Protein 2KE9 (pdb70)

Organism: Homo sapiens (NCBI:txid9606)

InterPro domains:
  IPR001452 SH3 domain [PF07653] (286-344)
  IPR001452 SH3 domain [PS50002] (281-347)
  IPR001452 SH3 domain [SM00326] (284-346)
  IPR001660 Sterile alpha motif domain [PF00536] (490-549)
  IPR001660 Sterile alpha motif domain [PF00536] (560-619)
  IPR001660 Sterile alpha motif domain [PS50105] (489-552)
  IPR001660 Sterile alpha motif domain [PS50105] (558-622)
  IPR001660 Sterile alpha motif domain [SM00454] (486-552)
  IPR001660 Sterile alpha motif domain [SM00454] (555-622)
  IPR002110 Ankyrin repeat [PF12796] (7-109)
  IPR002110 Ankyrin repeat [PF12796] (112-169)
  IPR002110 Ankyrin repeat [PF12796] (172-251)
  IPR002110 Ankyrin repeat [PR01415] (115-130)
  IPR002110 Ankyrin repeat [PR01415] (236-250)
  IPR002110 Ankyrin repeat [PS50088] (48-80)
  IPR002110 Ankyrin repeat [PS50088] (81-113)
  IPR002110 Ankyrin repeat [PS50088] (114-146)
  IPR002110 Ankyrin repeat [PS50088] (188-220)
  IPR002110 Ankyrin repeat [PS50088] (220-252)
  IPR002110 Ankyrin repeat [SM00248] (48-77)

Solvent-accessible surface area: 5138 Å² total; per-residue (Å²): 62,93,50,114,5,109,2,82,126,77,49,180,73,104,194,60,128,62,19,3,78,6,179,28,64,50,55,0,49,0,108,52,110,167,52,142,59,160,20,57,0,65,10,114,48,117,138,232,57,58,43,176,84,0,80,1,50,44,75,19,10,84,59,94,70,128,256

Foldseek 3Di:
DWDKKAFQAFWDDPDDPLTQGDHHGDIWTHRDDPDPFWDWTFDDDPDDPDRRIDTDGCVRIGHDDHD

Nearest PDB structures (foldseek):
  2ke9-assembly1_A  TM=7.967E-01  e=5.482E-09  Homo sapiens
  2rot-assembly1_A  TM=6.835E-01  e=2.249E-03  Gallus gallus
  1v1c-assembly1_A  TM=6.840E-01  e=4.537E-03  Homo sapiens
  1wfw-assembly1_A  TM=5.894E-01  e=5.407E-03  Mus musculus
  1u3o-assembly1_A  TM=6.322E-01  e=2.948E-02  Rattus norvegicus

Radius of gyration: 10.96 Å; Cα contacts (8 Å, |Δi|>4): 142; chains: 1; bounding box: 23×28×25 Å

Secondary structure (DSSP, 8-state):
--EEEEESS-B---S-TTB--B-TT-EEEES-SS-BSBEEEEE--SSTTS---EEE-GGGEESS---

CATH classification: 2.30.30.40

Sequence (67 aa):
GSLKVRALKDFWNLHDPTALNVRAGDVITVLEQHPDGRWKGHIHESQRGTDRIGYFPPGIVEVVSKRGSLKVRALKDFWNLHDPTALNVRAGDVITVLEQHPDGRWKGHIHESQRGTDRIGYFPPGIVEVVSKRGSLKVRALKDFWNLHDPTALNVRAGDVITVLEQHPDGRWKGHIHESQRGTDRIGYFPPGIVEVVSKRGSLKVRALKDFWNLHDPTALNVRAGDVITVLEQHPDGRWKGHIHESQRGTDRIGYFPPGIVEVVSKRGSLKVRALKDFWNLHDPTALNVRAGDVITVLEQHPDGRWKGHIHESQRGTDRIGYFPPGIVEVVSKRGSLKVRALKDFWNLHDPTALNVRAGDVITVLEQHPDGRWKGHIHESQRGTDRIGYFPPGIVEVVSKRGSLKVRALKDFWNLHDPTALNVRAGDVITVLEQHPDGRWKGHIHESQRGTDRIGYFPPGIVEVVSKRGSLKVRALKDFWNLHDPTALNVRAGDVITVLEQHPDGRWKGHIHESQRGTDRIGYFPPGIVEVVSKRGSLKVRALKDFWNLHDPTALNVRAGDVITVLEQHPDGRWKGHIHESQRGTDRIGYFPPGIVEVVSKRGSLKVRALKDFWNLHDPTALNVRAGDVITVLEQHPDGRWKGHIHESQRGTDRIGYFPPGIVEVVSKRGSLKVRALKDFWNLHDPTALNVRAGDVITVLEQHPDGRWKGHIHESQRGTDRIGYFPPGIVEVVSKRGSLKVRALKDFWNLHDPTALNVRAGDVITVLEQHPDGRWKGHIHESQRGTDRIGYFPPGIVEVVSKRGSLKVRALKDFWNLHDPTALNVRAGDVITVLEQHPDGRWKGHIHESQRGTDRIGYFPPGIVEVVSKRGSLKVRALKDFWNLHDPTALNVRAGDVITVLEQHPDGRWKGHIHESQRGTDRIGYFPPGIVEVVSKRGSLKVRALKDFWNLHDPTALNVRAGDVITVLEQHPDGRWKGHIHESQRGTDRIGYFPPGIVEVVSKR

Structure (mmCIF, N/CA/C/O backbone):
data_2KE9
#
_entry.id   2KE9
#
_cell.length_a   1.000
_cell.length_b   1.000
_cell.length_c   1.000
_cell.angle_alpha   90.00
_cell.angle_beta   90.00
_cell.angle_gamma   90.00
#
_symmetry.space_group_name_H-M   'P 1'
#
loop_
_atom_site.group_PDB
_atom_site.id
_atom_site.type_symbol
_atom_site.label_atom_id
_atom_site.label_alt_id
_atom_site.label_comp_id
_atom_site.label_asym_id
_atom_site.label_entity_id
_atom_site.label_seq_id
_atom_site.pdbx_PDB_ins_code
_atom_site.Cartn_x
_atom_site.Cartn_y
_atom_site.Cartn_z
_atom_site.occupancy
_atom_site.B_iso_or_equiv
_atom_site.auth_seq_id
_atom_site.auth_comp_id
_atom_site.auth_asym_id
_atom_site.auth_atom_id
_atom_site.pdbx_PDB_model_num
ATOM 1 N N . GLY A 1 17 ? -8.388 -7.813 -4.695 1.00 0.00 282 GLY A N 1
ATOM 2 C CA . GLY A 1 17 ? -7.727 -7.142 -3.560 1.00 0.00 282 GLY A CA 1
ATOM 3 C C . GLY A 1 17 ? -8.429 -7.423 -2.253 1.00 0.00 282 GLY A C 1
ATOM 4 O O . GLY A 1 17 ? -8.633 -8.585 -1.893 1.00 0.00 282 GLY A O 1
ATOM 7 N N . SER A 1 18 ? -8.796 -6.354 -1.541 1.00 0.00 283 SER A N 1
ATOM 8 C CA . SER A 1 18 ? -9.501 -6.451 -0.260 1.00 0.00 283 SER A CA 1
ATOM 9 C C . SER A 1 18 ? -8.639 -7.137 0.800 1.00 0.00 283 SER A C 1
ATOM 10 O O . SER A 1 18 ? -9.152 -7.758 1.730 1.00 0.00 283 SER A O 1
ATOM 18 N N . LEU A 1 19 ? -7.336 -6.997 0.669 1.00 0.00 284 LEU A N 1
ATOM 19 C CA . LEU A 1 19 ? -6.414 -7.596 1.611 1.00 0.00 284 LEU A CA 1
ATOM 20 C C . LEU A 1 19 ? -6.058 -6.558 2.667 1.00 0.00 284 LEU A C 1
ATOM 21 O O . LEU A 1 19 ? -5.915 -5.383 2.358 1.00 0.00 284 LEU A O 1
ATOM 37 N N . LYS A 1 20 ? -5.934 -6.981 3.899 1.00 0.00 285 LYS A N 1
ATOM 38 C CA . LYS A 1 20 ? -5.653 -6.058 4.982 1.00 0.00 285 LYS A CA 1
ATOM 39 C C . LYS A 1 20 ? -4.311 -6.359 5.616 1.00 0.00 285 LYS A C 1
ATOM 40 O O . LYS A 1 20 ? -3.961 -7.515 5.833 1.00 0.00 285 LYS A O 1
ATOM 48 N N . VAL A 1 21 ? -3.557 -5.317 5.885 1.00 0.00 286 VAL A N 1
ATOM 49 C CA . VAL A 1 21 ? -2.255 -5.452 6.510 1.00 0.00 286 VAL A CA 1
ATOM 50 C C . VAL A 1 21 ? -2.114 -4.472 7.658 1.00 0.00 286 VAL A C 1
ATOM 51 O O . VAL A 1 21 ? -2.769 -3.430 7.680 1.00 0.00 286 VAL A O 1
ATOM 64 N N . ARG A 1 22 ? -1.275 -4.809 8.609 1.00 0.00 287 ARG A N 1
ATOM 65 C CA . ARG A 1 22 ? -1.017 -3.947 9.740 1.00 0.00 287 ARG A CA 1
ATOM 66 C C . ARG A 1 22 ? 0.313 -3.256 9.530 1.00 0.00 287 ARG A C 1
ATOM 67 O O . ARG A 1 22 ? 1.252 -3.858 9.004 1.00 0.00 287 ARG A O 1
ATOM 77 N N . ALA A 1 23 ? 0.393 -2.006 9.913 1.00 0.00 288 ALA A N 1
ATOM 78 C CA . ALA A 1 23 ? 1.623 -1.257 9.772 1.00 0.00 288 ALA A CA 1
ATOM 79 C C . ALA A 1 23 ? 2.560 -1.542 10.930 1.00 0.00 288 ALA A C 1
ATOM 80 O O . ALA A 1 23 ? 2.281 -1.164 12.069 1.00 0.00 288 ALA A O 1
ATOM 87 N N . LEU A 1 24 ? 3.655 -2.226 10.650 1.00 0.00 289 LEU A N 1
ATOM 88 C CA . LEU A 1 24 ? 4.647 -2.509 11.677 1.00 0.00 289 LEU A CA 1
ATOM 89 C C . LEU A 1 24 ? 5.544 -1.304 11.847 1.00 0.00 289 LEU A C 1
ATOM 90 O O . LEU A 1 24 ? 6.018 -1.009 12.946 1.00 0.00 289 LEU A O 1
ATOM 106 N N . LYS A 1 25 ? 5.752 -0.599 10.756 1.00 0.00 290 LYS A N 1
ATOM 107 C CA . LYS A 1 25 ? 6.556 0.596 10.754 1.00 0.00 290 LYS A CA 1
ATOM 108 C C . LYS A 1 25 ? 5.704 1.759 10.263 1.00 0.00 290 LYS A C 1
ATOM 109 O O . LYS A 1 25 ? 4.629 1.545 9.697 1.00 0.00 290 LYS A O 1
ATOM 117 N N . ASP A 1 26 ? 6.167 2.970 10.479 1.00 0.00 291 ASP A N 1
ATOM 118 C CA . ASP A 1 26 ? 5.426 4.149 10.062 1.00 0.00 291 ASP A CA 1
ATOM 119 C C . ASP A 1 26 ? 5.793 4.509 8.639 1.00 0.00 291 ASP A C 1
ATOM 120 O O . ASP A 1 26 ? 6.858 4.125 8.150 1.00 0.00 291 ASP A O 1
ATOM 127 N N . PHE A 1 27 ? 4.918 5.230 7.974 1.00 0.00 292 PHE A N 1
ATOM 128 C CA . PHE A 1 27 ? 5.187 5.696 6.633 1.00 0.00 292 PHE A CA 1
ATOM 129 C C . PHE A 1 27 ? 4.644 7.103 6.484 1.00 0.00 292 PHE A C 1
ATOM 130 O O . PHE A 1 27 ? 3.429 7.320 6.527 1.00 0.00 292 PHE A O 1
ATOM 143 N N . TRP A 1 28 ? 5.538 8.053 6.327 1.00 0.00 293 TRP A N 1
ATOM 144 C CA . TRP A 1 28 ? 5.160 9.445 6.215 1.00 0.00 293 TRP A CA 1
ATOM 145 C C . TRP A 1 28 ? 6.042 10.140 5.192 1.00 0.00 293 TRP A C 1
ATOM 146 O O . TRP A 1 28 ? 7.268 10.183 5.342 1.00 0.00 293 TRP A O 1
ATOM 162 N N . ASN A 1 29 ? 5.430 10.665 4.150 1.00 0.00 294 ASN A N 1
ATOM 163 C CA . ASN A 1 29 ? 6.165 11.361 3.110 1.00 0.00 294 ASN A CA 1
ATOM 164 C C . ASN A 1 29 ? 5.296 12.436 2.474 1.00 0.00 294 ASN A C 1
ATOM 165 O O . ASN A 1 29 ? 4.175 12.165 2.040 1.00 0.00 294 ASN A O 1
ATOM 176 N N . LEU A 1 30 ? 5.807 13.651 2.436 1.00 0.00 295 LEU A N 1
ATOM 177 C CA . LEU A 1 30 ? 5.077 14.771 1.866 1.00 0.00 295 LEU A CA 1
ATOM 178 C C . LEU A 1 30 ? 5.704 15.222 0.556 1.00 0.00 295 LEU A C 1
ATOM 179 O O . LEU A 1 30 ? 6.825 14.825 0.230 1.00 0.00 295 LEU A O 1
ATOM 195 N N . HIS A 1 31 ? 4.965 16.056 -0.188 1.00 0.00 296 HIS A N 1
ATOM 196 C CA . HIS A 1 31 ? 5.392 16.572 -1.507 1.00 0.00 296 HIS A CA 1
ATOM 197 C C . HIS A 1 31 ? 5.340 15.477 -2.566 1.00 0.00 296 HIS A C 1
ATOM 198 O O . HIS A 1 31 ? 5.768 15.679 -3.704 1.00 0.00 296 HIS A O 1
ATOM 209 N N . ASP A 1 32 ? 4.793 14.334 -2.194 1.00 0.00 297 ASP A N 1
ATOM 210 C CA . ASP A 1 32 ? 4.682 13.202 -3.099 1.00 0.00 297 ASP A CA 1
ATOM 211 C C . ASP A 1 32 ? 3.238 12.704 -3.131 1.00 0.00 297 ASP A C 1
ATOM 212 O O . ASP A 1 32 ? 2.719 12.220 -2.125 1.00 0.00 297 ASP A O 1
ATOM 219 N N . PRO A 1 33 ? 2.572 12.819 -4.288 1.00 0.00 298 PRO A N 1
ATOM 220 C CA . PRO A 1 33 ? 1.154 12.441 -4.439 1.00 0.00 298 PRO A CA 1
ATOM 221 C C . PRO A 1 33 ? 0.913 10.927 -4.391 1.00 0.00 298 PRO A C 1
ATOM 222 O O . PRO A 1 33 ? -0.232 10.477 -4.318 1.00 0.00 298 PRO A O 1
ATOM 233 N N . THR A 1 34 ? 1.980 10.149 -4.429 1.00 0.00 299 THR A N 1
ATOM 234 C CA . THR A 1 34 ? 1.856 8.704 -4.401 1.00 0.00 299 THR A CA 1
ATOM 235 C C . THR A 1 34 ? 2.290 8.143 -3.053 1.00 0.00 299 THR A C 1
ATOM 236 O O . THR A 1 34 ? 2.393 6.925 -2.870 1.00 0.00 299 THR A O 1
ATOM 246 N N . ALA A 1 35 ? 2.535 9.036 -2.111 1.00 0.00 300 ALA A N 1
ATOM 247 C CA . ALA A 1 35 ? 2.970 8.648 -0.789 1.00 0.00 300 ALA A CA 1
ATOM 248 C C . ALA A 1 35 ? 1.796 8.246 0.076 1.00 0.00 300 ALA A C 1
ATOM 249 O O . ALA A 1 35 ? 0.679 8.738 -0.097 1.00 0.00 300 ALA A O 1
ATOM 256 N N . LEU A 1 36 ? 2.052 7.349 0.995 1.00 0.00 301 LEU A N 1
ATOM 257 C CA . LEU A 1 36 ? 1.037 6.875 1.898 1.00 0.00 301 LEU A CA 1
ATOM 258 C C . LEU A 1 36 ? 1.248 7.483 3.280 1.00 0.00 301 LEU A C 1
ATOM 259 O O . LEU A 1 36 ? 2.370 7.840 3.644 1.00 0.00 301 LEU A O 1
ATOM 275 N N . ASN A 1 37 ? 0.178 7.613 4.024 1.00 0.00 302 ASN A N 1
ATOM 276 C CA . ASN A 1 37 ? 0.231 8.142 5.375 1.00 0.00 302 ASN A CA 1
ATOM 277 C C . ASN A 1 37 ? -0.286 7.103 6.354 1.00 0.00 302 ASN A C 1
ATOM 278 O O . ASN A 1 37 ? -1.491 6.850 6.426 1.00 0.00 302 ASN A O 1
ATOM 289 N N . VAL A 1 38 ? 0.613 6.483 7.090 1.00 0.00 303 VAL A N 1
ATOM 290 C CA . VAL A 1 38 ? 0.216 5.469 8.041 1.00 0.00 303 VAL A CA 1
ATOM 291 C C . VAL A 1 38 ? 1.155 5.438 9.239 1.00 0.00 303 VAL A C 1
ATOM 292 O O . VAL A 1 38 ? 2.360 5.676 9.110 1.00 0.00 303 VAL A O 1
ATOM 305 N N . ARG A 1 39 ? 0.594 5.170 10.394 1.00 0.00 304 ARG A N 1
ATOM 306 C CA . ARG A 1 39 ? 1.350 5.091 11.620 1.00 0.00 304 ARG A CA 1
ATOM 307 C C . ARG A 1 39 ? 1.336 3.645 12.112 1.00 0.00 304 ARG A C 1
ATOM 308 O O . ARG A 1 39 ? 0.353 2.926 11.904 1.00 0.00 304 ARG A O 1
ATOM 318 N N . ALA A 1 40 ? 2.424 3.222 12.739 1.00 0.00 305 ALA A N 1
ATOM 319 C CA . ALA A 1 40 ? 2.555 1.854 13.236 1.00 0.00 305 ALA A CA 1
ATOM 320 C C . ALA A 1 40 ? 1.365 1.449 14.109 1.00 0.00 305 ALA A C 1
ATOM 321 O O . ALA A 1 40 ? 1.034 2.124 15.094 1.00 0.00 305 ALA A O 1
ATOM 328 N N . GLY A 1 41 ? 0.739 0.343 13.748 1.00 0.00 306 GLY A N 1
ATOM 329 C CA . GLY A 1 41 ? -0.415 -0.141 14.473 1.00 0.00 306 GLY A CA 1
ATOM 330 C C . GLY A 1 41 ? -1.692 -0.020 13.665 1.00 0.00 306 GLY A C 1
ATOM 331 O O . GLY A 1 41 ? -2.664 -0.743 13.911 1.00 0.00 306 GLY A O 1
ATOM 335 N N . ASP A 1 42 ? -1.687 0.879 12.693 1.00 0.00 307 ASP A N 1
ATOM 336 C CA . ASP A 1 42 ? -2.860 1.110 11.848 1.00 0.00 307 ASP A CA 1
ATOM 337 C C . ASP A 1 42 ? -2.994 -0.006 10.812 1.00 0.00 307 ASP A C 1
ATOM 338 O O . ASP A 1 42 ? -2.050 -0.776 10.588 1.00 0.00 307 ASP A O 1
ATOM 345 N N . VAL A 1 43 ? -4.152 -0.094 10.189 1.00 0.00 308 VAL A N 1
ATOM 346 C CA . VAL A 1 43 ? -4.412 -1.126 9.202 1.00 0.00 308 VAL A CA 1
ATOM 347 C C . VAL A 1 43 ? -4.659 -0.531 7.819 1.00 0.00 308 VAL A C 1
ATOM 348 O O . VAL A 1 43 ? -5.349 0.486 7.670 1.00 0.00 308 VAL A O 1
ATOM 361 N N . ILE A 1 44 ? -4.086 -1.161 6.815 1.00 0.00 309 ILE A N 1
ATOM 362 C CA . ILE A 1 44 ? -4.216 -0.702 5.449 1.00 0.00 309 ILE A CA 1
ATOM 363 C C . ILE A 1 44 ? -4.940 -1.748 4.621 1.00 0.00 309 ILE A C 1
ATOM 364 O O . ILE A 1 44 ? -4.623 -2.935 4.696 1.00 0.00 309 ILE A O 1
ATOM 379 N N . THR A 1 45 ? -5.913 -1.315 3.849 1.00 0.00 310 THR A N 1
ATOM 380 C CA . THR A 1 45 ? -6.627 -2.205 2.973 1.00 0.00 310 THR A CA 1
ATOM 381 C C . THR A 1 45 ? -6.044 -2.081 1.572 1.00 0.00 310 THR A C 1
ATOM 382 O O . THR A 1 45 ? -6.254 -1.080 0.886 1.00 0.00 310 THR A O 1
ATOM 392 N N . VAL A 1 46 ? -5.317 -3.085 1.153 1.00 0.00 311 VAL A N 1
ATOM 393 C CA . VAL A 1 46 ? -4.647 -3.042 -0.121 1.00 0.00 311 VAL A CA 1
ATOM 394 C C . VAL A 1 46 ? -5.479 -3.665 -1.223 1.00 0.00 311 VAL A C 1
ATOM 395 O O . VAL A 1 46 ? -6.197 -4.661 -1.012 1.00 0.00 311 VAL A O 1
ATOM 408 N N . LEU A 1 47 ? -5.397 -3.063 -2.395 1.00 0.00 312 LEU A N 1
ATOM 409 C CA . LEU A 1 47 ? -6.094 -3.558 -3.562 1.00 0.00 312 LEU A CA 1
ATOM 410 C C . LEU A 1 47 ? -5.215 -4.577 -4.269 1.00 0.00 312 LEU A C 1
ATOM 411 O O . LEU A 1 47 ? -5.677 -5.346 -5.111 1.00 0.00 312 LEU A O 1
ATOM 427 N N . GLU A 1 48 ? -3.950 -4.582 -3.897 1.00 0.00 313 GLU A N 1
ATOM 428 C CA . GLU A 1 48 ? -2.983 -5.480 -4.479 1.00 0.00 313 GLU A CA 1
ATOM 429 C C . GLU A 1 48 ? -2.889 -6.770 -3.688 1.00 0.00 313 GLU A C 1
ATOM 430 O O . GLU A 1 48 ? -3.361 -6.856 -2.556 1.00 0.00 313 GLU A O 1
ATOM 438 N N . GLN A 1 49 ? -2.284 -7.761 -4.298 1.00 0.00 314 GLN A N 1
ATOM 439 C CA . GLN A 1 49 ? -2.061 -9.043 -3.674 1.00 0.00 314 GLN A CA 1
ATOM 440 C C . GLN A 1 49 ? -0.873 -9.708 -4.338 1.00 0.00 314 GLN A C 1
ATOM 441 O O . GLN A 1 49 ? -0.875 -9.917 -5.548 1.00 0.00 314 GLN A O 1
ATOM 455 N N . HIS A 1 50 ? 0.140 -10.028 -3.543 1.00 0.00 315 HIS A N 1
ATOM 456 C CA . HIS A 1 50 ? 1.390 -10.601 -4.049 1.00 0.00 315 HIS A CA 1
ATOM 457 C C . HIS A 1 50 ? 2.030 -9.653 -5.068 1.00 0.00 315 HIS A C 1
ATOM 458 O O . HIS A 1 50 ? 1.947 -9.876 -6.277 1.00 0.00 315 HIS A O 1
ATOM 469 N N . PRO A 1 51 ? 2.643 -8.562 -4.587 1.00 0.00 316 PRO A N 1
ATOM 470 C CA . PRO A 1 51 ? 3.245 -7.551 -5.437 1.00 0.00 316 PRO A CA 1
ATOM 471 C C . PRO A 1 51 ? 4.740 -7.773 -5.651 1.00 0.00 316 PRO A C 1
ATOM 472 O O . PRO A 1 51 ? 5.290 -8.816 -5.280 1.00 0.00 316 PRO A O 1
ATOM 483 N N . ASP A 1 52 ? 5.390 -6.788 -6.245 1.00 0.00 317 ASP A N 1
ATOM 484 C CA . ASP A 1 52 ? 6.822 -6.841 -6.478 1.00 0.00 317 ASP A CA 1
ATOM 485 C C . ASP A 1 52 ? 7.446 -5.488 -6.172 1.00 0.00 317 ASP A C 1
ATOM 486 O O . ASP A 1 52 ? 7.282 -4.527 -6.933 1.00 0.00 317 ASP A O 1
ATOM 493 N N . GLY A 1 53 ? 8.124 -5.404 -5.045 1.00 0.00 318 GLY A N 1
ATOM 494 C CA . GLY A 1 53 ? 8.754 -4.164 -4.642 1.00 0.00 318 GLY A CA 1
ATOM 495 C C . GLY A 1 53 ? 7.859 -3.330 -3.750 1.00 0.00 318 GLY A C 1
ATOM 496 O O . GLY A 1 53 ? 8.125 -3.175 -2.560 1.00 0.00 318 GLY A O 1
ATOM 500 N N . ARG A 1 54 ? 6.793 -2.803 -4.324 1.00 0.00 319 ARG A N 1
ATOM 501 C CA . ARG A 1 54 ? 5.853 -1.979 -3.587 1.00 0.00 319 ARG A CA 1
ATOM 502 C C . ARG A 1 54 ? 4.451 -2.135 -4.153 1.00 0.00 319 ARG A C 1
ATOM 503 O O . ARG A 1 54 ? 4.279 -2.549 -5.304 1.00 0.00 319 ARG A O 1
ATOM 513 N N . TRP A 1 55 ? 3.457 -1.820 -3.345 1.00 0.00 320 TRP A N 1
ATOM 514 C CA . TRP A 1 55 ? 2.068 -1.925 -3.765 1.00 0.00 320 TRP A CA 1
ATOM 515 C C . TRP A 1 55 ? 1.257 -0.719 -3.316 1.00 0.00 320 TRP A C 1
ATOM 516 O O . TRP A 1 55 ? 1.722 0.088 -2.505 1.00 0.00 320 TRP A O 1
ATOM 532 N N . LYS A 1 56 ? 0.052 -0.596 -3.853 1.00 0.00 321 LYS A N 1
ATOM 533 C CA . LYS A 1 56 ? -0.825 0.509 -3.512 1.00 0.00 321 LYS A CA 1
ATOM 534 C C . LYS A 1 56 ? -1.937 0.044 -2.580 1.00 0.00 321 LYS A C 1
ATOM 535 O O . LYS A 1 56 ? -2.515 -1.036 -2.767 1.00 0.00 321 LYS A O 1
ATOM 543 N N . GLY A 1 57 ? -2.232 0.848 -1.581 1.00 0.00 322 GLY A N 1
ATOM 544 C CA . GLY A 1 57 ? -3.262 0.495 -0.642 1.00 0.00 322 GLY A CA 1
ATOM 545 C C . GLY A 1 57 ? -4.080 1.680 -0.193 1.00 0.00 322 GLY A C 1
ATOM 546 O O . GLY A 1 57 ? -3.715 2.833 -0.448 1.00 0.00 322 GLY A O 1
ATOM 550 N N . HIS A 1 58 ? -5.185 1.388 0.467 1.00 0.00 323 HIS A N 1
ATOM 551 C CA . HIS A 1 58 ? -6.087 2.400 0.988 1.00 0.00 323 HIS A CA 1
ATOM 552 C C . HIS A 1 58 ? -6.089 2.331 2.509 1.00 0.00 323 HIS A C 1
ATOM 553 O O . HIS A 1 58 ? -6.248 1.255 3.084 1.00 0.00 323 HIS A O 1
ATOM 564 N N . ILE A 1 59 ? -5.926 3.461 3.154 1.00 0.00 324 ILE A N 1
ATOM 565 C CA . ILE A 1 59 ? -5.897 3.502 4.609 1.00 0.00 324 ILE A CA 1
ATOM 566 C C . ILE A 1 59 ? -7.293 3.281 5.174 1.00 0.00 324 ILE A C 1
ATOM 567 O O . ILE A 1 59 ? -8.263 3.832 4.669 1.00 0.00 324 ILE A O 1
ATOM 582 N N . HIS A 1 60 ? -7.394 2.446 6.199 1.00 0.00 325 HIS A N 1
ATOM 583 C CA . HIS A 1 60 ? -8.672 2.202 6.839 1.00 0.00 325 HIS A CA 1
ATOM 584 C C . HIS A 1 60 ? -9.045 3.419 7.668 1.00 0.00 325 HIS A C 1
ATOM 585 O O . HIS A 1 60 ? -8.519 3.624 8.766 1.00 0.00 325 HIS A O 1
ATOM 596 N N . GLU A 1 61 ? -9.927 4.224 7.135 1.00 0.00 326 GLU A N 1
ATOM 597 C CA . GLU A 1 61 ? -10.320 5.456 7.775 1.00 0.00 326 GLU A CA 1
ATOM 598 C C . GLU A 1 61 ? -11.770 5.433 8.231 1.00 0.00 326 GLU A C 1
ATOM 599 O O . GLU A 1 61 ? -12.568 4.600 7.793 1.00 0.00 326 GLU A O 1
ATOM 607 N N . SER A 1 62 ? -12.094 6.335 9.128 1.00 0.00 327 SER A N 1
ATOM 608 C CA . SER A 1 62 ? -13.442 6.489 9.608 1.00 0.00 327 SER A CA 1
ATOM 609 C C . SER A 1 62 ? -14.080 7.689 8.920 1.00 0.00 327 SER A C 1
ATOM 610 O O . SER A 1 62 ? -15.295 7.766 8.769 1.00 0.00 327 SER A O 1
ATOM 618 N N . GLN A 1 63 ? -13.234 8.618 8.492 1.00 0.00 328 GLN A N 1
ATOM 619 C CA . GLN A 1 63 ? -13.683 9.805 7.798 1.00 0.00 328 GLN A CA 1
ATOM 620 C C . GLN A 1 63 ? -13.390 9.699 6.317 1.00 0.00 328 GLN A C 1
ATOM 621 O O . GLN A 1 63 ? -12.226 9.641 5.903 1.00 0.00 328 GLN A O 1
ATOM 635 N N . ARG A 1 64 ? -14.452 9.678 5.530 1.00 0.00 329 ARG A N 1
ATOM 636 C CA . ARG A 1 64 ? -14.356 9.542 4.082 1.00 0.00 329 ARG A CA 1
ATOM 637 C C . ARG A 1 64 ? -13.549 10.679 3.477 1.00 0.00 329 ARG A C 1
ATOM 638 O O . ARG A 1 64 ? -13.741 11.847 3.823 1.00 0.00 329 ARG A O 1
ATOM 648 N N . GLY A 1 65 ? -12.649 10.335 2.582 1.00 0.00 330 GLY A N 1
ATOM 649 C CA . GLY A 1 65 ? -11.821 11.328 1.945 1.00 0.00 330 GLY A CA 1
ATOM 650 C C . GLY A 1 65 ? -10.409 11.307 2.477 1.00 0.00 330 GLY A C 1
ATOM 651 O O . GLY A 1 65 ? -9.516 11.952 1.923 1.00 0.00 330 GLY A O 1
ATOM 655 N N . THR A 1 66 ? -10.208 10.571 3.554 1.00 0.00 331 THR A N 1
ATOM 656 C CA . THR A 1 66 ? -8.900 10.440 4.157 1.00 0.00 331 THR A CA 1
ATOM 657 C C . THR A 1 66 ? -8.075 9.400 3.399 1.00 0.00 331 THR A C 1
ATOM 658 O O . THR A 1 66 ? -8.601 8.346 3.045 1.00 0.00 331 THR A O 1
ATOM 668 N N . ASP A 1 67 ? -6.789 9.745 3.147 1.00 0.00 332 ASP A N 1
ATOM 669 C CA . ASP A 1 67 ? -5.788 8.886 2.455 1.00 0.00 332 ASP A CA 1
ATOM 670 C C . ASP A 1 67 ? -6.392 7.827 1.545 1.00 0.00 332 ASP A C 1
ATOM 671 O O . ASP A 1 67 ? -6.752 6.727 1.981 1.00 0.00 332 ASP A O 1
ATOM 678 N N . ARG A 1 68 ? -6.469 8.164 0.271 1.00 0.00 333 ARG A N 1
ATOM 679 C CA . ARG A 1 68 ? -7.090 7.313 -0.719 1.00 0.00 333 ARG A CA 1
ATOM 680 C C . ARG A 1 68 ? -6.152 6.198 -1.166 1.00 0.00 333 ARG A C 1
ATOM 681 O O . ARG A 1 68 ? -6.243 5.075 -0.684 1.00 0.00 333 ARG A O 1
ATOM 691 N N . ILE A 1 69 ? -5.247 6.513 -2.073 1.00 0.00 334 ILE A N 1
ATOM 692 C CA . ILE A 1 69 ? -4.340 5.517 -2.605 1.00 0.00 334 ILE A CA 1
ATOM 693 C C . ILE A 1 69 ? -2.897 5.944 -2.412 1.00 0.00 334 ILE A C 1
ATOM 694 O O . ILE A 1 69 ? -2.493 7.030 -2.848 1.00 0.00 334 ILE A O 1
ATOM 709 N N . GLY A 1 70 ? -2.128 5.094 -1.767 1.00 0.00 335 GLY A N 1
ATOM 710 C CA . GLY A 1 70 ? -0.734 5.377 -1.548 1.00 0.00 335 GLY A CA 1
ATOM 711 C C . GLY A 1 70 ? 0.116 4.158 -1.786 1.00 0.00 335 GLY A C 1
ATOM 712 O O . GLY A 1 70 ? -0.351 3.030 -1.617 1.00 0.00 335 GLY A O 1
ATOM 716 N N . TYR A 1 71 ? 1.349 4.371 -2.194 1.00 0.00 336 TYR A N 1
ATOM 717 C CA . TYR A 1 71 ? 2.255 3.276 -2.479 1.00 0.00 336 TYR A CA 1
ATOM 718 C C . TYR A 1 71 ? 3.232 3.090 -1.342 1.00 0.00 336 TYR A C 1
ATOM 719 O O . TYR A 1 71 ? 3.770 4.062 -0.804 1.00 0.00 336 TYR A O 1
ATOM 733 N N . PHE A 1 72 ? 3.457 1.852 -0.980 1.00 0.00 337 PHE A N 1
ATOM 734 C CA . PHE A 1 72 ? 4.350 1.519 0.110 1.00 0.00 337 PHE A CA 1
ATOM 735 C C . PHE A 1 72 ? 4.901 0.112 -0.071 1.00 0.00 337 PHE A C 1
ATOM 736 O O . PHE A 1 72 ? 4.295 -0.714 -0.757 1.00 0.00 337 PHE A O 1
ATOM 749 N N . PRO A 1 73 ? 6.076 -0.170 0.501 1.00 0.00 338 PRO A N 1
ATOM 750 C CA . PRO A 1 73 ? 6.685 -1.495 0.425 1.00 0.00 338 PRO A CA 1
ATOM 751 C C . PRO A 1 73 ? 6.030 -2.491 1.395 1.00 0.00 338 PRO A C 1
ATOM 752 O O . PRO A 1 73 ? 5.809 -2.182 2.572 1.00 0.00 338 PRO A O 1
ATOM 763 N N . PRO A 1 74 ? 5.727 -3.714 0.917 1.00 0.00 339 PRO A N 1
ATOM 764 C CA . PRO A 1 74 ? 5.094 -4.759 1.739 1.00 0.00 339 PRO A CA 1
ATOM 765 C C . PRO A 1 74 ? 5.995 -5.221 2.886 1.00 0.00 339 PRO A C 1
ATOM 766 O O . PRO A 1 74 ? 5.572 -5.984 3.750 1.00 0.00 339 PRO A O 1
ATOM 777 N N . GLY A 1 75 ? 7.228 -4.737 2.888 1.00 0.00 340 GLY A N 1
ATOM 778 C CA . GLY A 1 75 ? 8.179 -5.106 3.909 1.00 0.00 340 GLY A CA 1
ATOM 779 C C . GLY A 1 75 ? 7.908 -4.440 5.246 1.00 0.00 340 GLY A C 1
ATOM 780 O O . GLY A 1 75 ? 8.381 -4.904 6.276 1.00 0.00 340 GLY A O 1
ATOM 784 N N . ILE A 1 76 ? 7.148 -3.351 5.240 1.00 0.00 341 ILE A N 1
A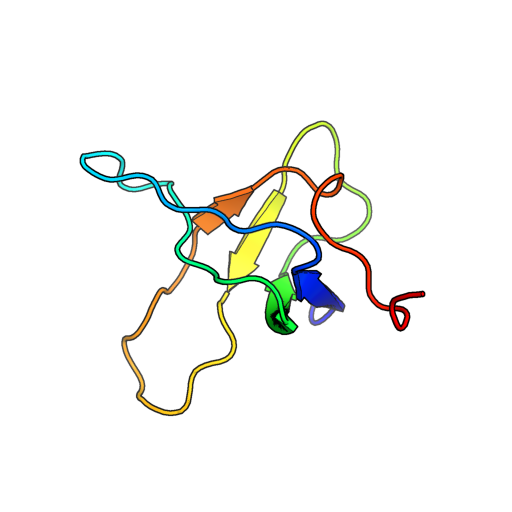TOM 785 C CA . ILE A 1 76 ? 6.854 -2.646 6.487 1.00 0.00 341 ILE A CA 1
ATOM 786 C C . ILE A 1 76 ? 5.473 -3.009 7.030 1.00 0.00 341 ILE A C 1
ATOM 787 O O . ILE A 1 76 ? 5.037 -2.478 8.060 1.00 0.00 341 ILE A O 1
ATOM 802 N N . VAL A 1 77 ? 4.791 -3.924 6.350 1.00 0.00 342 VAL A N 1
ATOM 803 C CA . VAL A 1 77 ? 3.447 -4.319 6.748 1.00 0.00 342 VAL A CA 1
ATOM 804 C C . VAL A 1 77 ? 3.278 -5.837 6.746 1.00 0.00 342 VAL A C 1
ATOM 805 O O . VAL A 1 77 ? 3.999 -6.558 6.048 1.00 0.00 342 VAL A O 1
ATOM 818 N N . GLU A 1 78 ? 2.331 -6.308 7.541 1.00 0.00 343 GLU A N 1
ATOM 819 C CA . GLU A 1 78 ? 1.986 -7.720 7.609 1.00 0.00 343 GLU A CA 1
ATOM 820 C C . GLU A 1 78 ? 0.593 -7.864 8.219 1.00 0.00 343 GLU A C 1
ATOM 821 O O . GLU A 1 78 ? 0.186 -7.035 9.020 1.00 0.00 343 GLU A O 1
ATOM 829 N N . VAL A 1 79 ? -0.132 -8.902 7.837 1.00 0.00 344 VAL A N 1
ATOM 830 C CA . VAL A 1 79 ? -1.507 -9.086 8.304 1.00 0.00 344 VAL A CA 1
ATOM 831 C C . VAL A 1 79 ? -1.565 -9.664 9.727 1.00 0.00 344 VAL A C 1
ATOM 832 O O . VAL A 1 79 ? -2.507 -9.391 10.476 1.00 0.00 344 VAL A O 1
ATOM 845 N N . VAL A 1 80 ? -0.553 -10.432 10.104 1.00 0.00 345 VAL A N 1
ATOM 846 C CA . VAL A 1 80 ? -0.538 -11.066 11.418 1.00 0.00 345 VAL A CA 1
ATOM 847 C C . VAL A 1 80 ? -0.171 -10.074 12.518 1.00 0.00 345 VAL A C 1
ATOM 848 O O . VAL A 1 80 ? 0.267 -8.954 12.240 1.00 0.00 345 VAL A O 1
ATOM 861 N N . SER A 1 81 ? -0.361 -10.489 13.760 1.00 0.00 346 SER A N 1
ATOM 862 C CA . SER A 1 81 ? -0.059 -9.648 14.903 1.00 0.00 346 SER A CA 1
ATOM 863 C C . SER A 1 81 ? 1.458 -9.513 15.086 1.00 0.00 346 SER A C 1
ATOM 864 O O . SER A 1 81 ? 2.235 -10.309 14.542 1.00 0.00 346 SER A O 1
ATOM 872 N N . LYS A 1 82 ? 1.869 -8.514 15.853 1.00 0.00 347 LYS A N 1
ATOM 873 C CA . LYS A 1 82 ? 3.282 -8.256 16.083 1.00 0.00 347 LYS A CA 1
ATOM 874 C C . LYS A 1 82 ? 3.790 -9.055 17.281 1.00 0.00 347 LYS A C 1
ATOM 875 O O . LYS A 1 82 ? 3.035 -9.808 17.894 1.00 0.00 347 LYS A O 1
ATOM 883 N N . ARG A 1 83 ? 5.069 -8.889 17.600 1.00 0.00 348 ARG A N 1
ATOM 884 C CA . ARG A 1 83 ? 5.665 -9.546 18.755 1.00 0.00 348 ARG A CA 1
ATOM 885 C C . ARG A 1 83 ? 4.922 -9.152 20.029 1.00 0.00 348 ARG A C 1
ATOM 886 O O . ARG A 1 83 ? 4.337 -10.044 20.670 1.00 0.00 348 ARG A O 1
ATOM 897 N N . GLY A 1 17 ? -8.966 -7.713 -4.626 1.00 0.00 282 GLY A N 2
ATOM 898 C CA . GLY A 1 17 ? -10.169 -6.997 -4.161 1.00 0.00 282 GLY A CA 2
ATOM 899 C C . GLY A 1 17 ? -9.855 -6.008 -3.061 1.00 0.00 282 GLY A C 2
ATOM 900 O O . GLY A 1 17 ? -9.388 -4.897 -3.330 1.00 0.00 282 GLY A O 2
ATOM 903 N N . SER A 1 18 ? -10.089 -6.405 -1.825 1.00 0.00 283 SER A N 2
ATOM 904 C CA . SER A 1 18 ? -9.844 -5.534 -0.697 1.00 0.00 283 SER A CA 2
ATOM 905 C C . SER A 1 18 ? -9.414 -6.325 0.535 1.00 0.00 283 SER A C 2
ATOM 906 O O . SER A 1 18 ? -10.240 -6.920 1.231 1.00 0.00 283 SER A O 2
ATOM 914 N N . LEU A 1 19 ? -8.125 -6.347 0.780 1.00 0.00 284 LEU A N 2
ATOM 915 C CA . LEU A 1 19 ? -7.572 -7.022 1.937 1.00 0.00 284 LEU A CA 2
ATOM 916 C C . LEU A 1 19 ? -7.021 -5.990 2.903 1.00 0.00 284 LEU A C 2
ATOM 917 O O . LEU A 1 19 ? -7.141 -4.789 2.663 1.00 0.00 284 LEU A O 2
ATOM 933 N N . LYS A 1 20 ? -6.422 -6.436 3.985 1.00 0.00 285 LYS A N 2
ATOM 934 C CA . LYS A 1 20 ? -5.858 -5.513 4.944 1.00 0.00 285 LYS A CA 2
ATOM 935 C C . LYS A 1 20 ? -4.577 -6.053 5.541 1.00 0.00 285 LYS A C 2
ATOM 936 O O . LYS A 1 20 ? -4.493 -7.223 5.921 1.00 0.00 285 LYS A O 2
ATOM 944 N N . VAL A 1 21 ? -3.585 -5.205 5.605 1.00 0.00 286 VAL A N 2
ATOM 945 C CA . VAL A 1 21 ? -2.322 -5.551 6.216 1.00 0.00 286 VAL A CA 2
ATOM 946 C C . VAL A 1 21 ? -2.074 -4.636 7.390 1.00 0.00 286 VAL A C 2
ATOM 947 O O . VAL A 1 21 ? -2.638 -3.538 7.456 1.00 0.00 286 VAL A O 2
ATOM 960 N N . ARG A 1 22 ? -1.264 -5.076 8.315 1.00 0.00 287 ARG A N 2
ATOM 961 C CA . ARG A 1 22 ? -0.962 -4.288 9.483 1.00 0.00 287 ARG A CA 2
ATOM 962 C C . ARG A 1 22 ? 0.404 -3.656 9.348 1.00 0.00 287 ARG A C 2
ATOM 963 O O . ARG A 1 22 ? 1.365 -4.309 8.922 1.00 0.00 287 ARG A O 2
ATOM 973 N N . ALA A 1 23 ? 0.490 -2.389 9.680 1.00 0.00 288 ALA A N 2
ATOM 974 C CA . ALA A 1 23 ? 1.749 -1.686 9.622 1.00 0.00 288 ALA A CA 2
ATOM 975 C C . ALA A 1 23 ? 2.594 -2.029 10.829 1.00 0.00 288 ALA A C 2
ATOM 976 O O . ALA A 1 23 ? 2.218 -1.735 11.960 1.00 0.00 288 ALA A O 2
ATOM 983 N N . LEU A 1 24 ? 3.718 -2.670 10.589 1.00 0.00 289 LEU A N 2
ATOM 984 C CA . LEU A 1 24 ? 4.623 -3.050 11.663 1.00 0.00 289 LEU A CA 2
ATOM 985 C C . LEU A 1 24 ? 5.590 -1.925 11.951 1.00 0.00 289 LEU A C 2
ATOM 986 O O . LEU A 1 24 ? 6.232 -1.888 13.001 1.00 0.00 289 LEU A O 2
ATOM 1002 N N . LYS A 1 25 ? 5.689 -1.011 11.012 1.00 0.00 290 LYS A N 2
ATOM 1003 C CA . LYS A 1 25 ? 6.543 0.137 11.151 1.00 0.00 290 LYS A CA 2
ATOM 1004 C C . LYS A 1 25 ? 5.829 1.343 10.570 1.00 0.00 290 LYS A C 2
ATOM 1005 O O . LYS A 1 25 ? 5.056 1.205 9.622 1.00 0.00 290 LYS A O 2
ATOM 1013 N N . ASP A 1 26 ? 6.065 2.511 11.136 1.00 0.00 291 ASP A N 2
ATOM 1014 C CA . ASP A 1 26 ? 5.448 3.725 10.622 1.00 0.00 291 ASP A CA 2
ATOM 1015 C C . ASP A 1 26 ? 6.169 4.144 9.366 1.00 0.00 291 ASP A C 2
ATOM 1016 O O . ASP A 1 26 ? 7.404 4.140 9.327 1.00 0.00 291 ASP A O 2
ATOM 1023 N N . PHE A 1 27 ? 5.426 4.493 8.341 1.00 0.00 292 PHE A N 2
ATOM 1024 C CA . PHE A 1 27 ? 6.037 4.927 7.103 1.00 0.00 292 PHE A CA 2
ATOM 1025 C C . PHE A 1 27 ? 6.484 6.371 7.269 1.00 0.00 292 PHE A C 2
ATOM 1026 O O . PHE A 1 27 ? 5.658 7.269 7.407 1.00 0.00 292 PHE A O 2
ATOM 1039 N N . TRP A 1 28 ? 7.793 6.587 7.267 1.00 0.00 293 TRP A N 2
ATOM 1040 C CA . TRP A 1 28 ? 8.340 7.907 7.527 1.00 0.00 293 TRP A CA 2
ATOM 1041 C C . TRP A 1 28 ? 8.084 8.855 6.368 1.00 0.00 293 TRP A C 2
ATOM 1042 O O . TRP A 1 28 ? 7.918 10.062 6.567 1.00 0.00 293 TRP A O 2
ATOM 1058 N N . ASN A 1 29 ? 8.053 8.319 5.160 1.00 0.00 294 ASN A N 2
ATOM 1059 C CA . ASN A 1 29 ? 7.741 9.130 3.998 1.00 0.00 294 ASN A CA 2
ATOM 1060 C C . ASN A 1 29 ? 6.238 9.317 3.917 1.00 0.00 294 ASN A C 2
ATOM 1061 O O . ASN A 1 29 ? 5.555 8.626 3.173 1.00 0.00 294 ASN A O 2
ATOM 1072 N N . LEU A 1 30 ? 5.730 10.222 4.726 1.00 0.00 295 LEU A N 2
ATOM 1073 C CA . LEU A 1 30 ? 4.303 10.465 4.790 1.00 0.00 295 LEU A CA 2
ATOM 1074 C C . LEU A 1 30 ? 3.943 11.880 4.358 1.00 0.00 295 LEU A C 2
ATOM 1075 O O . LEU A 1 30 ? 2.767 12.207 4.175 1.00 0.00 295 LEU A O 2
ATOM 1091 N N . HIS A 1 31 ? 4.949 12.724 4.191 1.00 0.00 296 HIS A N 2
ATOM 1092 C CA . HIS A 1 31 ? 4.708 14.092 3.763 1.00 0.00 296 HIS A CA 2
ATOM 1093 C C . HIS A 1 31 ? 4.665 14.168 2.244 1.00 0.00 296 HIS A C 2
ATOM 1094 O O . HIS A 1 31 ? 5.571 14.713 1.603 1.00 0.00 296 HIS A O 2
ATOM 1105 N N . ASP A 1 32 ? 3.622 13.582 1.684 1.00 0.00 297 ASP A N 2
ATOM 1106 C CA . ASP A 1 32 ? 3.410 13.551 0.244 1.00 0.00 297 ASP A CA 2
ATOM 1107 C C . ASP A 1 32 ? 2.115 12.804 -0.055 1.00 0.00 297 ASP A C 2
ATOM 1108 O O . ASP A 1 32 ? 1.931 11.689 0.411 1.00 0.00 297 ASP A O 2
ATOM 1115 N N . PRO A 1 33 ? 1.189 13.420 -0.810 1.00 0.00 298 PRO A N 2
ATOM 1116 C CA . PRO A 1 33 ? -0.110 12.806 -1.148 1.00 0.00 298 PRO A CA 2
ATOM 1117 C C . PRO A 1 33 ? 0.019 11.465 -1.885 1.00 0.00 298 PRO A C 2
ATOM 1118 O O . PRO A 1 33 ? -0.873 10.622 -1.804 1.00 0.00 298 PRO A O 2
ATOM 1129 N N . THR A 1 34 ? 1.111 11.278 -2.613 1.00 0.00 299 THR A N 2
ATOM 1130 C CA . THR A 1 34 ? 1.332 10.030 -3.334 1.00 0.00 299 THR A CA 2
ATOM 1131 C C . THR A 1 34 ? 1.993 8.982 -2.433 1.00 0.00 299 THR A C 2
ATOM 1132 O O . THR A 1 34 ? 2.223 7.835 -2.844 1.00 0.00 299 THR A O 2
ATOM 1142 N N . ALA A 1 35 ? 2.278 9.381 -1.206 1.00 0.00 300 ALA A N 2
ATOM 1143 C CA . ALA A 1 35 ? 2.866 8.501 -0.223 1.00 0.00 300 ALA A CA 2
ATOM 1144 C C . ALA A 1 35 ? 1.793 8.035 0.748 1.00 0.00 300 ALA A C 2
ATOM 1145 O O . ALA A 1 35 ? 0.808 8.742 0.986 1.00 0.00 300 ALA A O 2
ATOM 1152 N N . LEU A 1 36 ? 1.969 6.855 1.292 1.00 0.00 301 LEU A N 2
ATOM 1153 C CA . LEU A 1 36 ? 0.990 6.296 2.201 1.00 0.00 301 LEU A CA 2
ATOM 1154 C C . LEU A 1 36 ? 1.287 6.688 3.651 1.00 0.00 301 LEU A C 2
ATOM 1155 O O . LEU A 1 36 ? 2.196 6.150 4.271 1.00 0.00 301 LEU A O 2
ATOM 1171 N N . ASN A 1 37 ? 0.520 7.621 4.179 1.00 0.00 302 ASN A N 2
ATOM 1172 C CA . ASN A 1 37 ? 0.688 8.045 5.566 1.00 0.00 302 ASN A CA 2
ATOM 1173 C C . ASN A 1 37 ? 0.024 7.028 6.489 1.00 0.00 302 ASN A C 2
ATOM 1174 O O . ASN A 1 37 ? -1.205 7.008 6.625 1.00 0.00 302 ASN A O 2
ATOM 1185 N N . VAL A 1 38 ? 0.832 6.177 7.107 1.00 0.00 303 VAL A N 2
ATOM 1186 C CA . VAL A 1 38 ? 0.312 5.123 7.957 1.00 0.00 303 VAL A CA 2
ATOM 1187 C C . VAL A 1 38 ? 1.109 5.004 9.258 1.00 0.00 303 VAL A C 2
ATOM 1188 O O . VAL A 1 38 ? 2.330 5.210 9.285 1.00 0.00 303 VAL A O 2
ATOM 1201 N N . ARG A 1 39 ? 0.403 4.679 10.328 1.00 0.00 304 ARG A N 2
ATOM 1202 C CA . ARG A 1 39 ? 0.998 4.504 11.635 1.00 0.00 304 ARG A CA 2
ATOM 1203 C C . ARG A 1 39 ? 1.100 3.021 11.975 1.00 0.00 304 ARG A C 2
ATOM 1204 O O . ARG A 1 39 ? 0.255 2.221 11.565 1.00 0.00 304 ARG A O 2
ATOM 1214 N N . ALA A 1 40 ? 2.133 2.660 12.716 1.00 0.00 305 ALA A N 2
ATOM 1215 C CA . ALA A 1 40 ? 2.339 1.281 13.130 1.00 0.00 305 ALA A CA 2
ATOM 1216 C C . ALA A 1 40 ? 1.178 0.807 13.989 1.00 0.00 305 ALA A C 2
ATOM 1217 O O . ALA A 1 40 ? 0.845 1.427 15.003 1.00 0.00 305 ALA A O 2
ATOM 1224 N N . GLY A 1 41 ? 0.562 -0.282 13.579 1.00 0.00 306 GLY A N 2
ATOM 1225 C CA . GLY A 1 41 ? -0.582 -0.797 14.291 1.00 0.00 306 GLY A CA 2
ATOM 1226 C C . GLY A 1 41 ? -1.872 -0.552 13.540 1.00 0.00 306 GLY A C 2
ATOM 1227 O O . GLY A 1 41 ? -2.898 -1.164 13.833 1.00 0.00 306 GLY A O 2
ATOM 1231 N N . ASP A 1 42 ? -1.820 0.346 12.566 1.00 0.00 307 ASP A N 2
ATOM 1232 C CA . ASP A 1 42 ? -2.991 0.661 11.758 1.00 0.00 307 ASP A CA 2
ATOM 1233 C C . ASP A 1 42 ? -3.080 -0.319 10.590 1.00 0.00 307 ASP A C 2
ATOM 1234 O O . ASP A 1 42 ? -2.073 -0.936 10.205 1.00 0.00 307 ASP A O 2
ATOM 1241 N N . VAL A 1 43 ? -4.262 -0.472 10.038 1.00 0.00 308 VAL A N 2
ATOM 1242 C CA . VAL A 1 43 ? -4.474 -1.411 8.952 1.00 0.00 308 VAL A CA 2
ATOM 1243 C C . VAL A 1 43 ? -4.667 -0.699 7.627 1.00 0.00 308 VAL A C 2
ATOM 1244 O O . VAL A 1 43 ? -5.336 0.334 7.549 1.00 0.00 308 VAL A O 2
ATOM 1257 N N . ILE A 1 44 ? -4.083 -1.256 6.592 1.00 0.00 309 ILE A N 2
ATOM 1258 C CA . ILE A 1 44 ? -4.144 -0.678 5.261 1.00 0.00 309 ILE A CA 2
ATOM 1259 C C . ILE A 1 44 ? -4.995 -1.549 4.340 1.00 0.00 309 ILE A C 2
ATOM 1260 O O . ILE A 1 44 ? -4.826 -2.770 4.309 1.00 0.00 309 ILE A O 2
ATOM 1275 N N . THR A 1 45 ? -5.909 -0.924 3.604 1.00 0.00 310 THR A N 2
ATOM 1276 C CA . THR A 1 45 ? -6.748 -1.643 2.662 1.00 0.00 310 THR A CA 2
ATOM 1277 C C . THR A 1 45 ? -5.976 -1.883 1.365 1.00 0.00 310 THR A C 2
ATOM 1278 O O . THR A 1 45 ? -5.721 -0.950 0.598 1.00 0.00 310 THR A O 2
ATOM 1288 N N . VAL A 1 46 ? -5.603 -3.124 1.134 1.00 0.00 311 VAL A N 2
ATOM 1289 C CA . VAL A 1 46 ? -4.810 -3.488 -0.033 1.00 0.00 311 VAL A CA 2
ATOM 1290 C C . VAL A 1 46 ? -5.706 -4.021 -1.141 1.00 0.00 311 VAL A C 2
ATOM 1291 O O . VAL A 1 46 ? -6.693 -4.704 -0.874 1.00 0.00 311 VAL A O 2
ATOM 1304 N N . LEU A 1 47 ? -5.367 -3.704 -2.378 1.00 0.00 312 LEU A N 2
ATOM 1305 C CA . LEU A 1 47 ? -6.130 -4.183 -3.520 1.00 0.00 312 LEU A CA 2
ATOM 1306 C C . LEU A 1 47 ? -5.707 -5.603 -3.877 1.00 0.00 312 LEU A C 2
ATOM 1307 O O . LEU A 1 47 ? -6.549 -6.496 -4.027 1.00 0.00 312 LEU A O 2
ATOM 1323 N N . GLU A 1 48 ? -4.401 -5.807 -3.997 1.00 0.00 313 GLU A N 2
ATOM 1324 C CA . GLU A 1 48 ? -3.846 -7.105 -4.334 1.00 0.00 313 GLU A CA 2
ATOM 1325 C C . GLU A 1 48 ? -2.360 -7.161 -3.986 1.00 0.00 313 GLU A C 2
ATOM 1326 O O . GLU A 1 48 ? -1.713 -6.118 -3.807 1.00 0.00 313 GLU A O 2
ATOM 1334 N N . GLN A 1 49 ? -1.823 -8.370 -3.910 1.00 0.00 314 GLN A N 2
ATOM 1335 C CA . GLN A 1 49 ? -0.444 -8.587 -3.492 1.00 0.00 314 GLN A CA 2
ATOM 1336 C C . GLN A 1 49 ? 0.557 -8.229 -4.587 1.00 0.00 314 GLN A C 2
ATOM 1337 O O . GLN A 1 49 ? 0.402 -8.623 -5.748 1.00 0.00 314 GLN A O 2
ATOM 1351 N N . HIS A 1 50 ? 1.575 -7.475 -4.204 1.00 0.00 315 HIS A N 2
ATOM 1352 C CA . HIS A 1 50 ? 2.653 -7.085 -5.103 1.00 0.00 315 HIS A CA 2
ATOM 1353 C C . HIS A 1 50 ? 3.975 -7.018 -4.350 1.00 0.00 315 HIS A C 2
ATOM 1354 O O . HIS A 1 50 ? 4.401 -5.950 -3.937 1.00 0.00 315 HIS A O 2
ATOM 1365 N N . PRO A 1 51 ? 4.629 -8.170 -4.136 1.00 0.00 316 PRO A N 2
ATOM 1366 C CA . PRO A 1 51 ? 5.908 -8.239 -3.422 1.00 0.00 316 PRO A CA 2
ATOM 1367 C C . PRO A 1 51 ? 7.089 -7.785 -4.292 1.00 0.00 316 PRO A C 2
ATOM 1368 O O . PRO A 1 51 ? 8.236 -7.762 -3.836 1.00 0.00 316 PRO A O 2
ATOM 1379 N N . ASP A 1 52 ? 6.799 -7.419 -5.541 1.00 0.00 317 ASP A N 2
ATOM 1380 C CA . ASP A 1 52 ? 7.840 -6.971 -6.473 1.00 0.00 317 ASP A CA 2
ATOM 1381 C C . ASP A 1 52 ? 8.386 -5.610 -6.075 1.00 0.00 317 ASP A C 2
ATOM 1382 O O . ASP A 1 52 ? 9.501 -5.244 -6.446 1.00 0.00 317 ASP A O 2
ATOM 1389 N N . GLY A 1 53 ? 7.609 -4.874 -5.317 1.00 0.00 318 GLY A N 2
ATOM 1390 C CA . GLY A 1 53 ? 8.026 -3.570 -4.886 1.00 0.00 318 GLY A CA 2
ATOM 1391 C C . GLY A 1 53 ? 6.980 -2.921 -4.034 1.00 0.00 318 GLY A C 2
ATOM 1392 O O . GLY A 1 53 ? 6.152 -3.606 -3.439 1.00 0.00 318 GLY A O 2
ATOM 1396 N N . ARG A 1 54 ? 7.012 -1.611 -3.969 1.00 0.00 319 ARG A N 2
ATOM 1397 C CA . ARG A 1 54 ? 6.041 -0.862 -3.197 1.00 0.00 319 ARG A CA 2
ATOM 1398 C C . ARG A 1 54 ? 4.646 -1.020 -3.785 1.00 0.00 319 ARG A C 2
ATOM 1399 O O . ARG A 1 54 ? 4.358 -0.534 -4.884 1.00 0.00 319 ARG A O 2
ATOM 1409 N N . TRP A 1 55 ? 3.793 -1.717 -3.063 1.00 0.00 320 TRP A N 2
ATOM 1410 C CA . TRP A 1 55 ? 2.435 -1.942 -3.508 1.00 0.00 320 TRP A CA 2
ATOM 1411 C C . TRP A 1 55 ? 1.539 -0.780 -3.118 1.00 0.00 320 TRP A C 2
ATOM 1412 O O . TRP A 1 55 ? 1.979 0.149 -2.440 1.00 0.00 320 TRP A O 2
ATOM 1428 N N . LYS A 1 56 ? 0.296 -0.822 -3.546 1.00 0.00 321 LYS A N 2
ATOM 1429 C CA . LYS A 1 56 ? -0.605 0.286 -3.319 1.00 0.00 321 LYS A CA 2
ATOM 1430 C C . LYS A 1 56 ? -1.812 -0.117 -2.484 1.00 0.00 321 LYS A C 2
ATOM 1431 O O . LYS A 1 56 ? -2.348 -1.221 -2.628 1.00 0.00 321 LYS A O 2
ATOM 1439 N N . GLY A 1 57 ? -2.227 0.785 -1.611 1.00 0.00 322 GLY A N 2
ATOM 1440 C CA . GLY A 1 57 ? -3.365 0.537 -0.763 1.00 0.00 322 GLY A CA 2
ATOM 1441 C C . GLY A 1 57 ? -3.954 1.823 -0.223 1.00 0.00 322 GLY A C 2
ATOM 1442 O O . GLY A 1 57 ? -3.372 2.896 -0.386 1.00 0.00 322 GLY A O 2
ATOM 1446 N N . HIS A 1 58 ? -5.099 1.724 0.416 1.00 0.00 323 HIS A N 2
ATOM 1447 C CA . HIS A 1 58 ? -5.763 2.887 0.980 1.00 0.00 323 HIS A CA 2
ATOM 1448 C C . HIS A 1 58 ? -5.686 2.849 2.497 1.00 0.00 323 HIS A C 2
ATOM 1449 O O . HIS A 1 58 ? -6.016 1.841 3.122 1.00 0.00 323 HIS A O 2
ATOM 1460 N N . ILE A 1 59 ? -5.252 3.944 3.076 1.00 0.00 324 ILE A N 2
ATOM 1461 C CA . ILE A 1 59 ? -5.116 4.047 4.510 1.00 0.00 324 ILE A CA 2
ATOM 1462 C C . ILE A 1 59 ? -6.002 5.171 5.049 1.00 0.00 324 ILE A C 2
ATOM 1463 O O . ILE A 1 59 ? -6.262 6.146 4.340 1.00 0.00 324 ILE A O 2
ATOM 1478 N N . HIS A 1 60 ? -6.477 5.000 6.295 1.00 0.00 325 HIS A N 2
ATOM 1479 C CA . HIS A 1 60 ? -7.325 5.979 7.023 1.00 0.00 325 HIS A CA 2
ATOM 1480 C C . HIS A 1 60 ? -8.561 6.441 6.242 1.00 0.00 325 HIS A C 2
ATOM 1481 O O . HIS A 1 60 ? -8.821 5.996 5.124 1.00 0.00 325 HIS A O 2
ATOM 1492 N N . GLU A 1 61 ? -9.345 7.301 6.865 1.00 0.00 326 GLU A N 2
ATOM 1493 C CA . GLU A 1 61 ? -10.542 7.820 6.245 1.00 0.00 326 GLU A CA 2
ATOM 1494 C C . GLU A 1 61 ? -10.340 9.259 5.774 1.00 0.00 326 GLU A C 2
ATOM 1495 O O . GLU A 1 61 ? -9.234 9.803 5.865 1.00 0.00 326 GLU A O 2
ATOM 1503 N N . SER A 1 62 ? -11.400 9.868 5.279 1.00 0.00 327 SER A N 2
ATOM 1504 C CA . SER A 1 62 ? -11.317 11.189 4.681 1.00 0.00 327 SER A CA 2
ATOM 1505 C C . SER A 1 62 ? -11.441 12.330 5.701 1.00 0.00 327 SER A C 2
ATOM 1506 O O . SER A 1 62 ? -12.545 12.794 5.990 1.00 0.00 327 SER A O 2
ATOM 1514 N N . GLN A 1 63 ? -10.302 12.762 6.246 1.00 0.00 328 GLN A N 2
ATOM 1515 C CA . GLN A 1 63 ? -10.248 13.903 7.172 1.00 0.00 328 GLN A CA 2
ATOM 1516 C C . GLN A 1 63 ? -8.862 14.536 7.180 1.00 0.00 328 GLN A C 2
ATOM 1517 O O . GLN A 1 63 ? -7.858 13.855 6.935 1.00 0.00 328 GLN A O 2
ATOM 1531 N N . ARG A 1 64 ? -8.826 15.848 7.455 1.00 0.00 329 ARG A N 2
ATOM 1532 C CA . ARG A 1 64 ? -7.574 16.617 7.595 1.00 0.00 329 ARG A CA 2
ATOM 1533 C C . ARG A 1 64 ? -6.756 16.639 6.302 1.00 0.00 329 ARG A C 2
ATOM 1534 O O . ARG A 1 64 ? -5.523 16.690 6.334 1.00 0.00 329 ARG A O 2
ATOM 1544 N N . GLY A 1 65 ? -7.437 16.637 5.173 1.00 0.00 330 GLY A N 2
ATOM 1545 C CA . GLY A 1 65 ? -6.742 16.651 3.907 1.00 0.00 330 GLY A CA 2
ATOM 1546 C C . GLY A 1 65 ? -6.764 15.298 3.254 1.00 0.00 330 GLY A C 2
ATOM 1547 O O . GLY A 1 65 ? -5.722 14.649 3.117 1.00 0.00 330 GLY A O 2
ATOM 1551 N N . THR A 1 66 ? -7.956 14.858 2.882 1.00 0.00 331 THR A N 2
ATOM 1552 C CA . THR A 1 66 ? -8.152 13.561 2.265 1.00 0.00 331 THR A CA 2
ATOM 1553 C C . THR A 1 66 ? -7.246 13.364 1.052 1.00 0.00 331 THR A C 2
ATOM 1554 O O . THR A 1 66 ? -7.116 14.252 0.199 1.00 0.00 331 THR A O 2
ATOM 1564 N N . ASP A 1 67 ? -6.643 12.195 0.979 1.00 0.00 332 ASP A N 2
ATOM 1565 C CA . ASP A 1 67 ? -5.798 11.838 -0.129 1.00 0.00 332 ASP A CA 2
ATOM 1566 C C . ASP A 1 67 ? -6.600 11.023 -1.144 1.00 0.00 332 ASP A C 2
ATOM 1567 O O . ASP A 1 67 ? -7.471 11.572 -1.829 1.00 0.00 332 ASP A O 2
ATOM 1574 N N . ARG A 1 68 ? -6.347 9.720 -1.210 1.00 0.00 333 ARG A N 2
ATOM 1575 C CA . ARG A 1 68 ? -7.051 8.832 -2.128 1.00 0.00 333 ARG A CA 2
ATOM 1576 C C . ARG A 1 68 ? -6.539 7.407 -1.991 1.00 0.00 333 ARG A C 2
ATOM 1577 O O . ARG A 1 68 ? -7.309 6.475 -1.739 1.00 0.00 333 ARG A O 2
ATOM 1587 N N . ILE A 1 69 ? -5.238 7.256 -2.125 1.00 0.00 334 ILE A N 2
ATOM 1588 C CA . ILE A 1 69 ? -4.593 5.967 -2.113 1.00 0.00 334 ILE A CA 2
ATOM 1589 C C . ILE A 1 69 ? -3.084 6.196 -2.282 1.00 0.00 334 ILE A C 2
ATOM 1590 O O . ILE A 1 69 ? -2.677 7.138 -2.968 1.00 0.00 334 ILE A O 2
ATOM 1605 N N . GLY A 1 70 ? -2.265 5.375 -1.652 1.00 0.00 335 GLY A N 2
ATOM 1606 C CA . GLY A 1 70 ? -0.837 5.588 -1.733 1.00 0.00 335 GLY A CA 2
ATOM 1607 C C . GLY A 1 70 ? -0.054 4.309 -1.916 1.00 0.00 335 GLY A C 2
ATOM 1608 O O . GLY A 1 70 ? -0.621 3.211 -1.906 1.00 0.00 335 GLY A O 2
ATOM 1612 N N . TYR A 1 71 ? 1.250 4.453 -2.083 1.00 0.00 336 TYR A N 2
ATOM 1613 C CA . TYR A 1 71 ? 2.139 3.320 -2.275 1.00 0.00 336 TYR A CA 2
ATOM 1614 C C . TYR A 1 71 ? 3.033 3.151 -1.063 1.00 0.00 336 TYR A C 2
ATOM 1615 O O . TYR A 1 71 ? 3.418 4.134 -0.425 1.00 0.00 336 TYR A O 2
ATOM 1629 N N . PHE A 1 72 ? 3.357 1.918 -0.746 1.00 0.00 337 PHE A N 2
ATOM 1630 C CA . PHE A 1 72 ? 4.172 1.619 0.414 1.00 0.00 337 PHE A CA 2
ATOM 1631 C C . PHE A 1 72 ? 4.919 0.305 0.232 1.00 0.00 337 PHE A C 2
ATOM 1632 O O . PHE A 1 72 ? 4.464 -0.578 -0.488 1.00 0.00 337 PHE A O 2
ATOM 1645 N N . PRO A 1 73 ? 6.092 0.169 0.860 1.00 0.00 338 PRO A N 2
ATOM 1646 C CA . PRO A 1 73 ? 6.888 -1.048 0.776 1.00 0.00 338 PRO A CA 2
ATOM 1647 C C . PRO A 1 73 ? 6.333 -2.164 1.671 1.00 0.00 338 PRO A C 2
ATOM 1648 O O . PRO A 1 73 ? 6.121 -1.966 2.873 1.00 0.00 338 PRO A O 2
ATOM 1659 N N . PRO A 1 74 ? 6.096 -3.355 1.096 1.00 0.00 339 PRO A N 2
ATOM 1660 C CA . PRO A 1 74 ? 5.563 -4.506 1.833 1.00 0.00 339 PRO A CA 2
ATOM 1661 C C . PRO A 1 74 ? 6.492 -4.966 2.959 1.00 0.00 339 PRO A C 2
ATOM 1662 O O . PRO A 1 74 ? 6.093 -5.735 3.828 1.00 0.00 339 PRO A O 2
ATOM 1673 N N . GLY A 1 75 ? 7.720 -4.473 2.941 1.00 0.00 340 GLY A N 2
ATOM 1674 C CA . GLY A 1 75 ? 8.691 -4.831 3.952 1.00 0.00 340 GLY A CA 2
ATOM 1675 C C . GLY A 1 75 ? 8.384 -4.236 5.321 1.00 0.00 340 GLY A C 2
ATOM 1676 O O . GLY A 1 75 ? 8.903 -4.703 6.331 1.00 0.00 340 GLY A O 2
ATOM 1680 N N . ILE A 1 76 ? 7.554 -3.199 5.365 1.00 0.00 341 ILE A N 2
ATOM 1681 C CA . ILE A 1 76 ? 7.227 -2.565 6.644 1.00 0.00 341 ILE A CA 2
ATOM 1682 C C . ILE A 1 76 ? 5.840 -2.973 7.139 1.00 0.00 341 ILE A C 2
ATOM 1683 O O . ILE A 1 76 ? 5.367 -2.487 8.171 1.00 0.00 341 ILE A O 2
ATOM 1698 N N . VAL A 1 77 ? 5.198 -3.873 6.418 1.00 0.00 342 VAL A N 2
ATOM 1699 C CA . VAL A 1 77 ? 3.862 -4.315 6.778 1.00 0.00 342 VAL A CA 2
ATOM 1700 C C . VAL A 1 77 ? 3.768 -5.831 6.774 1.00 0.00 342 VAL A C 2
ATOM 1701 O O . VAL A 1 77 ? 4.488 -6.506 6.040 1.00 0.00 342 VAL A O 2
ATOM 1714 N N . GLU A 1 78 ? 2.893 -6.355 7.602 1.00 0.00 343 GLU A N 2
ATOM 1715 C CA . GLU A 1 78 ? 2.640 -7.784 7.669 1.00 0.00 343 GLU A CA 2
ATOM 1716 C C . GLU A 1 78 ? 1.148 -8.016 7.788 1.00 0.00 343 GLU A C 2
ATOM 1717 O O . GLU A 1 78 ? 0.440 -7.215 8.397 1.00 0.00 343 GLU A O 2
ATOM 1725 N N . VAL A 1 79 ? 0.661 -9.084 7.191 1.00 0.00 344 VAL A N 2
ATOM 1726 C CA . VAL A 1 79 ? -0.756 -9.388 7.241 1.00 0.00 344 VAL A CA 2
ATOM 1727 C C . VAL A 1 79 ? -1.201 -9.721 8.672 1.00 0.00 344 VAL A C 2
ATOM 1728 O O . VAL A 1 79 ? -2.329 -9.441 9.059 1.00 0.00 344 VAL A O 2
ATOM 1741 N N . VAL A 1 80 ? -0.298 -10.286 9.459 1.00 0.00 345 VAL A N 2
ATOM 1742 C CA . VAL A 1 80 ? -0.608 -10.640 10.835 1.00 0.00 345 VAL A CA 2
ATOM 1743 C C . VAL A 1 80 ? -0.444 -9.422 11.756 1.00 0.00 345 VAL A C 2
ATOM 1744 O O . VAL A 1 80 ? 0.440 -8.588 11.549 1.00 0.00 345 VAL A O 2
ATOM 1757 N N . SER A 1 81 ? -1.313 -9.314 12.745 1.00 0.00 346 SER A N 2
ATOM 1758 C CA . SER A 1 81 ? -1.252 -8.219 13.696 1.00 0.00 346 SER A CA 2
ATOM 1759 C C . SER A 1 81 ? -0.140 -8.449 14.708 1.00 0.00 346 SER A C 2
ATOM 1760 O O . SER A 1 81 ? 0.150 -9.590 15.080 1.00 0.00 346 SER A O 2
ATOM 1768 N N . LYS A 1 82 ? 0.478 -7.371 15.148 1.00 0.00 347 LYS A N 2
ATOM 1769 C CA . LYS A 1 82 ? 1.531 -7.457 16.132 1.00 0.00 347 LYS A CA 2
ATOM 1770 C C . LYS A 1 82 ? 0.926 -7.567 17.519 1.00 0.00 347 LYS A C 2
ATOM 1771 O O . LYS A 1 82 ? 0.043 -6.784 17.882 1.00 0.00 347 LYS A O 2
ATOM 1779 N N . ARG A 1 83 ? 1.372 -8.546 18.275 1.00 0.00 348 ARG A N 2
ATOM 1780 C CA . ARG A 1 83 ? 0.882 -8.744 19.623 1.00 0.00 348 ARG A CA 2
ATOM 1781 C C . ARG A 1 83 ? 1.902 -8.263 20.630 1.00 0.00 348 ARG A C 2
ATOM 1782 O O . ARG A 1 83 ? 2.858 -9.010 20.907 1.00 0.00 348 ARG A O 2
ATOM 1793 N N . GLY A 1 17 ? -11.418 -2.867 -0.742 1.00 0.00 282 GLY A N 3
ATOM 1794 C CA . GLY A 1 17 ? -10.385 -3.888 -0.979 1.00 0.00 282 GLY A CA 3
ATOM 1795 C C . GLY A 1 17 ? -10.681 -5.162 -0.231 1.00 0.00 282 GLY A C 3
ATOM 1796 O O . GLY A 1 17 ? -11.317 -5.130 0.822 1.00 0.00 282 GLY A O 3
ATOM 1799 N N . SER A 1 18 ? -10.218 -6.281 -0.761 1.00 0.00 283 SER A N 3
ATOM 1800 C CA . SER A 1 18 ? -10.494 -7.574 -0.159 1.00 0.00 283 SER A CA 3
ATOM 1801 C C . SER A 1 18 ? -9.399 -7.986 0.818 1.00 0.00 283 SER A C 3
ATOM 1802 O O . SER A 1 18 ? -9.596 -8.885 1.641 1.00 0.00 283 SER A O 3
ATOM 1810 N N . LEU A 1 19 ? -8.256 -7.328 0.746 1.00 0.00 284 LEU A N 3
ATOM 1811 C CA . LEU A 1 19 ? -7.146 -7.680 1.604 1.00 0.00 284 LEU A CA 3
ATOM 1812 C C . LEU A 1 19 ? -6.693 -6.460 2.396 1.00 0.00 284 LEU A C 3
ATOM 1813 O O . LEU A 1 19 ? -6.694 -5.340 1.887 1.00 0.00 284 LEU A O 3
ATOM 1829 N N . LYS A 1 20 ? -6.345 -6.672 3.639 1.00 0.00 285 LYS A N 3
ATOM 1830 C CA . LYS A 1 20 ? -5.887 -5.598 4.486 1.00 0.00 285 LYS A CA 3
ATOM 1831 C C . LYS A 1 20 ? -4.524 -5.939 5.058 1.00 0.00 285 LYS A C 3
ATOM 1832 O O . LYS A 1 20 ? -4.299 -7.056 5.524 1.00 0.00 285 LYS A O 3
ATOM 1840 N N . VAL A 1 21 ? -3.622 -4.983 5.016 1.00 0.00 286 VAL A N 3
ATOM 1841 C CA . VAL A 1 21 ? -2.265 -5.192 5.489 1.00 0.00 286 VAL A CA 3
ATOM 1842 C C . VAL A 1 21 ? -2.008 -4.297 6.687 1.00 0.00 286 VAL A C 3
ATOM 1843 O O . VAL A 1 21 ? -2.479 -3.167 6.728 1.00 0.00 286 VAL A O 3
ATOM 1856 N N . ARG A 1 22 ? -1.275 -4.796 7.661 1.00 0.00 287 ARG A N 3
ATOM 1857 C CA . ARG A 1 22 ? -1.004 -4.025 8.855 1.00 0.00 287 ARG A CA 3
ATOM 1858 C C . ARG A 1 22 ? 0.410 -3.482 8.833 1.00 0.00 287 ARG A C 3
ATOM 1859 O O . ARG A 1 22 ? 1.363 -4.207 8.531 1.00 0.00 287 ARG A O 3
ATOM 1869 N N . ALA A 1 23 ? 0.549 -2.211 9.140 1.00 0.00 288 ALA A N 3
ATOM 1870 C CA . ALA A 1 23 ? 1.857 -1.594 9.187 1.00 0.00 288 ALA A CA 3
ATOM 1871 C C . ALA A 1 23 ? 2.487 -1.830 10.543 1.00 0.00 288 ALA A C 3
ATOM 1872 O O . ALA A 1 23 ? 1.886 -1.530 11.566 1.00 0.00 288 ALA A O 3
ATOM 1879 N N . LEU A 1 24 ? 3.683 -2.381 10.556 1.00 0.00 289 LEU A N 3
ATOM 1880 C CA . LEU A 1 24 ? 4.365 -2.665 11.810 1.00 0.00 289 LEU A CA 3
ATOM 1881 C C . LEU A 1 24 ? 5.248 -1.504 12.218 1.00 0.00 289 LEU A C 3
ATOM 1882 O O . LEU A 1 24 ? 5.711 -1.428 13.355 1.00 0.00 289 LEU A O 3
ATOM 1898 N N . LYS A 1 25 ? 5.475 -0.606 11.292 1.00 0.00 290 LYS A N 3
ATOM 1899 C CA . LYS A 1 25 ? 6.280 0.567 11.543 1.00 0.00 290 LYS A CA 3
ATOM 1900 C C . LYS A 1 25 ? 5.530 1.778 11.006 1.00 0.00 290 LYS A C 3
ATOM 1901 O O . LYS A 1 25 ? 4.814 1.666 10.011 1.00 0.00 290 LYS A O 3
ATOM 1909 N N . ASP A 1 26 ? 5.676 2.919 11.664 1.00 0.00 291 ASP A N 3
ATOM 1910 C CA . ASP A 1 26 ? 4.964 4.122 11.244 1.00 0.00 291 ASP A CA 3
ATOM 1911 C C . ASP A 1 26 ? 5.583 4.688 9.983 1.00 0.00 291 ASP A C 3
ATOM 1912 O O . ASP A 1 26 ? 6.761 5.057 9.968 1.00 0.00 291 ASP A O 3
ATOM 1919 N N . PHE A 1 27 ? 4.796 4.781 8.945 1.00 0.00 292 PHE A N 3
ATOM 1920 C CA . PHE A 1 27 ? 5.265 5.302 7.688 1.00 0.00 292 PHE A CA 3
ATOM 1921 C C . PHE A 1 27 ? 4.761 6.721 7.528 1.00 0.00 292 PHE A C 3
ATOM 1922 O O . PHE A 1 27 ? 3.552 6.958 7.437 1.00 0.00 292 PHE A O 3
ATOM 1935 N N . TRP A 1 28 ? 5.676 7.657 7.529 1.00 0.00 293 TRP A N 3
ATOM 1936 C CA . TRP A 1 28 ? 5.331 9.055 7.439 1.00 0.00 293 TRP A CA 3
ATOM 1937 C C . TRP A 1 28 ? 6.331 9.795 6.567 1.00 0.00 293 TRP A C 3
ATOM 1938 O O . TRP A 1 28 ? 7.501 9.418 6.487 1.00 0.00 293 TRP A O 3
ATOM 1954 N N . ASN A 1 29 ? 5.861 10.830 5.908 1.00 0.00 294 ASN A N 3
ATOM 1955 C CA . ASN A 1 29 ? 6.694 11.636 5.050 1.00 0.00 294 ASN A CA 3
ATOM 1956 C C . ASN A 1 29 ? 6.340 13.096 5.225 1.00 0.00 294 ASN A C 3
ATOM 1957 O O . ASN A 1 29 ? 5.182 13.436 5.492 1.00 0.00 294 ASN A O 3
ATOM 1968 N N . LEU A 1 30 ? 7.327 13.954 5.095 1.00 0.00 295 LEU A N 3
ATOM 1969 C CA . LEU A 1 30 ? 7.109 15.374 5.210 1.00 0.00 295 LEU A CA 3
ATOM 1970 C C . LEU A 1 30 ? 6.447 15.887 3.937 1.00 0.00 295 LEU A C 3
ATOM 1971 O O . LEU A 1 30 ? 5.486 16.656 3.989 1.00 0.00 295 LEU A O 3
ATOM 1987 N N . HIS A 1 31 ? 6.961 15.436 2.799 1.00 0.00 296 HIS A N 3
ATOM 1988 C CA . HIS A 1 31 ? 6.423 15.794 1.486 1.00 0.00 296 HIS A CA 3
ATOM 1989 C C . HIS A 1 31 ? 6.890 14.808 0.430 1.00 0.00 296 HIS A C 3
ATOM 1990 O O . HIS A 1 31 ? 7.952 14.988 -0.164 1.00 0.00 296 HIS A O 3
ATOM 2001 N N . ASP A 1 32 ? 6.124 13.753 0.219 1.00 0.00 297 ASP A N 3
ATOM 2002 C CA . ASP A 1 32 ? 6.457 12.767 -0.799 1.00 0.00 297 ASP A CA 3
ATOM 2003 C C . ASP A 1 32 ? 5.199 12.339 -1.554 1.00 0.00 297 ASP A C 3
ATOM 2004 O O . ASP A 1 32 ? 4.206 11.937 -0.940 1.00 0.00 297 ASP A O 3
ATOM 2011 N N . PRO A 1 33 ? 5.221 12.427 -2.897 1.00 0.00 298 PRO A N 3
ATOM 2012 C CA . PRO A 1 33 ? 4.062 12.090 -3.744 1.00 0.00 298 PRO A CA 3
ATOM 2013 C C . PRO A 1 33 ? 3.700 10.595 -3.753 1.00 0.00 298 PRO A C 3
ATOM 2014 O O . PRO A 1 33 ? 2.605 10.225 -4.175 1.00 0.00 298 PRO A O 3
ATOM 2025 N N . THR A 1 34 ? 4.601 9.742 -3.299 1.00 0.00 299 THR A N 3
ATOM 2026 C CA . THR A 1 34 ? 4.339 8.309 -3.344 1.00 0.00 299 THR A CA 3
ATOM 2027 C C . THR A 1 34 ? 4.205 7.675 -1.960 1.00 0.00 299 THR A C 3
ATOM 2028 O O . THR A 1 34 ? 3.440 6.723 -1.782 1.00 0.00 299 THR A O 3
ATOM 2038 N N . ALA A 1 35 ? 4.932 8.203 -0.990 1.00 0.00 300 ALA A N 3
ATOM 2039 C CA . ALA A 1 35 ? 4.932 7.648 0.357 1.00 0.00 300 ALA A CA 3
ATOM 2040 C C . ALA A 1 35 ? 3.561 7.714 1.015 1.00 0.00 300 ALA A C 3
ATOM 2041 O O . ALA A 1 35 ? 2.895 8.755 1.011 1.00 0.00 300 ALA A O 3
ATOM 2048 N N . LEU A 1 36 ? 3.154 6.593 1.568 1.00 0.00 301 LEU A N 3
ATOM 2049 C CA . LEU A 1 36 ? 1.894 6.472 2.274 1.00 0.00 301 LEU A CA 3
ATOM 2050 C C . LEU A 1 36 ? 2.050 6.961 3.715 1.00 0.00 301 LEU A C 3
ATOM 2051 O O . LEU A 1 36 ? 3.149 6.955 4.264 1.00 0.00 301 LEU A O 3
ATOM 2067 N N . ASN A 1 37 ? 0.963 7.409 4.306 1.00 0.00 302 ASN A N 3
ATOM 2068 C CA . ASN A 1 37 ? 0.973 7.822 5.697 1.00 0.00 302 ASN A CA 3
ATOM 2069 C C . ASN A 1 37 ? 0.177 6.819 6.537 1.00 0.00 302 ASN A C 3
ATOM 2070 O O . ASN A 1 37 ? -1.042 6.738 6.439 1.00 0.00 302 ASN A O 3
ATOM 2081 N N . VAL A 1 38 ? 0.877 6.030 7.335 1.00 0.00 303 VAL A N 3
ATOM 2082 C CA . VAL A 1 38 ? 0.229 5.009 8.141 1.00 0.00 303 VAL A CA 3
ATOM 2083 C C . VAL A 1 38 ? 0.941 4.819 9.478 1.00 0.00 303 VAL A C 3
ATOM 2084 O O . VAL A 1 38 ? 2.168 4.806 9.544 1.00 0.00 303 VAL A O 3
ATOM 2097 N N . ARG A 1 39 ? 0.164 4.703 10.537 1.00 0.00 304 ARG A N 3
ATOM 2098 C CA . ARG A 1 39 ? 0.705 4.489 11.867 1.00 0.00 304 ARG A CA 3
ATOM 2099 C C . ARG A 1 39 ? 0.866 3.002 12.143 1.00 0.00 304 ARG A C 3
ATOM 2100 O O . ARG A 1 39 ? 0.148 2.172 11.575 1.00 0.00 304 ARG A O 3
ATOM 2110 N N . ALA A 1 40 ? 1.803 2.671 13.003 1.00 0.00 305 ALA A N 3
ATOM 2111 C CA . ALA A 1 40 ? 2.067 1.287 13.353 1.00 0.00 305 ALA A CA 3
ATOM 2112 C C . ALA A 1 40 ? 0.862 0.664 14.036 1.00 0.00 305 ALA A C 3
ATOM 2113 O O . ALA A 1 40 ? 0.345 1.198 15.016 1.00 0.00 305 ALA A O 3
ATOM 2120 N N . GLY A 1 41 ? 0.410 -0.451 13.504 1.00 0.00 306 GLY A N 3
ATOM 2121 C CA . GLY A 1 41 ? -0.733 -1.127 14.055 1.00 0.00 306 GLY A CA 3
ATOM 2122 C C . GLY A 1 41 ? -1.993 -0.843 13.269 1.00 0.00 306 GLY A C 3
ATOM 2123 O O . GLY A 1 41 ? -3.027 -1.473 13.494 1.00 0.00 306 GLY A O 3
ATOM 2127 N N . ASP A 1 42 ? -1.914 0.100 12.341 1.00 0.00 307 ASP A N 3
ATOM 2128 C CA . ASP A 1 42 ? -3.073 0.465 11.539 1.00 0.00 307 ASP A CA 3
ATOM 2129 C C . ASP A 1 42 ? -3.215 -0.473 10.348 1.00 0.00 307 ASP A C 3
ATOM 2130 O O . ASP A 1 42 ? -2.266 -1.192 9.990 1.00 0.00 307 ASP A O 3
ATOM 2137 N N . VAL A 1 43 ? -4.385 -0.465 9.733 1.00 0.00 308 VAL A N 3
ATOM 2138 C CA . VAL A 1 43 ? -4.666 -1.347 8.618 1.00 0.00 308 VAL A CA 3
ATOM 2139 C C . VAL A 1 43 ? -4.803 -0.589 7.300 1.00 0.00 308 VAL A C 3
ATOM 2140 O O . VAL A 1 43 ? -5.554 0.382 7.189 1.00 0.00 308 VAL A O 3
ATOM 2153 N N . ILE A 1 44 ? -4.069 -1.044 6.314 1.00 0.00 309 ILE A N 3
ATOM 2154 C CA . ILE A 1 44 ? -4.117 -0.483 4.986 1.00 0.00 309 ILE A CA 3
ATOM 2155 C C . ILE A 1 44 ? -5.037 -1.341 4.130 1.00 0.00 309 ILE A C 3
ATOM 2156 O O . ILE A 1 44 ? -4.908 -2.567 4.110 1.00 0.00 309 ILE A O 3
ATOM 2171 N N . THR A 1 45 ? -5.963 -0.714 3.441 1.00 0.00 310 THR A N 3
ATOM 2172 C CA . THR A 1 45 ? -6.911 -1.444 2.633 1.00 0.00 310 THR A CA 3
ATOM 2173 C C . THR A 1 45 ? -6.425 -1.559 1.192 1.00 0.00 310 THR A C 3
ATOM 2174 O O . THR A 1 45 ? -6.412 -0.574 0.449 1.00 0.00 310 THR A O 3
ATOM 2184 N N . VAL A 1 46 ? -6.017 -2.752 0.805 1.00 0.00 311 VAL A N 3
ATOM 2185 C CA . VAL A 1 46 ? -5.581 -2.993 -0.552 1.00 0.00 311 VAL A CA 3
ATOM 2186 C C . VAL A 1 46 ? -6.652 -3.770 -1.302 1.00 0.00 311 VAL A C 3
ATOM 2187 O O . VAL A 1 46 ? -7.402 -4.557 -0.700 1.00 0.00 311 VAL A O 3
ATOM 2200 N N . LEU A 1 47 ? -6.755 -3.533 -2.596 1.00 0.00 312 LEU A N 3
ATOM 2201 C CA . LEU A 1 47 ? -7.730 -4.232 -3.413 1.00 0.00 312 LEU A CA 3
ATOM 2202 C C . LEU A 1 47 ? -7.393 -5.714 -3.432 1.00 0.00 312 LEU A C 3
ATOM 2203 O O . LEU A 1 47 ? -8.009 -6.509 -2.711 1.00 0.00 312 LEU A O 3
ATOM 2219 N N . GLU A 1 48 ? -6.393 -6.050 -4.237 1.00 0.00 313 GLU A N 3
ATOM 2220 C CA . GLU A 1 48 ? -5.843 -7.393 -4.352 1.00 0.00 313 GLU A CA 3
ATOM 2221 C C . GLU A 1 48 ? -4.948 -7.438 -5.573 1.00 0.00 313 GLU A C 3
ATOM 2222 O O . GLU A 1 48 ? -5.314 -6.932 -6.638 1.00 0.00 313 GLU A O 3
ATOM 2230 N N . GLN A 1 49 ? -3.784 -8.032 -5.416 1.00 0.00 314 GLN A N 3
ATOM 2231 C CA . GLN A 1 49 ? -2.794 -8.109 -6.481 1.00 0.00 314 GLN A CA 3
ATOM 2232 C C . GLN A 1 49 ? -1.560 -8.823 -5.981 1.00 0.00 314 GLN A C 3
ATOM 2233 O O . GLN A 1 49 ? -0.952 -9.610 -6.702 1.00 0.00 314 GLN A O 3
ATOM 2247 N N . HIS A 1 50 ? -1.202 -8.539 -4.728 1.00 0.00 315 HIS A N 3
ATOM 2248 C CA . HIS A 1 50 ? -0.007 -9.110 -4.102 1.00 0.00 315 HIS A CA 3
ATOM 2249 C C . HIS A 1 50 ? 1.231 -8.880 -4.962 1.00 0.00 315 HIS A C 3
ATOM 2250 O O . HIS A 1 50 ? 1.742 -9.808 -5.590 1.00 0.00 315 HIS A O 3
ATOM 2261 N N . PRO A 1 51 ? 1.704 -7.628 -5.030 1.00 0.00 316 PRO A N 3
ATOM 2262 C CA . PRO A 1 51 ? 2.873 -7.275 -5.804 1.00 0.00 316 PRO A CA 3
ATOM 2263 C C . PRO A 1 51 ? 4.151 -7.537 -5.025 1.00 0.00 316 PRO A C 3
ATOM 2264 O O . PRO A 1 51 ? 4.108 -7.883 -3.841 1.00 0.00 316 PRO A O 3
ATOM 2275 N N . ASP A 1 52 ? 5.278 -7.367 -5.677 1.00 0.00 317 ASP A N 3
ATOM 2276 C CA . ASP A 1 52 ? 6.557 -7.590 -5.044 1.00 0.00 317 ASP A CA 3
ATOM 2277 C C . ASP A 1 52 ? 7.418 -6.342 -5.110 1.00 0.00 317 ASP A C 3
ATOM 2278 O O . ASP A 1 52 ? 7.615 -5.766 -6.178 1.00 0.00 317 ASP A O 3
ATOM 2285 N N . GLY A 1 53 ? 7.879 -5.894 -3.958 1.00 0.00 318 GLY A N 3
ATOM 2286 C CA . GLY A 1 53 ? 8.769 -4.751 -3.908 1.00 0.00 318 GLY A CA 3
ATOM 2287 C C . GLY A 1 53 ? 8.072 -3.464 -3.524 1.00 0.00 318 GLY A C 3
ATOM 2288 O O . GLY A 1 53 ? 8.665 -2.601 -2.878 1.00 0.00 318 GLY A O 3
ATOM 2292 N N . ARG A 1 54 ? 6.820 -3.329 -3.916 1.00 0.00 319 ARG A N 3
ATOM 2293 C CA . ARG A 1 54 ? 6.059 -2.124 -3.625 1.00 0.00 319 ARG A CA 3
ATOM 2294 C C . ARG A 1 54 ? 4.578 -2.426 -3.525 1.00 0.00 319 ARG A C 3
ATOM 2295 O O . ARG A 1 54 ? 4.036 -3.197 -4.316 1.00 0.00 319 ARG A O 3
ATOM 2305 N N . TRP A 1 55 ? 3.942 -1.836 -2.540 1.00 0.00 320 TRP A N 3
ATOM 2306 C CA . TRP A 1 55 ? 2.521 -2.013 -2.332 1.00 0.00 320 TRP A CA 3
ATOM 2307 C C . TRP A 1 55 ? 1.752 -0.738 -2.640 1.00 0.00 320 TRP A C 3
ATOM 2308 O O . TRP A 1 55 ? 2.313 0.360 -2.624 1.00 0.00 320 TRP A O 3
ATOM 2324 N N . LYS A 1 56 ? 0.468 -0.902 -2.900 1.00 0.00 321 LYS A N 3
ATOM 2325 C CA . LYS A 1 56 ? -0.438 0.199 -3.181 1.00 0.00 321 LYS A CA 3
ATOM 2326 C C . LYS A 1 56 ? -1.739 -0.027 -2.422 1.00 0.00 321 LYS A C 3
ATOM 2327 O O . LYS A 1 56 ? -2.392 -1.056 -2.603 1.00 0.00 321 LYS A O 3
ATOM 2335 N N . GLY A 1 57 ? -2.118 0.917 -1.579 1.00 0.00 322 GLY A N 3
ATOM 2336 C CA . GLY A 1 57 ? -3.318 0.729 -0.792 1.00 0.00 322 GLY A CA 3
ATOM 2337 C C . GLY A 1 57 ? -3.997 2.021 -0.391 1.00 0.00 322 GLY A C 3
ATOM 2338 O O . GLY A 1 57 ? -3.484 3.120 -0.655 1.00 0.00 322 GLY A O 3
ATOM 2342 N N . HIS A 1 58 ? -5.159 1.875 0.245 1.00 0.00 323 HIS A N 3
ATOM 2343 C CA . HIS A 1 58 ? -5.938 3.000 0.744 1.00 0.00 323 HIS A CA 3
ATOM 2344 C C . HIS A 1 58 ? -5.827 3.039 2.261 1.00 0.00 323 HIS A C 3
ATOM 2345 O O . HIS A 1 58 ? -6.054 2.029 2.933 1.00 0.00 323 HIS A O 3
ATOM 2356 N N . ILE A 1 59 ? -5.472 4.185 2.791 1.00 0.00 324 ILE A N 3
ATOM 2357 C CA . ILE A 1 59 ? -5.308 4.346 4.227 1.00 0.00 324 ILE A CA 3
ATOM 2358 C C . ILE A 1 59 ? -6.389 5.261 4.790 1.00 0.00 324 ILE A C 3
ATOM 2359 O O . ILE A 1 59 ? -6.984 6.053 4.049 1.00 0.00 324 ILE A O 3
ATOM 2374 N N . HIS A 1 60 ? -6.678 5.105 6.084 1.00 0.00 325 HIS A N 3
ATOM 2375 C CA . HIS A 1 60 ? -7.655 5.945 6.775 1.00 0.00 325 HIS A CA 3
ATOM 2376 C C . HIS A 1 60 ? -7.371 7.430 6.521 1.00 0.00 325 HIS A C 3
ATOM 2377 O O . HIS A 1 60 ? -6.216 7.836 6.369 1.00 0.00 325 HIS A O 3
ATOM 2388 N N . GLU A 1 61 ? -8.413 8.221 6.490 1.00 0.00 326 GLU A N 3
ATOM 2389 C CA . GLU A 1 61 ? -8.278 9.642 6.258 1.00 0.00 326 GLU A CA 3
ATOM 2390 C C . GLU A 1 61 ? -7.879 10.366 7.543 1.00 0.00 326 GLU A C 3
ATOM 2391 O O . GLU A 1 61 ? -7.901 9.782 8.629 1.00 0.00 326 GLU A O 3
ATOM 2399 N N . SER A 1 62 ? -7.489 11.617 7.415 1.00 0.00 327 SER A N 3
ATOM 2400 C CA . SER A 1 62 ? -7.070 12.412 8.558 1.00 0.00 327 SER A CA 3
ATOM 2401 C C . SER A 1 62 ? -7.383 13.891 8.324 1.00 0.00 327 SER A C 3
ATOM 2402 O O . SER A 1 62 ? -8.075 14.240 7.362 1.00 0.00 327 SER A O 3
ATOM 2410 N N . GLN A 1 63 ? -6.875 14.751 9.198 1.00 0.00 328 GLN A N 3
ATOM 2411 C CA . GLN A 1 63 ? -7.135 16.180 9.103 1.00 0.00 328 GLN A CA 3
ATOM 2412 C C . GLN A 1 63 ? -6.462 16.788 7.874 1.00 0.00 328 GLN A C 3
ATOM 2413 O O . GLN A 1 63 ? -7.128 17.374 7.016 1.00 0.00 328 GLN A O 3
ATOM 2427 N N . ARG A 1 64 ? -5.148 16.639 7.789 1.00 0.00 329 ARG A N 3
ATOM 2428 C CA . ARG A 1 64 ? -4.376 17.195 6.680 1.00 0.00 329 ARG A CA 3
ATOM 2429 C C . ARG A 1 64 ? -3.247 16.261 6.281 1.00 0.00 329 ARG A C 3
ATOM 2430 O O . ARG A 1 64 ? -2.791 15.447 7.090 1.00 0.00 329 ARG A O 3
ATOM 2440 N N . GLY A 1 65 ? -2.803 16.388 5.038 1.00 0.00 330 GLY A N 3
ATOM 2441 C CA . GLY A 1 65 ? -1.698 15.589 4.545 1.00 0.00 330 GLY A CA 3
ATOM 2442 C C . GLY A 1 65 ? -2.044 14.125 4.399 1.00 0.00 330 GLY A C 3
ATOM 2443 O O . GLY A 1 65 ? -1.297 13.259 4.841 1.00 0.00 330 GLY A O 3
ATOM 2447 N N . THR A 1 66 ? -3.178 13.844 3.795 1.00 0.00 331 THR A N 3
ATOM 2448 C CA . THR A 1 66 ? -3.590 12.476 3.590 1.00 0.00 331 THR A CA 3
ATOM 2449 C C . THR A 1 66 ? -4.177 12.288 2.194 1.00 0.00 331 THR A C 3
ATOM 2450 O O . THR A 1 66 ? -4.961 13.116 1.719 1.00 0.00 331 THR A O 3
ATOM 2460 N N . ASP A 1 67 ? -3.794 11.205 1.544 1.00 0.00 332 ASP A N 3
ATOM 2461 C CA . ASP A 1 67 ? -4.307 10.876 0.225 1.00 0.00 332 ASP A CA 3
ATOM 2462 C C . ASP A 1 67 ? -4.976 9.509 0.282 1.00 0.00 332 ASP A C 3
ATOM 2463 O O . ASP A 1 67 ? -4.862 8.799 1.286 1.00 0.00 332 ASP A O 3
ATOM 2470 N N . ARG A 1 68 ? -5.670 9.145 -0.768 1.00 0.00 333 ARG A N 3
ATOM 2471 C CA . ARG A 1 68 ? -6.368 7.876 -0.812 1.00 0.00 333 ARG A CA 3
ATOM 2472 C C . ARG A 1 68 ? -5.449 6.772 -1.317 1.00 0.00 333 ARG A C 3
ATOM 2473 O O . ARG A 1 68 ? -5.572 5.621 -0.915 1.00 0.00 333 ARG A O 3
ATOM 2483 N N . ILE A 1 69 ? -4.511 7.138 -2.169 1.00 0.00 334 ILE A N 3
ATOM 2484 C CA . ILE A 1 69 ? -3.593 6.177 -2.751 1.00 0.00 334 ILE A CA 3
ATOM 2485 C C . ILE A 1 69 ? -2.180 6.421 -2.264 1.00 0.00 334 ILE A C 3
ATOM 2486 O O . ILE A 1 69 ? -1.624 7.510 -2.441 1.00 0.00 334 ILE A O 3
ATOM 2501 N N . GLY A 1 70 ? -1.607 5.421 -1.643 1.00 0.00 335 GLY A N 3
ATOM 2502 C CA . GLY A 1 70 ? -0.254 5.534 -1.184 1.00 0.00 335 GLY A CA 3
ATOM 2503 C C . GLY A 1 70 ? 0.519 4.271 -1.430 1.00 0.00 335 GLY A C 3
ATOM 2504 O O . GLY A 1 70 ? -0.058 3.174 -1.443 1.00 0.00 335 GLY A O 3
ATOM 2508 N N . TYR A 1 71 ? 1.810 4.415 -1.643 1.00 0.00 336 TYR A N 3
ATOM 2509 C CA . TYR A 1 71 ? 2.671 3.279 -1.874 1.00 0.00 336 TYR A CA 3
ATOM 2510 C C . TYR A 1 71 ? 3.538 3.055 -0.659 1.00 0.00 336 TYR A C 3
ATOM 2511 O O . TYR A 1 71 ? 4.027 4.012 -0.047 1.00 0.00 336 TYR A O 3
ATOM 2525 N N . PHE A 1 72 ? 3.720 1.810 -0.296 1.00 0.00 337 PHE A N 3
ATOM 2526 C CA . PHE A 1 72 ? 4.492 1.484 0.881 1.00 0.00 337 PHE A CA 3
ATOM 2527 C C . PHE A 1 72 ? 5.360 0.249 0.660 1.00 0.00 337 PHE A C 3
ATOM 2528 O O . PHE A 1 72 ? 4.989 -0.651 -0.101 1.00 0.00 337 PHE A O 3
ATOM 2541 N N . PRO A 1 73 ? 6.546 0.207 1.299 1.00 0.00 338 PRO A N 3
ATOM 2542 C CA . PRO A 1 73 ? 7.464 -0.919 1.190 1.00 0.00 338 PRO A CA 3
ATOM 2543 C C . PRO A 1 73 ? 6.997 -2.122 2.017 1.00 0.00 338 PRO A C 3
ATOM 2544 O O . PRO A 1 73 ? 6.676 -1.988 3.207 1.00 0.00 338 PRO A O 3
ATOM 2555 N N . PRO A 1 74 ? 6.974 -3.314 1.403 1.00 0.00 339 PRO A N 3
ATOM 2556 C CA . PRO A 1 74 ? 6.544 -4.557 2.064 1.00 0.00 339 PRO A CA 3
ATOM 2557 C C . PRO A 1 74 ? 7.392 -4.904 3.292 1.00 0.00 339 PRO A C 3
ATOM 2558 O O . PRO A 1 74 ? 6.990 -5.716 4.120 1.00 0.00 339 PRO A O 3
ATOM 2569 N N . GLY A 1 75 ? 8.555 -4.283 3.401 1.00 0.00 340 GLY A N 3
ATOM 2570 C CA . GLY A 1 75 ? 9.446 -4.548 4.509 1.00 0.00 340 GLY A CA 3
ATOM 2571 C C . GLY A 1 75 ? 8.931 -4.024 5.842 1.00 0.00 340 GLY A C 3
ATOM 2572 O O . GLY A 1 75 ? 9.347 -4.498 6.897 1.00 0.00 340 GLY A O 3
ATOM 2576 N N . ILE A 1 76 ? 8.025 -3.051 5.808 1.00 0.00 341 ILE A N 3
ATOM 2577 C CA . ILE A 1 76 ? 7.510 -2.479 7.052 1.00 0.00 341 ILE A CA 3
ATOM 2578 C C . ILE A 1 76 ? 6.069 -2.901 7.323 1.00 0.00 341 ILE A C 3
ATOM 2579 O O . ILE A 1 76 ? 5.475 -2.502 8.331 1.00 0.00 341 ILE A O 3
ATOM 2594 N N . VAL A 1 77 ? 5.512 -3.715 6.443 1.00 0.00 342 VAL A N 3
ATOM 2595 C CA . VAL A 1 77 ? 4.134 -4.162 6.596 1.00 0.00 342 VAL A CA 3
ATOM 2596 C C . VAL A 1 77 ? 4.042 -5.680 6.607 1.00 0.00 342 VAL A C 3
ATOM 2597 O O . VAL A 1 77 ? 4.856 -6.369 5.991 1.00 0.00 342 VAL A O 3
ATOM 2610 N N . GLU A 1 78 ? 3.052 -6.189 7.308 1.00 0.00 343 GLU A N 3
ATOM 2611 C CA . GLU A 1 78 ? 2.809 -7.620 7.395 1.00 0.00 343 GLU A CA 3
ATOM 2612 C C . GLU A 1 78 ? 1.326 -7.895 7.513 1.00 0.00 343 GLU A C 3
ATOM 2613 O O . GLU A 1 78 ? 0.526 -6.969 7.677 1.00 0.00 343 GLU A O 3
ATOM 2621 N N . VAL A 1 79 ? 0.955 -9.157 7.400 1.00 0.00 344 VAL A N 3
ATOM 2622 C CA . VAL A 1 79 ? -0.434 -9.556 7.532 1.00 0.00 344 VAL A CA 3
ATOM 2623 C C . VAL A 1 79 ? -0.928 -9.384 8.980 1.00 0.00 344 VAL A C 3
ATOM 2624 O O . VAL A 1 79 ? -0.261 -8.761 9.806 1.00 0.00 344 VAL A O 3
ATOM 2637 N N . VAL A 1 80 ? -2.087 -9.940 9.278 1.00 0.00 345 VAL A N 3
ATOM 2638 C CA . VAL A 1 80 ? -2.691 -9.783 10.592 1.00 0.00 345 VAL A CA 3
ATOM 2639 C C . VAL A 1 80 ? -1.886 -10.500 11.679 1.00 0.00 345 VAL A C 3
ATOM 2640 O O . VAL A 1 80 ? -1.815 -10.029 12.819 1.00 0.00 345 VAL A O 3
ATOM 2653 N N . SER A 1 81 ? -1.284 -11.627 11.329 1.00 0.00 346 SER A N 3
ATOM 2654 C CA . SER A 1 81 ? -0.468 -12.375 12.270 1.00 0.00 346 SER A CA 3
ATOM 2655 C C . SER A 1 81 ? 0.829 -11.625 12.585 1.00 0.00 346 SER A C 3
ATOM 2656 O O . SER A 1 81 ? 1.821 -11.723 11.851 1.00 0.00 346 SER A O 3
ATOM 2664 N N . LYS A 1 82 ? 0.807 -10.873 13.669 1.00 0.00 347 LYS A N 3
ATOM 2665 C CA . LYS A 1 82 ? 1.945 -10.080 14.087 1.00 0.00 347 LYS A CA 3
ATOM 2666 C C . LYS A 1 82 ? 2.710 -10.782 15.202 1.00 0.00 347 LYS A C 3
ATOM 2667 O O . LYS A 1 82 ? 2.109 -11.329 16.126 1.00 0.00 347 LYS A O 3
ATOM 2675 N N . ARG A 1 83 ? 4.031 -10.765 15.106 1.00 0.00 348 ARG A N 3
ATOM 2676 C CA . ARG A 1 83 ? 4.879 -11.357 16.126 1.00 0.00 348 ARG A CA 3
ATOM 2677 C C . ARG A 1 83 ? 5.060 -10.384 17.270 1.00 0.00 348 ARG A C 3
ATOM 2678 O O . ARG A 1 83 ? 4.518 -10.636 18.356 1.00 0.00 348 ARG A O 3
ATOM 2689 N N . GLY A 1 17 ? -10.502 -7.256 -5.868 1.00 0.00 282 GLY A N 4
ATOM 2690 C CA . GLY A 1 17 ? -10.301 -7.818 -4.522 1.00 0.00 282 GLY A CA 4
ATOM 2691 C C . GLY A 1 17 ? -9.737 -6.790 -3.575 1.00 0.00 282 GLY A C 4
ATOM 2692 O O . GLY A 1 17 ? -9.298 -5.721 -4.007 1.00 0.00 282 GLY A O 4
ATOM 2695 N N . SER A 1 18 ? -9.754 -7.092 -2.292 1.00 0.00 283 SER A N 4
ATOM 2696 C CA . SER A 1 18 ? -9.218 -6.194 -1.298 1.00 0.00 283 SER A CA 4
ATOM 2697 C C . SER A 1 18 ? -8.659 -6.972 -0.118 1.00 0.00 283 SER A C 4
ATOM 2698 O O . SER A 1 18 ? -9.261 -7.954 0.340 1.00 0.00 283 SER A O 4
ATOM 2706 N N . LEU A 1 19 ? -7.507 -6.554 0.350 1.00 0.00 284 LEU A N 4
ATOM 2707 C CA . LEU A 1 19 ? -6.852 -7.188 1.472 1.00 0.00 284 LEU A CA 4
ATOM 2708 C C . LEU A 1 19 ? -6.615 -6.169 2.565 1.00 0.00 284 LEU A C 4
ATOM 2709 O O . LEU A 1 19 ? -6.878 -4.982 2.382 1.00 0.00 284 LEU A O 4
ATOM 2725 N N . LYS A 1 20 ? -6.111 -6.620 3.685 1.00 0.00 285 LYS A N 4
ATOM 2726 C CA . LYS A 1 20 ? -5.841 -5.743 4.797 1.00 0.00 285 LYS A CA 4
ATOM 2727 C C . LYS A 1 20 ? -4.587 -6.185 5.531 1.00 0.00 285 LYS A C 4
ATOM 2728 O O . LYS A 1 20 ? -4.395 -7.371 5.807 1.00 0.00 285 LYS A O 4
ATOM 2736 N N . VAL A 1 21 ? -3.734 -5.233 5.825 1.00 0.00 286 VAL A N 4
ATOM 2737 C CA . VAL A 1 21 ? -2.498 -5.495 6.537 1.00 0.00 286 VAL A CA 4
ATOM 2738 C C . VAL A 1 21 ? -2.321 -4.471 7.637 1.00 0.00 286 VAL A C 4
ATOM 2739 O O . VAL A 1 21 ? -3.049 -3.476 7.684 1.00 0.00 286 VAL A O 4
ATOM 2752 N N . ARG A 1 22 ? -1.377 -4.707 8.518 1.00 0.00 287 ARG A N 4
ATOM 2753 C CA . ARG A 1 22 ? -1.081 -3.758 9.568 1.00 0.00 287 ARG A CA 4
ATOM 2754 C C . ARG A 1 22 ? 0.384 -3.379 9.520 1.00 0.00 287 ARG A C 4
ATOM 2755 O O . ARG A 1 22 ? 1.255 -4.242 9.372 1.00 0.00 287 ARG A O 4
ATOM 2765 N N . ALA A 1 23 ? 0.651 -2.096 9.627 1.00 0.00 288 ALA A N 4
ATOM 2766 C CA . ALA A 1 23 ? 2.006 -1.582 9.521 1.00 0.00 288 ALA A CA 4
ATOM 2767 C C . ALA A 1 23 ? 2.803 -1.796 10.795 1.00 0.00 288 ALA A C 4
ATOM 2768 O O . ALA A 1 23 ? 2.295 -1.600 11.903 1.00 0.00 288 ALA A O 4
ATOM 2775 N N . LEU A 1 24 ? 4.048 -2.214 10.626 1.00 0.00 289 LEU A N 4
ATOM 2776 C CA . LEU A 1 24 ? 4.968 -2.393 11.743 1.00 0.00 289 LEU A CA 4
ATOM 2777 C C . LEU A 1 24 ? 5.667 -1.087 12.035 1.00 0.00 289 LEU A C 4
ATOM 2778 O O . LEU A 1 24 ? 6.056 -0.809 13.168 1.00 0.00 289 LEU A O 4
ATOM 2794 N N . LYS A 1 25 ? 5.819 -0.286 11.005 1.00 0.00 290 LYS A N 4
ATOM 2795 C CA . LYS A 1 25 ? 6.456 0.994 11.136 1.00 0.00 290 LYS A CA 4
ATOM 2796 C C . LYS A 1 25 ? 5.584 2.070 10.522 1.00 0.00 290 LYS A C 4
ATOM 2797 O O . LYS A 1 25 ? 4.875 1.825 9.547 1.00 0.00 290 LYS A O 4
ATOM 2805 N N . ASP A 1 26 ? 5.635 3.248 11.104 1.00 0.00 291 ASP A N 4
ATOM 2806 C CA . ASP A 1 26 ? 4.884 4.386 10.612 1.00 0.00 291 ASP A CA 4
ATOM 2807 C C . ASP A 1 26 ? 5.492 4.883 9.326 1.00 0.00 291 ASP A C 4
ATOM 2808 O O . ASP A 1 26 ? 6.723 4.958 9.203 1.00 0.00 291 ASP A O 4
ATOM 2815 N N . PHE A 1 27 ? 4.653 5.215 8.381 1.00 0.00 292 PHE A N 4
ATOM 2816 C CA . PHE A 1 27 ? 5.107 5.801 7.153 1.00 0.00 292 PHE A CA 4
ATOM 2817 C C . PHE A 1 27 ? 4.833 7.287 7.251 1.00 0.00 292 PHE A C 4
ATOM 2818 O O . PHE A 1 27 ? 3.675 7.715 7.236 1.00 0.00 292 PHE A O 4
ATOM 2831 N N . TRP A 1 28 ? 5.880 8.072 7.355 1.00 0.00 293 TRP A N 4
ATOM 2832 C CA . TRP A 1 28 ? 5.718 9.491 7.537 1.00 0.00 293 TRP A CA 4
ATOM 2833 C C . TRP A 1 28 ? 6.896 10.242 6.951 1.00 0.00 293 TRP A C 4
ATOM 2834 O O . TRP A 1 28 ? 8.040 10.048 7.360 1.00 0.00 293 TRP A O 4
ATOM 2850 N N . ASN A 1 29 ? 6.606 11.090 5.992 1.00 0.00 294 ASN A N 4
ATOM 2851 C CA . ASN A 1 29 ? 7.614 11.926 5.369 1.00 0.00 294 ASN A CA 4
ATOM 2852 C C . ASN A 1 29 ? 6.970 13.204 4.876 1.00 0.00 294 ASN A C 4
ATOM 2853 O O . ASN A 1 29 ? 7.503 14.290 5.058 1.00 0.00 294 ASN A O 4
ATOM 2864 N N . LEU A 1 30 ? 5.810 13.060 4.260 1.00 0.00 295 LEU A N 4
ATOM 2865 C CA . LEU A 1 30 ? 5.041 14.189 3.764 1.00 0.00 295 LEU A CA 4
ATOM 2866 C C . LEU A 1 30 ? 3.568 13.865 3.777 1.00 0.00 295 LEU A C 4
ATOM 2867 O O . LEU A 1 30 ? 3.165 12.785 3.354 1.00 0.00 295 LEU A O 4
ATOM 2883 N N . HIS A 1 31 ? 2.770 14.789 4.270 1.00 0.00 296 HIS A N 4
ATOM 2884 C CA . HIS A 1 31 ? 1.327 14.604 4.273 1.00 0.00 296 HIS A CA 4
ATOM 2885 C C . HIS A 1 31 ? 0.765 15.022 2.936 1.00 0.00 296 HIS A C 4
ATOM 2886 O O . HIS A 1 31 ? 0.345 16.165 2.748 1.00 0.00 296 HIS A O 4
ATOM 2897 N N . ASP A 1 32 ? 0.799 14.109 1.996 1.00 0.00 297 ASP A N 4
ATOM 2898 C CA . ASP A 1 32 ? 0.344 14.381 0.649 1.00 0.00 297 ASP A CA 4
ATOM 2899 C C . ASP A 1 32 ? -0.267 13.117 0.061 1.00 0.00 297 ASP A C 4
ATOM 2900 O O . ASP A 1 32 ? 0.172 12.019 0.391 1.00 0.00 297 ASP A O 4
ATOM 2907 N N . PRO A 1 33 ? -1.300 13.251 -0.804 1.00 0.00 298 PRO A N 4
ATOM 2908 C CA . PRO A 1 33 ? -1.967 12.098 -1.451 1.00 0.00 298 PRO A CA 4
ATOM 2909 C C . PRO A 1 33 ? -1.011 11.212 -2.274 1.00 0.00 298 PRO A C 4
ATOM 2910 O O . PRO A 1 33 ? -1.402 10.157 -2.763 1.00 0.00 298 PRO A O 4
ATOM 2921 N N . THR A 1 34 ? 0.220 11.656 -2.451 1.00 0.00 299 THR A N 4
ATOM 2922 C CA . THR A 1 34 ? 1.204 10.858 -3.162 1.00 0.00 299 THR A CA 4
ATOM 2923 C C . THR A 1 34 ? 1.925 9.907 -2.191 1.00 0.00 299 THR A C 4
ATOM 2924 O O . THR A 1 34 ? 2.621 8.982 -2.609 1.00 0.00 299 THR A O 4
ATOM 2934 N N . ALA A 1 35 ? 1.730 10.130 -0.898 1.00 0.00 300 ALA A N 4
ATOM 2935 C CA . ALA A 1 35 ? 2.373 9.328 0.123 1.00 0.00 300 ALA A CA 4
ATOM 2936 C C . ALA A 1 35 ? 1.340 8.670 1.027 1.00 0.00 300 ALA A C 4
ATOM 2937 O O . ALA A 1 35 ? 0.249 9.198 1.229 1.00 0.00 300 ALA A O 4
ATOM 2944 N N . LEU A 1 36 ? 1.684 7.518 1.563 1.00 0.00 301 LEU A N 4
ATOM 2945 C CA . LEU A 1 36 ? 0.786 6.796 2.441 1.00 0.00 301 LEU A CA 4
ATOM 2946 C C . LEU A 1 36 ? 0.976 7.243 3.888 1.00 0.00 301 LEU A C 4
ATOM 2947 O O . LEU A 1 36 ? 1.948 6.874 4.534 1.00 0.00 301 LEU A O 4
ATOM 2963 N N . ASN A 1 37 ? 0.052 8.041 4.380 1.00 0.00 302 ASN A N 4
ATOM 2964 C CA . ASN A 1 37 ? 0.125 8.541 5.750 1.00 0.00 302 ASN A CA 4
ATOM 2965 C C . ASN A 1 37 ? -0.458 7.517 6.719 1.00 0.00 302 ASN A C 4
ATOM 2966 O O . ASN A 1 37 ? -1.670 7.482 6.943 1.00 0.00 302 ASN A O 4
ATOM 2977 N N . VAL A 1 38 ? 0.399 6.679 7.283 1.00 0.00 303 VAL A N 4
ATOM 2978 C CA . VAL A 1 38 ? -0.046 5.629 8.186 1.00 0.00 303 VAL A CA 4
ATOM 2979 C C . VAL A 1 38 ? 0.923 5.476 9.358 1.00 0.00 303 VAL A C 4
ATOM 2980 O O . VAL A 1 38 ? 2.124 5.672 9.207 1.00 0.00 303 VAL A O 4
ATOM 2993 N N . ARG A 1 39 ? 0.397 5.140 10.521 1.00 0.00 304 ARG A N 4
ATOM 2994 C CA . ARG A 1 39 ? 1.225 4.970 11.701 1.00 0.00 304 ARG A CA 4
ATOM 2995 C C . ARG A 1 39 ? 1.329 3.500 12.088 1.00 0.00 304 ARG A C 4
ATOM 2996 O O . ARG A 1 39 ? 0.511 2.676 11.668 1.00 0.00 304 ARG A O 4
ATOM 3006 N N . ALA A 1 40 ? 2.338 3.177 12.887 1.00 0.00 305 ALA A N 4
ATOM 3007 C CA . ALA A 1 40 ? 2.587 1.805 13.300 1.00 0.00 305 ALA A CA 4
ATOM 3008 C C . ALA A 1 40 ? 1.399 1.220 14.056 1.00 0.00 305 ALA A C 4
ATOM 3009 O O . ALA A 1 40 ? 0.896 1.815 15.015 1.00 0.00 305 ALA A O 4
ATOM 3016 N N . GLY A 1 41 ? 0.950 0.058 13.614 1.00 0.00 306 GLY A N 4
ATOM 3017 C CA . GLY A 1 41 ? -0.165 -0.600 14.252 1.00 0.00 306 GLY A CA 4
ATOM 3018 C C . GLY A 1 41 ? -1.475 -0.361 13.536 1.00 0.00 306 GLY A C 4
ATOM 3019 O O . GLY A 1 41 ? -2.469 -1.047 13.803 1.00 0.00 306 GLY A O 4
ATOM 3023 N N . ASP A 1 42 ? -1.485 0.602 12.625 1.00 0.00 307 ASP A N 4
ATOM 3024 C CA . ASP A 1 42 ? -2.701 0.941 11.893 1.00 0.00 307 ASP A CA 4
ATOM 3025 C C . ASP A 1 42 ? -2.925 -0.036 10.736 1.00 0.00 307 ASP A C 4
ATOM 3026 O O . ASP A 1 42 ? -1.991 -0.732 10.304 1.00 0.00 307 ASP A O 4
ATOM 3033 N N . VAL A 1 43 ? -4.156 -0.086 10.244 1.00 0.00 308 VAL A N 4
ATOM 3034 C CA . VAL A 1 43 ? -4.534 -1.010 9.189 1.00 0.00 308 VAL A CA 4
ATOM 3035 C C . VAL A 1 43 ? -4.519 -0.338 7.819 1.00 0.00 308 VAL A C 4
ATOM 3036 O O . VAL A 1 43 ? -4.847 0.844 7.683 1.00 0.00 308 VAL A O 4
ATOM 3049 N N . ILE A 1 44 ? -4.131 -1.097 6.814 1.00 0.00 309 ILE A N 4
ATOM 3050 C CA . ILE A 1 44 ? -4.077 -0.605 5.452 1.00 0.00 309 ILE A CA 4
ATOM 3051 C C . ILE A 1 44 ? -4.819 -1.564 4.528 1.00 0.00 309 ILE A C 4
ATOM 3052 O O . ILE A 1 44 ? -4.583 -2.775 4.564 1.00 0.00 309 ILE A O 4
ATOM 3067 N N . THR A 1 45 ? -5.717 -1.036 3.720 1.00 0.00 310 THR A N 4
ATOM 3068 C CA . THR A 1 45 ? -6.448 -1.843 2.772 1.00 0.00 310 THR A CA 4
ATOM 3069 C C . THR A 1 45 ? -5.646 -1.966 1.478 1.00 0.00 310 THR A C 4
ATOM 3070 O O . THR A 1 45 ? -5.502 -0.999 0.729 1.00 0.00 310 THR A O 4
ATOM 3080 N N . VAL A 1 46 ? -5.119 -3.148 1.235 1.00 0.00 311 VAL A N 4
ATOM 3081 C CA . VAL A 1 46 ? -4.293 -3.400 0.066 1.00 0.00 311 VAL A CA 4
ATOM 3082 C C . VAL A 1 46 ? -5.157 -3.875 -1.091 1.00 0.00 311 VAL A C 4
ATOM 3083 O O . VAL A 1 46 ? -6.183 -4.520 -0.879 1.00 0.00 311 VAL A O 4
ATOM 3096 N N . LEU A 1 47 ? -4.757 -3.540 -2.306 1.00 0.00 312 LEU A N 4
ATOM 3097 C CA . LEU A 1 47 ? -5.479 -3.976 -3.487 1.00 0.00 312 LEU A CA 4
ATOM 3098 C C . LEU A 1 47 ? -5.387 -5.499 -3.632 1.00 0.00 312 LEU A C 4
ATOM 3099 O O . LEU A 1 47 ? -6.404 -6.188 -3.700 1.00 0.00 312 LEU A O 4
ATOM 3115 N N . GLU A 1 48 ? -4.156 -6.009 -3.673 1.00 0.00 313 GLU A N 4
ATOM 3116 C CA . GLU A 1 48 ? -3.905 -7.444 -3.772 1.00 0.00 313 GLU A CA 4
ATOM 3117 C C . GLU A 1 48 ? -2.411 -7.727 -3.716 1.00 0.00 313 GLU A C 4
ATOM 3118 O O . GLU A 1 48 ? -1.604 -6.944 -4.219 1.00 0.00 313 GLU A O 4
ATOM 3126 N N . GLN A 1 49 ? -2.042 -8.836 -3.095 1.00 0.00 314 GLN A N 4
ATOM 3127 C CA . GLN A 1 49 ? -0.650 -9.216 -3.020 1.00 0.00 314 GLN A CA 4
ATOM 3128 C C . GLN A 1 49 ? -0.280 -10.130 -4.181 1.00 0.00 314 GLN A C 4
ATOM 3129 O O . GLN A 1 49 ? -0.235 -11.355 -4.053 1.00 0.00 314 GLN A O 4
ATOM 3143 N N . HIS A 1 50 ? -0.063 -9.523 -5.323 1.00 0.00 315 HIS A N 4
ATOM 3144 C CA . HIS A 1 50 ? 0.306 -10.252 -6.518 1.00 0.00 315 HIS A CA 4
ATOM 3145 C C . HIS A 1 50 ? 1.433 -9.520 -7.259 1.00 0.00 315 HIS A C 4
ATOM 3146 O O . HIS A 1 50 ? 2.472 -10.116 -7.534 1.00 0.00 315 HIS A O 4
ATOM 3157 N N . PRO A 1 51 ? 1.261 -8.203 -7.586 1.00 0.00 316 PRO A N 4
ATOM 3158 C CA . PRO A 1 51 ? 2.304 -7.423 -8.226 1.00 0.00 316 PRO A CA 4
ATOM 3159 C C . PRO A 1 51 ? 3.281 -6.885 -7.188 1.00 0.00 316 PRO A C 4
ATOM 3160 O O . PRO A 1 51 ? 2.989 -5.907 -6.494 1.00 0.00 316 PRO A O 4
ATOM 3171 N N . ASP A 1 52 ? 4.420 -7.541 -7.072 1.00 0.00 317 ASP A N 4
ATOM 3172 C CA . ASP A 1 52 ? 5.433 -7.187 -6.088 1.00 0.00 317 ASP A CA 4
ATOM 3173 C C . ASP A 1 52 ? 5.963 -5.778 -6.304 1.00 0.00 317 ASP A C 4
ATOM 3174 O O . ASP A 1 52 ? 6.051 -5.297 -7.439 1.00 0.00 317 ASP A O 4
ATOM 3181 N N . GLY A 1 53 ? 6.298 -5.128 -5.216 1.00 0.00 318 GLY A N 4
ATOM 3182 C CA . GLY A 1 53 ? 6.806 -3.780 -5.264 1.00 0.00 318 GLY A CA 4
ATOM 3183 C C . GLY A 1 53 ? 6.016 -2.875 -4.358 1.00 0.00 318 GLY A C 4
ATOM 3184 O O . GLY A 1 53 ? 5.360 -3.348 -3.428 1.00 0.00 318 GLY A O 4
ATOM 3188 N N . ARG A 1 54 ? 6.069 -1.586 -4.612 1.00 0.00 319 ARG A N 4
ATOM 3189 C CA . ARG A 1 54 ? 5.307 -0.639 -3.825 1.00 0.00 319 ARG A CA 4
ATOM 3190 C C . ARG A 1 54 ? 3.858 -0.612 -4.317 1.00 0.00 319 ARG A C 4
ATOM 3191 O O . ARG A 1 54 ? 3.537 0.021 -5.325 1.00 0.00 319 ARG A O 4
ATOM 3201 N N . TRP A 1 55 ? 2.994 -1.323 -3.632 1.00 0.00 320 TRP A N 4
ATOM 3202 C CA . TRP A 1 55 ? 1.606 -1.400 -4.056 1.00 0.00 320 TRP A CA 4
ATOM 3203 C C . TRP A 1 55 ? 0.765 -0.294 -3.445 1.00 0.00 320 TRP A C 4
ATOM 3204 O O . TRP A 1 55 ? 1.134 0.296 -2.427 1.00 0.00 320 TRP A O 4
ATOM 3220 N N . LYS A 1 56 ? -0.360 -0.014 -4.079 1.00 0.00 321 LYS A N 4
ATOM 3221 C CA . LYS A 1 56 ? -1.247 1.045 -3.646 1.00 0.00 321 LYS A CA 4
ATOM 3222 C C . LYS A 1 56 ? -2.218 0.551 -2.577 1.00 0.00 321 LYS A C 4
ATOM 3223 O O . LYS A 1 56 ? -2.900 -0.465 -2.760 1.00 0.00 321 LYS A O 4
ATOM 3231 N N . GLY A 1 57 ? -2.269 1.268 -1.471 1.00 0.00 322 GLY A N 4
ATOM 3232 C CA . GLY A 1 57 ? -3.161 0.920 -0.397 1.00 0.00 322 GLY A CA 4
ATOM 3233 C C . GLY A 1 57 ? -4.046 2.080 0.002 1.00 0.00 322 GLY A C 4
ATOM 3234 O O . GLY A 1 57 ? -3.684 3.250 -0.195 1.00 0.00 322 GLY A O 4
ATOM 3238 N N . HIS A 1 58 ? -5.200 1.762 0.556 1.00 0.00 323 HIS A N 4
ATOM 3239 C CA . HIS A 1 58 ? -6.159 2.765 0.989 1.00 0.00 323 HIS A CA 4
ATOM 3240 C C . HIS A 1 58 ? -6.409 2.636 2.486 1.00 0.00 323 HIS A C 4
ATOM 3241 O O . HIS A 1 58 ? -6.497 1.533 3.013 1.00 0.00 323 HIS A O 4
ATOM 3252 N N . ILE A 1 59 ? -6.507 3.757 3.166 1.00 0.00 324 ILE A N 4
ATOM 3253 C CA . ILE A 1 59 ? -6.776 3.753 4.594 1.00 0.00 324 ILE A CA 4
ATOM 3254 C C . ILE A 1 59 ? -8.209 4.206 4.844 1.00 0.00 324 ILE A C 4
ATOM 3255 O O . ILE A 1 59 ? -8.691 5.130 4.194 1.00 0.00 324 ILE A O 4
ATOM 3270 N N . HIS A 1 60 ? -8.888 3.552 5.776 1.00 0.00 325 HIS A N 4
ATOM 3271 C CA . HIS A 1 60 ? -10.290 3.864 6.076 1.00 0.00 325 HIS A CA 4
ATOM 3272 C C . HIS A 1 60 ? -10.393 4.928 7.188 1.00 0.00 325 HIS A C 4
ATOM 3273 O O . HIS A 1 60 ? -11.429 5.072 7.838 1.00 0.00 325 HIS A O 4
ATOM 3284 N N . GLU A 1 61 ? -9.319 5.671 7.379 1.00 0.00 326 GLU A N 4
ATOM 3285 C CA . GLU A 1 61 ? -9.267 6.726 8.380 1.00 0.00 326 GLU A CA 4
ATOM 3286 C C . GLU A 1 61 ? -8.638 7.969 7.757 1.00 0.00 326 GLU A C 4
ATOM 3287 O O . GLU A 1 61 ? -7.876 7.859 6.796 1.00 0.00 326 GLU A O 4
ATOM 3295 N N . SER A 1 62 ? -8.954 9.141 8.284 1.00 0.00 327 SER A N 4
ATOM 3296 C CA . SER A 1 62 ? -8.430 10.370 7.726 1.00 0.00 327 SER A CA 4
ATOM 3297 C C . SER A 1 62 ? -8.011 11.351 8.816 1.00 0.00 327 SER A C 4
ATOM 3298 O O . SER A 1 62 ? -8.717 11.536 9.810 1.00 0.00 327 SER A O 4
ATOM 3306 N N . GLN A 1 63 ? -6.856 11.961 8.619 1.00 0.00 328 GLN A N 4
ATOM 3307 C CA . GLN A 1 63 ? -6.327 12.964 9.531 1.00 0.00 328 GLN A CA 4
ATOM 3308 C C . GLN A 1 63 ? -5.808 14.146 8.725 1.00 0.00 328 GLN A C 4
ATOM 3309 O O . GLN A 1 63 ? -6.494 15.152 8.555 1.00 0.00 328 GLN A O 4
ATOM 3323 N N . ARG A 1 64 ? -4.602 13.998 8.208 1.00 0.00 329 ARG A N 4
ATOM 3324 C CA . ARG A 1 64 ? -3.988 15.004 7.372 1.00 0.00 329 ARG A CA 4
ATOM 3325 C C . ARG A 1 64 ? -3.450 14.336 6.124 1.00 0.00 329 ARG A C 4
ATOM 3326 O O . ARG A 1 64 ? -2.767 13.316 6.212 1.00 0.00 329 ARG A O 4
ATOM 3336 N N . GLY A 1 65 ? -3.744 14.903 4.973 1.00 0.00 330 GLY A N 4
ATOM 3337 C CA . GLY A 1 65 ? -3.362 14.271 3.739 1.00 0.00 330 GLY A CA 4
ATOM 3338 C C . GLY A 1 65 ? -4.566 13.677 3.052 1.00 0.00 330 GLY A C 4
ATOM 3339 O O . GLY A 1 65 ? -4.712 12.456 2.989 1.00 0.00 330 GLY A O 4
ATOM 3343 N N . THR A 1 66 ? -5.462 14.555 2.595 1.00 0.00 331 THR A N 4
ATOM 3344 C CA . THR A 1 66 ? -6.702 14.157 1.933 1.00 0.00 331 THR A CA 4
ATOM 3345 C C . THR A 1 66 ? -6.464 13.113 0.844 1.00 0.00 331 THR A C 4
ATOM 3346 O O . THR A 1 66 ? -5.478 13.186 0.108 1.00 0.00 331 THR A O 4
ATOM 3356 N N . ASP A 1 67 ? -7.395 12.158 0.748 1.00 0.00 332 ASP A N 4
ATOM 3357 C CA . ASP A 1 67 ? -7.299 11.026 -0.173 1.00 0.00 332 ASP A CA 4
ATOM 3358 C C . ASP A 1 67 ? -6.216 10.080 0.279 1.00 0.00 332 ASP A C 4
ATOM 3359 O O . ASP A 1 67 ? -5.052 10.202 -0.102 1.00 0.00 332 ASP A O 4
ATOM 3366 N N . ARG A 1 68 ? -6.613 9.139 1.115 1.00 0.00 333 ARG A N 4
ATOM 3367 C CA . ARG A 1 68 ? -5.692 8.196 1.722 1.00 0.00 333 ARG A CA 4
ATOM 3368 C C . ARG A 1 68 ? -5.337 7.079 0.758 1.00 0.00 333 ARG A C 4
ATOM 3369 O O . ARG A 1 68 ? -5.758 5.929 0.927 1.00 0.00 333 ARG A O 4
ATOM 3379 N N . ILE A 1 69 ? -4.592 7.436 -0.259 1.00 0.00 334 ILE A N 4
ATOM 3380 C CA . ILE A 1 69 ? -4.137 6.511 -1.267 1.00 0.00 334 ILE A CA 4
ATOM 3381 C C . ILE A 1 69 ? -2.639 6.641 -1.425 1.00 0.00 334 ILE A C 4
ATOM 3382 O O . ILE A 1 69 ? -2.145 7.658 -1.890 1.00 0.00 334 ILE A O 4
ATOM 3397 N N . GLY A 1 70 ? -1.916 5.626 -1.024 1.00 0.00 335 GLY A N 4
ATOM 3398 C CA . GLY A 1 70 ? -0.485 5.689 -1.119 1.00 0.00 335 GLY A CA 4
ATOM 3399 C C . GLY A 1 70 ? 0.127 4.365 -1.458 1.00 0.00 335 GLY A C 4
ATOM 3400 O O . GLY A 1 70 ? -0.489 3.322 -1.260 1.00 0.00 335 GLY A O 4
ATOM 3404 N N . TYR A 1 71 ? 1.330 4.406 -1.972 1.00 0.00 336 TYR A N 4
ATOM 3405 C CA . TYR A 1 71 ? 2.054 3.206 -2.331 1.00 0.00 336 TYR A CA 4
ATOM 3406 C C . TYR A 1 71 ? 3.120 2.922 -1.296 1.00 0.00 336 TYR A C 4
ATOM 3407 O O . TYR A 1 71 ? 3.801 3.838 -0.831 1.00 0.00 336 TYR A O 4
ATOM 3421 N N . PHE A 1 72 ? 3.259 1.670 -0.926 1.00 0.00 337 PHE A N 4
ATOM 3422 C CA . PHE A 1 72 ? 4.204 1.296 0.106 1.00 0.00 337 PHE A CA 4
ATOM 3423 C C . PHE A 1 72 ? 4.777 -0.094 -0.146 1.00 0.00 337 PHE A C 4
ATOM 3424 O O . PHE A 1 72 ? 4.157 -0.917 -0.836 1.00 0.00 337 PHE A O 4
ATOM 3437 N N . PRO A 1 73 ? 5.982 -0.366 0.382 1.00 0.00 338 PRO A N 4
ATOM 3438 C CA . PRO A 1 73 ? 6.606 -1.669 0.270 1.00 0.00 338 PRO A CA 4
ATOM 3439 C C . PRO A 1 73 ? 6.106 -2.626 1.365 1.00 0.00 338 PRO A C 4
ATOM 3440 O O . PRO A 1 73 ? 6.028 -2.255 2.547 1.00 0.00 338 PRO A O 4
ATOM 3451 N N . PRO A 1 74 ? 5.771 -3.873 0.989 1.00 0.00 339 PRO A N 4
ATOM 3452 C CA . PRO A 1 74 ? 5.257 -4.890 1.928 1.00 0.00 339 PRO A CA 4
ATOM 3453 C C . PRO A 1 74 ? 6.184 -5.127 3.131 1.00 0.00 339 PRO A C 4
ATOM 3454 O O . PRO A 1 74 ? 5.751 -5.622 4.167 1.00 0.00 339 PRO A O 4
ATOM 3465 N N . GLY A 1 75 ? 7.446 -4.744 2.987 1.00 0.00 340 GLY A N 4
ATOM 3466 C CA . GLY A 1 75 ? 8.426 -4.953 4.037 1.00 0.00 340 GLY A CA 4
ATOM 3467 C C . GLY A 1 75 ? 8.100 -4.248 5.346 1.00 0.00 340 GLY A C 4
ATOM 3468 O O . GLY A 1 75 ? 8.617 -4.630 6.394 1.00 0.00 340 GLY A O 4
ATOM 3472 N N . ILE A 1 76 ? 7.249 -3.229 5.301 1.00 0.00 341 ILE A N 4
ATOM 3473 C CA . ILE A 1 76 ? 6.916 -2.492 6.518 1.00 0.00 341 ILE A CA 4
ATOM 3474 C C . ILE A 1 76 ? 5.567 -2.919 7.104 1.00 0.00 341 ILE A C 4
ATOM 3475 O O . ILE A 1 76 ? 5.103 -2.342 8.089 1.00 0.00 341 ILE A O 4
ATOM 3490 N N . VAL A 1 77 ? 4.947 -3.933 6.514 1.00 0.00 342 VAL A N 4
ATOM 3491 C CA . VAL A 1 77 ? 3.640 -4.389 6.981 1.00 0.00 342 VAL A CA 4
ATOM 3492 C C . VAL A 1 77 ? 3.595 -5.903 7.129 1.00 0.00 342 VAL A C 4
ATOM 3493 O O . VAL A 1 77 ? 4.454 -6.619 6.611 1.00 0.00 342 VAL A O 4
ATOM 3506 N N . GLU A 1 78 ? 2.592 -6.378 7.840 1.00 0.00 343 GLU A N 4
ATOM 3507 C CA . GLU A 1 78 ? 2.359 -7.798 7.997 1.00 0.00 343 GLU A CA 4
ATOM 3508 C C . GLU A 1 78 ? 0.874 -8.063 7.800 1.00 0.00 343 GLU A C 4
ATOM 3509 O O . GLU A 1 78 ? 0.043 -7.201 8.099 1.00 0.00 343 GLU A O 4
ATOM 3517 N N . VAL A 1 79 ? 0.544 -9.236 7.299 1.00 0.00 344 VAL A N 4
ATOM 3518 C CA . VAL A 1 79 ? -0.834 -9.575 7.007 1.00 0.00 344 VAL A CA 4
ATOM 3519 C C . VAL A 1 79 ? -1.641 -9.933 8.262 1.00 0.00 344 VAL A C 4
ATOM 3520 O O . VAL A 1 79 ? -2.831 -9.631 8.332 1.00 0.00 344 VAL A O 4
ATOM 3533 N N . VAL A 1 80 ? -1.004 -10.558 9.261 1.00 0.00 345 VAL A N 4
ATOM 3534 C CA . VAL A 1 80 ? -1.747 -10.963 10.462 1.00 0.00 345 VAL A CA 4
ATOM 3535 C C . VAL A 1 80 ? -0.845 -11.168 11.700 1.00 0.00 345 VAL A C 4
ATOM 3536 O O . VAL A 1 80 ? -1.321 -11.105 12.836 1.00 0.00 345 VAL A O 4
ATOM 3549 N N . SER A 1 81 ? 0.445 -11.381 11.491 1.00 0.00 346 SER A N 4
ATOM 3550 C CA . SER A 1 81 ? 1.362 -11.624 12.608 1.00 0.00 346 SER A CA 4
ATOM 3551 C C . SER A 1 81 ? 1.781 -10.322 13.300 1.00 0.00 346 SER A C 4
ATOM 3552 O O . SER A 1 81 ? 2.729 -10.301 14.085 1.00 0.00 346 SER A O 4
ATOM 3560 N N . LYS A 1 82 ? 1.064 -9.253 13.027 1.00 0.00 347 LYS A N 4
ATOM 3561 C CA . LYS A 1 82 ? 1.346 -7.978 13.643 1.00 0.00 347 LYS A CA 4
ATOM 3562 C C . LYS A 1 82 ? 0.573 -7.874 14.956 1.00 0.00 347 LYS A C 4
ATOM 3563 O O . LYS A 1 82 ? -0.640 -8.090 14.989 1.00 0.00 347 LYS A O 4
ATOM 3571 N N . ARG A 1 83 ? 1.273 -7.563 16.027 1.00 0.00 348 ARG A N 4
ATOM 3572 C CA . ARG A 1 83 ? 0.642 -7.384 17.321 1.00 0.00 348 ARG A CA 4
ATOM 3573 C C . ARG A 1 83 ? 0.527 -5.904 17.633 1.00 0.00 348 ARG A C 4
ATOM 3574 O O . ARG A 1 83 ? 1.580 -5.239 17.741 1.00 0.00 348 ARG A O 4
ATOM 3585 N N . GLY A 1 17 ? -11.652 -8.006 -4.329 1.00 0.00 282 GLY A N 5
ATOM 3586 C CA . GLY A 1 17 ? -10.232 -7.741 -4.048 1.00 0.00 282 GLY A CA 5
ATOM 3587 C C . GLY A 1 17 ? -10.062 -6.854 -2.843 1.00 0.00 282 GLY A C 5
ATOM 3588 O O . GLY A 1 17 ? -10.129 -5.629 -2.951 1.00 0.00 282 GLY A O 5
ATOM 3591 N N . SER A 1 18 ? -9.870 -7.461 -1.689 1.00 0.00 283 SER A N 5
ATOM 3592 C CA . SER A 1 18 ? -9.701 -6.720 -0.461 1.00 0.00 283 SER A CA 5
ATOM 3593 C C . SER A 1 18 ? -8.806 -7.480 0.504 1.00 0.00 283 SER A C 5
ATOM 3594 O O . SER A 1 18 ? -9.170 -8.550 1.000 1.00 0.00 283 SER A O 5
ATOM 3602 N N . LEU A 1 19 ? -7.634 -6.945 0.742 1.00 0.00 284 LEU A N 5
ATOM 3603 C CA . LEU A 1 19 ? -6.711 -7.520 1.691 1.00 0.00 284 LEU A CA 5
ATOM 3604 C C . LEU A 1 19 ? -6.264 -6.438 2.649 1.00 0.00 284 LEU A C 5
ATOM 3605 O O . LEU A 1 19 ? -6.185 -5.274 2.275 1.00 0.00 284 LEU A O 5
ATOM 3621 N N . LYS A 1 20 ? -5.980 -6.808 3.867 1.00 0.00 285 LYS A N 5
ATOM 3622 C CA . LYS A 1 20 ? -5.593 -5.841 4.864 1.00 0.00 285 LYS A CA 5
ATOM 3623 C C . LYS A 1 20 ? -4.260 -6.198 5.487 1.00 0.00 285 LYS A C 5
ATOM 3624 O O . LYS A 1 20 ? -3.999 -7.360 5.807 1.00 0.00 285 LYS A O 5
ATOM 3632 N N . VAL A 1 21 ? -3.418 -5.206 5.629 1.00 0.00 286 VAL A N 5
ATOM 3633 C CA . VAL A 1 21 ? -2.121 -5.378 6.238 1.00 0.00 286 VAL A CA 5
ATOM 3634 C C . VAL A 1 21 ? -1.958 -4.407 7.383 1.00 0.00 286 VAL A C 5
ATOM 3635 O O . VAL A 1 21 ? -2.485 -3.297 7.346 1.00 0.00 286 VAL A O 5
ATOM 3648 N N . ARG A 1 22 ? -1.248 -4.819 8.395 1.00 0.00 287 ARG A N 5
ATOM 3649 C CA . ARG A 1 22 ? -1.045 -3.990 9.556 1.00 0.00 287 ARG A CA 5
ATOM 3650 C C . ARG A 1 22 ? 0.348 -3.391 9.521 1.00 0.00 287 ARG A C 5
ATOM 3651 O O . ARG A 1 22 ? 1.308 -4.060 9.130 1.00 0.00 287 ARG A O 5
ATOM 3661 N N . ALA A 1 23 ? 0.456 -2.136 9.897 1.00 0.00 288 ALA A N 5
ATOM 3662 C CA . ALA A 1 23 ? 1.736 -1.455 9.900 1.00 0.00 288 ALA A CA 5
ATOM 3663 C C . ALA A 1 23 ? 2.544 -1.818 11.131 1.00 0.00 288 ALA A C 5
ATOM 3664 O O . ALA A 1 23 ? 2.111 -1.584 12.261 1.00 0.00 288 ALA A O 5
ATOM 3671 N N . LEU A 1 24 ? 3.709 -2.397 10.911 1.00 0.00 289 LEU A N 5
ATOM 3672 C CA . LEU A 1 24 ? 4.590 -2.775 12.006 1.00 0.00 289 LEU A CA 5
ATOM 3673 C C . LEU A 1 24 ? 5.581 -1.663 12.296 1.00 0.00 289 LEU A C 5
ATOM 3674 O O . LEU A 1 24 ? 6.062 -1.516 13.424 1.00 0.00 289 LEU A O 5
ATOM 3690 N N . LYS A 1 25 ? 5.875 -0.873 11.280 1.00 0.00 290 LYS A N 5
ATOM 3691 C CA . LYS A 1 25 ? 6.787 0.238 11.420 1.00 0.00 290 LYS A CA 5
ATOM 3692 C C . LYS A 1 25 ? 6.120 1.507 10.906 1.00 0.00 290 LYS A C 5
ATOM 3693 O O . LYS A 1 25 ? 5.318 1.453 9.975 1.00 0.00 290 LYS A O 5
ATOM 3701 N N . ASP A 1 26 ? 6.442 2.639 11.516 1.00 0.00 291 ASP A N 5
ATOM 3702 C CA . ASP A 1 26 ? 5.863 3.910 11.102 1.00 0.00 291 ASP A CA 5
ATOM 3703 C C . ASP A 1 26 ? 6.552 4.432 9.861 1.00 0.00 291 ASP A C 5
ATOM 3704 O O . ASP A 1 26 ? 7.773 4.632 9.849 1.00 0.00 291 ASP A O 5
ATOM 3711 N N . PHE A 1 27 ? 5.780 4.649 8.829 1.00 0.00 292 PHE A N 5
ATOM 3712 C CA . PHE A 1 27 ? 6.291 5.195 7.596 1.00 0.00 292 PHE A CA 5
ATOM 3713 C C . PHE A 1 27 ? 5.886 6.652 7.536 1.00 0.00 292 PHE A C 5
ATOM 3714 O O . PHE A 1 27 ? 4.702 6.969 7.434 1.00 0.00 292 PHE A O 5
ATOM 3727 N N . TRP A 1 28 ? 6.852 7.535 7.608 1.00 0.00 293 TRP A N 5
ATOM 3728 C CA . TRP A 1 28 ? 6.559 8.947 7.698 1.00 0.00 293 TRP A CA 5
ATOM 3729 C C . TRP A 1 28 ? 7.062 9.700 6.473 1.00 0.00 293 TRP A C 5
ATOM 3730 O O . TRP A 1 28 ? 8.262 9.933 6.321 1.00 0.00 293 TRP A O 5
ATOM 3746 N N . ASN A 1 29 ? 6.144 10.068 5.603 1.00 0.00 294 ASN A N 5
ATOM 3747 C CA . ASN A 1 29 ? 6.477 10.840 4.418 1.00 0.00 294 ASN A CA 5
ATOM 3748 C C . ASN A 1 29 ? 5.539 12.024 4.309 1.00 0.00 294 ASN A C 5
ATOM 3749 O O . ASN A 1 29 ? 4.362 11.868 3.993 1.00 0.00 294 ASN A O 5
ATOM 3760 N N . LEU A 1 30 ? 6.054 13.198 4.601 1.00 0.00 295 LEU A N 5
ATOM 3761 C CA . LEU A 1 30 ? 5.267 14.414 4.534 1.00 0.00 295 LEU A CA 5
ATOM 3762 C C . LEU A 1 30 ? 5.674 15.252 3.333 1.00 0.00 295 LEU A C 5
ATOM 3763 O O . LEU A 1 30 ? 5.113 16.323 3.081 1.00 0.00 295 LEU A O 5
ATOM 3779 N N . HIS A 1 31 ? 6.652 14.758 2.597 1.00 0.00 296 HIS A N 5
ATOM 3780 C CA . HIS A 1 31 ? 7.150 15.453 1.424 1.00 0.00 296 HIS A CA 5
ATOM 3781 C C . HIS A 1 31 ? 6.252 15.191 0.227 1.00 0.00 296 HIS A C 5
ATOM 3782 O O . HIS A 1 31 ? 5.972 16.093 -0.563 1.00 0.00 296 HIS A O 5
ATOM 3793 N N . ASP A 1 32 ? 5.812 13.956 0.093 1.00 0.00 297 ASP A N 5
ATOM 3794 C CA . ASP A 1 32 ? 4.959 13.569 -1.016 1.00 0.00 297 ASP A CA 5
ATOM 3795 C C . ASP A 1 32 ? 3.695 12.904 -0.512 1.00 0.00 297 ASP A C 5
ATOM 3796 O O . ASP A 1 32 ? 3.748 11.814 0.051 1.00 0.00 297 ASP A O 5
ATOM 3803 N N . PRO A 1 33 ? 2.533 13.548 -0.714 1.00 0.00 298 PRO A N 5
ATOM 3804 C CA . PRO A 1 33 ? 1.240 13.000 -0.287 1.00 0.00 298 PRO A CA 5
ATOM 3805 C C . PRO A 1 33 ? 0.792 11.835 -1.171 1.00 0.00 298 PRO A C 5
ATOM 3806 O O . PRO A 1 33 ? -0.272 11.252 -0.964 1.00 0.00 298 PRO A O 5
ATOM 3817 N N . THR A 1 34 ? 1.611 11.515 -2.164 1.00 0.00 299 THR A N 5
ATOM 3818 C CA . THR A 1 34 ? 1.345 10.400 -3.046 1.00 0.00 299 THR A CA 5
ATOM 3819 C C . THR A 1 34 ? 1.878 9.112 -2.418 1.00 0.00 299 THR A C 5
ATOM 3820 O O . THR A 1 34 ? 1.513 8.003 -2.815 1.00 0.00 299 THR A O 5
ATOM 3830 N N . ALA A 1 35 ? 2.747 9.272 -1.432 1.00 0.00 300 ALA A N 5
ATOM 3831 C CA . ALA A 1 35 ? 3.309 8.148 -0.731 1.00 0.00 300 ALA A CA 5
ATOM 3832 C C . ALA A 1 35 ? 2.459 7.835 0.477 1.00 0.00 300 ALA A C 5
ATOM 3833 O O . ALA A 1 35 ? 1.911 8.743 1.115 1.00 0.00 300 ALA A O 5
ATOM 3840 N N . LEU A 1 36 ? 2.341 6.571 0.793 1.00 0.00 301 LEU A N 5
ATOM 3841 C CA . LEU A 1 36 ? 1.514 6.156 1.900 1.00 0.00 301 LEU A CA 5
ATOM 3842 C C . LEU A 1 36 ? 2.256 6.283 3.215 1.00 0.00 301 LEU A C 5
ATOM 3843 O O . LEU A 1 36 ? 3.202 5.555 3.478 1.00 0.00 301 LEU A O 5
ATOM 3859 N N . ASN A 1 37 ? 1.828 7.220 4.029 1.00 0.00 302 ASN A N 5
ATOM 3860 C CA . ASN A 1 37 ? 2.415 7.417 5.341 1.00 0.00 302 ASN A CA 5
ATOM 3861 C C . ASN A 1 37 ? 1.508 6.787 6.383 1.00 0.00 302 ASN A C 5
ATOM 3862 O O . ASN A 1 37 ? 0.339 7.140 6.491 1.00 0.00 302 ASN A O 5
ATOM 3873 N N . VAL A 1 38 ? 2.041 5.853 7.140 1.00 0.00 303 VAL A N 5
ATOM 3874 C CA . VAL A 1 38 ? 1.232 5.097 8.071 1.00 0.00 303 VAL A CA 5
ATOM 3875 C C . VAL A 1 38 ? 1.906 4.996 9.432 1.00 0.00 303 VAL A C 5
ATOM 3876 O O . VAL A 1 38 ? 3.130 5.051 9.537 1.00 0.00 303 VAL A O 5
ATOM 3889 N N . ARG A 1 39 ? 1.103 4.860 10.463 1.00 0.00 304 ARG A N 5
ATOM 3890 C CA . ARG A 1 39 ? 1.601 4.725 11.808 1.00 0.00 304 ARG A CA 5
ATOM 3891 C C . ARG A 1 39 ? 1.537 3.265 12.216 1.00 0.00 304 ARG A C 5
ATOM 3892 O O . ARG A 1 39 ? 0.626 2.537 11.799 1.00 0.00 304 ARG A O 5
ATOM 3902 N N . ALA A 1 40 ? 2.485 2.836 13.023 1.00 0.00 305 ALA A N 5
ATOM 3903 C CA . ALA A 1 40 ? 2.510 1.462 13.491 1.00 0.00 305 ALA A CA 5
ATOM 3904 C C . ALA A 1 40 ? 1.242 1.147 14.272 1.00 0.00 305 ALA A C 5
ATOM 3905 O O . ALA A 1 40 ? 0.889 1.859 15.216 1.00 0.00 305 ALA A O 5
ATOM 3912 N N . GLY A 1 41 ? 0.554 0.105 13.865 1.00 0.00 306 GLY A N 5
ATOM 3913 C CA . GLY A 1 41 ? -0.676 -0.269 14.523 1.00 0.00 306 GLY A CA 5
ATOM 3914 C C . GLY A 1 41 ? -1.896 -0.028 13.661 1.00 0.00 306 GLY A C 5
ATOM 3915 O O . GLY A 1 41 ? -2.979 -0.554 13.945 1.00 0.00 306 GLY A O 5
ATOM 3919 N N . ASP A 1 42 ? -1.737 0.766 12.609 1.00 0.00 307 ASP A N 5
ATOM 3920 C CA . ASP A 1 42 ? -2.849 1.039 11.702 1.00 0.00 307 ASP A CA 5
ATOM 3921 C C . ASP A 1 42 ? -2.970 -0.056 10.667 1.00 0.00 307 ASP A C 5
ATOM 3922 O O . ASP A 1 42 ? -1.999 -0.764 10.379 1.00 0.00 307 ASP A O 5
ATOM 3929 N N . VAL A 1 43 ? -4.158 -0.202 10.113 1.00 0.00 308 VAL A N 5
ATOM 3930 C CA . VAL A 1 43 ? -4.408 -1.229 9.123 1.00 0.00 308 VAL A CA 5
ATOM 3931 C C . VAL A 1 43 ? -4.667 -0.598 7.757 1.00 0.00 308 VAL A C 5
ATOM 3932 O O . VAL A 1 43 ? -5.401 0.392 7.643 1.00 0.00 308 VAL A O 5
ATOM 3945 N N . ILE A 1 44 ? -4.059 -1.166 6.739 1.00 0.00 309 ILE A N 5
ATOM 3946 C CA . ILE A 1 44 ? -4.177 -0.668 5.381 1.00 0.00 309 ILE A CA 5
ATOM 3947 C C . ILE A 1 44 ? -4.894 -1.693 4.512 1.00 0.00 309 ILE A C 5
ATOM 3948 O O . ILE A 1 44 ? -4.581 -2.881 4.568 1.00 0.00 309 ILE A O 5
ATOM 3963 N N . THR A 1 45 ? -5.848 -1.245 3.721 1.00 0.00 310 THR A N 5
ATOM 3964 C CA . THR A 1 45 ? -6.572 -2.139 2.841 1.00 0.00 310 THR A CA 5
ATOM 3965 C C . THR A 1 45 ? -6.100 -1.977 1.401 1.00 0.00 310 THR A C 5
ATOM 3966 O O . THR A 1 45 ? -6.177 -0.883 0.822 1.00 0.00 310 THR A O 5
ATOM 3976 N N . VAL A 1 46 ? -5.600 -3.058 0.840 1.00 0.00 311 VAL A N 5
ATOM 3977 C CA . VAL A 1 46 ? -5.122 -3.077 -0.524 1.00 0.00 311 VAL A CA 5
ATOM 3978 C C . VAL A 1 46 ? -6.122 -3.806 -1.422 1.00 0.00 311 VAL A C 5
ATOM 3979 O O . VAL A 1 46 ? -6.806 -4.738 -0.978 1.00 0.00 311 VAL A O 5
ATOM 3992 N N . LEU A 1 47 ? -6.223 -3.369 -2.666 1.00 0.00 312 LEU A N 5
ATOM 3993 C CA . LEU A 1 47 ? -7.131 -3.994 -3.622 1.00 0.00 312 LEU A CA 5
ATOM 3994 C C . LEU A 1 47 ? -6.468 -5.216 -4.239 1.00 0.00 312 LEU A C 5
ATOM 3995 O O . LEU A 1 47 ? -6.956 -6.343 -4.113 1.00 0.00 312 LEU A O 5
ATOM 4011 N N . GLU A 1 48 ? -5.349 -4.985 -4.896 1.00 0.00 313 GLU A N 5
ATOM 4012 C CA . GLU A 1 48 ? -4.583 -6.045 -5.507 1.00 0.00 313 GLU A CA 5
ATOM 4013 C C . GLU A 1 48 ? -3.245 -6.164 -4.796 1.00 0.00 313 GLU A C 5
ATOM 4014 O O . GLU A 1 48 ? -2.419 -5.245 -4.850 1.00 0.00 313 GLU A O 5
ATOM 4022 N N . GLN A 1 49 ? -3.040 -7.282 -4.130 1.00 0.00 314 GLN A N 5
ATOM 4023 C CA . GLN A 1 49 ? -1.844 -7.497 -3.347 1.00 0.00 314 GLN A CA 5
ATOM 4024 C C . GLN A 1 49 ? -0.622 -7.788 -4.211 1.00 0.00 314 GLN A C 5
ATOM 4025 O O . GLN A 1 49 ? -0.710 -8.465 -5.233 1.00 0.00 314 GLN A O 5
ATOM 4039 N N . HIS A 1 50 ? 0.504 -7.253 -3.788 1.00 0.00 315 HIS A N 5
ATOM 4040 C CA . HIS A 1 50 ? 1.792 -7.496 -4.418 1.00 0.00 315 HIS A CA 5
ATOM 4041 C C . HIS A 1 50 ? 2.838 -7.645 -3.322 1.00 0.00 315 HIS A C 5
ATOM 4042 O O . HIS A 1 50 ? 3.430 -6.662 -2.888 1.00 0.00 315 HIS A O 5
ATOM 4053 N N . PRO A 1 51 ? 3.050 -8.881 -2.834 1.00 0.00 316 PRO A N 5
ATOM 4054 C CA . PRO A 1 51 ? 3.974 -9.153 -1.719 1.00 0.00 316 PRO A CA 5
ATOM 4055 C C . PRO A 1 51 ? 5.443 -8.996 -2.100 1.00 0.00 316 PRO A C 5
ATOM 4056 O O . PRO A 1 51 ? 6.323 -9.024 -1.237 1.00 0.00 316 PRO A O 5
ATOM 4067 N N . ASP A 1 52 ? 5.705 -8.832 -3.379 1.00 0.00 317 ASP A N 5
ATOM 4068 C CA . ASP A 1 52 ? 7.066 -8.675 -3.853 1.00 0.00 317 ASP A CA 5
ATOM 4069 C C . ASP A 1 52 ? 7.202 -7.379 -4.626 1.00 0.00 317 ASP A C 5
ATOM 4070 O O . ASP A 1 52 ? 6.539 -7.183 -5.651 1.00 0.00 317 ASP A O 5
ATOM 4077 N N . GLY A 1 53 ? 8.036 -6.494 -4.127 1.00 0.00 318 GLY A N 5
ATOM 4078 C CA . GLY A 1 53 ? 8.244 -5.227 -4.776 1.00 0.00 318 GLY A CA 5
ATOM 4079 C C . GLY A 1 53 ? 7.604 -4.092 -4.016 1.00 0.00 318 GLY A C 5
ATOM 4080 O O . GLY A 1 53 ? 8.128 -3.647 -2.995 1.00 0.00 318 GLY A O 5
ATOM 4084 N N . ARG A 1 54 ? 6.465 -3.636 -4.497 1.00 0.00 319 ARG A N 5
ATOM 4085 C CA . ARG A 1 54 ? 5.747 -2.546 -3.866 1.00 0.00 319 ARG A CA 5
ATOM 4086 C C . ARG A 1 54 ? 4.270 -2.646 -4.176 1.00 0.00 319 ARG A C 5
ATOM 4087 O O . ARG A 1 54 ? 3.875 -3.280 -5.161 1.00 0.00 319 ARG A O 5
ATOM 4097 N N . TRP A 1 55 ? 3.462 -2.031 -3.346 1.00 0.00 320 TRP A N 5
ATOM 4098 C CA . TRP A 1 55 ? 2.025 -2.013 -3.553 1.00 0.00 320 TRP A CA 5
ATOM 4099 C C . TRP A 1 55 ? 1.413 -0.739 -3.021 1.00 0.00 320 TRP A C 5
ATOM 4100 O O . TRP A 1 55 ? 2.084 0.045 -2.354 1.00 0.00 320 TRP A O 5
ATOM 4116 N N . LYS A 1 56 ? 0.149 -0.535 -3.326 1.00 0.00 321 LYS A N 5
ATOM 4117 C CA . LYS A 1 56 ? -0.555 0.656 -2.912 1.00 0.00 321 LYS A CA 5
ATOM 4118 C C . LYS A 1 56 ? -1.854 0.289 -2.214 1.00 0.00 321 LYS A C 5
ATOM 4119 O O . LYS A 1 56 ? -2.507 -0.696 -2.575 1.00 0.00 321 LYS A O 5
ATOM 4127 N N . GLY A 1 57 ? -2.217 1.066 -1.217 1.00 0.00 322 GLY A N 5
ATOM 4128 C CA . GLY A 1 57 ? -3.430 0.796 -0.484 1.00 0.00 322 GLY A CA 5
ATOM 4129 C C . GLY A 1 57 ? -3.961 2.026 0.199 1.00 0.00 322 GLY A C 5
ATOM 4130 O O . GLY A 1 57 ? -3.337 3.088 0.138 1.00 0.00 322 GLY A O 5
ATOM 4134 N N . HIS A 1 58 ? -5.129 1.897 0.815 1.00 0.00 323 HIS A N 5
ATOM 4135 C CA . HIS A 1 58 ? -5.720 2.995 1.566 1.00 0.00 323 HIS A CA 5
ATOM 4136 C C . HIS A 1 58 ? -5.782 2.647 3.048 1.00 0.00 323 HIS A C 5
ATOM 4137 O O . HIS A 1 58 ? -6.177 1.533 3.425 1.00 0.00 323 HIS A O 5
ATOM 4148 N N . ILE A 1 59 ? -5.375 3.579 3.874 1.00 0.00 324 ILE A N 5
ATOM 4149 C CA . ILE A 1 59 ? -5.335 3.374 5.315 1.00 0.00 324 ILE A CA 5
ATOM 4150 C C . ILE A 1 59 ? -6.717 3.569 5.946 1.00 0.00 324 ILE A C 5
ATOM 4151 O O . ILE A 1 59 ? -7.550 4.316 5.428 1.00 0.00 324 ILE A O 5
ATOM 4166 N N . HIS A 1 60 ? -6.960 2.871 7.051 1.00 0.00 325 HIS A N 5
ATOM 4167 C CA . HIS A 1 60 ? -8.211 2.997 7.783 1.00 0.00 325 HIS A CA 5
ATOM 4168 C C . HIS A 1 60 ? -8.223 4.271 8.590 1.00 0.00 325 HIS A C 5
ATOM 4169 O O . HIS A 1 60 ? -7.400 4.454 9.488 1.00 0.00 325 HIS A O 5
ATOM 4180 N N . GLU A 1 61 ? -9.150 5.141 8.270 1.00 0.00 326 GLU A N 5
ATOM 4181 C CA . GLU A 1 61 ? -9.282 6.398 8.962 1.00 0.00 326 GLU A CA 5
ATOM 4182 C C . GLU A 1 61 ? -10.085 6.206 10.248 1.00 0.00 326 GLU A C 5
ATOM 4183 O O . GLU A 1 61 ? -9.519 5.905 11.296 1.00 0.00 326 GLU A O 5
ATOM 4191 N N . SER A 1 62 ? -11.413 6.368 10.149 1.00 0.00 327 SER A N 5
ATOM 4192 C CA . SER A 1 62 ? -12.329 6.176 11.282 1.00 0.00 327 SER A CA 5
ATOM 4193 C C . SER A 1 62 ? -11.896 6.986 12.525 1.00 0.00 327 SER A C 5
ATOM 4194 O O . SER A 1 62 ? -12.264 6.652 13.657 1.00 0.00 327 SER A O 5
ATOM 4202 N N . GLN A 1 63 ? -11.146 8.061 12.294 1.00 0.00 328 GLN A N 5
ATOM 4203 C CA . GLN A 1 63 ? -10.620 8.900 13.364 1.00 0.00 328 GLN A CA 5
ATOM 4204 C C . GLN A 1 63 ? -9.903 10.102 12.761 1.00 0.00 328 GLN A C 5
ATOM 4205 O O . GLN A 1 63 ? -10.377 11.237 12.847 1.00 0.00 328 GLN A O 5
ATOM 4219 N N . ARG A 1 64 ? -8.775 9.827 12.130 1.00 0.00 329 ARG A N 5
ATOM 4220 C CA . ARG A 1 64 ? -7.956 10.834 11.480 1.00 0.00 329 ARG A CA 5
ATOM 4221 C C . ARG A 1 64 ? -6.905 10.102 10.661 1.00 0.00 329 ARG A C 5
ATOM 4222 O O . ARG A 1 64 ? -6.930 8.873 10.610 1.00 0.00 329 ARG A O 5
ATOM 4232 N N . GLY A 1 65 ? -5.993 10.819 10.030 1.00 0.00 330 GLY A N 5
ATOM 4233 C CA . GLY A 1 65 ? -4.985 10.141 9.244 1.00 0.00 330 GLY A CA 5
ATOM 4234 C C . GLY A 1 65 ? -5.245 10.260 7.765 1.00 0.00 330 GLY A C 5
ATOM 4235 O O . GLY A 1 65 ? -5.605 9.281 7.117 1.00 0.00 330 GLY A O 5
ATOM 4239 N N . THR A 1 66 ? -5.119 11.476 7.240 1.00 0.00 331 THR A N 5
ATOM 4240 C CA . THR A 1 66 ? -5.357 11.736 5.828 1.00 0.00 331 THR A CA 5
ATOM 4241 C C . THR A 1 66 ? -4.550 10.773 4.940 1.00 0.00 331 THR A C 5
ATOM 4242 O O . THR A 1 66 ? -3.346 10.577 5.152 1.00 0.00 331 THR A O 5
ATOM 4252 N N . ASP A 1 67 ? -5.227 10.219 3.936 1.00 0.00 332 ASP A N 5
ATOM 4253 C CA . ASP A 1 67 ? -4.642 9.259 2.998 1.00 0.00 332 ASP A CA 5
ATOM 4254 C C . ASP A 1 67 ? -5.701 8.810 2.005 1.00 0.00 332 ASP A C 5
ATOM 4255 O O . ASP A 1 67 ? -6.881 8.682 2.360 1.00 0.00 332 ASP A O 5
ATOM 4262 N N . ARG A 1 68 ? -5.303 8.598 0.769 1.00 0.00 333 ARG A N 5
ATOM 4263 C CA . ARG A 1 68 ? -6.229 8.133 -0.241 1.00 0.00 333 ARG A CA 5
ATOM 4264 C C . ARG A 1 68 ? -5.761 6.810 -0.807 1.00 0.00 333 ARG A C 5
ATOM 4265 O O . ARG A 1 68 ? -6.397 5.788 -0.611 1.00 0.00 333 ARG A O 5
ATOM 4275 N N . ILE A 1 69 ? -4.657 6.852 -1.517 1.00 0.00 334 ILE A N 5
ATOM 4276 C CA . ILE A 1 69 ? -4.036 5.677 -2.099 1.00 0.00 334 ILE A CA 5
ATOM 4277 C C . ILE A 1 69 ? -2.559 5.953 -2.253 1.00 0.00 334 ILE A C 5
ATOM 4278 O O . ILE A 1 69 ? -2.167 6.857 -2.999 1.00 0.00 334 ILE A O 5
ATOM 4293 N N . GLY A 1 70 ? -1.746 5.207 -1.553 1.00 0.00 335 GLY A N 5
ATOM 4294 C CA . GLY A 1 70 ? -0.332 5.435 -1.636 1.00 0.00 335 GLY A CA 5
ATOM 4295 C C . GLY A 1 70 ? 0.451 4.162 -1.722 1.00 0.00 335 GLY A C 5
ATOM 4296 O O . GLY A 1 70 ? 0.015 3.117 -1.232 1.00 0.00 335 GLY A O 5
ATOM 4300 N N . TYR A 1 71 ? 1.601 4.242 -2.361 1.00 0.00 336 TYR A N 5
ATOM 4301 C CA . TYR A 1 71 ? 2.474 3.099 -2.519 1.00 0.00 336 TYR A CA 5
ATOM 4302 C C . TYR A 1 71 ? 3.437 2.993 -1.351 1.00 0.00 336 TYR A C 5
ATOM 4303 O O . TYR A 1 71 ? 3.861 4.009 -0.784 1.00 0.00 336 TYR A O 5
ATOM 4317 N N . PHE A 1 72 ? 3.765 1.771 -0.993 1.00 0.00 337 PHE A N 5
ATOM 4318 C CA . PHE A 1 72 ? 4.661 1.501 0.109 1.00 0.00 337 PHE A CA 5
ATOM 4319 C C . PHE A 1 72 ? 5.266 0.103 -0.042 1.00 0.00 337 PHE A C 5
ATOM 4320 O O . PHE A 1 72 ? 4.722 -0.741 -0.772 1.00 0.00 337 PHE A O 5
ATOM 4333 N N . PRO A 1 73 ? 6.416 -0.153 0.605 1.00 0.00 338 PRO A N 5
ATOM 4334 C CA . PRO A 1 73 ? 7.058 -1.456 0.563 1.00 0.00 338 PRO A CA 5
ATOM 4335 C C . PRO A 1 73 ? 6.442 -2.433 1.578 1.00 0.00 338 PRO A C 5
ATOM 4336 O O . PRO A 1 73 ? 6.242 -2.089 2.752 1.00 0.00 338 PRO A O 5
ATOM 4347 N N . PRO A 1 74 ? 6.137 -3.673 1.141 1.00 0.00 339 PRO A N 5
ATOM 4348 C CA . PRO A 1 74 ? 5.538 -4.710 2.003 1.00 0.00 339 PRO A CA 5
ATOM 4349 C C . PRO A 1 74 ? 6.388 -5.030 3.240 1.00 0.00 339 PRO A C 5
ATOM 4350 O O . PRO A 1 74 ? 5.906 -5.639 4.191 1.00 0.00 339 PRO A O 5
ATOM 4361 N N . GLY A 1 75 ? 7.639 -4.593 3.224 1.00 0.00 340 GLY A N 5
ATOM 4362 C CA . GLY A 1 75 ? 8.538 -4.854 4.327 1.00 0.00 340 GLY A CA 5
ATOM 4363 C C . GLY A 1 75 ? 8.164 -4.128 5.611 1.00 0.00 340 GLY A C 5
ATOM 4364 O O . GLY A 1 75 ? 8.589 -4.526 6.693 1.00 0.00 340 GLY A O 5
ATOM 4368 N N . ILE A 1 76 ? 7.364 -3.069 5.510 1.00 0.00 341 ILE A N 5
ATOM 4369 C CA . ILE A 1 76 ? 6.989 -2.306 6.710 1.00 0.00 341 ILE A CA 5
ATOM 4370 C C . ILE A 1 76 ? 5.657 -2.781 7.293 1.00 0.00 341 ILE A C 5
ATOM 4371 O O . ILE A 1 76 ? 5.260 -2.366 8.389 1.00 0.00 341 ILE A O 5
ATOM 4386 N N . VAL A 1 77 ? 4.976 -3.653 6.571 1.00 0.00 342 VAL A N 5
ATOM 4387 C CA . VAL A 1 77 ? 3.683 -4.157 7.012 1.00 0.00 342 VAL A CA 5
ATOM 4388 C C . VAL A 1 77 ? 3.691 -5.671 7.107 1.00 0.00 342 VAL A C 5
ATOM 4389 O O . VAL A 1 77 ? 4.644 -6.330 6.678 1.00 0.00 342 VAL A O 5
ATOM 4402 N N . GLU A 1 78 ? 2.640 -6.211 7.680 1.00 0.00 343 GLU A N 5
ATOM 4403 C CA . GLU A 1 78 ? 2.467 -7.639 7.785 1.00 0.00 343 GLU A CA 5
ATOM 4404 C C . GLU A 1 78 ? 0.982 -7.946 7.953 1.00 0.00 343 GLU A C 5
ATOM 4405 O O . GLU A 1 78 ? 0.234 -7.120 8.472 1.00 0.00 343 GLU A O 5
ATOM 4413 N N . VAL A 1 79 ? 0.559 -9.110 7.495 1.00 0.00 344 VAL A N 5
ATOM 4414 C CA . VAL A 1 79 ? -0.856 -9.472 7.515 1.00 0.00 344 VAL A CA 5
ATOM 4415 C C . VAL A 1 79 ? -1.364 -9.777 8.931 1.00 0.00 344 VAL A C 5
ATOM 4416 O O . VAL A 1 79 ? -2.183 -9.036 9.481 1.00 0.00 344 VAL A O 5
ATOM 4429 N N . VAL A 1 80 ? -0.881 -10.860 9.512 1.00 0.00 345 VAL A N 5
ATOM 4430 C CA . VAL A 1 80 ? -1.344 -11.285 10.826 1.00 0.00 345 VAL A CA 5
ATOM 4431 C C . VAL A 1 80 ? -0.330 -10.965 11.918 1.00 0.00 345 VAL A C 5
ATOM 4432 O O . VAL A 1 80 ? -0.704 -10.527 13.013 1.00 0.00 345 VAL A O 5
ATOM 4445 N N . SER A 1 81 ? 0.946 -11.182 11.624 1.00 0.00 346 SER A N 5
ATOM 4446 C CA . SER A 1 81 ? 1.999 -10.958 12.605 1.00 0.00 346 SER A CA 5
ATOM 4447 C C . SER A 1 81 ? 2.031 -9.501 13.078 1.00 0.00 346 SER A C 5
ATOM 4448 O O . SER A 1 81 ? 1.946 -8.565 12.279 1.00 0.00 346 SER A O 5
ATOM 4456 N N . LYS A 1 82 ? 2.132 -9.337 14.380 1.00 0.00 347 LYS A N 5
ATOM 4457 C CA . LYS A 1 82 ? 2.138 -8.036 15.014 1.00 0.00 347 LYS A CA 5
ATOM 4458 C C . LYS A 1 82 ? 3.573 -7.621 15.329 1.00 0.00 347 LYS A C 5
ATOM 4459 O O . LYS A 1 82 ? 4.460 -8.470 15.405 1.00 0.00 347 LYS A O 5
ATOM 4467 N N . ARG A 1 83 ? 3.800 -6.324 15.489 1.00 0.00 348 ARG A N 5
ATOM 4468 C CA . ARG A 1 83 ? 5.127 -5.813 15.807 1.00 0.00 348 ARG A CA 5
ATOM 4469 C C . ARG A 1 83 ? 5.534 -6.200 17.226 1.00 0.00 348 ARG A C 5
ATOM 4470 O O . ARG A 1 83 ? 6.444 -7.033 17.377 1.00 0.00 348 ARG A O 5
ATOM 4481 N N . GLY A 1 17 ? -9.334 -10.436 -3.595 1.00 0.00 282 GLY A N 6
ATOM 4482 C CA . GLY A 1 17 ? -9.558 -8.981 -3.585 1.00 0.00 282 GLY A CA 6
ATOM 4483 C C . GLY A 1 17 ? -9.883 -8.474 -2.200 1.00 0.00 282 GLY A C 6
ATOM 4484 O O . GLY A 1 17 ? -10.322 -9.247 -1.341 1.00 0.00 282 GLY A O 6
ATOM 4487 N N . SER A 1 18 ? -9.673 -7.175 -1.988 1.00 0.00 283 SER A N 6
ATOM 4488 C CA . SER A 1 18 ? -9.929 -6.503 -0.707 1.00 0.00 283 SER A CA 6
ATOM 4489 C C . SER A 1 18 ? -9.290 -7.234 0.477 1.00 0.00 283 SER A C 6
ATOM 4490 O O . SER A 1 18 ? -9.927 -8.052 1.149 1.00 0.00 283 SER A O 6
ATOM 4498 N N . LEU A 1 19 ? -8.029 -6.950 0.701 1.00 0.00 284 LEU A N 6
ATOM 4499 C CA . LEU A 1 19 ? -7.284 -7.534 1.800 1.00 0.00 284 LEU A CA 6
ATOM 4500 C C . LEU A 1 19 ? -6.777 -6.427 2.700 1.00 0.00 284 LEU A C 6
ATOM 4501 O O . LEU A 1 19 ? -6.914 -5.251 2.373 1.00 0.00 284 LEU A O 6
ATOM 4517 N N . LYS A 1 20 ? -6.199 -6.784 3.822 1.00 0.00 285 LYS A N 6
ATOM 4518 C CA . LYS A 1 20 ? -5.683 -5.788 4.733 1.00 0.00 285 LYS A CA 6
ATOM 4519 C C . LYS A 1 20 ? -4.436 -6.265 5.458 1.00 0.00 285 LYS A C 6
ATOM 4520 O O . LYS A 1 20 ? -4.299 -7.446 5.787 1.00 0.00 285 LYS A O 6
ATOM 4528 N N . VAL A 1 21 ? -3.523 -5.345 5.666 1.00 0.00 286 VAL A N 6
ATOM 4529 C CA . VAL A 1 21 ? -2.296 -5.606 6.390 1.00 0.00 286 VAL A CA 6
ATOM 4530 C C . VAL A 1 21 ? -2.115 -4.538 7.447 1.00 0.00 286 VAL A C 6
ATOM 4531 O O . VAL A 1 21 ? -2.774 -3.501 7.399 1.00 0.00 286 VAL A O 6
ATOM 4544 N N . ARG A 1 22 ? -1.250 -4.778 8.398 1.00 0.00 287 ARG A N 6
ATOM 4545 C CA . ARG A 1 22 ? -0.999 -3.799 9.429 1.00 0.00 287 ARG A CA 6
ATOM 4546 C C . ARG A 1 22 ? 0.410 -3.275 9.315 1.00 0.00 287 ARG A C 6
ATOM 4547 O O . ARG A 1 22 ? 1.327 -4.010 8.940 1.00 0.00 287 ARG A O 6
ATOM 4557 N N . ALA A 1 23 ? 0.581 -2.009 9.611 1.00 0.00 288 ALA A N 6
ATOM 4558 C CA . ALA A 1 23 ? 1.893 -1.404 9.585 1.00 0.00 288 ALA A CA 6
ATOM 4559 C C . ALA A 1 23 ? 2.609 -1.675 10.896 1.00 0.00 288 ALA A C 6
ATOM 4560 O O . ALA A 1 23 ? 2.135 -1.277 11.958 1.00 0.00 288 ALA A O 6
ATOM 4567 N N . LEU A 1 24 ? 3.731 -2.373 10.824 1.00 0.00 289 LEU A N 6
ATOM 4568 C CA . LEU A 1 24 ? 4.507 -2.690 12.020 1.00 0.00 289 LEU A CA 6
ATOM 4569 C C . LEU A 1 24 ? 5.581 -1.645 12.246 1.00 0.00 289 LEU A C 6
ATOM 4570 O O . LEU A 1 24 ? 6.287 -1.660 13.258 1.00 0.00 289 LEU A O 6
ATOM 4586 N N . LYS A 1 25 ? 5.700 -0.744 11.292 1.00 0.00 290 LYS A N 6
ATOM 4587 C CA . LYS A 1 25 ? 6.650 0.339 11.356 1.00 0.00 290 LYS A CA 6
ATOM 4588 C C . LYS A 1 25 ? 5.961 1.603 10.838 1.00 0.00 290 LYS A C 6
ATOM 4589 O O . LYS A 1 25 ? 5.112 1.523 9.949 1.00 0.00 290 LYS A O 6
ATOM 4597 N N . ASP A 1 26 ? 6.314 2.754 11.391 1.00 0.00 291 ASP A N 6
ATOM 4598 C CA . ASP A 1 26 ? 5.671 4.011 10.999 1.00 0.00 291 ASP A CA 6
ATOM 4599 C C . ASP A 1 26 ? 6.257 4.528 9.710 1.00 0.00 291 ASP A C 6
ATOM 4600 O O . ASP A 1 26 ? 7.464 4.778 9.622 1.00 0.00 291 ASP A O 6
ATOM 4607 N N . PHE A 1 27 ? 5.424 4.708 8.717 1.00 0.00 292 PHE A N 6
ATOM 4608 C CA . PHE A 1 27 ? 5.890 5.242 7.467 1.00 0.00 292 PHE A CA 6
ATOM 4609 C C . PHE A 1 27 ? 5.799 6.756 7.536 1.00 0.00 292 PHE A C 6
ATOM 4610 O O . PHE A 1 27 ? 4.703 7.326 7.574 1.00 0.00 292 PHE A O 6
ATOM 4623 N N . TRP A 1 28 ? 6.941 7.396 7.555 1.00 0.00 293 TRP A N 6
ATOM 4624 C CA . TRP A 1 28 ? 7.013 8.828 7.702 1.00 0.00 293 TRP A CA 6
ATOM 4625 C C . TRP A 1 28 ? 7.869 9.411 6.587 1.00 0.00 293 TRP A C 6
ATOM 4626 O O . TRP A 1 28 ? 8.837 10.137 6.835 1.00 0.00 293 TRP A O 6
ATOM 4642 N N . ASN A 1 29 ? 7.505 9.072 5.356 1.00 0.00 294 ASN A N 6
ATOM 4643 C CA . ASN A 1 29 ? 8.233 9.525 4.173 1.00 0.00 294 ASN A CA 6
ATOM 4644 C C . ASN A 1 29 ? 8.091 11.032 4.004 1.00 0.00 294 ASN A C 6
ATOM 4645 O O . ASN A 1 29 ? 9.078 11.771 4.053 1.00 0.00 294 ASN A O 6
ATOM 4656 N N . LEU A 1 30 ? 6.864 11.481 3.828 1.00 0.00 295 LEU A N 6
ATOM 4657 C CA . LEU A 1 30 ? 6.582 12.883 3.626 1.00 0.00 295 LEU A CA 6
ATOM 4658 C C . LEU A 1 30 ? 5.112 13.135 3.939 1.00 0.00 295 LEU A C 6
ATOM 4659 O O . LEU A 1 30 ? 4.331 12.189 4.029 1.00 0.00 295 LEU A O 6
ATOM 4675 N N . HIS A 1 31 ? 4.731 14.393 4.107 1.00 0.00 296 HIS A N 6
ATOM 4676 C CA . HIS A 1 31 ? 3.346 14.725 4.443 1.00 0.00 296 HIS A CA 6
ATOM 4677 C C . HIS A 1 31 ? 2.542 15.118 3.214 1.00 0.00 296 HIS A C 6
ATOM 4678 O O . HIS A 1 31 ? 1.503 15.767 3.320 1.00 0.00 296 HIS A O 6
ATOM 4689 N N . ASP A 1 32 ? 3.017 14.720 2.055 1.00 0.00 297 ASP A N 6
ATOM 4690 C CA . ASP A 1 32 ? 2.311 14.991 0.816 1.00 0.00 297 ASP A CA 6
ATOM 4691 C C . ASP A 1 32 ? 1.414 13.817 0.461 1.00 0.00 297 ASP A C 6
ATOM 4692 O O . ASP A 1 32 ? 1.696 12.688 0.850 1.00 0.00 297 ASP A O 6
ATOM 4699 N N . PRO A 1 33 ? 0.321 14.060 -0.290 1.00 0.00 298 PRO A N 6
ATOM 4700 C CA . PRO A 1 33 ? -0.647 13.012 -0.656 1.00 0.00 298 PRO A CA 6
ATOM 4701 C C . PRO A 1 33 ? -0.025 11.898 -1.498 1.00 0.00 298 PRO A C 6
ATOM 4702 O O . PRO A 1 33 ? -0.575 10.797 -1.594 1.00 0.00 298 PRO A O 6
ATOM 4713 N N . THR A 1 34 ? 1.111 12.188 -2.107 1.00 0.00 299 THR A N 6
ATOM 4714 C CA . THR A 1 34 ? 1.810 11.218 -2.928 1.00 0.00 299 THR A CA 6
ATOM 4715 C C . THR A 1 34 ? 2.640 10.264 -2.054 1.00 0.00 299 THR A C 6
ATOM 4716 O O . THR A 1 34 ? 3.076 9.202 -2.504 1.00 0.00 299 THR A O 6
ATOM 4726 N N . ALA A 1 35 ? 2.837 10.644 -0.805 1.00 0.00 300 ALA A N 6
ATOM 4727 C CA . ALA A 1 35 ? 3.594 9.839 0.127 1.00 0.00 300 ALA A CA 6
ATOM 4728 C C . ALA A 1 35 ? 2.667 9.246 1.171 1.00 0.00 300 ALA A C 6
ATOM 4729 O O . ALA A 1 35 ? 1.764 9.920 1.668 1.00 0.00 300 ALA A O 6
ATOM 4736 N N . LEU A 1 36 ? 2.876 7.988 1.494 1.00 0.00 301 LEU A N 6
ATOM 4737 C CA . LEU A 1 36 ? 2.037 7.326 2.466 1.00 0.00 301 LEU A CA 6
ATOM 4738 C C . LEU A 1 36 ? 2.552 7.559 3.879 1.00 0.00 301 LEU A C 6
ATOM 4739 O O . LEU A 1 36 ? 3.621 7.082 4.251 1.00 0.00 301 LEU A O 6
ATOM 4755 N N . ASN A 1 37 ? 1.803 8.315 4.646 1.00 0.00 302 ASN A N 6
ATOM 4756 C CA . ASN A 1 37 ? 2.134 8.548 6.036 1.00 0.00 302 ASN A CA 6
ATOM 4757 C C . ASN A 1 37 ? 1.181 7.755 6.915 1.00 0.00 302 ASN A C 6
ATOM 4758 O O . ASN A 1 37 ? 0.022 8.135 7.096 1.00 0.00 302 ASN A O 6
ATOM 4769 N N . VAL A 1 38 ? 1.662 6.645 7.441 1.00 0.00 303 VAL A N 6
ATOM 4770 C CA . VAL A 1 38 ? 0.837 5.770 8.254 1.00 0.00 303 VAL A CA 6
ATOM 4771 C C . VAL A 1 38 ? 1.537 5.452 9.573 1.00 0.00 303 VAL A C 6
ATOM 4772 O O . VAL A 1 38 ? 2.769 5.401 9.634 1.00 0.00 303 VAL A O 6
ATOM 4785 N N . ARG A 1 39 ? 0.754 5.256 10.618 1.00 0.00 304 ARG A N 6
ATOM 4786 C CA . ARG A 1 39 ? 1.292 4.961 11.932 1.00 0.00 304 ARG A CA 6
ATOM 4787 C C . ARG A 1 39 ? 1.309 3.466 12.183 1.00 0.00 304 ARG A C 6
ATOM 4788 O O . ARG A 1 39 ? 0.461 2.723 11.666 1.00 0.00 304 ARG A O 6
ATOM 4798 N N . ALA A 1 40 ? 2.274 3.024 12.967 1.00 0.00 305 ALA A N 6
ATOM 4799 C CA . ALA A 1 40 ? 2.378 1.631 13.333 1.00 0.00 305 ALA A CA 6
ATOM 4800 C C . ALA A 1 40 ? 1.132 1.205 14.090 1.00 0.00 305 ALA A C 6
ATOM 4801 O O . ALA A 1 40 ? 0.742 1.839 15.076 1.00 0.00 305 ALA A O 6
ATOM 4808 N N . GLY A 1 41 ? 0.506 0.152 13.624 1.00 0.00 306 GLY A N 6
ATOM 4809 C CA . GLY A 1 41 ? -0.700 -0.316 14.246 1.00 0.00 306 GLY A CA 6
ATOM 4810 C C . GLY A 1 41 ? -1.919 -0.095 13.378 1.00 0.00 306 GLY A C 6
ATOM 4811 O O . GLY A 1 41 ? -2.954 -0.738 13.585 1.00 0.00 306 GLY A O 6
ATOM 4815 N N . ASP A 1 42 ? -1.811 0.810 12.406 1.00 0.00 307 ASP A N 6
ATOM 4816 C CA . ASP A 1 42 ? -2.928 1.087 11.496 1.00 0.00 307 ASP A CA 6
ATOM 4817 C C . ASP A 1 42 ? -3.065 -0.004 10.449 1.00 0.00 307 ASP A C 6
ATOM 4818 O O . ASP A 1 42 ? -2.095 -0.715 10.140 1.00 0.00 307 ASP A O 6
ATOM 4825 N N . VAL A 1 43 ? -4.267 -0.144 9.910 1.00 0.00 308 VAL A N 6
ATOM 4826 C CA . VAL A 1 43 ? -4.538 -1.149 8.901 1.00 0.00 308 VAL A CA 6
ATOM 4827 C C . VAL A 1 43 ? -4.577 -0.539 7.503 1.00 0.00 308 VAL A C 6
ATOM 4828 O O . VAL A 1 43 ? -5.186 0.515 7.277 1.00 0.00 308 VAL A O 6
ATOM 4841 N N . ILE A 1 44 ? -3.917 -1.192 6.578 1.00 0.00 309 ILE A N 6
ATOM 4842 C CA . ILE A 1 44 ? -3.900 -0.762 5.203 1.00 0.00 309 ILE A CA 6
ATOM 4843 C C . ILE A 1 44 ? -4.714 -1.736 4.369 1.00 0.00 309 ILE A C 6
ATOM 4844 O O . ILE A 1 44 ? -4.380 -2.920 4.284 1.00 0.00 309 ILE A O 6
ATOM 4859 N N . THR A 1 45 ? -5.783 -1.251 3.782 1.00 0.00 310 THR A N 6
ATOM 4860 C CA . THR A 1 45 ? -6.649 -2.079 2.976 1.00 0.00 310 THR A CA 6
ATOM 4861 C C . THR A 1 45 ? -6.207 -2.046 1.519 1.00 0.00 310 THR A C 6
ATOM 4862 O O . THR A 1 45 ? -6.257 -1.009 0.872 1.00 0.00 310 THR A O 6
ATOM 4872 N N . VAL A 1 46 ? -5.770 -3.171 1.016 1.00 0.00 311 VAL A N 6
ATOM 4873 C CA . VAL A 1 46 ? -5.309 -3.255 -0.351 1.00 0.00 311 VAL A CA 6
ATOM 4874 C C . VAL A 1 46 ? -6.369 -3.894 -1.236 1.00 0.00 311 VAL A C 6
ATOM 4875 O O . VAL A 1 46 ? -7.080 -4.811 -0.811 1.00 0.00 311 VAL A O 6
ATOM 4888 N N . LEU A 1 47 ? -6.493 -3.391 -2.451 1.00 0.00 312 LEU A N 6
ATOM 4889 C CA . LEU A 1 47 ? -7.446 -3.931 -3.403 1.00 0.00 312 LEU A CA 6
ATOM 4890 C C . LEU A 1 47 ? -6.969 -5.305 -3.863 1.00 0.00 312 LEU A C 6
ATOM 4891 O O . LEU A 1 47 ? -7.593 -6.324 -3.565 1.00 0.00 312 LEU A O 6
ATOM 4907 N N . GLU A 1 48 ? -5.856 -5.308 -4.578 1.00 0.00 313 GLU A N 6
ATOM 4908 C CA . GLU A 1 48 ? -5.192 -6.522 -5.025 1.00 0.00 313 GLU A CA 6
ATOM 4909 C C . GLU A 1 48 ? -3.930 -6.156 -5.791 1.00 0.00 313 GLU A C 6
ATOM 4910 O O . GLU A 1 48 ? -3.992 -5.532 -6.856 1.00 0.00 313 GLU A O 6
ATOM 4918 N N . GLN A 1 49 ? -2.798 -6.500 -5.239 1.00 0.00 314 GLN A N 6
ATOM 4919 C CA . GLN A 1 49 ? -1.531 -6.190 -5.856 1.00 0.00 314 GLN A CA 6
ATOM 4920 C C . GLN A 1 49 ? -0.448 -7.110 -5.332 1.00 0.00 314 GLN A C 6
ATOM 4921 O O . GLN A 1 49 ? -0.343 -7.328 -4.126 1.00 0.00 314 GLN A O 6
ATOM 4935 N N . HIS A 1 50 ? 0.332 -7.667 -6.242 1.00 0.00 315 HIS A N 6
ATOM 4936 C CA . HIS A 1 50 ? 1.442 -8.524 -5.876 1.00 0.00 315 HIS A CA 6
ATOM 4937 C C . HIS A 1 50 ? 2.478 -7.714 -5.096 1.00 0.00 315 HIS A C 6
ATOM 4938 O O . HIS A 1 50 ? 3.055 -6.762 -5.626 1.00 0.00 315 HIS A O 6
ATOM 4949 N N . PRO A 1 51 ? 2.715 -8.072 -3.829 1.00 0.00 316 PRO A N 6
ATOM 4950 C CA . PRO A 1 51 ? 3.638 -7.342 -2.967 1.00 0.00 316 PRO A CA 6
ATOM 4951 C C . PRO A 1 51 ? 5.102 -7.553 -3.345 1.00 0.00 316 PRO A C 6
ATOM 4952 O O . PRO A 1 51 ? 5.712 -8.556 -2.984 1.00 0.00 316 PRO A O 6
ATOM 4963 N N . ASP A 1 52 ? 5.643 -6.617 -4.100 1.00 0.00 317 ASP A N 6
ATOM 4964 C CA . ASP A 1 52 ? 7.046 -6.643 -4.484 1.00 0.00 317 ASP A CA 6
ATOM 4965 C C . ASP A 1 52 ? 7.543 -5.227 -4.678 1.00 0.00 317 ASP A C 6
ATOM 4966 O O . ASP A 1 52 ? 6.905 -4.426 -5.373 1.00 0.00 317 ASP A O 6
ATOM 4973 N N . GLY A 1 53 ? 8.658 -4.909 -4.042 1.00 0.00 318 GLY A N 6
ATOM 4974 C CA . GLY A 1 53 ? 9.202 -3.568 -4.111 1.00 0.00 318 GLY A CA 6
ATOM 4975 C C . GLY A 1 53 ? 8.364 -2.597 -3.308 1.00 0.00 318 GLY A C 6
ATOM 4976 O O . GLY A 1 53 ? 8.626 -2.364 -2.128 1.00 0.00 318 GLY A O 6
ATOM 4980 N N . ARG A 1 54 ? 7.353 -2.048 -3.945 1.00 0.00 319 ARG A N 6
ATOM 4981 C CA . ARG A 1 54 ? 6.419 -1.154 -3.299 1.00 0.00 319 ARG A CA 6
ATOM 4982 C C . ARG A 1 54 ? 5.068 -1.264 -3.990 1.00 0.00 319 ARG A C 6
ATOM 4983 O O . ARG A 1 54 ? 4.981 -1.228 -5.220 1.00 0.00 319 ARG A O 6
ATOM 4993 N N . TRP A 1 55 ? 4.026 -1.409 -3.209 1.00 0.00 320 TRP A N 6
ATOM 4994 C CA . TRP A 1 55 ? 2.697 -1.626 -3.752 1.00 0.00 320 TRP A CA 6
ATOM 4995 C C . TRP A 1 55 ? 1.703 -0.608 -3.224 1.00 0.00 320 TRP A C 6
ATOM 4996 O O . TRP A 1 55 ? 1.990 0.109 -2.270 1.00 0.00 320 TRP A O 6
ATOM 5012 N N . LYS A 1 56 ? 0.542 -0.539 -3.862 1.00 0.00 321 LYS A N 6
ATOM 5013 C CA . LYS A 1 56 ? -0.479 0.433 -3.497 1.00 0.00 321 LYS A CA 6
ATOM 5014 C C . LYS A 1 56 ? -1.421 -0.107 -2.428 1.00 0.00 321 LYS A C 6
ATOM 5015 O O . LYS A 1 56 ? -1.811 -1.277 -2.454 1.00 0.00 321 LYS A O 6
ATOM 5023 N N . GLY A 1 57 ? -1.778 0.753 -1.495 1.00 0.00 322 GLY A N 6
ATOM 5024 C CA . GLY A 1 57 ? -2.703 0.394 -0.450 1.00 0.00 322 GLY A CA 6
ATOM 5025 C C . GLY A 1 57 ? -3.613 1.543 -0.104 1.00 0.00 322 GLY A C 6
ATOM 5026 O O . GLY A 1 57 ? -3.271 2.707 -0.338 1.00 0.00 322 GLY A O 6
ATOM 5030 N N . HIS A 1 58 ? -4.765 1.234 0.446 1.00 0.00 323 HIS A N 6
ATOM 5031 C CA . HIS A 1 58 ? -5.736 2.246 0.794 1.00 0.00 323 HIS A CA 6
ATOM 5032 C C . HIS A 1 58 ? -5.859 2.357 2.312 1.00 0.00 323 HIS A C 6
ATOM 5033 O O . HIS A 1 58 ? -6.192 1.386 2.993 1.00 0.00 323 HIS A O 6
ATOM 5044 N N . ILE A 1 59 ? -5.593 3.535 2.829 1.00 0.00 324 ILE A N 6
ATOM 5045 C CA . ILE A 1 59 ? -5.674 3.787 4.255 1.00 0.00 324 ILE A CA 6
ATOM 5046 C C . ILE A 1 59 ? -7.087 4.151 4.647 1.00 0.00 324 ILE A C 6
ATOM 5047 O O . ILE A 1 59 ? -7.657 5.110 4.124 1.00 0.00 324 ILE A O 6
ATOM 5062 N N . HIS A 1 60 ? -7.652 3.382 5.546 1.00 0.00 325 HIS A N 6
ATOM 5063 C CA . HIS A 1 60 ? -8.967 3.663 6.062 1.00 0.00 325 HIS A CA 6
ATOM 5064 C C . HIS A 1 60 ? -8.832 4.127 7.501 1.00 0.00 325 HIS A C 6
ATOM 5065 O O . HIS A 1 60 ? -8.789 3.319 8.429 1.00 0.00 325 HIS A O 6
ATOM 5076 N N . GLU A 1 61 ? -8.729 5.430 7.670 1.00 0.00 326 GLU A N 6
ATOM 5077 C CA . GLU A 1 61 ? -8.498 6.024 8.975 1.00 0.00 326 GLU A CA 6
ATOM 5078 C C . GLU A 1 61 ? -9.766 6.002 9.825 1.00 0.00 326 GLU A C 6
ATOM 5079 O O . GLU A 1 61 ? -10.843 6.373 9.360 1.00 0.00 326 GLU A O 6
ATOM 5087 N N . SER A 1 62 ? -9.624 5.583 11.073 1.00 0.00 327 SER A N 6
ATOM 5088 C CA . SER A 1 62 ? -10.752 5.488 11.990 1.00 0.00 327 SER A CA 6
ATOM 5089 C C . SER A 1 62 ? -11.013 6.822 12.710 1.00 0.00 327 SER A C 6
ATOM 5090 O O . SER A 1 62 ? -12.066 7.014 13.320 1.00 0.00 327 SER A O 6
ATOM 5098 N N . GLN A 1 63 ? -10.052 7.736 12.633 1.00 0.00 328 GLN A N 6
ATOM 5099 C CA . GLN A 1 63 ? -10.146 9.017 13.340 1.00 0.00 328 GLN A CA 6
ATOM 5100 C C . GLN A 1 63 ? -11.119 9.989 12.662 1.00 0.00 328 GLN A C 6
ATOM 5101 O O . GLN A 1 63 ? -12.258 10.143 13.102 1.00 0.00 328 GLN A O 6
ATOM 5115 N N . ARG A 1 64 ? -10.669 10.635 11.589 1.00 0.00 329 ARG A N 6
ATOM 5116 C CA . ARG A 1 64 ? -11.498 11.610 10.875 1.00 0.00 329 ARG A CA 6
ATOM 5117 C C . ARG A 1 64 ? -12.376 10.923 9.850 1.00 0.00 329 ARG A C 6
ATOM 5118 O O . ARG A 1 64 ? -13.193 11.568 9.185 1.00 0.00 329 ARG A O 6
ATOM 5128 N N . GLY A 1 65 ? -12.206 9.618 9.724 1.00 0.00 330 GLY A N 6
ATOM 5129 C CA . GLY A 1 65 ? -12.970 8.861 8.762 1.00 0.00 330 GLY A CA 6
ATOM 5130 C C . GLY A 1 65 ? -12.624 9.246 7.345 1.00 0.00 330 GLY A C 6
ATOM 5131 O O . GLY A 1 65 ? -13.505 9.552 6.542 1.00 0.00 330 GLY A O 6
ATOM 5135 N N . THR A 1 66 ? -11.344 9.246 7.038 1.00 0.00 331 THR A N 6
ATOM 5136 C CA . THR A 1 66 ? -10.888 9.599 5.718 1.00 0.00 331 THR A CA 6
ATOM 5137 C C . THR A 1 66 ? -10.151 8.422 5.084 1.00 0.00 331 THR A C 6
ATOM 5138 O O . THR A 1 66 ? -9.666 7.523 5.789 1.00 0.00 331 THR A O 6
ATOM 5148 N N . ASP A 1 67 ? -10.075 8.424 3.771 1.00 0.00 332 ASP A N 6
ATOM 5149 C CA . ASP A 1 67 ? -9.439 7.346 3.039 1.00 0.00 332 ASP A CA 6
ATOM 5150 C C . ASP A 1 67 ? -8.389 7.902 2.098 1.00 0.00 332 ASP A C 6
ATOM 5151 O O . ASP A 1 67 ? -8.657 8.842 1.350 1.00 0.00 332 ASP A O 6
ATOM 5158 N N . ARG A 1 68 ? -7.195 7.337 2.136 1.00 0.00 333 ARG A N 6
ATOM 5159 C CA . ARG A 1 68 ? -6.116 7.794 1.271 1.00 0.00 333 ARG A CA 6
ATOM 5160 C C . ARG A 1 68 ? -5.364 6.615 0.670 1.00 0.00 333 ARG A C 6
ATOM 5161 O O . ARG A 1 68 ? -5.021 5.673 1.372 1.00 0.00 333 ARG A O 6
ATOM 5171 N N . ILE A 1 69 ? -5.127 6.662 -0.630 1.00 0.00 334 ILE A N 6
ATOM 5172 C CA . ILE A 1 69 ? -4.379 5.609 -1.301 1.00 0.00 334 ILE A CA 6
ATOM 5173 C C . ILE A 1 69 ? -2.934 6.058 -1.551 1.00 0.00 334 ILE A C 6
ATOM 5174 O O . ILE A 1 69 ? -2.681 7.217 -1.877 1.00 0.00 334 ILE A O 6
ATOM 5189 N N . GLY A 1 70 ? -2.001 5.146 -1.367 1.00 0.00 335 GLY A N 6
ATOM 5190 C CA . GLY A 1 70 ? -0.605 5.448 -1.587 1.00 0.00 335 GLY A CA 6
ATOM 5191 C C . GLY A 1 70 ? 0.199 4.192 -1.790 1.00 0.00 335 GLY A C 6
ATOM 5192 O O . GLY A 1 70 ? -0.350 3.093 -1.741 1.00 0.00 335 GLY A O 6
ATOM 5196 N N . TYR A 1 71 ? 1.490 4.339 -2.016 1.00 0.00 336 TYR A N 6
ATOM 5197 C CA . TYR A 1 71 ? 2.353 3.190 -2.209 1.00 0.00 336 TYR A CA 6
ATOM 5198 C C . TYR A 1 71 ? 3.306 3.029 -1.032 1.00 0.00 336 TYR A C 6
ATOM 5199 O O . TYR A 1 71 ? 3.766 4.019 -0.452 1.00 0.00 336 TYR A O 6
ATOM 5213 N N . PHE A 1 72 ? 3.585 1.790 -0.678 1.00 0.00 337 PHE A N 6
ATOM 5214 C CA . PHE A 1 72 ? 4.435 1.488 0.461 1.00 0.00 337 PHE A CA 6
ATOM 5215 C C . PHE A 1 72 ? 5.202 0.185 0.245 1.00 0.00 337 PHE A C 6
ATOM 5216 O O . PHE A 1 72 ? 4.787 -0.661 -0.552 1.00 0.00 337 PHE A O 6
ATOM 5229 N N . PRO A 1 73 ? 6.345 0.013 0.935 1.00 0.00 338 PRO A N 6
ATOM 5230 C CA . PRO A 1 73 ? 7.135 -1.205 0.860 1.00 0.00 338 PRO A CA 6
ATOM 5231 C C . PRO A 1 73 ? 6.568 -2.298 1.781 1.00 0.00 338 PRO A C 6
ATOM 5232 O O . PRO A 1 73 ? 6.300 -2.048 2.963 1.00 0.00 338 PRO A O 6
ATOM 5243 N N . PRO A 1 74 ? 6.387 -3.526 1.257 1.00 0.00 339 PRO A N 6
ATOM 5244 C CA . PRO A 1 74 ? 5.841 -4.653 2.032 1.00 0.00 339 PRO A CA 6
ATOM 5245 C C . PRO A 1 74 ? 6.700 -5.006 3.253 1.00 0.00 339 PRO A C 6
ATOM 5246 O O . PRO A 1 74 ? 6.248 -5.701 4.160 1.00 0.00 339 PRO A O 6
ATOM 5257 N N . GLY A 1 75 ? 7.926 -4.510 3.269 1.00 0.00 340 GLY A N 6
ATOM 5258 C CA . GLY A 1 75 ? 8.836 -4.782 4.363 1.00 0.00 340 GLY A CA 6
ATOM 5259 C C . GLY A 1 75 ? 8.436 -4.108 5.672 1.00 0.00 340 GLY A C 6
ATOM 5260 O O . GLY A 1 75 ? 8.881 -4.518 6.743 1.00 0.00 340 GLY A O 6
ATOM 5264 N N . ILE A 1 76 ? 7.599 -3.077 5.602 1.00 0.00 341 ILE A N 6
ATOM 5265 C CA . ILE A 1 76 ? 7.191 -2.374 6.819 1.00 0.00 341 ILE A CA 6
ATOM 5266 C C . ILE A 1 76 ? 5.808 -2.815 7.292 1.00 0.00 341 ILE A C 6
ATOM 5267 O O . ILE A 1 76 ? 5.293 -2.316 8.299 1.00 0.00 341 ILE A O 6
ATOM 5282 N N . VAL A 1 77 ? 5.213 -3.760 6.582 1.00 0.00 342 VAL A N 6
ATOM 5283 C CA . VAL A 1 77 ? 3.880 -4.231 6.926 1.00 0.00 342 VAL A CA 6
ATOM 5284 C C . VAL A 1 77 ? 3.836 -5.743 7.046 1.00 0.00 342 VAL A C 6
ATOM 5285 O O . VAL A 1 77 ? 4.747 -6.447 6.598 1.00 0.00 342 VAL A O 6
ATOM 5298 N N . GLU A 1 78 ? 2.775 -6.225 7.655 1.00 0.00 343 GLU A N 6
ATOM 5299 C CA . GLU A 1 78 ? 2.534 -7.640 7.800 1.00 0.00 343 GLU A CA 6
ATOM 5300 C C . GLU A 1 78 ? 1.058 -7.862 8.088 1.00 0.00 343 GLU A C 6
ATOM 5301 O O . GLU A 1 78 ? 0.393 -6.987 8.650 1.00 0.00 343 GLU A O 6
ATOM 5309 N N . VAL A 1 79 ? 0.543 -9.012 7.698 1.00 0.00 344 VAL A N 6
ATOM 5310 C CA . VAL A 1 79 ? -0.859 -9.322 7.912 1.00 0.00 344 VAL A CA 6
ATOM 5311 C C . VAL A 1 79 ? -1.177 -9.461 9.413 1.00 0.00 344 VAL A C 6
ATOM 5312 O O . VAL A 1 79 ? -2.209 -8.984 9.885 1.00 0.00 344 VAL A O 6
ATOM 5325 N N . VAL A 1 80 ? -0.278 -10.100 10.149 1.00 0.00 345 VAL A N 6
ATOM 5326 C CA . VAL A 1 80 ? -0.434 -10.257 11.586 1.00 0.00 345 VAL A CA 6
ATOM 5327 C C . VAL A 1 80 ? 0.924 -10.497 12.257 1.00 0.00 345 VAL A C 6
ATOM 5328 O O . VAL A 1 80 ? 1.656 -11.426 11.897 1.00 0.00 345 VAL A O 6
ATOM 5341 N N . SER A 1 81 ? 1.265 -9.629 13.206 1.00 0.00 346 SER A N 6
ATOM 5342 C CA . SER A 1 81 ? 2.532 -9.716 13.942 1.00 0.00 346 SER A CA 6
ATOM 5343 C C . SER A 1 81 ? 2.495 -8.863 15.210 1.00 0.00 346 SER A C 6
ATOM 5344 O O . SER A 1 81 ? 3.245 -9.108 16.146 1.00 0.00 346 SER A O 6
ATOM 5352 N N . LYS A 1 82 ? 1.624 -7.852 15.226 1.00 0.00 347 LYS A N 6
ATOM 5353 C CA . LYS A 1 82 ? 1.500 -6.975 16.382 1.00 0.00 347 LYS A CA 6
ATOM 5354 C C . LYS A 1 82 ? 0.996 -7.749 17.588 1.00 0.00 347 LYS A C 6
ATOM 5355 O O . LYS A 1 82 ? -0.076 -8.350 17.548 1.00 0.00 347 LYS A O 6
ATOM 5363 N N . ARG A 1 83 ? 1.775 -7.747 18.643 1.00 0.00 348 ARG A N 6
ATOM 5364 C CA . ARG A 1 83 ? 1.406 -8.435 19.855 1.00 0.00 348 ARG A CA 6
ATOM 5365 C C . ARG A 1 83 ? 0.917 -7.435 20.879 1.00 0.00 348 ARG A C 6
ATOM 5366 O O . ARG A 1 83 ? -0.203 -7.604 21.389 1.00 0.00 348 ARG A O 6
ATOM 5377 N N . GLY A 1 17 ? -8.196 -7.979 -5.705 1.00 0.00 282 GLY A N 7
ATOM 5378 C CA . GLY A 1 17 ? -8.614 -8.645 -4.455 1.00 0.00 282 GLY A CA 7
ATOM 5379 C C . GLY A 1 17 ? -8.276 -7.819 -3.242 1.00 0.00 282 GLY A C 7
ATOM 5380 O O . GLY A 1 17 ? -7.113 -7.483 -3.021 1.00 0.00 282 GLY A O 7
ATOM 5383 N N . SER A 1 18 ? -9.287 -7.481 -2.458 1.00 0.00 283 SER A N 7
ATOM 5384 C CA . SER A 1 18 ? -9.095 -6.660 -1.281 1.00 0.00 283 SER A CA 7
ATOM 5385 C C . SER A 1 18 ? -8.474 -7.464 -0.147 1.00 0.00 283 SER A C 7
ATOM 5386 O O . SER A 1 18 ? -8.882 -8.595 0.124 1.00 0.00 283 SER A O 7
ATOM 5394 N N . LEU A 1 19 ? -7.493 -6.885 0.504 1.00 0.00 284 LEU A N 7
ATOM 5395 C CA . LEU A 1 19 ? -6.814 -7.538 1.608 1.00 0.00 284 LEU A CA 7
ATOM 5396 C C . LEU A 1 19 ? -6.441 -6.495 2.656 1.00 0.00 284 LEU A C 7
ATOM 5397 O O . LEU A 1 19 ? -6.353 -5.303 2.347 1.00 0.00 284 LEU A O 7
ATOM 5413 N N . LYS A 1 20 ? -6.246 -6.927 3.881 1.00 0.00 285 LYS A N 7
ATOM 5414 C CA . LYS A 1 20 ? -5.876 -6.020 4.947 1.00 0.00 285 LYS A CA 7
ATOM 5415 C C . LYS A 1 20 ? -4.485 -6.348 5.460 1.00 0.00 285 LYS A C 7
ATOM 5416 O O . LYS A 1 20 ? -4.160 -7.513 5.703 1.00 0.00 285 LYS A O 7
ATOM 5424 N N . VAL A 1 21 ? -3.668 -5.328 5.617 1.00 0.00 286 VAL A N 7
ATOM 5425 C CA . VAL A 1 21 ? -2.326 -5.498 6.146 1.00 0.00 286 VAL A CA 7
ATOM 5426 C C . VAL A 1 21 ? -2.090 -4.508 7.267 1.00 0.00 286 VAL A C 7
ATOM 5427 O O . VAL A 1 21 ? -2.704 -3.440 7.297 1.00 0.00 286 VAL A O 7
ATOM 5440 N N . ARG A 1 22 ? -1.230 -4.858 8.192 1.00 0.00 287 ARG A N 7
ATOM 5441 C CA . ARG A 1 22 ? -0.949 -3.994 9.312 1.00 0.00 287 ARG A CA 7
ATOM 5442 C C . ARG A 1 22 ? 0.404 -3.336 9.148 1.00 0.00 287 ARG A C 7
ATOM 5443 O O . ARG A 1 22 ? 1.371 -3.979 8.727 1.00 0.00 287 ARG A O 7
ATOM 5453 N N . ALA A 1 23 ? 0.467 -2.057 9.458 1.00 0.00 288 ALA A N 7
ATOM 5454 C CA . ALA A 1 23 ? 1.706 -1.320 9.369 1.00 0.00 288 ALA A CA 7
ATOM 5455 C C . ALA A 1 23 ? 2.539 -1.555 10.610 1.00 0.00 288 ALA A C 7
ATOM 5456 O O . ALA A 1 23 ? 2.183 -1.110 11.700 1.00 0.00 288 ALA A O 7
ATOM 5463 N N . LEU A 1 24 ? 3.639 -2.259 10.445 1.00 0.00 289 LEU A N 7
ATOM 5464 C CA . LEU A 1 24 ? 4.514 -2.572 11.558 1.00 0.00 289 LEU A CA 7
ATOM 5465 C C . LEU A 1 24 ? 5.375 -1.370 11.898 1.00 0.00 289 LEU A C 7
ATOM 5466 O O . LEU A 1 24 ? 5.816 -1.202 13.037 1.00 0.00 289 LEU A O 7
ATOM 5482 N N . LYS A 1 25 ? 5.604 -0.535 10.911 1.00 0.00 290 LYS A N 7
ATOM 5483 C CA . LYS A 1 25 ? 6.395 0.655 11.091 1.00 0.00 290 LYS A CA 7
ATOM 5484 C C . LYS A 1 25 ? 5.671 1.842 10.473 1.00 0.00 290 LYS A C 7
ATOM 5485 O O . LYS A 1 25 ? 4.750 1.662 9.673 1.00 0.00 290 LYS A O 7
ATOM 5493 N N . ASP A 1 26 ? 6.075 3.040 10.848 1.00 0.00 291 ASP A N 7
ATOM 5494 C CA . ASP A 1 26 ? 5.451 4.250 10.335 1.00 0.00 291 ASP A CA 7
ATOM 5495 C C . ASP A 1 26 ? 5.958 4.549 8.944 1.00 0.00 291 ASP A C 7
ATOM 5496 O O . ASP A 1 26 ? 7.083 4.180 8.589 1.00 0.00 291 ASP A O 7
ATOM 5503 N N . PHE A 1 27 ? 5.141 5.206 8.156 1.00 0.00 292 PHE A N 7
ATOM 5504 C CA . PHE A 1 27 ? 5.528 5.593 6.819 1.00 0.00 292 PHE A CA 7
ATOM 5505 C C . PHE A 1 27 ? 4.997 6.978 6.517 1.00 0.00 292 PHE A C 7
ATOM 5506 O O . PHE A 1 27 ? 3.783 7.185 6.451 1.00 0.00 292 PHE A O 7
ATOM 5519 N N . TRP A 1 28 ? 5.893 7.924 6.362 1.00 0.00 293 TRP A N 7
ATOM 5520 C CA . TRP A 1 28 ? 5.512 9.287 6.068 1.00 0.00 293 TRP A CA 7
ATOM 5521 C C . TRP A 1 28 ? 6.524 9.932 5.141 1.00 0.00 293 TRP A C 7
ATOM 5522 O O . TRP A 1 28 ? 7.620 10.310 5.560 1.00 0.00 293 TRP A O 7
ATOM 5538 N N . ASN A 1 29 ? 6.166 10.022 3.881 1.00 0.00 294 ASN A N 7
ATOM 5539 C CA . ASN A 1 29 ? 7.015 10.648 2.889 1.00 0.00 294 ASN A CA 7
ATOM 5540 C C . ASN A 1 29 ? 6.395 11.971 2.477 1.00 0.00 294 ASN A C 7
ATOM 5541 O O . ASN A 1 29 ? 5.214 12.024 2.140 1.00 0.00 294 ASN A O 7
ATOM 5552 N N . LEU A 1 30 ? 7.175 13.031 2.511 1.00 0.00 295 LEU A N 7
ATOM 5553 C CA . LEU A 1 30 ? 6.655 14.349 2.183 1.00 0.00 295 LEU A CA 7
ATOM 5554 C C . LEU A 1 30 ? 7.234 14.877 0.882 1.00 0.00 295 LEU A C 7
ATOM 5555 O O . LEU A 1 30 ? 7.018 16.030 0.523 1.00 0.00 295 LEU A O 7
ATOM 5571 N N . HIS A 1 31 ? 7.968 14.041 0.175 1.00 0.00 296 HIS A N 7
ATOM 5572 C CA . HIS A 1 31 ? 8.537 14.454 -1.100 1.00 0.00 296 HIS A CA 7
ATOM 5573 C C . HIS A 1 31 ? 7.592 14.092 -2.234 1.00 0.00 296 HIS A C 7
ATOM 5574 O O . HIS A 1 31 ? 7.404 14.866 -3.171 1.00 0.00 296 HIS A O 7
ATOM 5585 N N . ASP A 1 32 ? 7.003 12.913 -2.148 1.00 0.00 297 ASP A N 7
ATOM 5586 C CA . ASP A 1 32 ? 6.058 12.456 -3.156 1.00 0.00 297 ASP A CA 7
ATOM 5587 C C . ASP A 1 32 ? 4.634 12.615 -2.647 1.00 0.00 297 ASP A C 7
ATOM 5588 O O . ASP A 1 32 ? 4.283 12.070 -1.603 1.00 0.00 297 ASP A O 7
ATOM 5595 N N . PRO A 1 33 ? 3.792 13.372 -3.364 1.00 0.00 298 PRO A N 7
ATOM 5596 C CA . PRO A 1 33 ? 2.387 13.562 -2.981 1.00 0.00 298 PRO A CA 7
ATOM 5597 C C . PRO A 1 33 ? 1.602 12.251 -3.050 1.00 0.00 298 PRO A C 7
ATOM 5598 O O . PRO A 1 33 ? 0.639 12.044 -2.310 1.00 0.00 298 PRO A O 7
ATOM 5609 N N . THR A 1 34 ? 2.041 11.367 -3.933 1.00 0.00 299 THR A N 7
ATOM 5610 C CA . THR A 1 34 ? 1.392 10.084 -4.135 1.00 0.00 299 THR A CA 7
ATOM 5611 C C . THR A 1 34 ? 1.871 9.035 -3.113 1.00 0.00 299 THR A C 7
ATOM 5612 O O . THR A 1 34 ? 1.380 7.902 -3.093 1.00 0.00 299 THR A O 7
ATOM 5622 N N . ALA A 1 35 ? 2.818 9.416 -2.267 1.00 0.00 300 ALA A N 7
ATOM 5623 C CA . ALA A 1 35 ? 3.341 8.505 -1.260 1.00 0.00 300 ALA A CA 7
ATOM 5624 C C . ALA A 1 35 ? 2.301 8.244 -0.189 1.00 0.00 300 ALA A C 7
ATOM 5625 O O . ALA A 1 35 ? 1.464 9.103 0.096 1.00 0.00 300 ALA A O 7
ATOM 5632 N N . LEU A 1 36 ? 2.353 7.070 0.402 1.00 0.00 301 LEU A N 7
ATOM 5633 C CA . LEU A 1 36 ? 1.400 6.698 1.425 1.00 0.00 301 LEU A CA 7
ATOM 5634 C C . LEU A 1 36 ? 1.814 7.260 2.779 1.00 0.00 301 LEU A C 7
ATOM 5635 O O . LEU A 1 36 ? 2.991 7.524 3.024 1.00 0.00 301 LEU A O 7
ATOM 5651 N N . ASN A 1 37 ? 0.838 7.466 3.631 1.00 0.00 302 ASN A N 7
ATOM 5652 C CA . ASN A 1 37 ? 1.080 7.898 4.987 1.00 0.00 302 ASN A CA 7
ATOM 5653 C C . ASN A 1 37 ? 0.351 6.964 5.934 1.00 0.00 302 ASN A C 7
ATOM 5654 O O . ASN A 1 37 ? -0.860 6.815 5.849 1.00 0.00 302 ASN A O 7
ATOM 5665 N N . VAL A 1 38 ? 1.086 6.305 6.800 1.00 0.00 303 VAL A N 7
ATOM 5666 C CA . VAL A 1 38 ? 0.475 5.371 7.726 1.00 0.00 303 VAL A CA 7
ATOM 5667 C C . VAL A 1 38 ? 1.182 5.395 9.072 1.00 0.00 303 VAL A C 7
ATOM 5668 O O . VAL A 1 38 ? 2.397 5.624 9.150 1.00 0.00 303 VAL A O 7
ATOM 5681 N N . ARG A 1 39 ? 0.413 5.192 10.120 1.00 0.00 304 ARG A N 7
ATOM 5682 C CA . ARG A 1 39 ? 0.930 5.164 11.466 1.00 0.00 304 ARG A CA 7
ATOM 5683 C C . ARG A 1 39 ? 1.175 3.720 11.875 1.00 0.00 304 ARG A C 7
ATOM 5684 O O . ARG A 1 39 ? 0.399 2.830 11.509 1.00 0.00 304 ARG A O 7
ATOM 5694 N N . ALA A 1 40 ? 2.245 3.485 12.612 1.00 0.00 305 ALA A N 7
ATOM 5695 C CA . ALA A 1 40 ? 2.553 2.142 13.083 1.00 0.00 305 ALA A CA 7
ATOM 5696 C C . ALA A 1 40 ? 1.401 1.597 13.921 1.00 0.00 305 ALA A C 7
ATOM 5697 O O . ALA A 1 40 ? 0.998 2.210 14.914 1.00 0.00 305 ALA A O 7
ATOM 5704 N N . GLY A 1 41 ? 0.861 0.470 13.506 1.00 0.00 306 GLY A N 7
ATOM 5705 C CA . GLY A 1 41 ? -0.237 -0.130 14.225 1.00 0.00 306 GLY A CA 7
ATOM 5706 C C . GLY A 1 41 ? -1.565 0.007 13.503 1.00 0.00 306 GLY A C 7
ATOM 5707 O O . GLY A 1 41 ? -2.554 -0.612 13.900 1.00 0.00 306 GLY A O 7
ATOM 5711 N N . ASP A 1 42 ? -1.601 0.815 12.445 1.00 0.00 307 ASP A N 7
ATOM 5712 C CA . ASP A 1 42 ? -2.843 1.013 11.689 1.00 0.00 307 ASP A CA 7
ATOM 5713 C C . ASP A 1 42 ? -2.991 -0.074 10.626 1.00 0.00 307 ASP A C 7
ATOM 5714 O O . ASP A 1 42 ? -2.045 -0.829 10.362 1.00 0.00 307 ASP A O 7
ATOM 5721 N N . VAL A 1 43 ? -4.158 -0.147 10.015 1.00 0.00 308 VAL A N 7
ATOM 5722 C CA . VAL A 1 43 ? -4.439 -1.172 9.025 1.00 0.00 308 VAL A CA 7
ATOM 5723 C C . VAL A 1 43 ? -4.666 -0.568 7.639 1.00 0.00 308 VAL A C 7
ATOM 5724 O O . VAL A 1 43 ? -5.462 0.358 7.465 1.00 0.00 308 VAL A O 7
ATOM 5737 N N . ILE A 1 44 ? -3.959 -1.093 6.663 1.00 0.00 309 ILE A N 7
ATOM 5738 C CA . ILE A 1 44 ? -4.065 -0.623 5.297 1.00 0.00 309 ILE A CA 7
ATOM 5739 C C . ILE A 1 44 ? -4.975 -1.546 4.498 1.00 0.00 309 ILE A C 7
ATOM 5740 O O . ILE A 1 44 ? -4.798 -2.769 4.513 1.00 0.00 309 ILE A O 7
ATOM 5755 N N . THR A 1 45 ? -5.946 -0.968 3.818 1.00 0.00 310 THR A N 7
ATOM 5756 C CA . THR A 1 45 ? -6.854 -1.740 2.999 1.00 0.00 310 THR A CA 7
ATOM 5757 C C . THR A 1 45 ? -6.406 -1.694 1.549 1.00 0.00 310 THR A C 7
ATOM 5758 O O . THR A 1 45 ? -6.505 -0.656 0.888 1.00 0.00 310 THR A O 7
ATOM 5768 N N . VAL A 1 46 ? -5.900 -2.799 1.057 1.00 0.00 311 VAL A N 7
ATOM 5769 C CA . VAL A 1 46 ? -5.427 -2.857 -0.303 1.00 0.00 311 VAL A CA 7
ATOM 5770 C C . VAL A 1 46 ? -6.528 -3.352 -1.233 1.00 0.00 311 VAL A C 7
ATOM 5771 O O . VAL A 1 46 ? -7.300 -4.245 -0.879 1.00 0.00 311 VAL A O 7
ATOM 5784 N N . LEU A 1 47 ? -6.611 -2.752 -2.408 1.00 0.00 312 LEU A N 7
ATOM 5785 C CA . LEU A 1 47 ? -7.590 -3.159 -3.409 1.00 0.00 312 LEU A CA 7
ATOM 5786 C C . LEU A 1 47 ? -7.062 -4.363 -4.174 1.00 0.00 312 LEU A C 7
ATOM 5787 O O . LEU A 1 47 ? -7.797 -5.039 -4.907 1.00 0.00 312 LEU A O 7
ATOM 5803 N N . GLU A 1 48 ? -5.783 -4.619 -3.984 1.00 0.00 313 GLU A N 7
ATOM 5804 C CA . GLU A 1 48 ? -5.100 -5.712 -4.618 1.00 0.00 313 GLU A CA 7
ATOM 5805 C C . GLU A 1 48 ? -3.844 -6.027 -3.820 1.00 0.00 313 GLU A C 7
ATOM 5806 O O . GLU A 1 48 ? -3.203 -5.114 -3.287 1.00 0.00 313 GLU A O 7
ATOM 5814 N N . GLN A 1 49 ? -3.495 -7.300 -3.731 1.00 0.00 314 GLN A N 7
ATOM 5815 C CA . GLN A 1 49 ? -2.323 -7.712 -2.975 1.00 0.00 314 GLN A CA 7
ATOM 5816 C C . GLN A 1 49 ? -1.038 -7.299 -3.690 1.00 0.00 314 GLN A C 7
ATOM 5817 O O . GLN A 1 49 ? -0.050 -6.974 -3.047 1.00 0.00 314 GLN A O 7
ATOM 5831 N N . HIS A 1 50 ? -1.077 -7.301 -5.032 1.00 0.00 315 HIS A N 7
ATOM 5832 C CA . HIS A 1 50 ? 0.077 -6.898 -5.864 1.00 0.00 315 HIS A CA 7
ATOM 5833 C C . HIS A 1 50 ? 1.237 -7.894 -5.750 1.00 0.00 315 HIS A C 7
ATOM 5834 O O . HIS A 1 50 ? 1.317 -8.663 -4.790 1.00 0.00 315 HIS A O 7
ATOM 5845 N N . PRO A 1 51 ? 2.126 -7.928 -6.752 1.00 0.00 316 PRO A N 7
ATOM 5846 C CA . PRO A 1 51 ? 3.332 -8.749 -6.689 1.00 0.00 316 PRO A CA 7
ATOM 5847 C C . PRO A 1 51 ? 4.232 -8.277 -5.552 1.00 0.00 316 PRO A C 7
ATOM 5848 O O . PRO A 1 51 ? 4.397 -7.069 -5.344 1.00 0.00 316 PRO A O 7
ATOM 5859 N N . ASP A 1 52 ? 4.802 -9.214 -4.810 1.00 0.00 317 ASP A N 7
ATOM 5860 C CA . ASP A 1 52 ? 5.635 -8.865 -3.673 1.00 0.00 317 ASP A CA 7
ATOM 5861 C C . ASP A 1 52 ? 6.859 -8.066 -4.115 1.00 0.00 317 ASP A C 7
ATOM 5862 O O . ASP A 1 52 ? 7.682 -8.525 -4.920 1.00 0.00 317 ASP A O 7
ATOM 5869 N N . GLY A 1 53 ? 6.941 -6.860 -3.611 1.00 0.00 318 GLY A N 7
ATOM 5870 C CA . GLY A 1 53 ? 8.019 -5.958 -3.948 1.00 0.00 318 GLY A CA 7
ATOM 5871 C C . GLY A 1 53 ? 7.647 -4.537 -3.610 1.00 0.00 318 GLY A C 7
ATOM 5872 O O . GLY A 1 53 ? 8.444 -3.793 -3.046 1.00 0.00 318 GLY A O 7
ATOM 5876 N N . ARG A 1 54 ? 6.421 -4.168 -3.953 1.00 0.00 319 ARG A N 7
ATOM 5877 C CA . ARG A 1 54 ? 5.880 -2.857 -3.638 1.00 0.00 319 ARG A CA 7
ATOM 5878 C C . ARG A 1 54 ? 4.358 -2.906 -3.641 1.00 0.00 319 ARG A C 7
ATOM 5879 O O . ARG A 1 54 ? 3.737 -3.313 -4.626 1.00 0.00 319 ARG A O 7
ATOM 5889 N N . TRP A 1 55 ? 3.768 -2.510 -2.534 1.00 0.00 320 TRP A N 7
ATOM 5890 C CA . TRP A 1 55 ? 2.327 -2.561 -2.370 1.00 0.00 320 TRP A CA 7
ATOM 5891 C C . TRP A 1 55 ? 1.678 -1.235 -2.723 1.00 0.00 320 TRP A C 7
ATOM 5892 O O . TRP A 1 55 ? 2.359 -0.242 -2.989 1.00 0.00 320 TRP A O 7
ATOM 5908 N N . LYS A 1 56 ? 0.355 -1.234 -2.712 1.00 0.00 321 LYS A N 7
ATOM 5909 C CA . LYS A 1 56 ? -0.445 -0.054 -2.992 1.00 0.00 321 LYS A CA 7
ATOM 5910 C C . LYS A 1 56 ? -1.815 -0.235 -2.345 1.00 0.00 321 LYS A C 7
ATOM 5911 O O . LYS A 1 56 ? -2.580 -1.124 -2.733 1.00 0.00 321 LYS A O 7
ATOM 5919 N N . GLY A 1 57 ? -2.115 0.592 -1.356 1.00 0.00 322 GLY A N 7
ATOM 5920 C CA . GLY A 1 57 ? -3.335 0.423 -0.591 1.00 0.00 322 GLY A CA 7
ATOM 5921 C C . GLY A 1 57 ? -3.953 1.730 -0.147 1.00 0.00 322 GLY A C 7
ATOM 5922 O O . GLY A 1 57 ? -3.405 2.802 -0.394 1.00 0.00 322 GLY A O 7
ATOM 5926 N N . HIS A 1 58 ? -5.108 1.633 0.498 1.00 0.00 323 HIS A N 7
ATOM 5927 C CA . HIS A 1 58 ? -5.836 2.796 0.989 1.00 0.00 323 HIS A CA 7
ATOM 5928 C C . HIS A 1 58 ? -5.721 2.867 2.504 1.00 0.00 323 HIS A C 7
ATOM 5929 O O . HIS A 1 58 ? -5.861 1.850 3.192 1.00 0.00 323 HIS A O 7
ATOM 5940 N N . ILE A 1 59 ? -5.491 4.053 3.025 1.00 0.00 324 ILE A N 7
ATOM 5941 C CA . ILE A 1 59 ? -5.333 4.229 4.459 1.00 0.00 324 ILE A CA 7
ATOM 5942 C C . ILE A 1 59 ? -6.218 5.379 4.964 1.00 0.00 324 ILE A C 7
ATOM 5943 O O . ILE A 1 59 ? -6.502 6.325 4.225 1.00 0.00 324 ILE A O 7
ATOM 5958 N N . HIS A 1 60 ? -6.663 5.284 6.213 1.00 0.00 325 HIS A N 7
ATOM 5959 C CA . HIS A 1 60 ? -7.483 6.335 6.817 1.00 0.00 325 HIS A CA 7
ATOM 5960 C C . HIS A 1 60 ? -6.636 7.301 7.623 1.00 0.00 325 HIS A C 7
ATOM 5961 O O . HIS A 1 60 ? -7.162 8.157 8.343 1.00 0.00 325 HIS A O 7
ATOM 5972 N N . GLU A 1 61 ? -5.323 7.176 7.485 1.00 0.00 326 GLU A N 7
ATOM 5973 C CA . GLU A 1 61 ? -4.394 8.049 8.174 1.00 0.00 326 GLU A CA 7
ATOM 5974 C C . GLU A 1 61 ? -4.537 9.461 7.634 1.00 0.00 326 GLU A C 7
ATOM 5975 O O . GLU A 1 61 ? -4.342 10.435 8.353 1.00 0.00 326 GLU A O 7
ATOM 5983 N N . SER A 1 62 ? -4.903 9.559 6.361 1.00 0.00 327 SER A N 7
ATOM 5984 C CA . SER A 1 62 ? -5.148 10.840 5.748 1.00 0.00 327 SER A CA 7
ATOM 5985 C C . SER A 1 62 ? -6.326 11.517 6.457 1.00 0.00 327 SER A C 7
ATOM 5986 O O . SER A 1 62 ? -7.464 11.040 6.394 1.00 0.00 327 SER A O 7
ATOM 5994 N N . GLN A 1 63 ? -6.035 12.619 7.136 1.00 0.00 328 GLN A N 7
ATOM 5995 C CA . GLN A 1 63 ? -7.017 13.341 7.941 1.00 0.00 328 GLN A CA 7
ATOM 5996 C C . GLN A 1 63 ? -8.165 13.878 7.081 1.00 0.00 328 GLN A C 7
ATOM 5997 O O . GLN A 1 63 ? -9.230 14.207 7.590 1.00 0.00 328 GLN A O 7
ATOM 6011 N N . ARG A 1 64 ? -7.952 13.927 5.769 1.00 0.00 329 ARG A N 7
ATOM 6012 C CA . ARG A 1 64 ? -8.974 14.422 4.841 1.00 0.00 329 ARG A CA 7
ATOM 6013 C C . ARG A 1 64 ? -10.238 13.539 4.868 1.00 0.00 329 ARG A C 7
ATOM 6014 O O . ARG A 1 64 ? -11.281 13.919 4.337 1.00 0.00 329 ARG A O 7
ATOM 6024 N N . GLY A 1 65 ? -10.126 12.354 5.464 1.00 0.00 330 GLY A N 7
ATOM 6025 C CA . GLY A 1 65 ? -11.287 11.500 5.645 1.00 0.00 330 GLY A CA 7
ATOM 6026 C C . GLY A 1 65 ? -11.386 10.370 4.644 1.00 0.00 330 GLY A C 7
ATOM 6027 O O . GLY A 1 65 ? -11.543 9.206 5.027 1.00 0.00 330 GLY A O 7
ATOM 6031 N N . THR A 1 66 ? -11.304 10.701 3.370 1.00 0.00 331 THR A N 7
ATOM 6032 C CA . THR A 1 66 ? -11.443 9.708 2.316 1.00 0.00 331 THR A CA 7
ATOM 6033 C C . THR A 1 66 ? -10.257 8.735 2.300 1.00 0.00 331 THR A C 7
ATOM 6034 O O . THR A 1 66 ? -9.145 9.073 2.732 1.00 0.00 331 THR A O 7
ATOM 6044 N N . ASP A 1 67 ? -10.517 7.526 1.827 1.00 0.00 332 ASP A N 7
ATOM 6045 C CA . ASP A 1 67 ? -9.499 6.492 1.710 1.00 0.00 332 ASP A CA 7
ATOM 6046 C C . ASP A 1 67 ? -8.511 6.851 0.618 1.00 0.00 332 ASP A C 7
ATOM 6047 O O . ASP A 1 67 ? -8.736 6.558 -0.561 1.00 0.00 332 ASP A O 7
ATOM 6054 N N . ARG A 1 68 ? -7.429 7.497 0.998 1.00 0.00 333 ARG A N 7
ATOM 6055 C CA . ARG A 1 68 ? -6.429 7.902 0.038 1.00 0.00 333 ARG A CA 7
ATOM 6056 C C . ARG A 1 68 ? -5.572 6.714 -0.366 1.00 0.00 333 ARG A C 7
ATOM 6057 O O . ARG A 1 68 ? -5.266 5.842 0.457 1.00 0.00 333 ARG A O 7
ATOM 6067 N N . ILE A 1 69 ? -5.206 6.674 -1.634 1.00 0.00 334 ILE A N 7
ATOM 6068 C CA . ILE A 1 69 ? -4.406 5.592 -2.173 1.00 0.00 334 ILE A CA 7
ATOM 6069 C C . ILE A 1 69 ? -2.919 5.965 -2.160 1.00 0.00 334 ILE A C 7
ATOM 6070 O O . ILE A 1 69 ? -2.555 7.115 -2.411 1.00 0.00 334 ILE A O 7
ATOM 6085 N N . GLY A 1 70 ? -2.077 5.006 -1.835 1.00 0.00 335 GLY A N 7
ATOM 6086 C CA . GLY A 1 70 ? -0.656 5.244 -1.830 1.00 0.00 335 GLY A CA 7
ATOM 6087 C C . GLY A 1 70 ? 0.123 3.955 -1.902 1.00 0.00 335 GLY A C 7
ATOM 6088 O O . GLY A 1 70 ? -0.409 2.887 -1.583 1.00 0.00 335 GLY A O 7
ATOM 6092 N N . TYR A 1 71 ? 1.370 4.036 -2.325 1.00 0.00 336 TYR A N 7
ATOM 6093 C CA . TYR A 1 71 ? 2.208 2.855 -2.419 1.00 0.00 336 TYR A CA 7
ATOM 6094 C C . TYR A 1 71 ? 3.163 2.791 -1.240 1.00 0.00 336 TYR A C 7
ATOM 6095 O O . TYR A 1 71 ? 3.536 3.827 -0.676 1.00 0.00 336 TYR A O 7
ATOM 6109 N N . PHE A 1 72 ? 3.553 1.584 -0.865 1.00 0.00 337 PHE A N 7
ATOM 6110 C CA . PHE A 1 72 ? 4.411 1.385 0.292 1.00 0.00 337 PHE A CA 7
ATOM 6111 C C . PHE A 1 72 ? 5.229 0.097 0.168 1.00 0.00 337 PHE A C 7
ATOM 6112 O O . PHE A 1 72 ? 4.807 -0.854 -0.495 1.00 0.00 337 PHE A O 7
ATOM 6125 N N . PRO A 1 73 ? 6.426 0.065 0.784 1.00 0.00 338 PRO A N 7
ATOM 6126 C CA . PRO A 1 73 ? 7.293 -1.115 0.768 1.00 0.00 338 PRO A CA 7
ATOM 6127 C C . PRO A 1 73 ? 6.787 -2.219 1.713 1.00 0.00 338 PRO A C 7
ATOM 6128 O O . PRO A 1 73 ? 6.449 -1.957 2.875 1.00 0.00 338 PRO A O 7
ATOM 6139 N N . PRO A 1 74 ? 6.749 -3.472 1.229 1.00 0.00 339 PRO A N 7
ATOM 6140 C CA . PRO A 1 74 ? 6.260 -4.623 2.007 1.00 0.00 339 PRO A CA 7
ATOM 6141 C C . PRO A 1 74 ? 7.078 -4.882 3.266 1.00 0.00 339 PRO A C 7
ATOM 6142 O O . PRO A 1 74 ? 6.627 -5.574 4.177 1.00 0.00 339 PRO A O 7
ATOM 6153 N N . GLY A 1 75 ? 8.274 -4.320 3.312 1.00 0.00 340 GLY A N 7
ATOM 6154 C CA . GLY A 1 75 ? 9.152 -4.501 4.446 1.00 0.00 340 GLY A CA 7
ATOM 6155 C C . GLY A 1 75 ? 8.604 -3.919 5.742 1.00 0.00 340 GLY A C 7
ATOM 6156 O O . GLY A 1 75 ? 9.056 -4.289 6.829 1.00 0.00 340 GLY A O 7
ATOM 6160 N N . ILE A 1 76 ? 7.639 -3.006 5.640 1.00 0.00 341 ILE A N 7
ATOM 6161 C CA . ILE A 1 76 ? 7.085 -2.373 6.835 1.00 0.00 341 ILE A CA 7
ATOM 6162 C C . ILE A 1 76 ? 5.670 -2.852 7.150 1.00 0.00 341 ILE A C 7
ATOM 6163 O O . ILE A 1 76 ? 5.030 -2.339 8.068 1.00 0.00 341 ILE A O 7
ATOM 6178 N N . VAL A 1 77 ? 5.183 -3.840 6.412 1.00 0.00 342 VAL A N 7
ATOM 6179 C CA . VAL A 1 77 ? 3.826 -4.341 6.633 1.00 0.00 342 VAL A CA 7
ATOM 6180 C C . VAL A 1 77 ? 3.790 -5.857 6.705 1.00 0.00 342 VAL A C 7
ATOM 6181 O O . VAL A 1 77 ? 4.724 -6.533 6.273 1.00 0.00 342 VAL A O 7
ATOM 6194 N N . GLU A 1 78 ? 2.714 -6.374 7.269 1.00 0.00 343 GLU A N 7
ATOM 6195 C CA . GLU A 1 78 ? 2.483 -7.805 7.352 1.00 0.00 343 GLU A CA 7
ATOM 6196 C C . GLU A 1 78 ? 0.995 -8.050 7.596 1.00 0.00 343 GLU A C 7
ATOM 6197 O O . GLU A 1 78 ? 0.273 -7.133 7.991 1.00 0.00 343 GLU A O 7
ATOM 6205 N N . VAL A 1 79 ? 0.534 -9.267 7.338 1.00 0.00 344 VAL A N 7
ATOM 6206 C CA . VAL A 1 79 ? -0.876 -9.612 7.530 1.00 0.00 344 VAL A CA 7
ATOM 6207 C C . VAL A 1 79 ? -1.305 -9.486 8.996 1.00 0.00 344 VAL A C 7
ATOM 6208 O O . VAL A 1 79 ? -2.486 -9.292 9.289 1.00 0.00 344 VAL A O 7
ATOM 6221 N N . VAL A 1 80 ? -0.346 -9.597 9.903 1.00 0.00 345 VAL A N 7
ATOM 6222 C CA . VAL A 1 80 ? -0.611 -9.492 11.331 1.00 0.00 345 VAL A CA 7
ATOM 6223 C C . VAL A 1 80 ? 0.396 -8.556 11.982 1.00 0.00 345 VAL A C 7
ATOM 6224 O O . VAL A 1 80 ? 1.251 -7.991 11.301 1.00 0.00 345 VAL A O 7
ATOM 6237 N N . SER A 1 81 ? 0.290 -8.390 13.289 1.00 0.00 346 SER A N 7
ATOM 6238 C CA . SER A 1 81 ? 1.216 -7.545 14.023 1.00 0.00 346 SER A CA 7
ATOM 6239 C C . SER A 1 81 ? 2.589 -8.215 14.105 1.00 0.00 346 SER A C 7
ATOM 6240 O O . SER A 1 81 ? 2.706 -9.433 13.916 1.00 0.00 346 SER A O 7
ATOM 6248 N N . LYS A 1 82 ? 3.619 -7.429 14.389 1.00 0.00 347 LYS A N 7
ATOM 6249 C CA . LYS A 1 82 ? 4.978 -7.947 14.468 1.00 0.00 347 LYS A CA 7
ATOM 6250 C C . LYS A 1 82 ? 5.110 -8.947 15.616 1.00 0.00 347 LYS A C 7
ATOM 6251 O O . LYS A 1 82 ? 5.860 -9.923 15.526 1.00 0.00 347 LYS A O 7
ATOM 6259 N N . ARG A 1 83 ? 4.380 -8.699 16.687 1.00 0.00 348 ARG A N 7
ATOM 6260 C CA . ARG A 1 83 ? 4.386 -9.573 17.840 1.00 0.00 348 ARG A CA 7
ATOM 6261 C C . ARG A 1 83 ? 2.997 -9.597 18.467 1.00 0.00 348 ARG A C 7
ATOM 6262 O O . ARG A 1 83 ? 2.723 -8.749 19.344 1.00 0.00 348 ARG A O 7
ATOM 6273 N N . GLY A 1 17 ? -11.376 -8.698 -4.843 1.00 0.00 282 GLY A N 8
ATOM 6274 C CA . GLY A 1 17 ? -10.777 -8.983 -3.528 1.00 0.00 282 GLY A CA 8
ATOM 6275 C C . GLY A 1 17 ? -10.488 -7.724 -2.748 1.00 0.00 282 GLY A C 8
ATOM 6276 O O . GLY A 1 17 ? -10.500 -6.621 -3.307 1.00 0.00 282 GLY A O 8
ATOM 6279 N N . SER A 1 18 ? -10.251 -7.882 -1.455 1.00 0.00 283 SER A N 8
ATOM 6280 C CA . SER A 1 18 ? -9.905 -6.779 -0.579 1.00 0.00 283 SER A CA 8
ATOM 6281 C C . SER A 1 18 ? -9.255 -7.316 0.695 1.00 0.00 283 SER A C 8
ATOM 6282 O O . SER A 1 18 ? -9.913 -7.936 1.526 1.00 0.00 283 SER A O 8
ATOM 6290 N N . LEU A 1 19 ? -7.961 -7.103 0.824 1.00 0.00 284 LEU A N 8
ATOM 6291 C CA . LEU A 1 19 ? -7.216 -7.605 1.972 1.00 0.00 284 LEU A CA 8
ATOM 6292 C C . LEU A 1 19 ? -6.704 -6.452 2.817 1.00 0.00 284 LEU A C 8
ATOM 6293 O O . LEU A 1 19 ? -6.735 -5.300 2.390 1.00 0.00 284 LEU A O 8
ATOM 6309 N N . LYS A 1 20 ? -6.230 -6.758 4.005 1.00 0.00 285 LYS A N 8
ATOM 6310 C CA . LYS A 1 20 ? -5.716 -5.732 4.886 1.00 0.00 285 LYS A CA 8
ATOM 6311 C C . LYS A 1 20 ? -4.341 -6.114 5.411 1.00 0.00 285 LYS A C 8
ATOM 6312 O O . LYS A 1 20 ? -4.070 -7.282 5.691 1.00 0.00 285 LYS A O 8
ATOM 6320 N N . VAL A 1 21 ? -3.478 -5.135 5.515 1.00 0.00 286 VAL A N 8
ATOM 6321 C CA . VAL A 1 21 ? -2.152 -5.340 6.051 1.00 0.00 286 VAL A CA 8
ATOM 6322 C C . VAL A 1 21 ? -1.931 -4.413 7.237 1.00 0.00 286 VAL A C 8
ATOM 6323 O O . VAL A 1 21 ? -2.433 -3.286 7.257 1.00 0.00 286 VAL A O 8
ATOM 6336 N N . ARG A 1 22 ? -1.205 -4.887 8.221 1.00 0.00 287 ARG A N 8
ATOM 6337 C CA . ARG A 1 22 ? -0.947 -4.107 9.417 1.00 0.00 287 ARG A CA 8
ATOM 6338 C C . ARG A 1 22 ? 0.453 -3.529 9.372 1.00 0.00 287 ARG A C 8
ATOM 6339 O O . ARG A 1 22 ? 1.416 -4.248 9.116 1.00 0.00 287 ARG A O 8
ATOM 6349 N N . ALA A 1 23 ? 0.563 -2.236 9.605 1.00 0.00 288 ALA A N 8
ATOM 6350 C CA . ALA A 1 23 ? 1.852 -1.568 9.565 1.00 0.00 288 ALA A CA 8
ATOM 6351 C C . ALA A 1 23 ? 2.572 -1.685 10.898 1.00 0.00 288 ALA A C 8
ATOM 6352 O O . ALA A 1 23 ? 2.081 -1.214 11.923 1.00 0.00 288 ALA A O 8
ATOM 6359 N N . LEU A 1 24 ? 3.727 -2.333 10.883 1.00 0.00 289 LEU A N 8
ATOM 6360 C CA . LEU A 1 24 ? 4.539 -2.466 12.085 1.00 0.00 289 LEU A CA 8
ATOM 6361 C C . LEU A 1 24 ? 5.515 -1.311 12.168 1.00 0.00 289 LEU A C 8
ATOM 6362 O O . LEU A 1 24 ? 5.992 -0.956 13.243 1.00 0.00 289 LEU A O 8
ATOM 6378 N N . LYS A 1 25 ? 5.802 -0.727 11.024 1.00 0.00 290 LYS A N 8
ATOM 6379 C CA . LYS A 1 25 ? 6.671 0.421 10.944 1.00 0.00 290 LYS A CA 8
ATOM 6380 C C . LYS A 1 25 ? 5.880 1.595 10.392 1.00 0.00 290 LYS A C 8
ATOM 6381 O O . LYS A 1 25 ? 4.985 1.411 9.568 1.00 0.00 290 LYS A O 8
ATOM 6389 N N . ASP A 1 26 ? 6.201 2.787 10.848 1.00 0.00 291 ASP A N 8
ATOM 6390 C CA . ASP A 1 26 ? 5.506 3.981 10.407 1.00 0.00 291 ASP A CA 8
ATOM 6391 C C . ASP A 1 26 ? 6.040 4.435 9.065 1.00 0.00 291 ASP A C 8
ATOM 6392 O O . ASP A 1 26 ? 7.256 4.442 8.840 1.00 0.00 291 ASP A O 8
ATOM 6399 N N . PHE A 1 27 ? 5.147 4.787 8.170 1.00 0.00 292 PHE A N 8
ATOM 6400 C CA . PHE A 1 27 ? 5.548 5.355 6.906 1.00 0.00 292 PHE A CA 8
ATOM 6401 C C . PHE A 1 27 ? 5.392 6.852 7.026 1.00 0.00 292 PHE A C 8
ATOM 6402 O O . PHE A 1 27 ? 4.275 7.364 7.158 1.00 0.00 292 PHE A O 8
ATOM 6415 N N . TRP A 1 28 ? 6.502 7.547 7.005 1.00 0.00 293 TRP A N 8
ATOM 6416 C CA . TRP A 1 28 ? 6.509 8.966 7.258 1.00 0.00 293 TRP A CA 8
ATOM 6417 C C . TRP A 1 28 ? 6.029 9.776 6.054 1.00 0.00 293 TRP A C 8
ATOM 6418 O O . TRP A 1 28 ? 5.902 9.258 4.949 1.00 0.00 293 TRP A O 8
ATOM 6434 N N . ASN A 1 29 ? 5.762 11.048 6.300 1.00 0.00 294 ASN A N 8
ATOM 6435 C CA . ASN A 1 29 ? 5.287 11.974 5.287 1.00 0.00 294 ASN A CA 8
ATOM 6436 C C . ASN A 1 29 ? 6.414 12.386 4.341 1.00 0.00 294 ASN A C 8
ATOM 6437 O O . ASN A 1 29 ? 7.518 12.715 4.781 1.00 0.00 294 ASN A O 8
ATOM 6448 N N . LEU A 1 30 ? 6.132 12.357 3.048 1.00 0.00 295 LEU A N 8
ATOM 6449 C CA . LEU A 1 30 ? 7.089 12.778 2.038 1.00 0.00 295 LEU A CA 8
ATOM 6450 C C . LEU A 1 30 ? 6.637 14.089 1.414 1.00 0.00 295 LEU A C 8
ATOM 6451 O O . LEU A 1 30 ? 5.567 14.599 1.738 1.00 0.00 295 LEU A O 8
ATOM 6467 N N . HIS A 1 31 ? 7.438 14.622 0.508 1.00 0.00 296 HIS A N 8
ATOM 6468 C CA . HIS A 1 31 ? 7.132 15.900 -0.142 1.00 0.00 296 HIS A CA 8
ATOM 6469 C C . HIS A 1 31 ? 6.162 15.729 -1.314 1.00 0.00 296 HIS A C 8
ATOM 6470 O O . HIS A 1 31 ? 6.355 16.314 -2.380 1.00 0.00 296 HIS A O 8
ATOM 6481 N N . ASP A 1 32 ? 5.116 14.950 -1.103 1.00 0.00 297 ASP A N 8
ATOM 6482 C CA . ASP A 1 32 ? 4.106 14.715 -2.127 1.00 0.00 297 ASP A CA 8
ATOM 6483 C C . ASP A 1 32 ? 2.832 14.175 -1.481 1.00 0.00 297 ASP A C 8
ATOM 6484 O O . ASP A 1 32 ? 2.902 13.343 -0.581 1.00 0.00 297 ASP A O 8
ATOM 6491 N N . PRO A 1 33 ? 1.652 14.657 -1.922 1.00 0.00 298 PRO A N 8
ATOM 6492 C CA . PRO A 1 33 ? 0.348 14.239 -1.368 1.00 0.00 298 PRO A CA 8
ATOM 6493 C C . PRO A 1 33 ? 0.081 12.728 -1.478 1.00 0.00 298 PRO A C 8
ATOM 6494 O O . PRO A 1 33 ? -0.767 12.193 -0.761 1.00 0.00 298 PRO A O 8
ATOM 6505 N N . THR A 1 34 ? 0.809 12.045 -2.356 1.00 0.00 299 THR A N 8
ATOM 6506 C CA . THR A 1 34 ? 0.623 10.611 -2.542 1.00 0.00 299 THR A CA 8
ATOM 6507 C C . THR A 1 34 ? 1.352 9.816 -1.442 1.00 0.00 299 THR A C 8
ATOM 6508 O O . THR A 1 34 ? 1.341 8.581 -1.432 1.00 0.00 299 THR A O 8
ATOM 6518 N N . ALA A 1 35 ? 1.989 10.536 -0.521 1.00 0.00 300 ALA A N 8
ATOM 6519 C CA . ALA A 1 35 ? 2.670 9.908 0.593 1.00 0.00 300 ALA A CA 8
ATOM 6520 C C . ALA A 1 35 ? 1.659 9.250 1.514 1.00 0.00 300 ALA A C 8
ATOM 6521 O O . ALA A 1 35 ? 0.718 9.898 1.991 1.00 0.00 300 ALA A O 8
ATOM 6528 N N . LEU A 1 36 ? 1.841 7.974 1.755 1.00 0.00 301 LEU A N 8
ATOM 6529 C CA . LEU A 1 36 ? 0.923 7.230 2.577 1.00 0.00 301 LEU A CA 8
ATOM 6530 C C . LEU A 1 36 ? 1.334 7.305 4.039 1.00 0.00 301 LEU A C 8
ATOM 6531 O O . LEU A 1 36 ? 2.058 6.452 4.534 1.00 0.00 301 LEU A O 8
ATOM 6547 N N . ASN A 1 37 ? 0.872 8.329 4.722 1.00 0.00 302 ASN A N 8
ATOM 6548 C CA . ASN A 1 37 ? 1.208 8.509 6.123 1.00 0.00 302 ASN A CA 8
ATOM 6549 C C . ASN A 1 37 ? 0.443 7.528 7.001 1.00 0.00 302 ASN A C 8
ATOM 6550 O O . ASN A 1 37 ? -0.726 7.737 7.334 1.00 0.00 302 ASN A O 8
ATOM 6561 N N . VAL A 1 38 ? 1.099 6.444 7.346 1.00 0.00 303 VAL A N 8
ATOM 6562 C CA . VAL A 1 38 ? 0.508 5.436 8.187 1.00 0.00 303 VAL A CA 8
ATOM 6563 C C . VAL A 1 38 ? 1.378 5.210 9.411 1.00 0.00 303 VAL A C 8
ATOM 6564 O O . VAL A 1 38 ? 2.608 5.214 9.322 1.00 0.00 303 VAL A O 8
ATOM 6577 N N . ARG A 1 39 ? 0.746 5.040 10.547 1.00 0.00 304 ARG A N 8
ATOM 6578 C CA . ARG A 1 39 ? 1.453 4.855 11.792 1.00 0.00 304 ARG A CA 8
ATOM 6579 C C . ARG A 1 39 ? 1.504 3.385 12.152 1.00 0.00 304 ARG A C 8
ATOM 6580 O O . ARG A 1 39 ? 0.676 2.593 11.687 1.00 0.00 304 ARG A O 8
ATOM 6590 N N . ALA A 1 40 ? 2.475 3.020 12.964 1.00 0.00 305 ALA A N 8
ATOM 6591 C CA . ALA A 1 40 ? 2.598 1.656 13.426 1.00 0.00 305 ALA A CA 8
ATOM 6592 C C . ALA A 1 40 ? 1.366 1.273 14.230 1.00 0.00 305 ALA A C 8
ATOM 6593 O O . ALA A 1 40 ? 1.037 1.917 15.235 1.00 0.00 305 ALA A O 8
ATOM 6600 N N . GLY A 1 41 ? 0.690 0.237 13.786 1.00 0.00 306 GLY A N 8
ATOM 6601 C CA . GLY A 1 41 ? -0.518 -0.192 14.437 1.00 0.00 306 GLY A CA 8
ATOM 6602 C C . GLY A 1 41 ? -1.749 0.047 13.582 1.00 0.00 306 GLY A C 8
ATOM 6603 O O . GLY A 1 41 ? -2.810 -0.530 13.835 1.00 0.00 306 GLY A O 8
ATOM 6607 N N . ASP A 1 42 ? -1.621 0.893 12.565 1.00 0.00 307 ASP A N 8
ATOM 6608 C CA . ASP A 1 42 ? -2.739 1.166 11.665 1.00 0.00 307 ASP A CA 8
ATOM 6609 C C . ASP A 1 42 ? -2.796 0.128 10.556 1.00 0.00 307 ASP A C 8
ATOM 6610 O O . ASP A 1 42 ? -1.816 -0.589 10.311 1.00 0.00 307 ASP A O 8
ATOM 6617 N N . VAL A 1 43 ? -3.935 0.042 9.892 1.00 0.00 308 VAL A N 8
ATOM 6618 C CA . VAL A 1 43 ? -4.129 -0.950 8.846 1.00 0.00 308 VAL A CA 8
ATOM 6619 C C . VAL A 1 43 ? -4.306 -0.311 7.470 1.00 0.00 308 VAL A C 8
ATOM 6620 O O . VAL A 1 43 ? -4.886 0.771 7.335 1.00 0.00 308 VAL A O 8
ATOM 6633 N N . ILE A 1 44 ? -3.794 -0.989 6.460 1.00 0.00 309 ILE A N 8
ATOM 6634 C CA . ILE A 1 44 ? -3.918 -0.547 5.082 1.00 0.00 309 ILE A CA 8
ATOM 6635 C C . ILE A 1 44 ? -4.698 -1.594 4.298 1.00 0.00 309 ILE A C 8
ATOM 6636 O O . ILE A 1 44 ? -4.395 -2.784 4.382 1.00 0.00 309 ILE A O 8
ATOM 6651 N N . THR A 1 45 ? -5.695 -1.169 3.561 1.00 0.00 310 THR A N 8
ATOM 6652 C CA . THR A 1 45 ? -6.484 -2.087 2.776 1.00 0.00 310 THR A CA 8
ATOM 6653 C C . THR A 1 45 ? -5.995 -2.123 1.335 1.00 0.00 310 THR A C 8
ATOM 6654 O O . THR A 1 45 ? -5.963 -1.099 0.648 1.00 0.00 310 THR A O 8
ATOM 6664 N N . VAL A 1 46 ? -5.594 -3.294 0.896 1.00 0.00 311 VAL A N 8
ATOM 6665 C CA . VAL A 1 46 ? -5.138 -3.480 -0.457 1.00 0.00 311 VAL A CA 8
ATOM 6666 C C . VAL A 1 46 ? -6.204 -4.201 -1.257 1.00 0.00 311 VAL A C 8
ATOM 6667 O O . VAL A 1 46 ? -6.948 -5.020 -0.714 1.00 0.00 311 VAL A O 8
ATOM 6680 N N . LEU A 1 47 ? -6.299 -3.885 -2.529 1.00 0.00 312 LEU A N 8
ATOM 6681 C CA . LEU A 1 47 ? -7.303 -4.494 -3.382 1.00 0.00 312 LEU A CA 8
ATOM 6682 C C . LEU A 1 47 ? -7.003 -5.973 -3.596 1.00 0.00 312 LEU A C 8
ATOM 6683 O O . LEU A 1 47 ? -7.599 -6.831 -2.954 1.00 0.00 312 LEU A O 8
ATOM 6699 N N . GLU A 1 48 ? -6.061 -6.262 -4.470 1.00 0.00 313 GLU A N 8
ATOM 6700 C CA . GLU A 1 48 ? -5.681 -7.633 -4.750 1.00 0.00 313 GLU A CA 8
ATOM 6701 C C . GLU A 1 48 ? -4.353 -7.685 -5.484 1.00 0.00 313 GLU A C 8
ATOM 6702 O O . GLU A 1 48 ? -4.279 -7.469 -6.696 1.00 0.00 313 GLU A O 8
ATOM 6710 N N . GLN A 1 49 ? -3.303 -7.941 -4.734 1.00 0.00 314 GLN A N 8
ATOM 6711 C CA . GLN A 1 49 ? -1.963 -8.002 -5.268 1.00 0.00 314 GLN A CA 8
ATOM 6712 C C . GLN A 1 49 ? -1.047 -8.679 -4.256 1.00 0.00 314 GLN A C 8
ATOM 6713 O O . GLN A 1 49 ? -1.330 -8.670 -3.060 1.00 0.00 314 GLN A O 8
ATOM 6727 N N . HIS A 1 50 ? 0.021 -9.290 -4.733 1.00 0.00 315 HIS A N 8
ATOM 6728 C CA . HIS A 1 50 ? 0.982 -9.928 -3.849 1.00 0.00 315 HIS A CA 8
ATOM 6729 C C . HIS A 1 50 ? 2.079 -8.936 -3.458 1.00 0.00 315 HIS A C 8
ATOM 6730 O O . HIS A 1 50 ? 2.478 -8.100 -4.270 1.00 0.00 315 HIS A O 8
ATOM 6741 N N . PRO A 1 51 ? 2.581 -9.012 -2.207 1.00 0.00 316 PRO A N 8
ATOM 6742 C CA . PRO A 1 51 ? 3.622 -8.100 -1.699 1.00 0.00 316 PRO A CA 8
ATOM 6743 C C . PRO A 1 51 ? 5.016 -8.423 -2.258 1.00 0.00 316 PRO A C 8
ATOM 6744 O O . PRO A 1 51 ? 5.990 -8.508 -1.512 1.00 0.00 316 PRO A O 8
ATOM 6755 N N . ASP A 1 52 ? 5.107 -8.575 -3.563 1.00 0.00 317 ASP A N 8
ATOM 6756 C CA . ASP A 1 52 ? 6.374 -8.901 -4.216 1.00 0.00 317 ASP A CA 8
ATOM 6757 C C . ASP A 1 52 ? 6.985 -7.661 -4.857 1.00 0.00 317 ASP A C 8
ATOM 6758 O O . ASP A 1 52 ? 7.457 -7.699 -5.998 1.00 0.00 317 ASP A O 8
ATOM 6765 N N . GLY A 1 53 ? 6.976 -6.571 -4.115 1.00 0.00 318 GLY A N 8
ATOM 6766 C CA . GLY A 1 53 ? 7.508 -5.315 -4.598 1.00 0.00 318 GLY A CA 8
ATOM 6767 C C . GLY A 1 53 ? 6.770 -4.154 -3.980 1.00 0.00 318 GLY A C 8
ATOM 6768 O O . GLY A 1 53 ? 5.755 -4.365 -3.309 1.00 0.00 318 GLY A O 8
ATOM 6772 N N . ARG A 1 54 ? 7.273 -2.933 -4.166 1.00 0.00 319 ARG A N 8
ATOM 6773 C CA . ARG A 1 54 ? 6.591 -1.763 -3.626 1.00 0.00 319 ARG A CA 8
ATOM 6774 C C . ARG A 1 54 ? 5.219 -1.630 -4.269 1.00 0.00 319 ARG A C 8
ATOM 6775 O O . ARG A 1 54 ? 5.075 -1.775 -5.488 1.00 0.00 319 ARG A O 8
ATOM 6785 N N . TRP A 1 55 ? 4.222 -1.371 -3.462 1.00 0.00 320 TRP A N 8
ATOM 6786 C CA . TRP A 1 55 ? 2.858 -1.298 -3.947 1.00 0.00 320 TRP A CA 8
ATOM 6787 C C . TRP A 1 55 ? 2.108 -0.160 -3.291 1.00 0.00 320 TRP A C 8
ATOM 6788 O O . TRP A 1 55 ? 2.667 0.567 -2.477 1.00 0.00 320 TRP A O 8
ATOM 6804 N N . LYS A 1 56 ? 0.853 0.000 -3.649 1.00 0.00 321 LYS A N 8
ATOM 6805 C CA . LYS A 1 56 ? 0.046 1.062 -3.095 1.00 0.00 321 LYS A CA 8
ATOM 6806 C C . LYS A 1 56 ? -1.201 0.504 -2.434 1.00 0.00 321 LYS A C 8
ATOM 6807 O O . LYS A 1 56 ? -1.769 -0.491 -2.893 1.00 0.00 321 LYS A O 8
ATOM 6815 N N . GLY A 1 57 ? -1.616 1.139 -1.359 1.00 0.00 322 GLY A N 8
ATOM 6816 C CA . GLY A 1 57 ? -2.772 0.684 -0.633 1.00 0.00 322 GLY A CA 8
ATOM 6817 C C . GLY A 1 57 ? -3.715 1.808 -0.295 1.00 0.00 322 GLY A C 8
ATOM 6818 O O . GLY A 1 57 ? -3.356 2.990 -0.396 1.00 0.00 322 GLY A O 8
ATOM 6822 N N . HIS A 1 58 ? -4.915 1.448 0.112 1.00 0.00 323 HIS A N 8
ATOM 6823 C CA . HIS A 1 58 ? -5.942 2.408 0.454 1.00 0.00 323 HIS A CA 8
ATOM 6824 C C . HIS A 1 58 ? -6.188 2.394 1.964 1.00 0.00 323 HIS A C 8
ATOM 6825 O O . HIS A 1 58 ? -6.523 1.358 2.539 1.00 0.00 323 HIS A O 8
ATOM 6836 N N . ILE A 1 59 ? -6.027 3.536 2.595 1.00 0.00 324 ILE A N 8
ATOM 6837 C CA . ILE A 1 59 ? -6.194 3.639 4.029 1.00 0.00 324 ILE A CA 8
ATOM 6838 C C . ILE A 1 59 ? -7.521 4.279 4.407 1.00 0.00 324 ILE A C 8
ATOM 6839 O O . ILE A 1 59 ? -7.965 5.250 3.789 1.00 0.00 324 ILE A O 8
ATOM 6854 N N . HIS A 1 60 ? -8.146 3.695 5.409 1.00 0.00 325 HIS A N 8
ATOM 6855 C CA . HIS A 1 60 ? -9.371 4.191 5.995 1.00 0.00 325 HIS A CA 8
ATOM 6856 C C . HIS A 1 60 ? -9.349 3.860 7.480 1.00 0.00 325 HIS A C 8
ATOM 6857 O O . HIS A 1 60 ? -9.533 2.704 7.877 1.00 0.00 325 HIS A O 8
ATOM 6868 N N . GLU A 1 61 ? -9.077 4.862 8.290 1.00 0.00 326 GLU A N 8
ATOM 6869 C CA . GLU A 1 61 ? -8.932 4.670 9.722 1.00 0.00 326 GLU A CA 8
ATOM 6870 C C . GLU A 1 61 ? -10.289 4.539 10.415 1.00 0.00 326 GLU A C 8
ATOM 6871 O O . GLU A 1 61 ? -11.328 4.452 9.752 1.00 0.00 326 GLU A O 8
ATOM 6879 N N . SER A 1 62 ? -10.272 4.530 11.747 1.00 0.00 327 SER A N 8
ATOM 6880 C CA . SER A 1 62 ? -11.483 4.369 12.544 1.00 0.00 327 SER A CA 8
ATOM 6881 C C . SER A 1 62 ? -12.473 5.516 12.307 1.00 0.00 327 SER A C 8
ATOM 6882 O O . SER A 1 62 ? -13.681 5.367 12.523 1.00 0.00 327 SER A O 8
ATOM 6890 N N . GLN A 1 63 ? -11.966 6.653 11.870 1.00 0.00 328 GLN A N 8
ATOM 6891 C CA . GLN A 1 63 ? -12.816 7.785 11.560 1.00 0.00 328 GLN A CA 8
ATOM 6892 C C . GLN A 1 63 ? -13.384 7.637 10.158 1.00 0.00 328 GLN A C 8
ATOM 6893 O O . GLN A 1 63 ? -12.637 7.625 9.178 1.00 0.00 328 GLN A O 8
ATOM 6907 N N . ARG A 1 64 ? -14.699 7.505 10.057 1.00 0.00 329 ARG A N 8
ATOM 6908 C CA . ARG A 1 64 ? -15.342 7.377 8.754 1.00 0.00 329 ARG A CA 8
ATOM 6909 C C . ARG A 1 64 ? -15.177 8.654 7.947 1.00 0.00 329 ARG A C 8
ATOM 6910 O O . ARG A 1 64 ? -15.213 9.757 8.495 1.00 0.00 329 ARG A O 8
ATOM 6920 N N . GLY A 1 65 ? -14.974 8.501 6.658 1.00 0.00 330 GLY A N 8
ATOM 6921 C CA . GLY A 1 65 ? -14.788 9.644 5.799 1.00 0.00 330 GLY A CA 8
ATOM 6922 C C . GLY A 1 65 ? -13.342 9.806 5.391 1.00 0.00 330 GLY A C 8
ATOM 6923 O O . GLY A 1 65 ? -13.042 10.457 4.391 1.00 0.00 330 GLY A O 8
ATOM 6927 N N . THR A 1 66 ? -12.441 9.216 6.169 1.00 0.00 331 THR A N 8
ATOM 6928 C CA . THR A 1 66 ? -11.025 9.277 5.865 1.00 0.00 331 THR A CA 8
ATOM 6929 C C . THR A 1 66 ? -10.727 8.447 4.625 1.00 0.00 331 THR A C 8
ATOM 6930 O O . THR A 1 66 ? -11.254 7.333 4.469 1.00 0.00 331 THR A O 8
ATOM 6940 N N . ASP A 1 67 ? -9.897 8.974 3.744 1.00 0.00 332 ASP A N 8
ATOM 6941 C CA . ASP A 1 67 ? -9.626 8.306 2.486 1.00 0.00 332 ASP A CA 8
ATOM 6942 C C . ASP A 1 67 ? -8.284 8.738 1.914 1.00 0.00 332 ASP A C 8
ATOM 6943 O O . ASP A 1 67 ? -8.052 9.924 1.686 1.00 0.00 332 ASP A O 8
ATOM 6950 N N . ARG A 1 68 ? -7.396 7.777 1.702 1.00 0.00 333 ARG A N 8
ATOM 6951 C CA . ARG A 1 68 ? -6.097 8.062 1.107 1.00 0.00 333 ARG A CA 8
ATOM 6952 C C . ARG A 1 68 ? -5.497 6.810 0.479 1.00 0.00 333 ARG A C 8
ATOM 6953 O O . ARG A 1 68 ? -5.614 5.713 1.026 1.00 0.00 333 ARG A O 8
ATOM 6963 N N . ILE A 1 69 ? -4.881 6.981 -0.675 1.00 0.00 334 ILE A N 8
ATOM 6964 C CA . ILE A 1 69 ? -4.188 5.903 -1.349 1.00 0.00 334 ILE A CA 8
ATOM 6965 C C . ILE A 1 69 ? -2.746 6.327 -1.618 1.00 0.00 334 ILE A C 8
ATOM 6966 O O . ILE A 1 69 ? -2.498 7.434 -2.109 1.00 0.00 334 ILE A O 8
ATOM 6981 N N . GLY A 1 70 ? -1.803 5.479 -1.270 1.00 0.00 335 GLY A N 8
ATOM 6982 C CA . GLY A 1 70 ? -0.415 5.829 -1.462 1.00 0.00 335 GLY A CA 8
ATOM 6983 C C . GLY A 1 70 ? 0.477 4.620 -1.560 1.00 0.00 335 GLY A C 8
ATOM 6984 O O . GLY A 1 70 ? 0.049 3.506 -1.258 1.00 0.00 335 GLY A O 8
ATOM 6988 N N . TYR A 1 71 ? 1.715 4.841 -1.966 1.00 0.00 336 TYR A N 8
ATOM 6989 C CA . TYR A 1 71 ? 2.676 3.763 -2.143 1.00 0.00 336 TYR A CA 8
ATOM 6990 C C . TYR A 1 71 ? 3.438 3.484 -0.853 1.00 0.00 336 TYR A C 8
ATOM 6991 O O . TYR A 1 71 ? 3.699 4.397 -0.067 1.00 0.00 336 TYR A O 8
ATOM 7005 N N . PHE A 1 72 ? 3.784 2.224 -0.644 1.00 0.00 337 PHE A N 8
ATOM 7006 C CA . PHE A 1 72 ? 4.518 1.809 0.536 1.00 0.00 337 PHE A CA 8
ATOM 7007 C C . PHE A 1 72 ? 5.207 0.459 0.293 1.00 0.00 337 PHE A C 8
ATOM 7008 O O . PHE A 1 72 ? 4.758 -0.339 -0.546 1.00 0.00 337 PHE A O 8
ATOM 7021 N N . PRO A 1 73 ? 6.323 0.200 0.992 1.00 0.00 338 PRO A N 8
ATOM 7022 C CA . PRO A 1 73 ? 7.035 -1.067 0.890 1.00 0.00 338 PRO A CA 8
ATOM 7023 C C . PRO A 1 73 ? 6.361 -2.166 1.723 1.00 0.00 338 PRO A C 8
ATOM 7024 O O . PRO A 1 73 ? 6.018 -1.958 2.892 1.00 0.00 338 PRO A O 8
ATOM 7035 N N . PRO A 1 74 ? 6.182 -3.360 1.139 1.00 0.00 339 PRO A N 8
ATOM 7036 C CA . PRO A 1 74 ? 5.518 -4.488 1.815 1.00 0.00 339 PRO A CA 8
ATOM 7037 C C . PRO A 1 74 ? 6.288 -4.977 3.045 1.00 0.00 339 PRO A C 8
ATOM 7038 O O . PRO A 1 74 ? 5.752 -5.706 3.875 1.00 0.00 339 PRO A O 8
ATOM 7049 N N . GLY A 1 75 ? 7.536 -4.561 3.152 1.00 0.00 340 GLY A N 8
ATOM 7050 C CA . GLY A 1 75 ? 8.371 -4.967 4.261 1.00 0.00 340 GLY A CA 8
ATOM 7051 C C . GLY A 1 75 ? 7.993 -4.314 5.575 1.00 0.00 340 GLY A C 8
ATOM 7052 O O . GLY A 1 75 ? 8.368 -4.804 6.639 1.00 0.00 340 GLY A O 8
ATOM 7056 N N . ILE A 1 76 ? 7.252 -3.209 5.521 1.00 0.00 341 ILE A N 8
ATOM 7057 C CA . ILE A 1 76 ? 6.883 -2.507 6.751 1.00 0.00 341 ILE A CA 8
ATOM 7058 C C . ILE A 1 76 ? 5.525 -2.963 7.268 1.00 0.00 341 ILE A C 8
ATOM 7059 O O . ILE A 1 76 ? 5.084 -2.543 8.343 1.00 0.00 341 ILE A O 8
ATOM 7074 N N . VAL A 1 77 ? 4.872 -3.834 6.516 1.00 0.00 342 VAL A N 8
ATOM 7075 C CA . VAL A 1 77 ? 3.565 -4.330 6.899 1.00 0.00 342 VAL A CA 8
ATOM 7076 C C . VAL A 1 77 ? 3.575 -5.844 7.048 1.00 0.00 342 VAL A C 8
ATOM 7077 O O . VAL A 1 77 ? 4.496 -6.523 6.582 1.00 0.00 342 VAL A O 8
ATOM 7090 N N . GLU A 1 78 ? 2.563 -6.359 7.707 1.00 0.00 343 GLU A N 8
ATOM 7091 C CA . GLU A 1 78 ? 2.414 -7.783 7.904 1.00 0.00 343 GLU A CA 8
ATOM 7092 C C . GLU A 1 78 ? 0.933 -8.150 7.909 1.00 0.00 343 GLU A C 8
ATOM 7093 O O . GLU A 1 78 ? 0.093 -7.362 8.353 1.00 0.00 343 GLU A O 8
ATOM 7101 N N . VAL A 1 79 ? 0.618 -9.327 7.402 1.00 0.00 344 VAL A N 8
ATOM 7102 C CA . VAL A 1 79 ? -0.756 -9.795 7.351 1.00 0.00 344 VAL A CA 8
ATOM 7103 C C . VAL A 1 79 ? -1.111 -10.481 8.664 1.00 0.00 344 VAL A C 8
ATOM 7104 O O . VAL A 1 79 ? -2.236 -10.374 9.155 1.00 0.00 344 VAL A O 8
ATOM 7117 N N . VAL A 1 80 ? -0.130 -11.163 9.236 1.00 0.00 345 VAL A N 8
ATOM 7118 C CA . VAL A 1 80 ? -0.311 -11.872 10.496 1.00 0.00 345 VAL A CA 8
ATOM 7119 C C . VAL A 1 80 ? -0.404 -10.869 11.656 1.00 0.00 345 VAL A C 8
ATOM 7120 O O . VAL A 1 80 ? 0.036 -9.723 11.534 1.00 0.00 345 VAL A O 8
ATOM 7133 N N . SER A 1 81 ? -0.990 -11.291 12.766 1.00 0.00 346 SER A N 8
ATOM 7134 C CA . SER A 1 81 ? -1.146 -10.423 13.917 1.00 0.00 346 SER A CA 8
ATOM 7135 C C . SER A 1 81 ? 0.188 -10.192 14.628 1.00 0.00 346 SER A C 8
ATOM 7136 O O . SER A 1 81 ? 0.682 -11.069 15.335 1.00 0.00 346 SER A O 8
ATOM 7144 N N . LYS A 1 82 ? 0.766 -9.006 14.390 1.00 0.00 347 LYS A N 8
ATOM 7145 C CA . LYS A 1 82 ? 2.016 -8.538 15.035 1.00 0.00 347 LYS A CA 8
ATOM 7146 C C . LYS A 1 82 ? 3.132 -9.600 15.072 1.00 0.00 347 LYS A C 8
ATOM 7147 O O . LYS A 1 82 ? 3.895 -9.680 16.043 1.00 0.00 347 LYS A O 8
ATOM 7155 N N . ARG A 1 83 ? 3.245 -10.378 14.012 1.00 0.00 348 ARG A N 8
ATOM 7156 C CA . ARG A 1 83 ? 4.286 -11.386 13.924 1.00 0.00 348 ARG A CA 8
ATOM 7157 C C . ARG A 1 83 ? 5.498 -10.817 13.206 1.00 0.00 348 ARG A C 8
ATOM 7158 O O . ARG A 1 83 ? 5.364 -10.439 12.028 1.00 0.00 348 ARG A O 8
ATOM 7169 N N . GLY A 1 17 ? -13.265 -8.329 -2.706 1.00 0.00 282 GLY A N 9
ATOM 7170 C CA . GLY A 1 17 ? -11.859 -8.607 -2.372 1.00 0.00 282 GLY A CA 9
ATOM 7171 C C . GLY A 1 17 ? -11.144 -7.383 -1.847 1.00 0.00 282 GLY A C 9
ATOM 7172 O O . GLY A 1 17 ? -10.741 -6.509 -2.621 1.00 0.00 282 GLY A O 9
ATOM 7175 N N . SER A 1 18 ? -10.998 -7.313 -0.540 1.00 0.00 283 SER A N 9
ATOM 7176 C CA . SER A 1 18 ? -10.316 -6.216 0.109 1.00 0.00 283 SER A CA 9
ATOM 7177 C C . SER A 1 18 ? -9.524 -6.738 1.298 1.00 0.00 283 SER A C 9
ATOM 7178 O O . SER A 1 18 ? -10.058 -6.887 2.408 1.00 0.00 283 SER A O 9
ATOM 7186 N N . LEU A 1 19 ? -8.267 -7.045 1.061 1.00 0.00 284 LEU A N 9
ATOM 7187 C CA . LEU A 1 19 ? -7.405 -7.565 2.097 1.00 0.00 284 LEU A CA 9
ATOM 7188 C C . LEU A 1 19 ? -6.830 -6.416 2.902 1.00 0.00 284 LEU A C 9
ATOM 7189 O O . LEU A 1 19 ? -6.803 -5.278 2.439 1.00 0.00 284 LEU A O 9
ATOM 7205 N N . LYS A 1 20 ? -6.385 -6.695 4.098 1.00 0.00 285 LYS A N 9
ATOM 7206 C CA . LYS A 1 20 ? -5.807 -5.671 4.921 1.00 0.00 285 LYS A CA 9
ATOM 7207 C C . LYS A 1 20 ? -4.493 -6.126 5.505 1.00 0.00 285 LYS A C 9
ATOM 7208 O O . LYS A 1 20 ? -4.360 -7.262 5.967 1.00 0.00 285 LYS A O 9
ATOM 7216 N N . VAL A 1 21 ? -3.528 -5.248 5.470 1.00 0.00 286 VAL A N 9
ATOM 7217 C CA . VAL A 1 21 ? -2.225 -5.520 6.021 1.00 0.00 286 VAL A CA 9
ATOM 7218 C C . VAL A 1 21 ? -1.982 -4.581 7.179 1.00 0.00 286 VAL A C 9
ATOM 7219 O O . VAL A 1 21 ? -2.391 -3.420 7.137 1.00 0.00 286 VAL A O 9
ATOM 7232 N N . ARG A 1 22 ? -1.343 -5.065 8.210 1.00 0.00 287 ARG A N 9
ATOM 7233 C CA . ARG A 1 22 ? -1.115 -4.250 9.374 1.00 0.00 287 ARG A CA 9
ATOM 7234 C C . ARG A 1 22 ? 0.305 -3.734 9.384 1.00 0.00 287 ARG A C 9
ATOM 7235 O O . ARG A 1 22 ? 1.250 -4.486 9.143 1.00 0.00 287 ARG A O 9
ATOM 7245 N N . ALA A 1 23 ? 0.450 -2.449 9.635 1.00 0.00 288 ALA A N 9
ATOM 7246 C CA . ALA A 1 23 ? 1.750 -1.818 9.650 1.00 0.00 288 ALA A CA 9
ATOM 7247 C C . ALA A 1 23 ? 2.466 -2.065 10.964 1.00 0.00 288 ALA A C 9
ATOM 7248 O O . ALA A 1 23 ? 1.988 -1.667 12.033 1.00 0.00 288 ALA A O 9
ATOM 7255 N N . LEU A 1 24 ? 3.595 -2.741 10.888 1.00 0.00 289 LEU A N 9
ATOM 7256 C CA . LEU A 1 24 ? 4.413 -2.993 12.061 1.00 0.00 289 LEU A CA 9
ATOM 7257 C C . LEU A 1 24 ? 5.400 -1.856 12.234 1.00 0.00 289 LEU A C 9
ATOM 7258 O O . LEU A 1 24 ? 5.907 -1.611 13.328 1.00 0.00 289 LEU A O 9
ATOM 7274 N N . LYS A 1 25 ? 5.651 -1.161 11.144 1.00 0.00 290 LYS A N 9
ATOM 7275 C CA . LYS A 1 25 ? 6.539 -0.029 11.138 1.00 0.00 290 LYS A CA 9
ATOM 7276 C C . LYS A 1 25 ? 5.806 1.161 10.544 1.00 0.00 290 LYS A C 9
ATOM 7277 O O . LYS A 1 25 ? 4.948 0.992 9.678 1.00 0.00 290 LYS A O 9
ATOM 7285 N N . ASP A 1 26 ? 6.129 2.347 11.013 1.00 0.00 291 ASP A N 9
ATOM 7286 C CA . ASP A 1 26 ? 5.461 3.557 10.553 1.00 0.00 291 ASP A CA 9
ATOM 7287 C C . ASP A 1 26 ? 6.013 4.020 9.219 1.00 0.00 291 ASP A C 9
ATOM 7288 O O . ASP A 1 26 ? 7.166 3.738 8.872 1.00 0.00 291 ASP A O 9
ATOM 7295 N N . PHE A 1 27 ? 5.186 4.724 8.476 1.00 0.00 292 PHE A N 9
ATOM 7296 C CA . PHE A 1 27 ? 5.584 5.311 7.216 1.00 0.00 292 PHE A CA 9
ATOM 7297 C C . PHE A 1 27 ? 5.045 6.729 7.175 1.00 0.00 292 PHE A C 9
ATOM 7298 O O . PHE A 1 27 ? 3.831 6.934 7.079 1.00 0.00 292 PHE A O 9
ATOM 7311 N N . TRP A 1 28 ? 5.937 7.704 7.246 1.00 0.00 293 TRP A N 9
ATOM 7312 C CA . TRP A 1 28 ? 5.533 9.101 7.280 1.00 0.00 293 TRP A CA 9
ATOM 7313 C C . TRP A 1 28 ? 6.745 10.017 7.226 1.00 0.00 293 TRP A C 9
ATOM 7314 O O . TRP A 1 28 ? 7.733 9.804 7.935 1.00 0.00 293 TRP A O 9
ATOM 7330 N N . ASN A 1 29 ? 6.667 11.026 6.385 1.00 0.00 294 ASN A N 9
ATOM 7331 C CA . ASN A 1 29 ? 7.714 12.022 6.287 1.00 0.00 294 ASN A CA 9
ATOM 7332 C C . ASN A 1 29 ? 7.116 13.387 6.512 1.00 0.00 294 ASN A C 9
ATOM 7333 O O . ASN A 1 29 ? 5.900 13.562 6.404 1.00 0.00 294 ASN A O 9
ATOM 7344 N N . LEU A 1 30 ? 7.955 14.356 6.825 1.00 0.00 295 LEU A N 9
ATOM 7345 C CA . LEU A 1 30 ? 7.492 15.728 6.981 1.00 0.00 295 LEU A CA 9
ATOM 7346 C C . LEU A 1 30 ? 7.273 16.345 5.601 1.00 0.00 295 LEU A C 9
ATOM 7347 O O . LEU A 1 30 ? 6.733 17.438 5.463 1.00 0.00 295 LEU A O 9
ATOM 7363 N N . HIS A 1 31 ? 7.705 15.614 4.588 1.00 0.00 296 HIS A N 9
ATOM 7364 C CA . HIS A 1 31 ? 7.540 16.000 3.202 1.00 0.00 296 HIS A CA 9
ATOM 7365 C C . HIS A 1 31 ? 6.870 14.851 2.455 1.00 0.00 296 HIS A C 9
ATOM 7366 O O . HIS A 1 31 ? 6.197 14.027 3.078 1.00 0.00 296 HIS A O 9
ATOM 7377 N N . ASP A 1 32 ? 7.056 14.798 1.131 1.00 0.00 297 ASP A N 9
ATOM 7378 C CA . ASP A 1 32 ? 6.479 13.732 0.289 1.00 0.00 297 ASP A CA 9
ATOM 7379 C C . ASP A 1 32 ? 4.959 13.817 0.254 1.00 0.00 297 ASP A C 9
ATOM 7380 O O . ASP A 1 32 ? 4.276 13.227 1.095 1.00 0.00 297 ASP A O 9
ATOM 7387 N N . PRO A 1 33 ? 4.403 14.537 -0.724 1.00 0.00 298 PRO A N 9
ATOM 7388 C CA . PRO A 1 33 ? 2.955 14.727 -0.834 1.00 0.00 298 PRO A CA 9
ATOM 7389 C C . PRO A 1 33 ? 2.224 13.466 -1.303 1.00 0.00 298 PRO A C 9
ATOM 7390 O O . PRO A 1 33 ? 1.004 13.359 -1.165 1.00 0.00 298 PRO A O 9
ATOM 7401 N N . THR A 1 34 ? 2.969 12.513 -1.845 1.00 0.00 299 THR A N 9
ATOM 7402 C CA . THR A 1 34 ? 2.377 11.282 -2.351 1.00 0.00 299 THR A CA 9
ATOM 7403 C C . THR A 1 34 ? 2.661 10.108 -1.403 1.00 0.00 299 THR A C 9
ATOM 7404 O O . THR A 1 34 ? 2.356 8.951 -1.712 1.00 0.00 299 THR A O 9
ATOM 7414 N N . ALA A 1 35 ? 3.235 10.411 -0.247 1.00 0.00 300 ALA A N 9
ATOM 7415 C CA . ALA A 1 35 ? 3.566 9.382 0.726 1.00 0.00 300 ALA A CA 9
ATOM 7416 C C . ALA A 1 35 ? 2.315 8.840 1.395 1.00 0.00 300 ALA A C 9
ATOM 7417 O O . ALA A 1 35 ? 1.379 9.596 1.706 1.00 0.00 300 ALA A O 9
ATOM 7424 N N . LEU A 1 36 ? 2.292 7.540 1.600 1.00 0.00 301 LEU A N 9
ATOM 7425 C CA . LEU A 1 36 ? 1.187 6.897 2.268 1.00 0.00 301 LEU A CA 9
ATOM 7426 C C . LEU A 1 36 ? 1.385 6.982 3.772 1.00 0.00 301 LEU A C 9
ATOM 7427 O O . LEU A 1 36 ? 2.037 6.132 4.366 1.00 0.00 301 LEU A O 9
ATOM 7443 N N . ASN A 1 37 ? 0.856 8.024 4.368 1.00 0.00 302 ASN A N 9
ATOM 7444 C CA . ASN A 1 37 ? 0.987 8.231 5.797 1.00 0.00 302 ASN A CA 9
ATOM 7445 C C . ASN A 1 37 ? 0.249 7.153 6.584 1.00 0.00 302 ASN A C 9
ATOM 7446 O O . ASN A 1 37 ? -0.981 7.130 6.637 1.00 0.00 302 ASN A O 9
ATOM 7457 N N . VAL A 1 38 ? 1.008 6.248 7.170 1.00 0.00 303 VAL A N 9
ATOM 7458 C CA . VAL A 1 38 ? 0.440 5.181 7.952 1.00 0.00 303 VAL A CA 9
ATOM 7459 C C . VAL A 1 38 ? 1.203 5.011 9.259 1.00 0.00 303 VAL A C 9
ATOM 7460 O O . VAL A 1 38 ? 2.438 5.048 9.289 1.00 0.00 303 VAL A O 9
ATOM 7473 N N . ARG A 1 39 ? 0.464 4.864 10.325 1.00 0.00 304 ARG A N 9
ATOM 7474 C CA . ARG A 1 39 ? 1.026 4.686 11.642 1.00 0.00 304 ARG A CA 9
ATOM 7475 C C . ARG A 1 39 ? 1.071 3.205 11.992 1.00 0.00 304 ARG A C 9
ATOM 7476 O O . ARG A 1 39 ? 0.212 2.426 11.563 1.00 0.00 304 ARG A O 9
ATOM 7486 N N . ALA A 1 40 ? 2.071 2.824 12.753 1.00 0.00 305 ALA A N 9
ATOM 7487 C CA . ALA A 1 40 ? 2.217 1.453 13.181 1.00 0.00 305 ALA A CA 9
ATOM 7488 C C . ALA A 1 40 ? 1.033 1.046 14.040 1.00 0.00 305 ALA A C 9
ATOM 7489 O O . ALA A 1 40 ? 0.711 1.705 15.032 1.00 0.00 305 ALA A O 9
ATOM 7496 N N . GLY A 1 41 ? 0.393 -0.031 13.655 1.00 0.00 306 GLY A N 9
ATOM 7497 C CA . GLY A 1 41 ? -0.775 -0.481 14.356 1.00 0.00 306 GLY A CA 9
ATOM 7498 C C . GLY A 1 41 ? -2.021 -0.323 13.519 1.00 0.00 306 GLY A C 9
ATOM 7499 O O . GLY A 1 41 ? -3.047 -0.940 13.801 1.00 0.00 306 GLY A O 9
ATOM 7503 N N . ASP A 1 42 ? -1.940 0.507 12.486 1.00 0.00 307 ASP A N 9
ATOM 7504 C CA . ASP A 1 42 ? -3.071 0.697 11.581 1.00 0.00 307 ASP A CA 9
ATOM 7505 C C . ASP A 1 42 ? -3.061 -0.353 10.489 1.00 0.00 307 ASP A C 9
ATOM 7506 O O . ASP A 1 42 ? -2.052 -1.042 10.279 1.00 0.00 307 ASP A O 9
ATOM 7513 N N . VAL A 1 43 ? -4.174 -0.477 9.797 1.00 0.00 308 VAL A N 9
ATOM 7514 C CA . VAL A 1 43 ? -4.300 -1.445 8.729 1.00 0.00 308 VAL A CA 9
ATOM 7515 C C . VAL A 1 43 ? -4.548 -0.760 7.390 1.00 0.00 308 VAL A C 9
ATOM 7516 O O . VAL A 1 43 ? -5.355 0.166 7.288 1.00 0.00 308 VAL A O 9
ATOM 7529 N N . ILE A 1 44 ? -3.841 -1.209 6.379 1.00 0.00 309 ILE A N 9
ATOM 7530 C CA . ILE A 1 44 ? -3.980 -0.673 5.043 1.00 0.00 309 ILE A CA 9
ATOM 7531 C C . ILE A 1 44 ? -4.834 -1.610 4.205 1.00 0.00 309 ILE A C 9
ATOM 7532 O O . ILE A 1 44 ? -4.575 -2.817 4.149 1.00 0.00 309 ILE A O 9
ATOM 7547 N N . THR A 1 45 ? -5.856 -1.066 3.574 1.00 0.00 310 THR A N 9
ATOM 7548 C CA . THR A 1 45 ? -6.737 -1.858 2.748 1.00 0.00 310 THR A CA 9
ATOM 7549 C C . THR A 1 45 ? -6.137 -2.032 1.357 1.00 0.00 310 THR A C 9
ATOM 7550 O O . THR A 1 45 ? -6.050 -1.077 0.581 1.00 0.00 310 THR A O 9
ATOM 7560 N N . VAL A 1 46 ? -5.694 -3.231 1.066 1.00 0.00 311 VAL A N 9
ATOM 7561 C CA . VAL A 1 46 ? -5.116 -3.530 -0.217 1.00 0.00 311 VAL A CA 9
ATOM 7562 C C . VAL A 1 46 ? -6.069 -4.373 -1.061 1.00 0.00 311 VAL A C 9
ATOM 7563 O O . VAL A 1 46 ? -6.568 -5.413 -0.622 1.00 0.00 311 VAL A O 9
ATOM 7576 N N . LEU A 1 47 ? -6.332 -3.912 -2.263 1.00 0.00 312 LEU A N 9
ATOM 7577 C CA . LEU A 1 47 ? -7.240 -4.604 -3.162 1.00 0.00 312 LEU A CA 9
ATOM 7578 C C . LEU A 1 47 ? -6.515 -5.681 -3.972 1.00 0.00 312 LEU A C 9
ATOM 7579 O O . LEU A 1 47 ? -7.146 -6.501 -4.646 1.00 0.00 312 LEU A O 9
ATOM 7595 N N . GLU A 1 48 ? -5.199 -5.678 -3.888 1.00 0.00 313 GLU A N 9
ATOM 7596 C CA . GLU A 1 48 ? -4.376 -6.641 -4.592 1.00 0.00 313 GLU A CA 9
ATOM 7597 C C . GLU A 1 48 ? -3.119 -6.901 -3.775 1.00 0.00 313 GLU A C 9
ATOM 7598 O O . GLU A 1 48 ? -2.344 -5.982 -3.513 1.00 0.00 313 GLU A O 9
ATOM 7606 N N . GLN A 1 49 ? -2.939 -8.138 -3.345 1.00 0.00 314 GLN A N 9
ATOM 7607 C CA . GLN A 1 49 ? -1.786 -8.496 -2.539 1.00 0.00 314 GLN A CA 9
ATOM 7608 C C . GLN A 1 49 ? -0.542 -8.622 -3.405 1.00 0.00 314 GLN A C 9
ATOM 7609 O O . GLN A 1 49 ? -0.347 -9.626 -4.089 1.00 0.00 314 GLN A O 9
ATOM 7623 N N . HIS A 1 50 ? 0.285 -7.598 -3.373 1.00 0.00 315 HIS A N 9
ATOM 7624 C CA . HIS A 1 50 ? 1.511 -7.570 -4.147 1.00 0.00 315 HIS A CA 9
ATOM 7625 C C . HIS A 1 50 ? 2.701 -7.356 -3.209 1.00 0.00 315 HIS A C 9
ATOM 7626 O O . HIS A 1 50 ? 3.143 -6.234 -3.012 1.00 0.00 315 HIS A O 9
ATOM 7637 N N . PRO A 1 51 ? 3.222 -8.435 -2.607 1.00 0.00 316 PRO A N 9
ATOM 7638 C CA . PRO A 1 51 ? 4.300 -8.343 -1.617 1.00 0.00 316 PRO A CA 9
ATOM 7639 C C . PRO A 1 51 ? 5.690 -8.123 -2.220 1.00 0.00 316 PRO A C 9
ATOM 7640 O O . PRO A 1 51 ? 6.670 -7.996 -1.484 1.00 0.00 316 PRO A O 9
ATOM 7651 N N . ASP A 1 52 ? 5.788 -8.080 -3.535 1.00 0.00 317 ASP A N 9
ATOM 7652 C CA . ASP A 1 52 ? 7.086 -7.889 -4.165 1.00 0.00 317 ASP A CA 9
ATOM 7653 C C . ASP A 1 52 ? 7.211 -6.502 -4.772 1.00 0.00 317 ASP A C 9
ATOM 7654 O O . ASP A 1 52 ? 6.605 -6.201 -5.808 1.00 0.00 317 ASP A O 9
ATOM 7661 N N . GLY A 1 53 ? 7.999 -5.658 -4.124 1.00 0.00 318 GLY A N 9
ATOM 7662 C CA . GLY A 1 53 ? 8.207 -4.310 -4.603 1.00 0.00 318 GLY A CA 9
ATOM 7663 C C . GLY A 1 53 ? 7.253 -3.334 -3.960 1.00 0.00 318 GLY A C 9
ATOM 7664 O O . GLY A 1 53 ? 6.355 -3.738 -3.224 1.00 0.00 318 GLY A O 9
ATOM 7668 N N . ARG A 1 54 ? 7.447 -2.051 -4.220 1.00 0.00 319 ARG A N 9
ATOM 7669 C CA . ARG A 1 54 ? 6.571 -1.035 -3.663 1.00 0.00 319 ARG A CA 9
ATOM 7670 C C . ARG A 1 54 ? 5.188 -1.143 -4.290 1.00 0.00 319 ARG A C 9
ATOM 7671 O O . ARG A 1 54 ? 5.046 -1.186 -5.518 1.00 0.00 319 ARG A O 9
ATOM 7681 N N . TRP A 1 55 ? 4.182 -1.197 -3.461 1.00 0.00 320 TRP A N 9
ATOM 7682 C CA . TRP A 1 55 ? 2.829 -1.367 -3.936 1.00 0.00 320 TRP A CA 9
ATOM 7683 C C . TRP A 1 55 ? 1.914 -0.288 -3.403 1.00 0.00 320 TRP A C 9
ATOM 7684 O O . TRP A 1 55 ? 2.244 0.400 -2.442 1.00 0.00 320 TRP A O 9
ATOM 7700 N N . LYS A 1 56 ? 0.776 -0.136 -4.048 1.00 0.00 321 LYS A N 9
ATOM 7701 C CA . LYS A 1 56 ? -0.181 0.891 -3.694 1.00 0.00 321 LYS A CA 9
ATOM 7702 C C . LYS A 1 56 ? -1.299 0.329 -2.826 1.00 0.00 321 LYS A C 9
ATOM 7703 O O . LYS A 1 56 ? -1.820 -0.757 -3.088 1.00 0.00 321 LYS A O 9
ATOM 7711 N N . GLY A 1 57 ? -1.656 1.071 -1.800 1.00 0.00 322 GLY A N 9
ATOM 7712 C CA . GLY A 1 57 ? -2.700 0.645 -0.903 1.00 0.00 322 GLY A CA 9
ATOM 7713 C C . GLY A 1 57 ? -3.599 1.788 -0.491 1.00 0.00 322 GLY A C 9
ATOM 7714 O O . GLY A 1 57 ? -3.309 2.955 -0.779 1.00 0.00 322 GLY A O 9
ATOM 7718 N N . HIS A 1 58 ? -4.679 1.459 0.195 1.00 0.00 323 HIS A N 9
ATOM 7719 C CA . HIS A 1 58 ? -5.648 2.449 0.633 1.00 0.00 323 HIS A CA 9
ATOM 7720 C C . HIS A 1 58 ? -5.589 2.646 2.147 1.00 0.00 323 HIS A C 9
ATOM 7721 O O . HIS A 1 58 ? -5.668 1.685 2.915 1.00 0.00 323 HIS A O 9
ATOM 7732 N N . ILE A 1 59 ? -5.465 3.892 2.560 1.00 0.00 324 ILE A N 9
ATOM 7733 C CA . ILE A 1 59 ? -5.437 4.240 3.970 1.00 0.00 324 ILE A CA 9
ATOM 7734 C C . ILE A 1 59 ? -6.532 5.268 4.252 1.00 0.00 324 ILE A C 9
ATOM 7735 O O . ILE A 1 59 ? -6.958 5.983 3.333 1.00 0.00 324 ILE A O 9
ATOM 7750 N N . HIS A 1 60 ? -7.011 5.309 5.506 1.00 0.00 325 HIS A N 9
ATOM 7751 C CA . HIS A 1 60 ? -8.046 6.265 5.926 1.00 0.00 325 HIS A CA 9
ATOM 7752 C C . HIS A 1 60 ? -9.410 5.879 5.324 1.00 0.00 325 HIS A C 9
ATOM 7753 O O . HIS A 1 60 ? -9.490 5.025 4.436 1.00 0.00 325 HIS A O 9
ATOM 7764 N N . GLU A 1 61 ? -10.474 6.471 5.829 1.00 0.00 326 GLU A N 9
ATOM 7765 C CA . GLU A 1 61 ? -11.809 6.207 5.315 1.00 0.00 326 GLU A CA 9
ATOM 7766 C C . GLU A 1 61 ? -11.951 6.738 3.890 1.00 0.00 326 GLU A C 9
ATOM 7767 O O . GLU A 1 61 ? -11.237 7.659 3.484 1.00 0.00 326 GLU A O 9
ATOM 7775 N N . SER A 1 62 ? -12.851 6.150 3.137 1.00 0.00 327 SER A N 9
ATOM 7776 C CA . SER A 1 62 ? -13.077 6.556 1.771 1.00 0.00 327 SER A CA 9
ATOM 7777 C C . SER A 1 62 ? -14.324 7.419 1.655 1.00 0.00 327 SER A C 9
ATOM 7778 O O . SER A 1 62 ? -15.449 6.930 1.803 1.00 0.00 327 SER A O 9
ATOM 7786 N N . GLN A 1 63 ? -14.127 8.704 1.411 1.00 0.00 328 GLN A N 9
ATOM 7787 C CA . GLN A 1 63 ? -15.240 9.616 1.240 1.00 0.00 328 GLN A CA 9
ATOM 7788 C C . GLN A 1 63 ? -15.829 9.491 -0.163 1.00 0.00 328 GLN A C 9
ATOM 7789 O O . GLN A 1 63 ? -15.351 8.694 -0.982 1.00 0.00 328 GLN A O 9
ATOM 7803 N N . ARG A 1 64 ? -16.854 10.269 -0.438 1.00 0.00 329 ARG A N 9
ATOM 7804 C CA . ARG A 1 64 ? -17.549 10.200 -1.708 1.00 0.00 329 ARG A CA 9
ATOM 7805 C C . ARG A 1 64 ? -16.725 10.803 -2.842 1.00 0.00 329 ARG A C 9
ATOM 7806 O O . ARG A 1 64 ? -16.405 11.991 -2.833 1.00 0.00 329 ARG A O 9
ATOM 7816 N N . GLY A 1 65 ? -16.376 9.974 -3.805 1.00 0.00 330 GLY A N 9
ATOM 7817 C CA . GLY A 1 65 ? -15.681 10.450 -4.976 1.00 0.00 330 GLY A CA 9
ATOM 7818 C C . GLY A 1 65 ? -14.196 10.158 -4.970 1.00 0.00 330 GLY A C 9
ATOM 7819 O O . GLY A 1 65 ? -13.679 9.570 -5.915 1.00 0.00 330 GLY A O 9
ATOM 7823 N N . THR A 1 66 ? -13.509 10.547 -3.913 1.00 0.00 331 THR A N 9
ATOM 7824 C CA . THR A 1 66 ? -12.068 10.374 -3.866 1.00 0.00 331 THR A CA 9
ATOM 7825 C C . THR A 1 66 ? -11.613 9.818 -2.514 1.00 0.00 331 THR A C 9
ATOM 7826 O O . THR A 1 66 ? -12.313 9.945 -1.508 1.00 0.00 331 THR A O 9
ATOM 7836 N N . ASP A 1 67 ? -10.444 9.205 -2.510 1.00 0.00 332 ASP A N 9
ATOM 7837 C CA . ASP A 1 67 ? -9.835 8.672 -1.303 1.00 0.00 332 ASP A CA 9
ATOM 7838 C C . ASP A 1 67 ? -8.323 8.815 -1.412 1.00 0.00 332 ASP A C 9
ATOM 7839 O O . ASP A 1 67 ? -7.828 9.468 -2.335 1.00 0.00 332 ASP A O 9
ATOM 7846 N N . ARG A 1 68 ? -7.582 8.220 -0.492 1.00 0.00 333 ARG A N 9
ATOM 7847 C CA . ARG A 1 68 ? -6.143 8.351 -0.527 1.00 0.00 333 ARG A CA 9
ATOM 7848 C C . ARG A 1 68 ? -5.446 7.023 -0.787 1.00 0.00 333 ARG A C 9
ATOM 7849 O O . ARG A 1 68 ? -5.421 6.131 0.071 1.00 0.00 333 ARG A O 9
ATOM 7859 N N . ILE A 1 69 ? -4.892 6.907 -1.980 1.00 0.00 334 ILE A N 9
ATOM 7860 C CA . ILE A 1 69 ? -4.121 5.748 -2.371 1.00 0.00 334 ILE A CA 9
ATOM 7861 C C . ILE A 1 69 ? -2.649 6.134 -2.403 1.00 0.00 334 ILE A C 9
ATOM 7862 O O . ILE A 1 69 ? -2.282 7.149 -3.000 1.00 0.00 334 ILE A O 9
ATOM 7877 N N . GLY A 1 70 ? -1.818 5.350 -1.758 1.00 0.00 335 GLY A N 9
ATOM 7878 C CA . GLY A 1 70 ? -0.409 5.655 -1.727 1.00 0.00 335 GLY A CA 9
ATOM 7879 C C . GLY A 1 70 ? 0.438 4.421 -1.865 1.00 0.00 335 GLY A C 9
ATOM 7880 O O . GLY A 1 70 ? -0.036 3.311 -1.625 1.00 0.00 335 GLY A O 9
ATOM 7884 N N . TYR A 1 71 ? 1.682 4.606 -2.254 1.00 0.00 336 TYR A N 9
ATOM 7885 C CA . TYR A 1 71 ? 2.596 3.498 -2.421 1.00 0.00 336 TYR A CA 9
ATOM 7886 C C . TYR A 1 71 ? 3.458 3.338 -1.184 1.00 0.00 336 TYR A C 9
ATOM 7887 O O . TYR A 1 71 ? 3.879 4.327 -0.571 1.00 0.00 336 TYR A O 9
ATOM 7901 N N . PHE A 1 72 ? 3.701 2.103 -0.810 1.00 0.00 337 PHE A N 9
ATOM 7902 C CA . PHE A 1 72 ? 4.478 1.797 0.370 1.00 0.00 337 PHE A CA 9
ATOM 7903 C C . PHE A 1 72 ? 5.237 0.486 0.178 1.00 0.00 337 PHE A C 9
ATOM 7904 O O . PHE A 1 72 ? 4.897 -0.309 -0.703 1.00 0.00 337 PHE A O 9
ATOM 7917 N N . PRO A 1 73 ? 6.292 0.252 0.978 1.00 0.00 338 PRO A N 9
ATOM 7918 C CA . PRO A 1 73 ? 7.074 -0.965 0.908 1.00 0.00 338 PRO A CA 9
ATOM 7919 C C . PRO A 1 73 ? 6.485 -2.083 1.783 1.00 0.00 338 PRO A C 9
ATOM 7920 O O . PRO A 1 73 ? 6.153 -1.866 2.954 1.00 0.00 338 PRO A O 9
ATOM 7931 N N . PRO A 1 74 ? 6.364 -3.302 1.229 1.00 0.00 339 PRO A N 9
ATOM 7932 C CA . PRO A 1 74 ? 5.811 -4.464 1.950 1.00 0.00 339 PRO A CA 9
ATOM 7933 C C . PRO A 1 74 ? 6.642 -4.840 3.177 1.00 0.00 339 PRO A C 9
ATOM 7934 O O . PRO A 1 74 ? 6.193 -5.593 4.036 1.00 0.00 339 PRO A O 9
ATOM 7945 N N . GLY A 1 75 ? 7.844 -4.296 3.255 1.00 0.00 340 GLY A N 9
ATOM 7946 C CA . GLY A 1 75 ? 8.727 -4.568 4.368 1.00 0.00 340 GLY A CA 9
ATOM 7947 C C . GLY A 1 75 ? 8.219 -4.018 5.695 1.00 0.00 340 GLY A C 9
ATOM 7948 O O . GLY A 1 75 ? 8.676 -4.442 6.757 1.00 0.00 340 GLY A O 9
ATOM 7952 N N . ILE A 1 76 ? 7.292 -3.064 5.649 1.00 0.00 341 ILE A N 9
ATOM 7953 C CA . ILE A 1 76 ? 6.779 -2.464 6.886 1.00 0.00 341 ILE A CA 9
ATOM 7954 C C . ILE A 1 76 ? 5.404 -3.010 7.282 1.00 0.00 341 ILE A C 9
ATOM 7955 O O . ILE A 1 76 ? 4.882 -2.673 8.351 1.00 0.00 341 ILE A O 9
ATOM 7970 N N . VAL A 1 77 ? 4.822 -3.856 6.443 1.00 0.00 342 VAL A N 9
ATOM 7971 C CA . VAL A 1 77 ? 3.495 -4.403 6.722 1.00 0.00 342 VAL A CA 9
ATOM 7972 C C . VAL A 1 77 ? 3.492 -5.917 6.653 1.00 0.00 342 VAL A C 9
ATOM 7973 O O . VAL A 1 77 ? 4.276 -6.518 5.915 1.00 0.00 342 VAL A O 9
ATOM 7986 N N . GLU A 1 78 ? 2.609 -6.533 7.419 1.00 0.00 343 GLU A N 9
ATOM 7987 C CA . GLU A 1 78 ? 2.459 -7.975 7.403 1.00 0.00 343 GLU A CA 9
ATOM 7988 C C . GLU A 1 78 ? 1.000 -8.364 7.563 1.00 0.00 343 GLU A C 9
ATOM 7989 O O . GLU A 1 78 ? 0.227 -7.670 8.236 1.00 0.00 343 GLU A O 9
ATOM 7997 N N . VAL A 1 79 ? 0.624 -9.452 6.923 1.00 0.00 344 VAL A N 9
ATOM 7998 C CA . VAL A 1 79 ? -0.712 -9.990 7.046 1.00 0.00 344 VAL A CA 9
ATOM 7999 C C . VAL A 1 79 ? -0.653 -11.376 7.688 1.00 0.00 344 VAL A C 9
ATOM 8000 O O . VAL A 1 79 ? -1.528 -11.749 8.471 1.00 0.00 344 VAL A O 9
ATOM 8013 N N . VAL A 1 80 ? 0.408 -12.123 7.373 1.00 0.00 345 VAL A N 9
ATOM 8014 C CA . VAL A 1 80 ? 0.595 -13.452 7.936 1.00 0.00 345 VAL A CA 9
ATOM 8015 C C . VAL A 1 80 ? 1.083 -13.357 9.386 1.00 0.00 345 VAL A C 9
ATOM 8016 O O . VAL A 1 80 ? 0.677 -14.141 10.242 1.00 0.00 345 VAL A O 9
ATOM 8029 N N . SER A 1 81 ? 1.929 -12.378 9.656 1.00 0.00 346 SER A N 9
ATOM 8030 C CA . SER A 1 81 ? 2.450 -12.177 10.987 1.00 0.00 346 SER A CA 9
ATOM 8031 C C . SER A 1 81 ? 1.854 -10.919 11.600 1.00 0.00 346 SER A C 9
ATOM 8032 O O . SER A 1 81 ? 2.419 -9.828 11.491 1.00 0.00 346 SER A O 9
ATOM 8040 N N . LYS A 1 82 ? 0.702 -11.062 12.215 1.00 0.00 347 LYS A N 9
ATOM 8041 C CA . LYS A 1 82 ? 0.039 -9.940 12.830 1.00 0.00 347 LYS A CA 9
ATOM 8042 C C . LYS A 1 82 ? 0.560 -9.733 14.251 1.00 0.00 347 LYS A C 9
ATOM 8043 O O . LYS A 1 82 ? 0.112 -10.393 15.189 1.00 0.00 347 LYS A O 9
ATOM 8051 N N . ARG A 1 83 ? 1.552 -8.842 14.367 1.00 0.00 348 ARG A N 9
ATOM 8052 C CA . ARG A 1 83 ? 2.166 -8.462 15.644 1.00 0.00 348 ARG A CA 9
ATOM 8053 C C . ARG A 1 83 ? 2.517 -9.686 16.498 1.00 0.00 348 ARG A C 9
ATOM 8054 O O . ARG A 1 83 ? 1.735 -10.026 17.412 1.00 0.00 348 ARG A O 9
ATOM 8065 N N . GLY A 1 17 ? -11.919 -7.211 -4.366 1.00 0.00 282 GLY A N 10
ATOM 8066 C CA . GLY A 1 17 ? -11.824 -7.793 -3.017 1.00 0.00 282 GLY A CA 10
ATOM 8067 C C . GLY A 1 17 ? -11.027 -6.917 -2.082 1.00 0.00 282 GLY A C 10
ATOM 8068 O O . GLY A 1 17 ? -9.840 -6.675 -2.309 1.00 0.00 282 GLY A O 10
ATOM 8071 N N . SER A 1 18 ? -11.674 -6.430 -1.039 1.00 0.00 283 SER A N 10
ATOM 8072 C CA . SER A 1 18 ? -11.020 -5.569 -0.079 1.00 0.00 283 SER A CA 10
ATOM 8073 C C . SER A 1 18 ? -10.293 -6.390 0.981 1.00 0.00 283 SER A C 10
ATOM 8074 O O . SER A 1 18 ? -10.918 -7.016 1.842 1.00 0.00 283 SER A O 10
ATOM 8082 N N . LEU A 1 19 ? -8.982 -6.398 0.895 1.00 0.00 284 LEU A N 10
ATOM 8083 C CA . LEU A 1 19 ? -8.147 -7.118 1.830 1.00 0.00 284 LEU A CA 10
ATOM 8084 C C . LEU A 1 19 ? -7.484 -6.127 2.773 1.00 0.00 284 LEU A C 10
ATOM 8085 O O . LEU A 1 19 ? -7.702 -4.920 2.656 1.00 0.00 284 LEU A O 10
ATOM 8101 N N . LYS A 1 20 ? -6.683 -6.610 3.701 1.00 0.00 285 LYS A N 10
ATOM 8102 C CA . LYS A 1 20 ? -6.029 -5.716 4.637 1.00 0.00 285 LYS A CA 10
ATOM 8103 C C . LYS A 1 20 ? -4.723 -6.286 5.161 1.00 0.00 285 LYS A C 10
ATOM 8104 O O . LYS A 1 20 ? -4.581 -7.499 5.346 1.00 0.00 285 LYS A O 10
ATOM 8112 N N . VAL A 1 21 ? -3.771 -5.398 5.381 1.00 0.00 286 VAL A N 10
ATOM 8113 C CA . VAL A 1 21 ? -2.480 -5.746 5.952 1.00 0.00 286 VAL A CA 10
ATOM 8114 C C . VAL A 1 21 ? -2.195 -4.819 7.121 1.00 0.00 286 VAL A C 10
ATOM 8115 O O . VAL A 1 21 ? -2.755 -3.728 7.194 1.00 0.00 286 VAL A O 10
ATOM 8128 N N . ARG A 1 22 ? -1.345 -5.235 8.025 1.00 0.00 287 ARG A N 10
ATOM 8129 C CA . ARG A 1 22 ? -1.027 -4.412 9.180 1.00 0.00 287 ARG A CA 10
ATOM 8130 C C . ARG A 1 22 ? 0.319 -3.733 9.007 1.00 0.00 287 ARG A C 10
ATOM 8131 O O . ARG A 1 22 ? 1.321 -4.386 8.705 1.00 0.00 287 ARG A O 10
ATOM 8141 N N . ALA A 1 23 ? 0.333 -2.424 9.190 1.00 0.00 288 ALA A N 10
ATOM 8142 C CA . ALA A 1 23 ? 1.558 -1.657 9.095 1.00 0.00 288 ALA A CA 10
ATOM 8143 C C . ALA A 1 23 ? 2.329 -1.753 10.397 1.00 0.00 288 ALA A C 10
ATOM 8144 O O . ALA A 1 23 ? 1.777 -1.527 11.470 1.00 0.00 288 ALA A O 10
ATOM 8151 N N . LEU A 1 24 ? 3.595 -2.102 10.301 1.00 0.00 289 LEU A N 10
ATOM 8152 C CA . LEU A 1 24 ? 4.439 -2.247 11.476 1.00 0.00 289 LEU A CA 10
ATOM 8153 C C . LEU A 1 24 ? 5.257 -0.983 11.707 1.00 0.00 289 LEU A C 10
ATOM 8154 O O . LEU A 1 24 ? 5.897 -0.821 12.747 1.00 0.00 289 LEU A O 10
ATOM 8170 N N . LYS A 1 25 ? 5.227 -0.090 10.739 1.00 0.00 290 LYS A N 10
ATOM 8171 C CA . LYS A 1 25 ? 5.974 1.151 10.817 1.00 0.00 290 LYS A CA 10
ATOM 8172 C C . LYS A 1 25 ? 5.076 2.309 10.405 1.00 0.00 290 LYS A C 10
ATOM 8173 O O . LYS A 1 25 ? 4.196 2.140 9.562 1.00 0.00 290 LYS A O 10
ATOM 8181 N N . ASP A 1 26 ? 5.287 3.472 11.000 1.00 0.00 291 ASP A N 10
ATOM 8182 C CA . ASP A 1 26 ? 4.504 4.652 10.651 1.00 0.00 291 ASP A CA 10
ATOM 8183 C C . ASP A 1 26 ? 5.043 5.274 9.382 1.00 0.00 291 ASP A C 10
ATOM 8184 O O . ASP A 1 26 ? 6.224 5.637 9.310 1.00 0.00 291 ASP A O 10
ATOM 8191 N N . PHE A 1 27 ? 4.201 5.398 8.386 1.00 0.00 292 PHE A N 10
ATOM 8192 C CA . PHE A 1 27 ? 4.601 6.020 7.145 1.00 0.00 292 PHE A CA 10
ATOM 8193 C C . PHE A 1 27 ? 3.996 7.412 7.082 1.00 0.00 292 PHE A C 10
ATOM 8194 O O . PHE A 1 27 ? 2.782 7.563 6.952 1.00 0.00 292 PHE A O 10
ATOM 8207 N N . TRP A 1 28 ? 4.841 8.419 7.167 1.00 0.00 293 TRP A N 10
ATOM 8208 C CA . TRP A 1 28 ? 4.387 9.798 7.129 1.00 0.00 293 TRP A CA 10
ATOM 8209 C C . TRP A 1 28 ? 5.549 10.743 6.808 1.00 0.00 293 TRP A C 10
ATOM 8210 O O . TRP A 1 28 ? 5.361 11.953 6.672 1.00 0.00 293 TRP A O 10
ATOM 8226 N N . ASN A 1 29 ? 6.756 10.175 6.683 1.00 0.00 294 ASN A N 10
ATOM 8227 C CA . ASN A 1 29 ? 7.945 10.957 6.340 1.00 0.00 294 ASN A CA 10
ATOM 8228 C C . ASN A 1 29 ? 7.715 11.690 5.029 1.00 0.00 294 ASN A C 10
ATOM 8229 O O . ASN A 1 29 ? 8.030 12.873 4.897 1.00 0.00 294 ASN A O 10
ATOM 8240 N N . LEU A 1 30 ? 7.156 10.983 4.063 1.00 0.00 295 LEU A N 10
ATOM 8241 C CA . LEU A 1 30 ? 6.811 11.578 2.796 1.00 0.00 295 LEU A CA 10
ATOM 8242 C C . LEU A 1 30 ? 5.393 12.125 2.883 1.00 0.00 295 LEU A C 10
ATOM 8243 O O . LEU A 1 30 ? 4.443 11.386 3.158 1.00 0.00 295 LEU A O 10
ATOM 8259 N N . HIS A 1 31 ? 5.255 13.417 2.667 1.00 0.00 296 HIS A N 10
ATOM 8260 C CA . HIS A 1 31 ? 3.967 14.082 2.818 1.00 0.00 296 HIS A CA 10
ATOM 8261 C C . HIS A 1 31 ? 3.218 14.192 1.497 1.00 0.00 296 HIS A C 10
ATOM 8262 O O . HIS A 1 31 ? 2.119 14.749 1.446 1.00 0.00 296 HIS A O 10
ATOM 8273 N N . ASP A 1 32 ? 3.809 13.673 0.434 1.00 0.00 297 ASP A N 10
ATOM 8274 C CA . ASP A 1 32 ? 3.163 13.690 -0.876 1.00 0.00 297 ASP A CA 10
ATOM 8275 C C . ASP A 1 32 ? 1.923 12.807 -0.859 1.00 0.00 297 ASP A C 10
ATOM 8276 O O . ASP A 1 32 ? 1.937 11.734 -0.265 1.00 0.00 297 ASP A O 10
ATOM 8283 N N . PRO A 1 33 ? 0.826 13.256 -1.500 1.00 0.00 298 PRO A N 10
ATOM 8284 C CA . PRO A 1 33 ? -0.441 12.496 -1.563 1.00 0.00 298 PRO A CA 10
ATOM 8285 C C . PRO A 1 33 ? -0.276 11.090 -2.152 1.00 0.00 298 PRO A C 10
ATOM 8286 O O . PRO A 1 33 ? -1.112 10.216 -1.932 1.00 0.00 298 PRO A O 10
ATOM 8297 N N . THR A 1 34 ? 0.798 10.884 -2.906 1.00 0.00 299 THR A N 10
ATOM 8298 C CA . THR A 1 34 ? 1.074 9.588 -3.505 1.00 0.00 299 THR A CA 10
ATOM 8299 C C . THR A 1 34 ? 1.660 8.614 -2.471 1.00 0.00 299 THR A C 10
ATOM 8300 O O . THR A 1 34 ? 1.749 7.407 -2.718 1.00 0.00 299 THR A O 10
ATOM 8310 N N . ALA A 1 35 ? 2.049 9.138 -1.319 1.00 0.00 300 ALA A N 10
ATOM 8311 C CA . ALA A 1 35 ? 2.622 8.321 -0.272 1.00 0.00 300 ALA A CA 10
ATOM 8312 C C . ALA A 1 35 ? 1.533 7.748 0.604 1.00 0.00 300 ALA A C 10
ATOM 8313 O O . ALA A 1 35 ? 0.537 8.415 0.891 1.00 0.00 300 ALA A O 10
ATOM 8320 N N . LEU A 1 36 ? 1.715 6.519 1.028 1.00 0.00 301 LEU A N 10
ATOM 8321 C CA . LEU A 1 36 ? 0.741 5.868 1.870 1.00 0.00 301 LEU A CA 10
ATOM 8322 C C . LEU A 1 36 ? 0.944 6.267 3.326 1.00 0.00 301 LEU A C 10
ATOM 8323 O O . LEU A 1 36 ? 1.698 5.632 4.051 1.00 0.00 301 LEU A O 10
ATOM 8339 N N . ASN A 1 37 ? 0.297 7.339 3.735 1.00 0.00 302 ASN A N 10
ATOM 8340 C CA . ASN A 1 37 ? 0.397 7.798 5.113 1.00 0.00 302 ASN A CA 10
ATOM 8341 C C . ASN A 1 37 ? -0.428 6.902 6.019 1.00 0.00 302 ASN A C 10
ATOM 8342 O O . ASN A 1 37 ? -1.661 6.900 5.951 1.00 0.00 302 ASN A O 10
ATOM 8353 N N . VAL A 1 38 ? 0.251 6.142 6.862 1.00 0.00 303 VAL A N 10
ATOM 8354 C CA . VAL A 1 38 ? -0.411 5.187 7.728 1.00 0.00 303 VAL A CA 10
ATOM 8355 C C . VAL A 1 38 ? 0.272 5.128 9.096 1.00 0.00 303 VAL A C 10
ATOM 8356 O O . VAL A 1 38 ? 1.455 5.459 9.229 1.00 0.00 303 VAL A O 10
ATOM 8369 N N . ARG A 1 39 ? -0.484 4.734 10.101 1.00 0.00 304 ARG A N 10
ATOM 8370 C CA . ARG A 1 39 ? 0.023 4.599 11.452 1.00 0.00 304 ARG A CA 10
ATOM 8371 C C . ARG A 1 39 ? 0.443 3.155 11.717 1.00 0.00 304 ARG A C 10
ATOM 8372 O O . ARG A 1 39 ? -0.185 2.214 11.223 1.00 0.00 304 ARG A O 10
ATOM 8382 N N . ALA A 1 40 ? 1.495 2.987 12.489 1.00 0.00 305 ALA A N 10
ATOM 8383 C CA . ALA A 1 40 ? 1.965 1.664 12.858 1.00 0.00 305 ALA A CA 10
ATOM 8384 C C . ALA A 1 40 ? 0.958 1.006 13.781 1.00 0.00 305 ALA A C 10
ATOM 8385 O O . ALA A 1 40 ? 0.688 1.504 14.876 1.00 0.00 305 ALA A O 10
ATOM 8392 N N . GLY A 1 41 ? 0.410 -0.103 13.343 1.00 0.00 306 GLY A N 10
ATOM 8393 C CA . GLY A 1 41 ? -0.609 -0.777 14.106 1.00 0.00 306 GLY A CA 10
ATOM 8394 C C . GLY A 1 41 ? -1.961 -0.629 13.458 1.00 0.00 306 GLY A C 10
ATOM 8395 O O . GLY A 1 41 ? -2.959 -1.169 13.938 1.00 0.00 306 GLY A O 10
ATOM 8399 N N . ASP A 1 42 ? -1.995 0.110 12.364 1.00 0.00 307 ASP A N 10
ATOM 8400 C CA . ASP A 1 42 ? -3.224 0.323 11.628 1.00 0.00 307 ASP A CA 10
ATOM 8401 C C . ASP A 1 42 ? -3.288 -0.646 10.460 1.00 0.00 307 ASP A C 10
ATOM 8402 O O . ASP A 1 42 ? -2.246 -1.065 9.933 1.00 0.00 307 ASP A O 10
ATOM 8409 N N . VAL A 1 43 ? -4.489 -1.017 10.060 1.00 0.00 308 VAL A N 10
ATOM 8410 C CA . VAL A 1 43 ? -4.652 -1.937 8.953 1.00 0.00 308 VAL A CA 10
ATOM 8411 C C . VAL A 1 43 ? -4.939 -1.196 7.649 1.00 0.00 308 VAL A C 10
ATOM 8412 O O . VAL A 1 43 ? -5.882 -0.407 7.552 1.00 0.00 308 VAL A O 10
ATOM 8425 N N . ILE A 1 44 ? -4.113 -1.453 6.663 1.00 0.00 309 ILE A N 10
ATOM 8426 C CA . ILE A 1 44 ? -4.236 -0.828 5.364 1.00 0.00 309 ILE A CA 10
ATOM 8427 C C . ILE A 1 44 ? -5.156 -1.656 4.490 1.00 0.00 309 ILE A C 10
ATOM 8428 O O . ILE A 1 44 ? -5.001 -2.875 4.414 1.00 0.00 309 ILE A O 10
ATOM 8443 N N . THR A 1 45 ? -6.103 -1.013 3.835 1.00 0.00 310 THR A N 10
ATOM 8444 C CA . THR A 1 45 ? -7.001 -1.722 2.959 1.00 0.00 310 THR A CA 10
ATOM 8445 C C . THR A 1 45 ? -6.315 -1.941 1.622 1.00 0.00 310 THR A C 10
ATOM 8446 O O . THR A 1 45 ? -6.117 -1.011 0.859 1.00 0.00 310 THR A O 10
ATOM 8456 N N . VAL A 1 46 ? -5.925 -3.154 1.356 1.00 0.00 311 VAL A N 10
ATOM 8457 C CA . VAL A 1 46 ? -5.235 -3.456 0.126 1.00 0.00 311 VAL A CA 10
ATOM 8458 C C . VAL A 1 46 ? -6.130 -4.208 -0.841 1.00 0.00 311 VAL A C 10
ATOM 8459 O O . VAL A 1 46 ? -6.971 -5.003 -0.435 1.00 0.00 311 VAL A O 10
ATOM 8472 N N . LEU A 1 47 ? -5.965 -3.931 -2.114 1.00 0.00 312 LEU A N 10
ATOM 8473 C CA . LEU A 1 47 ? -6.736 -4.609 -3.142 1.00 0.00 312 LEU A CA 10
ATOM 8474 C C . LEU A 1 47 ? -5.967 -5.812 -3.670 1.00 0.00 312 LEU A C 10
ATOM 8475 O O . LEU A 1 47 ? -6.495 -6.628 -4.426 1.00 0.00 312 LEU A O 10
ATOM 8491 N N . GLU A 1 48 ? -4.717 -5.913 -3.246 1.00 0.00 313 GLU A N 10
ATOM 8492 C CA . GLU A 1 48 ? -3.841 -6.988 -3.649 1.00 0.00 313 GLU A CA 10
ATOM 8493 C C . GLU A 1 48 ? -2.977 -7.425 -2.482 1.00 0.00 313 GLU A C 10
ATOM 8494 O O . GLU A 1 48 ? -2.980 -6.793 -1.436 1.00 0.00 313 GLU A O 10
ATOM 8502 N N . GLN A 1 49 ? -2.253 -8.512 -2.669 1.00 0.00 314 GLN A N 10
ATOM 8503 C CA . GLN A 1 49 ? -1.338 -9.017 -1.654 1.00 0.00 314 GLN A CA 10
ATOM 8504 C C . GLN A 1 49 ? -0.051 -9.505 -2.300 1.00 0.00 314 GLN A C 10
ATOM 8505 O O . GLN A 1 49 ? 0.749 -10.202 -1.676 1.00 0.00 314 GLN A O 10
ATOM 8519 N N . HIS A 1 50 ? 0.136 -9.139 -3.557 1.00 0.00 315 HIS A N 10
ATOM 8520 C CA . HIS A 1 50 ? 1.334 -9.504 -4.296 1.00 0.00 315 HIS A CA 10
ATOM 8521 C C . HIS A 1 50 ? 2.343 -8.363 -4.273 1.00 0.00 315 HIS A C 10
ATOM 8522 O O . HIS A 1 50 ? 2.076 -7.278 -4.803 1.00 0.00 315 HIS A O 10
ATOM 8533 N N . PRO A 1 51 ? 3.508 -8.587 -3.638 1.00 0.00 316 PRO A N 10
ATOM 8534 C CA . PRO A 1 51 ? 4.568 -7.582 -3.551 1.00 0.00 316 PRO A CA 10
ATOM 8535 C C . PRO A 1 51 ? 5.136 -7.225 -4.921 1.00 0.00 316 PRO A C 10
ATOM 8536 O O . PRO A 1 51 ? 5.881 -7.998 -5.524 1.00 0.00 316 PRO A O 10
ATOM 8547 N N . ASP A 1 52 ? 4.767 -6.059 -5.409 1.00 0.00 317 ASP A N 10
ATOM 8548 C CA . ASP A 1 52 ? 5.229 -5.575 -6.709 1.00 0.00 317 ASP A CA 10
ATOM 8549 C C . ASP A 1 52 ? 6.421 -4.640 -6.515 1.00 0.00 317 ASP A C 10
ATOM 8550 O O . ASP A 1 52 ? 6.907 -4.019 -7.457 1.00 0.00 317 ASP A O 10
ATOM 8557 N N . GLY A 1 53 ? 6.909 -4.576 -5.283 1.00 0.00 318 GLY A N 10
ATOM 8558 C CA . GLY A 1 53 ? 7.975 -3.655 -4.962 1.00 0.00 318 GLY A CA 10
ATOM 8559 C C . GLY A 1 53 ? 7.408 -2.284 -4.730 1.00 0.00 318 GLY A C 10
ATOM 8560 O O . GLY A 1 53 ? 6.995 -1.624 -5.687 1.00 0.00 318 GLY A O 10
ATOM 8564 N N . ARG A 1 54 ? 7.383 -1.855 -3.451 1.00 0.00 319 ARG A N 10
ATOM 8565 C CA . ARG A 1 54 ? 6.745 -0.591 -3.038 1.00 0.00 319 ARG A CA 10
ATOM 8566 C C . ARG A 1 54 ? 5.420 -0.392 -3.776 1.00 0.00 319 ARG A C 10
ATOM 8567 O O . ARG A 1 54 ? 5.289 0.459 -4.662 1.00 0.00 319 ARG A O 10
ATOM 8577 N N . TRP A 1 55 ? 4.442 -1.194 -3.401 1.00 0.00 320 TRP A N 10
ATOM 8578 C CA . TRP A 1 55 ? 3.168 -1.230 -4.098 1.00 0.00 320 TRP A CA 10
ATOM 8579 C C . TRP A 1 55 ? 2.140 -0.338 -3.432 1.00 0.00 320 TRP A C 10
ATOM 8580 O O . TRP A 1 55 ? 2.395 0.223 -2.376 1.00 0.00 320 TRP A O 10
ATOM 8596 N N . LYS A 1 56 ? 0.981 -0.211 -4.052 1.00 0.00 321 LYS A N 10
ATOM 8597 C CA . LYS A 1 56 ? -0.035 0.716 -3.581 1.00 0.00 321 LYS A CA 10
ATOM 8598 C C . LYS A 1 56 ? -1.082 0.061 -2.695 1.00 0.00 321 LYS A C 10
ATOM 8599 O O . LYS A 1 56 ? -1.384 -1.126 -2.822 1.00 0.00 321 LYS A O 10
ATOM 8607 N N . GLY A 1 57 ? -1.627 0.864 -1.805 1.00 0.00 322 GLY A N 10
ATOM 8608 C CA . GLY A 1 57 ? -2.671 0.428 -0.921 1.00 0.00 322 GLY A CA 10
ATOM 8609 C C . GLY A 1 57 ? -3.713 1.508 -0.744 1.00 0.00 322 GLY A C 10
ATOM 8610 O O . GLY A 1 57 ? -3.521 2.643 -1.194 1.00 0.00 322 GLY A O 10
ATOM 8614 N N . HIS A 1 58 ? -4.800 1.170 -0.088 1.00 0.00 323 HIS A N 10
ATOM 8615 C CA . HIS A 1 58 ? -5.893 2.103 0.126 1.00 0.00 323 HIS A CA 10
ATOM 8616 C C . HIS A 1 58 ? -5.970 2.517 1.596 1.00 0.00 323 HIS A C 10
ATOM 8617 O O . HIS A 1 58 ? -6.109 1.675 2.490 1.00 0.00 323 HIS A O 10
ATOM 8628 N N . ILE A 1 59 ? -5.882 3.814 1.830 1.00 0.00 324 ILE A N 10
ATOM 8629 C CA . ILE A 1 59 ? -6.006 4.370 3.170 1.00 0.00 324 ILE A CA 10
ATOM 8630 C C . ILE A 1 59 ? -7.414 4.930 3.349 1.00 0.00 324 ILE A C 10
ATOM 8631 O O . ILE A 1 59 ? -8.013 5.418 2.383 1.00 0.00 324 ILE A O 10
ATOM 8646 N N . HIS A 1 60 ? -7.942 4.837 4.576 1.00 0.00 325 HIS A N 10
ATOM 8647 C CA . HIS A 1 60 ? -9.304 5.271 4.889 1.00 0.00 325 HIS A CA 10
ATOM 8648 C C . HIS A 1 60 ? -10.308 4.343 4.240 1.00 0.00 325 HIS A C 10
ATOM 8649 O O . HIS A 1 60 ? -10.748 4.573 3.108 1.00 0.00 325 HIS A O 10
ATOM 8660 N N . GLU A 1 61 ? -10.651 3.280 4.957 1.00 0.00 326 GLU A N 10
ATOM 8661 C CA . GLU A 1 61 ? -11.582 2.260 4.468 1.00 0.00 326 GLU A CA 10
ATOM 8662 C C . GLU A 1 61 ? -12.915 2.864 4.034 1.00 0.00 326 GLU A C 10
ATOM 8663 O O . GLU A 1 61 ? -13.605 2.317 3.173 1.00 0.00 326 GLU A O 10
ATOM 8671 N N . SER A 1 62 ? -13.259 3.991 4.622 1.00 0.00 327 SER A N 10
ATOM 8672 C CA . SER A 1 62 ? -14.457 4.698 4.266 1.00 0.00 327 SER A CA 10
ATOM 8673 C C . SER A 1 62 ? -14.070 6.055 3.661 1.00 0.00 327 SER A C 10
ATOM 8674 O O . SER A 1 62 ? -13.662 6.974 4.375 1.00 0.00 327 SER A O 10
ATOM 8682 N N . GLN A 1 63 ? -14.169 6.163 2.345 1.00 0.00 328 GLN A N 10
ATOM 8683 C CA . GLN A 1 63 ? -13.767 7.375 1.636 1.00 0.00 328 GLN A CA 10
ATOM 8684 C C . GLN A 1 63 ? -14.957 8.283 1.344 1.00 0.00 328 GLN A C 10
ATOM 8685 O O . GLN A 1 63 ? -16.112 7.885 1.509 1.00 0.00 328 GLN A O 10
ATOM 8699 N N . ARG A 1 64 ? -14.666 9.512 0.932 1.00 0.00 329 ARG A N 10
ATOM 8700 C CA . ARG A 1 64 ? -15.701 10.489 0.595 1.00 0.00 329 ARG A CA 10
ATOM 8701 C C . ARG A 1 64 ? -15.436 11.091 -0.774 1.00 0.00 329 ARG A C 10
ATOM 8702 O O . ARG A 1 64 ? -14.512 11.896 -0.937 1.00 0.00 329 ARG A O 10
ATOM 8712 N N . GLY A 1 65 ? -16.222 10.683 -1.758 1.00 0.00 330 GLY A N 10
ATOM 8713 C CA . GLY A 1 65 ? -16.080 11.219 -3.104 1.00 0.00 330 GLY A CA 10
ATOM 8714 C C . GLY A 1 65 ? -14.935 10.585 -3.873 1.00 0.00 330 GLY A C 10
ATOM 8715 O O . GLY A 1 65 ? -15.115 10.110 -4.995 1.00 0.00 330 GLY A O 10
ATOM 8719 N N . THR A 1 66 ? -13.765 10.586 -3.277 1.00 0.00 331 THR A N 10
ATOM 8720 C CA . THR A 1 66 ? -12.586 10.003 -3.875 1.00 0.00 331 THR A CA 10
ATOM 8721 C C . THR A 1 66 ? -11.795 9.256 -2.803 1.00 0.00 331 THR A C 10
ATOM 8722 O O . THR A 1 66 ? -11.798 9.657 -1.632 1.00 0.00 331 THR A O 10
ATOM 8732 N N . ASP A 1 67 ? -11.144 8.177 -3.189 1.00 0.00 332 ASP A N 10
ATOM 8733 C CA . ASP A 1 67 ? -10.375 7.376 -2.254 1.00 0.00 332 ASP A CA 10
ATOM 8734 C C . ASP A 1 67 ? -8.941 7.882 -2.145 1.00 0.00 332 ASP A C 10
ATOM 8735 O O . ASP A 1 67 ? -8.597 8.936 -2.683 1.00 0.00 332 ASP A O 10
ATOM 8742 N N . ARG A 1 68 ? -8.110 7.135 -1.440 1.00 0.00 333 ARG A N 10
ATOM 8743 C CA . ARG A 1 68 ? -6.734 7.526 -1.237 1.00 0.00 333 ARG A CA 10
ATOM 8744 C C . ARG A 1 68 ? -5.797 6.340 -1.441 1.00 0.00 333 ARG A C 10
ATOM 8745 O O . ARG A 1 68 ? -5.754 5.415 -0.620 1.00 0.00 333 ARG A O 10
ATOM 8755 N N . ILE A 1 69 ? -5.080 6.368 -2.544 1.00 0.00 334 ILE A N 10
ATOM 8756 C CA . ILE A 1 69 ? -4.130 5.328 -2.889 1.00 0.00 334 ILE A CA 10
ATOM 8757 C C . ILE A 1 69 ? -2.707 5.838 -2.710 1.00 0.00 334 ILE A C 10
ATOM 8758 O O . ILE A 1 69 ? -2.349 6.900 -3.225 1.00 0.00 334 ILE A O 10
ATOM 8773 N N . GLY A 1 70 ? -1.910 5.088 -1.977 1.00 0.00 335 GLY A N 10
ATOM 8774 C CA . GLY A 1 70 ? -0.529 5.455 -1.759 1.00 0.00 335 GLY A CA 10
ATOM 8775 C C . GLY A 1 70 ? 0.369 4.248 -1.842 1.00 0.00 335 GLY A C 10
ATOM 8776 O O . GLY A 1 70 ? -0.090 3.130 -1.627 1.00 0.00 335 GLY A O 10
ATOM 8780 N N . TYR A 1 71 ? 1.636 4.451 -2.156 1.00 0.00 336 TYR A N 10
ATOM 8781 C CA . TYR A 1 71 ? 2.560 3.330 -2.270 1.00 0.00 336 TYR A CA 10
ATOM 8782 C C . TYR A 1 71 ? 3.340 3.134 -0.981 1.00 0.00 336 TYR A C 10
ATOM 8783 O O . TYR A 1 71 ? 3.626 4.098 -0.259 1.00 0.00 336 TYR A O 10
ATOM 8797 N N . PHE A 1 72 ? 3.669 1.891 -0.692 1.00 0.00 337 PHE A N 10
ATOM 8798 C CA . PHE A 1 72 ? 4.399 1.545 0.505 1.00 0.00 337 PHE A CA 10
ATOM 8799 C C . PHE A 1 72 ? 5.287 0.323 0.267 1.00 0.00 337 PHE A C 10
ATOM 8800 O O . PHE A 1 72 ? 4.932 -0.577 -0.513 1.00 0.00 337 PHE A O 10
ATOM 8813 N N . PRO A 1 73 ? 6.470 0.285 0.904 1.00 0.00 338 PRO A N 10
ATOM 8814 C CA . PRO A 1 73 ? 7.356 -0.868 0.835 1.00 0.00 338 PRO A CA 10
ATOM 8815 C C . PRO A 1 73 ? 6.800 -2.026 1.670 1.00 0.00 338 PRO A C 10
ATOM 8816 O O . PRO A 1 73 ? 6.446 -1.842 2.836 1.00 0.00 338 PRO A O 10
ATOM 8827 N N . PRO A 1 74 ? 6.718 -3.238 1.090 1.00 0.00 339 PRO A N 10
ATOM 8828 C CA . PRO A 1 74 ? 6.173 -4.415 1.782 1.00 0.00 339 PRO A CA 10
ATOM 8829 C C . PRO A 1 74 ? 6.940 -4.761 3.061 1.00 0.00 339 PRO A C 10
ATOM 8830 O O . PRO A 1 74 ? 6.445 -5.496 3.906 1.00 0.00 339 PRO A O 10
ATOM 8841 N N . GLY A 1 75 ? 8.136 -4.211 3.195 1.00 0.00 340 GLY A N 10
ATOM 8842 C CA . GLY A 1 75 ? 8.950 -4.470 4.359 1.00 0.00 340 GLY A CA 10
ATOM 8843 C C . GLY A 1 75 ? 8.400 -3.839 5.628 1.00 0.00 340 GLY A C 10
ATOM 8844 O O . GLY A 1 75 ? 8.700 -4.297 6.728 1.00 0.00 340 GLY A O 10
ATOM 8848 N N . ILE A 1 76 ? 7.582 -2.799 5.488 1.00 0.00 341 ILE A N 10
ATOM 8849 C CA . ILE A 1 76 ? 7.051 -2.111 6.663 1.00 0.00 341 ILE A CA 10
ATOM 8850 C C . ILE A 1 76 ? 5.675 -2.638 7.060 1.00 0.00 341 ILE A C 10
ATOM 8851 O O . ILE A 1 76 ? 5.070 -2.150 8.014 1.00 0.00 341 ILE A O 10
ATOM 8866 N N . VAL A 1 77 ? 5.187 -3.634 6.341 1.00 0.00 342 VAL A N 10
ATOM 8867 C CA . VAL A 1 77 ? 3.882 -4.215 6.636 1.00 0.00 342 VAL A CA 10
ATOM 8868 C C . VAL A 1 77 ? 3.990 -5.722 6.785 1.00 0.00 342 VAL A C 10
ATOM 8869 O O . VAL A 1 77 ? 5.039 -6.307 6.500 1.00 0.00 342 VAL A O 10
ATOM 8882 N N . GLU A 1 78 ? 2.911 -6.343 7.236 1.00 0.00 343 GLU A N 10
ATOM 8883 C CA . GLU A 1 78 ? 2.862 -7.784 7.380 1.00 0.00 343 GLU A CA 10
ATOM 8884 C C . GLU A 1 78 ? 1.428 -8.280 7.406 1.00 0.00 343 GLU A C 10
ATOM 8885 O O . GLU A 1 78 ? 0.484 -7.491 7.540 1.00 0.00 343 GLU A O 10
ATOM 8893 N N . VAL A 1 79 ? 1.275 -9.584 7.286 1.00 0.00 344 VAL A N 10
ATOM 8894 C CA . VAL A 1 79 ? -0.027 -10.214 7.271 1.00 0.00 344 VAL A CA 10
ATOM 8895 C C . VAL A 1 79 ? -0.037 -11.477 8.153 1.00 0.00 344 VAL A C 10
ATOM 8896 O O . VAL A 1 79 ? -1.051 -11.807 8.767 1.00 0.00 344 VAL A O 10
ATOM 8909 N N . VAL A 1 80 ? 1.106 -12.161 8.233 1.00 0.00 345 VAL A N 10
ATOM 8910 C CA . VAL A 1 80 ? 1.208 -13.387 9.032 1.00 0.00 345 VAL A CA 10
ATOM 8911 C C . VAL A 1 80 ? 2.346 -13.305 10.047 1.00 0.00 345 VAL A C 10
ATOM 8912 O O . VAL A 1 80 ? 2.344 -14.004 11.057 1.00 0.00 345 VAL A O 10
ATOM 8925 N N . SER A 1 81 ? 3.312 -12.451 9.776 1.00 0.00 346 SER A N 10
ATOM 8926 C CA . SER A 1 81 ? 4.439 -12.267 10.668 1.00 0.00 346 SER A CA 10
ATOM 8927 C C . SER A 1 81 ? 4.318 -10.928 11.391 1.00 0.00 346 SER A C 10
ATOM 8928 O O . SER A 1 81 ? 5.310 -10.365 11.866 1.00 0.00 346 SER A O 10
ATOM 8936 N N . LYS A 1 82 ? 3.087 -10.426 11.466 1.00 0.00 347 LYS A N 10
ATOM 8937 C CA . LYS A 1 82 ? 2.804 -9.166 12.135 1.00 0.00 347 LYS A CA 10
ATOM 8938 C C . LYS A 1 82 ? 3.126 -9.258 13.624 1.00 0.00 347 LYS A C 10
ATOM 8939 O O . LYS A 1 82 ? 2.470 -9.981 14.378 1.00 0.00 347 LYS A O 10
ATOM 8947 N N . ARG A 1 83 ? 4.144 -8.534 14.029 1.00 0.00 348 ARG A N 10
ATOM 8948 C CA . ARG A 1 83 ? 4.612 -8.551 15.396 1.00 0.00 348 ARG A CA 10
ATOM 8949 C C . ARG A 1 83 ? 4.552 -7.156 15.985 1.00 0.00 348 ARG A C 10
ATOM 8950 O O . ARG A 1 83 ? 3.811 -6.953 16.966 1.00 0.00 348 ARG A O 10
ATOM 8961 N N . GLY A 1 17 ? -11.385 -8.712 -4.642 1.00 0.00 282 GLY A N 11
ATOM 8962 C CA . GLY A 1 17 ? -11.966 -8.359 -3.334 1.00 0.00 282 GLY A CA 11
ATOM 8963 C C . GLY A 1 17 ? -11.164 -7.286 -2.637 1.00 0.00 282 GLY A C 11
ATOM 8964 O O . GLY A 1 17 ? -10.704 -6.335 -3.274 1.00 0.00 282 GLY A O 11
ATOM 8967 N N . SER A 1 18 ? -10.989 -7.428 -1.335 1.00 0.00 283 SER A N 11
ATOM 8968 C CA . SER A 1 18 ? -10.223 -6.471 -0.566 1.00 0.00 283 SER A CA 11
ATOM 8969 C C . SER A 1 18 ? -9.656 -7.118 0.692 1.00 0.00 283 SER A C 11
ATOM 8970 O O . SER A 1 18 ? -10.334 -7.904 1.360 1.00 0.00 283 SER A O 11
ATOM 8978 N N . LEU A 1 19 ? -8.420 -6.799 0.998 1.00 0.00 284 LEU A N 11
ATOM 8979 C CA . LEU A 1 19 ? -7.764 -7.308 2.185 1.00 0.00 284 LEU A CA 11
ATOM 8980 C C . LEU A 1 19 ? -7.016 -6.171 2.858 1.00 0.00 284 LEU A C 11
ATOM 8981 O O . LEU A 1 19 ? -6.836 -5.117 2.268 1.00 0.00 284 LEU A O 11
ATOM 8997 N N . LYS A 1 20 ? -6.596 -6.374 4.077 1.00 0.00 285 LYS A N 11
ATOM 8998 C CA . LYS A 1 20 ? -5.871 -5.355 4.788 1.00 0.00 285 LYS A CA 11
ATOM 8999 C C . LYS A 1 20 ? -4.624 -5.925 5.428 1.00 0.00 285 LYS A C 11
ATOM 9000 O O . LYS A 1 20 ? -4.621 -7.056 5.920 1.00 0.00 285 LYS A O 11
ATOM 9008 N N . VAL A 1 21 ? -3.569 -5.148 5.399 1.00 0.00 286 VAL A N 11
ATOM 9009 C CA . VAL A 1 21 ? -2.308 -5.534 5.993 1.00 0.00 286 VAL A CA 11
ATOM 9010 C C . VAL A 1 21 ? -1.991 -4.589 7.136 1.00 0.00 286 VAL A C 11
ATOM 9011 O O . VAL A 1 21 ? -2.342 -3.409 7.084 1.00 0.00 286 VAL A O 11
ATOM 9024 N N . ARG A 1 22 ? -1.351 -5.094 8.165 1.00 0.00 287 ARG A N 11
ATOM 9025 C CA . ARG A 1 22 ? -1.065 -4.280 9.331 1.00 0.00 287 ARG A CA 11
ATOM 9026 C C . ARG A 1 22 ? 0.394 -3.878 9.357 1.00 0.00 287 ARG A C 11
ATOM 9027 O O . ARG A 1 22 ? 1.271 -4.725 9.381 1.00 0.00 287 ARG A O 11
ATOM 9037 N N . ALA A 1 23 ? 0.647 -2.591 9.344 1.00 0.00 288 ALA A N 11
ATOM 9038 C CA . ALA A 1 23 ? 2.008 -2.094 9.362 1.00 0.00 288 ALA A CA 11
ATOM 9039 C C . ALA A 1 23 ? 2.619 -2.274 10.737 1.00 0.00 288 ALA A C 11
ATOM 9040 O O . ALA A 1 23 ? 2.058 -1.827 11.725 1.00 0.00 288 ALA A O 11
ATOM 9047 N N . LEU A 1 24 ? 3.758 -2.945 10.805 1.00 0.00 289 LEU A N 11
ATOM 9048 C CA . LEU A 1 24 ? 4.428 -3.141 12.085 1.00 0.00 289 LEU A CA 11
ATOM 9049 C C . LEU A 1 24 ? 5.376 -1.987 12.348 1.00 0.00 289 LEU A C 11
ATOM 9050 O O . LEU A 1 24 ? 5.916 -1.841 13.448 1.00 0.00 289 LEU A O 11
ATOM 9066 N N . LYS A 1 25 ? 5.571 -1.169 11.327 1.00 0.00 290 LYS A N 11
ATOM 9067 C CA . LYS A 1 25 ? 6.430 -0.013 11.414 1.00 0.00 290 LYS A CA 11
ATOM 9068 C C . LYS A 1 25 ? 5.825 1.122 10.593 1.00 0.00 290 LYS A C 11
ATOM 9069 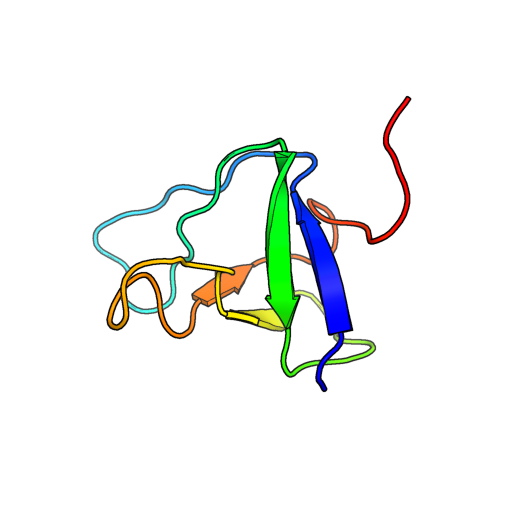O O . LYS A 1 25 ? 5.153 0.872 9.592 1.00 0.00 290 LYS A O 11
ATOM 9077 N N . ASP A 1 26 ? 6.044 2.357 11.027 1.00 0.00 291 ASP A N 11
ATOM 9078 C CA . ASP A 1 26 ? 5.508 3.524 10.324 1.00 0.00 291 ASP A CA 11
ATOM 9079 C C . ASP A 1 26 ? 6.192 3.711 8.979 1.00 0.00 291 ASP A C 11
ATOM 9080 O O . ASP A 1 26 ? 7.330 3.265 8.775 1.00 0.00 291 ASP A O 11
ATOM 9087 N N . PHE A 1 27 ? 5.504 4.372 8.067 1.00 0.00 292 PHE A N 11
ATOM 9088 C CA . PHE A 1 27 ? 6.044 4.643 6.745 1.00 0.00 292 PHE A CA 11
ATOM 9089 C C . PHE A 1 27 ? 7.053 5.781 6.809 1.00 0.00 292 PHE A C 11
ATOM 9090 O O . PHE A 1 27 ? 6.699 6.921 7.118 1.00 0.00 292 PHE A O 11
ATOM 9103 N N . TRP A 1 28 ? 8.305 5.467 6.541 1.00 0.00 293 TRP A N 11
ATOM 9104 C CA . TRP A 1 28 ? 9.353 6.463 6.564 1.00 0.00 293 TRP A CA 11
ATOM 9105 C C . TRP A 1 28 ? 9.718 6.864 5.144 1.00 0.00 293 TRP A C 11
ATOM 9106 O O . TRP A 1 28 ? 10.001 6.010 4.299 1.00 0.00 293 TRP A O 11
ATOM 9122 N N . ASN A 1 29 ? 9.703 8.156 4.891 1.00 0.00 294 ASN A N 11
ATOM 9123 C CA . ASN A 1 29 ? 10.018 8.704 3.580 1.00 0.00 294 ASN A CA 11
ATOM 9124 C C . ASN A 1 29 ? 10.300 10.189 3.729 1.00 0.00 294 ASN A C 11
ATOM 9125 O O . ASN A 1 29 ? 9.962 10.775 4.763 1.00 0.00 294 ASN A O 11
ATOM 9136 N N . LEU A 1 30 ? 10.945 10.785 2.733 1.00 0.00 295 LEU A N 11
ATOM 9137 C CA . LEU A 1 30 ? 11.222 12.214 2.743 1.00 0.00 295 LEU A CA 11
ATOM 9138 C C . LEU A 1 30 ? 9.921 12.986 2.954 1.00 0.00 295 LEU A C 11
ATOM 9139 O O . LEU A 1 30 ? 8.972 12.826 2.184 1.00 0.00 295 LEU A O 11
ATOM 9155 N N . HIS A 1 31 ? 9.892 13.805 4.008 1.00 0.00 296 HIS A N 11
ATOM 9156 C CA . HIS A 1 31 ? 8.695 14.561 4.404 1.00 0.00 296 HIS A CA 11
ATOM 9157 C C . HIS A 1 31 ? 7.975 15.194 3.213 1.00 0.00 296 HIS A C 11
ATOM 9158 O O . HIS A 1 31 ? 8.500 16.091 2.556 1.00 0.00 296 HIS A O 11
ATOM 9169 N N . ASP A 1 32 ? 6.772 14.705 2.957 1.00 0.00 297 ASP A N 11
ATOM 9170 C CA . ASP A 1 32 ? 5.940 15.185 1.870 1.00 0.00 297 ASP A CA 11
ATOM 9171 C C . ASP A 1 32 ? 4.481 14.822 2.153 1.00 0.00 297 ASP A C 11
ATOM 9172 O O . ASP A 1 32 ? 4.191 13.703 2.567 1.00 0.00 297 ASP A O 11
ATOM 9179 N N . PRO A 1 33 ? 3.549 15.764 1.931 1.00 0.00 298 PRO A N 11
ATOM 9180 C CA . PRO A 1 33 ? 2.118 15.573 2.243 1.00 0.00 298 PRO A CA 11
ATOM 9181 C C . PRO A 1 33 ? 1.414 14.493 1.402 1.00 0.00 298 PRO A C 11
ATOM 9182 O O . PRO A 1 33 ? 0.304 14.084 1.735 1.00 0.00 298 PRO A O 11
ATOM 9193 N N . THR A 1 34 ? 2.041 14.032 0.321 1.00 0.00 299 THR A N 11
ATOM 9194 C CA . THR A 1 34 ? 1.402 13.020 -0.519 1.00 0.00 299 THR A CA 11
ATOM 9195 C C . THR A 1 34 ? 1.871 11.609 -0.142 1.00 0.00 299 THR A C 11
ATOM 9196 O O . THR A 1 34 ? 1.568 10.626 -0.830 1.00 0.00 299 THR A O 11
ATOM 9206 N N . ALA A 1 35 ? 2.598 11.526 0.965 1.00 0.00 300 ALA A N 11
ATOM 9207 C CA . ALA A 1 35 ? 3.099 10.260 1.478 1.00 0.00 300 ALA A CA 11
ATOM 9208 C C . ALA A 1 35 ? 1.979 9.469 2.135 1.00 0.00 300 ALA A C 11
ATOM 9209 O O . ALA A 1 35 ? 1.010 10.047 2.635 1.00 0.00 300 ALA A O 11
ATOM 9216 N N . LEU A 1 36 ? 2.109 8.153 2.137 1.00 0.00 301 LEU A N 11
ATOM 9217 C CA . LEU A 1 36 ? 1.102 7.291 2.733 1.00 0.00 301 LEU A CA 11
ATOM 9218 C C . LEU A 1 36 ? 1.291 7.269 4.243 1.00 0.00 301 LEU A C 11
ATOM 9219 O O . LEU A 1 36 ? 2.195 6.610 4.759 1.00 0.00 301 LEU A O 11
ATOM 9235 N N . ASN A 1 37 ? 0.453 8.005 4.946 1.00 0.00 302 ASN A N 11
ATOM 9236 C CA . ASN A 1 37 ? 0.571 8.118 6.388 1.00 0.00 302 ASN A CA 11
ATOM 9237 C C . ASN A 1 37 ? -0.037 6.920 7.103 1.00 0.00 302 ASN A C 11
ATOM 9238 O O . ASN A 1 37 ? -1.211 6.923 7.481 1.00 0.00 302 ASN A O 11
ATOM 9249 N N . VAL A 1 38 ? 0.762 5.891 7.259 1.00 0.00 303 VAL A N 11
ATOM 9250 C CA . VAL A 1 38 ? 0.352 4.716 7.981 1.00 0.00 303 VAL A CA 11
ATOM 9251 C C . VAL A 1 38 ? 1.071 4.670 9.320 1.00 0.00 303 VAL A C 11
ATOM 9252 O O . VAL A 1 38 ? 2.264 4.984 9.409 1.00 0.00 303 VAL A O 11
ATOM 9265 N N . ARG A 1 39 ? 0.344 4.324 10.358 1.00 0.00 304 ARG A N 11
ATOM 9266 C CA . ARG A 1 39 ? 0.904 4.265 11.687 1.00 0.00 304 ARG A CA 11
ATOM 9267 C C . ARG A 1 39 ? 1.254 2.834 12.032 1.00 0.00 304 ARG A C 11
ATOM 9268 O O . ARG A 1 39 ? 0.596 1.902 11.568 1.00 0.00 304 ARG A O 11
ATOM 9278 N N . ALA A 1 40 ? 2.290 2.659 12.823 1.00 0.00 305 ALA A N 11
ATOM 9279 C CA . ALA A 1 40 ? 2.668 1.347 13.294 1.00 0.00 305 ALA A CA 11
ATOM 9280 C C . ALA A 1 40 ? 1.525 0.750 14.100 1.00 0.00 305 ALA A C 11
ATOM 9281 O O . ALA A 1 40 ? 1.139 1.284 15.145 1.00 0.00 305 ALA A O 11
ATOM 9288 N N . GLY A 1 41 ? 0.963 -0.324 13.596 1.00 0.00 306 GLY A N 11
ATOM 9289 C CA . GLY A 1 41 ? -0.145 -0.961 14.251 1.00 0.00 306 GLY A CA 11
ATOM 9290 C C . GLY A 1 41 ? -1.446 -0.743 13.508 1.00 0.00 306 GLY A C 11
ATOM 9291 O O . GLY A 1 41 ? -2.450 -1.389 13.805 1.00 0.00 306 GLY A O 11
ATOM 9295 N N . ASP A 1 42 ? -1.423 0.162 12.536 1.00 0.00 307 ASP A N 11
ATOM 9296 C CA . ASP A 1 42 ? -2.611 0.482 11.748 1.00 0.00 307 ASP A CA 11
ATOM 9297 C C . ASP A 1 42 ? -2.694 -0.445 10.528 1.00 0.00 307 ASP A C 11
ATOM 9298 O O . ASP A 1 42 ? -1.757 -1.204 10.258 1.00 0.00 307 ASP A O 11
ATOM 9305 N N . VAL A 1 43 ? -3.789 -0.377 9.785 1.00 0.00 308 VAL A N 11
ATOM 9306 C CA . VAL A 1 43 ? -3.998 -1.290 8.667 1.00 0.00 308 VAL A CA 11
ATOM 9307 C C . VAL A 1 43 ? -4.214 -0.561 7.340 1.00 0.00 308 VAL A C 11
ATOM 9308 O O . VAL A 1 43 ? -4.832 0.503 7.286 1.00 0.00 308 VAL A O 11
ATOM 9321 N N . ILE A 1 44 ? -3.695 -1.152 6.278 1.00 0.00 309 ILE A N 11
ATOM 9322 C CA . ILE A 1 44 ? -3.840 -0.620 4.931 1.00 0.00 309 ILE A CA 11
ATOM 9323 C C . ILE A 1 44 ? -4.728 -1.546 4.112 1.00 0.00 309 ILE A C 11
ATOM 9324 O O . ILE A 1 44 ? -4.448 -2.743 4.007 1.00 0.00 309 ILE A O 11
ATOM 9339 N N . THR A 1 45 ? -5.791 -1.006 3.548 1.00 0.00 310 THR A N 11
ATOM 9340 C CA . THR A 1 45 ? -6.707 -1.798 2.748 1.00 0.00 310 THR A CA 11
ATOM 9341 C C . THR A 1 45 ? -6.232 -1.877 1.300 1.00 0.00 310 THR A C 11
ATOM 9342 O O . THR A 1 45 ? -6.222 -0.877 0.575 1.00 0.00 310 THR A O 11
ATOM 9352 N N . VAL A 1 46 ? -5.813 -3.056 0.905 1.00 0.00 311 VAL A N 11
ATOM 9353 C CA . VAL A 1 46 ? -5.333 -3.304 -0.435 1.00 0.00 311 VAL A CA 11
ATOM 9354 C C . VAL A 1 46 ? -6.347 -4.119 -1.238 1.00 0.00 311 VAL A C 11
ATOM 9355 O O . VAL A 1 46 ? -7.088 -4.936 -0.681 1.00 0.00 311 VAL A O 11
ATOM 9368 N N . LEU A 1 47 ? -6.390 -3.891 -2.537 1.00 0.00 312 LEU A N 11
ATOM 9369 C CA . LEU A 1 47 ? -7.298 -4.630 -3.398 1.00 0.00 312 LEU A CA 11
ATOM 9370 C C . LEU A 1 47 ? -6.613 -5.909 -3.881 1.00 0.00 312 LEU A C 11
ATOM 9371 O O . LEU A 1 47 ? -7.147 -7.011 -3.732 1.00 0.00 312 LEU A O 11
ATOM 9387 N N . GLU A 1 48 ? -5.425 -5.754 -4.449 1.00 0.00 313 GLU A N 11
ATOM 9388 C CA . GLU A 1 48 ? -4.640 -6.887 -4.919 1.00 0.00 313 GLU A CA 11
ATOM 9389 C C . GLU A 1 48 ? -3.273 -6.868 -4.270 1.00 0.00 313 GLU A C 11
ATOM 9390 O O . GLU A 1 48 ? -2.598 -5.834 -4.261 1.00 0.00 313 GLU A O 11
ATOM 9398 N N . GLN A 1 49 ? -2.863 -8.000 -3.732 1.00 0.00 314 GLN A N 11
ATOM 9399 C CA . GLN A 1 49 ? -1.580 -8.096 -3.060 1.00 0.00 314 GLN A CA 11
ATOM 9400 C C . GLN A 1 49 ? -0.433 -8.227 -4.049 1.00 0.00 314 GLN A C 11
ATOM 9401 O O . GLN A 1 49 ? -0.471 -9.052 -4.967 1.00 0.00 314 GLN A O 11
ATOM 9415 N N . HIS A 1 50 ? 0.580 -7.400 -3.861 1.00 0.00 315 HIS A N 11
ATOM 9416 C CA . HIS A 1 50 ? 1.773 -7.436 -4.688 1.00 0.00 315 HIS A CA 11
ATOM 9417 C C . HIS A 1 50 ? 3.021 -7.249 -3.812 1.00 0.00 315 HIS A C 11
ATOM 9418 O O . HIS A 1 50 ? 3.666 -6.199 -3.850 1.00 0.00 315 HIS A O 11
ATOM 9429 N N . PRO A 1 51 ? 3.355 -8.259 -2.985 1.00 0.00 316 PRO A N 11
ATOM 9430 C CA . PRO A 1 51 ? 4.513 -8.205 -2.097 1.00 0.00 316 PRO A CA 11
ATOM 9431 C C . PRO A 1 51 ? 5.821 -8.348 -2.866 1.00 0.00 316 PRO A C 11
ATOM 9432 O O . PRO A 1 51 ? 6.389 -9.440 -2.962 1.00 0.00 316 PRO A O 11
ATOM 9443 N N . ASP A 1 52 ? 6.275 -7.246 -3.432 1.00 0.00 317 ASP A N 11
ATOM 9444 C CA . ASP A 1 52 ? 7.499 -7.228 -4.216 1.00 0.00 317 ASP A CA 11
ATOM 9445 C C . ASP A 1 52 ? 8.225 -5.907 -4.015 1.00 0.00 317 ASP A C 11
ATOM 9446 O O . ASP A 1 52 ? 9.345 -5.869 -3.504 1.00 0.00 317 ASP A O 11
ATOM 9453 N N . GLY A 1 53 ? 7.573 -4.834 -4.407 1.00 0.00 318 GLY A N 11
ATOM 9454 C CA . GLY A 1 53 ? 8.126 -3.515 -4.239 1.00 0.00 318 GLY A CA 11
ATOM 9455 C C . GLY A 1 53 ? 7.120 -2.599 -3.603 1.00 0.00 318 GLY A C 11
ATOM 9456 O O . GLY A 1 53 ? 6.166 -3.072 -2.995 1.00 0.00 318 GLY A O 11
ATOM 9460 N N . ARG A 1 54 ? 7.312 -1.298 -3.737 1.00 0.00 319 ARG A N 11
ATOM 9461 C CA . ARG A 1 54 ? 6.370 -0.342 -3.167 1.00 0.00 319 ARG A CA 11
ATOM 9462 C C . ARG A 1 54 ? 5.040 -0.392 -3.920 1.00 0.00 319 ARG A C 11
ATOM 9463 O O . ARG A 1 54 ? 4.911 0.139 -5.024 1.00 0.00 319 ARG A O 11
ATOM 9473 N N . TRP A 1 55 ? 4.070 -1.055 -3.327 1.00 0.00 320 TRP A N 11
ATOM 9474 C CA . TRP A 1 55 ? 2.772 -1.223 -3.955 1.00 0.00 320 TRP A CA 11
ATOM 9475 C C . TRP A 1 55 ? 1.742 -0.283 -3.355 1.00 0.00 320 TRP A C 11
ATOM 9476 O O . TRP A 1 55 ? 1.996 0.353 -2.334 1.00 0.00 320 TRP A O 11
ATOM 9492 N N . LYS A 1 56 ? 0.588 -0.190 -3.998 1.00 0.00 321 LYS A N 11
ATOM 9493 C CA . LYS A 1 56 ? -0.435 0.766 -3.593 1.00 0.00 321 LYS A CA 11
ATOM 9494 C C . LYS A 1 56 ? -1.462 0.164 -2.639 1.00 0.00 321 LYS A C 11
ATOM 9495 O O . LYS A 1 56 ? -1.731 -1.038 -2.657 1.00 0.00 321 LYS A O 11
ATOM 9503 N N . GLY A 1 57 ? -2.028 1.027 -1.813 1.00 0.00 322 GLY A N 11
ATOM 9504 C CA . GLY A 1 57 ? -3.059 0.635 -0.885 1.00 0.00 322 GLY A CA 11
ATOM 9505 C C . GLY A 1 57 ? -3.764 1.851 -0.322 1.00 0.00 322 GLY A C 11
ATOM 9506 O O . GLY A 1 57 ? -3.294 2.979 -0.502 1.00 0.00 322 GLY A O 11
ATOM 9510 N N . HIS A 1 58 ? -4.875 1.643 0.356 1.00 0.00 323 HIS A N 11
ATOM 9511 C CA . HIS A 1 58 ? -5.615 2.753 0.928 1.00 0.00 323 HIS A CA 11
ATOM 9512 C C . HIS A 1 58 ? -5.481 2.755 2.442 1.00 0.00 323 HIS A C 11
ATOM 9513 O O . HIS A 1 58 ? -5.812 1.776 3.110 1.00 0.00 323 HIS A O 11
ATOM 9524 N N . ILE A 1 59 ? -4.990 3.853 2.963 1.00 0.00 324 ILE A N 11
ATOM 9525 C CA . ILE A 1 59 ? -4.795 4.021 4.389 1.00 0.00 324 ILE A CA 11
ATOM 9526 C C . ILE A 1 59 ? -5.900 4.901 4.964 1.00 0.00 324 ILE A C 11
ATOM 9527 O O . ILE A 1 59 ? -6.556 5.640 4.219 1.00 0.00 324 ILE A O 11
ATOM 9542 N N . HIS A 1 60 ? -6.146 4.761 6.270 1.00 0.00 325 HIS A N 11
ATOM 9543 C CA . HIS A 1 60 ? -7.117 5.592 6.980 1.00 0.00 325 HIS A CA 11
ATOM 9544 C C . HIS A 1 60 ? -6.915 7.066 6.619 1.00 0.00 325 HIS A C 11
ATOM 9545 O O . HIS A 1 60 ? -5.784 7.520 6.450 1.00 0.00 325 HIS A O 11
ATOM 9556 N N . GLU A 1 61 ? -7.991 7.798 6.506 1.00 0.00 326 GLU A N 11
ATOM 9557 C CA . GLU A 1 61 ? -7.897 9.199 6.175 1.00 0.00 326 GLU A CA 11
ATOM 9558 C C . GLU A 1 61 ? -7.806 10.047 7.434 1.00 0.00 326 GLU A C 11
ATOM 9559 O O . GLU A 1 61 ? -8.782 10.178 8.185 1.00 0.00 326 GLU A O 11
ATOM 9567 N N . SER A 1 62 ? -6.626 10.593 7.679 1.00 0.00 327 SER A N 11
ATOM 9568 C CA . SER A 1 62 ? -6.407 11.457 8.821 1.00 0.00 327 SER A CA 11
ATOM 9569 C C . SER A 1 62 ? -7.349 12.664 8.765 1.00 0.00 327 SER A C 11
ATOM 9570 O O . SER A 1 62 ? -7.644 13.183 7.685 1.00 0.00 327 SER A O 11
ATOM 9578 N N . GLN A 1 63 ? -7.827 13.097 9.923 1.00 0.00 328 GLN A N 11
ATOM 9579 C CA . GLN A 1 63 ? -8.723 14.246 9.994 1.00 0.00 328 GLN A CA 11
ATOM 9580 C C . GLN A 1 63 ? -7.944 15.536 9.779 1.00 0.00 328 GLN A C 11
ATOM 9581 O O . GLN A 1 63 ? -8.514 16.584 9.462 1.00 0.00 328 GLN A O 11
ATOM 9595 N N . ARG A 1 64 ? -6.643 15.444 9.948 1.00 0.00 329 ARG A N 11
ATOM 9596 C CA . ARG A 1 64 ? -5.748 16.545 9.691 1.00 0.00 329 ARG A CA 11
ATOM 9597 C C . ARG A 1 64 ? -4.786 16.102 8.606 1.00 0.00 329 ARG A C 11
ATOM 9598 O O . ARG A 1 64 ? -3.843 15.352 8.870 1.00 0.00 329 ARG A O 11
ATOM 9608 N N . GLY A 1 65 ? -5.037 16.537 7.389 1.00 0.00 330 GLY A N 11
ATOM 9609 C CA . GLY A 1 65 ? -4.246 16.076 6.277 1.00 0.00 330 GLY A CA 11
ATOM 9610 C C . GLY A 1 65 ? -4.781 14.762 5.766 1.00 0.00 330 GLY A C 11
ATOM 9611 O O . GLY A 1 65 ? -4.125 13.729 5.895 1.00 0.00 330 GLY A O 11
ATOM 9615 N N . THR A 1 66 ? -6.001 14.805 5.230 1.00 0.00 331 THR A N 11
ATOM 9616 C CA . THR A 1 66 ? -6.693 13.615 4.738 1.00 0.00 331 THR A CA 11
ATOM 9617 C C . THR A 1 66 ? -5.801 12.787 3.800 1.00 0.00 331 THR A C 11
ATOM 9618 O O . THR A 1 66 ? -5.090 13.329 2.942 1.00 0.00 331 THR A O 11
ATOM 9628 N N . ASP A 1 67 ? -5.841 11.478 3.979 1.00 0.00 332 ASP A N 11
ATOM 9629 C CA . ASP A 1 67 ? -5.003 10.572 3.213 1.00 0.00 332 ASP A CA 11
ATOM 9630 C C . ASP A 1 67 ? -5.763 9.970 2.049 1.00 0.00 332 ASP A C 11
ATOM 9631 O O . ASP A 1 67 ? -6.983 10.122 1.938 1.00 0.00 332 ASP A O 11
ATOM 9638 N N . ARG A 1 68 ? -5.042 9.271 1.193 1.00 0.00 333 ARG A N 11
ATOM 9639 C CA . ARG A 1 68 ? -5.623 8.640 0.020 1.00 0.00 333 ARG A CA 11
ATOM 9640 C C . ARG A 1 68 ? -4.852 7.364 -0.309 1.00 0.00 333 ARG A C 11
ATOM 9641 O O . ARG A 1 68 ? -4.113 6.847 0.529 1.00 0.00 333 ARG A O 11
ATOM 9651 N N . ILE A 1 69 ? -5.044 6.847 -1.516 1.00 0.00 334 ILE A N 11
ATOM 9652 C CA . ILE A 1 69 ? -4.298 5.683 -1.966 1.00 0.00 334 ILE A CA 11
ATOM 9653 C C . ILE A 1 69 ? -2.842 6.070 -2.201 1.00 0.00 334 ILE A C 11
ATOM 9654 O O . ILE A 1 69 ? -2.552 7.013 -2.942 1.00 0.00 334 ILE A O 11
ATOM 9669 N N . GLY A 1 70 ? -1.941 5.352 -1.573 1.00 0.00 335 GLY A N 11
ATOM 9670 C CA . GLY A 1 70 ? -0.535 5.645 -1.711 1.00 0.00 335 GLY A CA 11
ATOM 9671 C C . GLY A 1 70 ? 0.280 4.393 -1.843 1.00 0.00 335 GLY A C 11
ATOM 9672 O O . GLY A 1 70 ? -0.272 3.293 -1.838 1.00 0.00 335 GLY A O 11
ATOM 9676 N N . TYR A 1 71 ? 1.582 4.546 -1.971 1.00 0.00 336 TYR A N 11
ATOM 9677 C CA . TYR A 1 71 ? 2.465 3.401 -2.109 1.00 0.00 336 TYR A CA 11
ATOM 9678 C C . TYR A 1 71 ? 3.207 3.133 -0.810 1.00 0.00 336 TYR A C 11
ATOM 9679 O O . TYR A 1 71 ? 3.509 4.058 -0.050 1.00 0.00 336 TYR A O 11
ATOM 9693 N N . PHE A 1 72 ? 3.487 1.876 -0.553 1.00 0.00 337 PHE A N 11
ATOM 9694 C CA . PHE A 1 72 ? 4.201 1.487 0.645 1.00 0.00 337 PHE A CA 11
ATOM 9695 C C . PHE A 1 72 ? 5.048 0.240 0.384 1.00 0.00 337 PHE A C 11
ATOM 9696 O O . PHE A 1 72 ? 4.719 -0.568 -0.491 1.00 0.00 337 PHE A O 11
ATOM 9709 N N . PRO A 1 73 ? 6.163 0.077 1.118 1.00 0.00 338 PRO A N 11
ATOM 9710 C CA . PRO A 1 73 ? 7.033 -1.069 0.979 1.00 0.00 338 PRO A CA 11
ATOM 9711 C C . PRO A 1 73 ? 6.555 -2.249 1.834 1.00 0.00 338 PRO A C 11
ATOM 9712 O O . PRO A 1 73 ? 6.200 -2.079 3.008 1.00 0.00 338 PRO A O 11
ATOM 9723 N N . PRO A 1 74 ? 6.557 -3.468 1.262 1.00 0.00 339 PRO A N 11
ATOM 9724 C CA . PRO A 1 74 ? 6.127 -4.685 1.969 1.00 0.00 339 PRO A CA 11
ATOM 9725 C C . PRO A 1 74 ? 7.019 -5.017 3.175 1.00 0.00 339 PRO A C 11
ATOM 9726 O O . PRO A 1 74 ? 6.761 -5.970 3.907 1.00 0.00 339 PRO A O 11
ATOM 9737 N N . GLY A 1 75 ? 8.063 -4.232 3.366 1.00 0.00 340 GLY A N 11
ATOM 9738 C CA . GLY A 1 75 ? 8.963 -4.439 4.4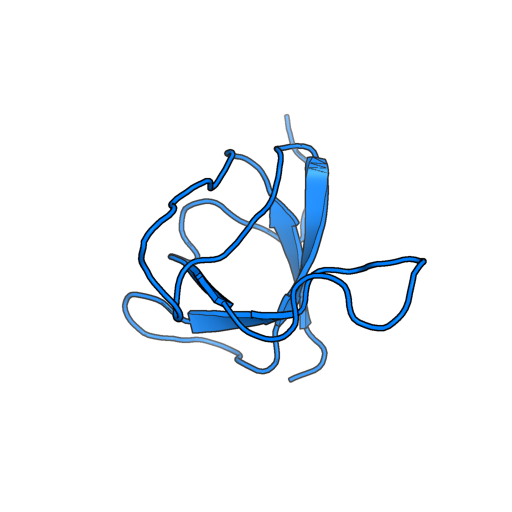75 1.00 0.00 340 GLY A CA 11
ATOM 9739 C C . GLY A 1 75 ? 8.429 -3.881 5.778 1.00 0.00 340 GLY A C 11
ATOM 9740 O O . GLY A 1 75 ? 8.875 -4.276 6.852 1.00 0.00 340 GLY A O 11
ATOM 9744 N N . ILE A 1 76 ? 7.472 -2.965 5.697 1.00 0.00 341 ILE A N 11
ATOM 9745 C CA . ILE A 1 76 ? 6.929 -2.353 6.907 1.00 0.00 341 ILE A CA 11
ATOM 9746 C C . ILE A 1 76 ? 5.569 -2.938 7.278 1.00 0.00 341 ILE A C 11
ATOM 9747 O O . ILE A 1 76 ? 4.962 -2.525 8.265 1.00 0.00 341 ILE A O 11
ATOM 9762 N N . VAL A 1 77 ? 5.100 -3.909 6.510 1.00 0.00 342 VAL A N 11
ATOM 9763 C CA . VAL A 1 77 ? 3.790 -4.487 6.769 1.00 0.00 342 VAL A CA 11
ATOM 9764 C C . VAL A 1 77 ? 3.869 -5.927 7.238 1.00 0.00 342 VAL A C 11
ATOM 9765 O O . VAL A 1 77 ? 4.804 -6.663 6.906 1.00 0.00 342 VAL A O 11
ATOM 9778 N N . GLU A 1 78 ? 2.890 -6.305 8.024 1.00 0.00 343 GLU A N 11
ATOM 9779 C CA . GLU A 1 78 ? 2.781 -7.633 8.566 1.00 0.00 343 GLU A CA 11
ATOM 9780 C C . GLU A 1 78 ? 1.497 -8.288 8.078 1.00 0.00 343 GLU A C 11
ATOM 9781 O O . GLU A 1 78 ? 0.417 -7.664 8.076 1.00 0.00 343 GLU A O 11
ATOM 9789 N N . VAL A 1 79 ? 1.627 -9.524 7.631 1.00 0.00 344 VAL A N 11
ATOM 9790 C CA . VAL A 1 79 ? 0.505 -10.292 7.128 1.00 0.00 344 VAL A CA 11
ATOM 9791 C C . VAL A 1 79 ? 0.427 -11.631 7.856 1.00 0.00 344 VAL A C 11
ATOM 9792 O O . VAL A 1 79 ? -0.661 -12.185 8.057 1.00 0.00 344 VAL A O 11
ATOM 9805 N N . VAL A 1 80 ? 1.587 -12.145 8.248 1.00 0.00 345 VAL A N 11
ATOM 9806 C CA . VAL A 1 80 ? 1.670 -13.422 8.939 1.00 0.00 345 VAL A CA 11
ATOM 9807 C C . VAL A 1 80 ? 2.535 -13.309 10.196 1.00 0.00 345 VAL A C 11
ATOM 9808 O O . VAL A 1 80 ? 2.044 -13.487 11.315 1.00 0.00 345 VAL A O 11
ATOM 9821 N N . SER A 1 81 ? 3.816 -13.009 10.014 1.00 0.00 346 SER A N 11
ATOM 9822 C CA . SER A 1 81 ? 4.743 -12.927 11.135 1.00 0.00 346 SER A CA 11
ATOM 9823 C C . SER A 1 81 ? 5.415 -11.554 11.214 1.00 0.00 346 SER A C 11
ATOM 9824 O O . SER A 1 81 ? 5.264 -10.727 10.311 1.00 0.00 346 SER A O 11
ATOM 9832 N N . LYS A 1 82 ? 6.181 -11.344 12.296 1.00 0.00 347 LYS A N 11
ATOM 9833 C CA . LYS A 1 82 ? 6.868 -10.077 12.573 1.00 0.00 347 LYS A CA 11
ATOM 9834 C C . LYS A 1 82 ? 5.874 -8.953 12.811 1.00 0.00 347 LYS A C 11
ATOM 9835 O O . LYS A 1 82 ? 5.556 -8.188 11.908 1.00 0.00 347 LYS A O 11
ATOM 9843 N N . ARG A 1 83 ? 5.378 -8.876 14.030 1.00 0.00 348 ARG A N 11
ATOM 9844 C CA . ARG A 1 83 ? 4.418 -7.856 14.407 1.00 0.00 348 ARG A CA 11
ATOM 9845 C C . ARG A 1 83 ? 4.892 -7.117 15.650 1.00 0.00 348 ARG A C 11
ATOM 9846 O O . ARG A 1 83 ? 5.351 -7.786 16.602 1.00 0.00 348 ARG A O 11
ATOM 9857 N N . GLY A 1 17 ? -10.251 -7.841 -5.513 1.00 0.00 282 GLY A N 12
ATOM 9858 C CA . GLY A 1 17 ? -9.579 -8.308 -4.288 1.00 0.00 282 GLY A CA 12
ATOM 9859 C C . GLY A 1 17 ? -9.462 -7.207 -3.266 1.00 0.00 282 GLY A C 12
ATOM 9860 O O . GLY A 1 17 ? -9.510 -6.024 -3.614 1.00 0.00 282 GLY A O 12
ATOM 9863 N N . SER A 1 18 ? -9.335 -7.582 -2.005 1.00 0.00 283 SER A N 12
ATOM 9864 C CA . SER A 1 18 ? -9.195 -6.621 -0.919 1.00 0.00 283 SER A CA 12
ATOM 9865 C C . SER A 1 18 ? -8.538 -7.279 0.288 1.00 0.00 283 SER A C 12
ATOM 9866 O O . SER A 1 18 ? -9.149 -8.109 0.965 1.00 0.00 283 SER A O 12
ATOM 9874 N N . LEU A 1 19 ? -7.295 -6.923 0.542 1.00 0.00 284 LEU A N 12
ATOM 9875 C CA . LEU A 1 19 ? -6.552 -7.481 1.659 1.00 0.00 284 LEU A CA 12
ATOM 9876 C C . LEU A 1 19 ? -6.249 -6.394 2.675 1.00 0.00 284 LEU A C 12
ATOM 9877 O O . LEU A 1 19 ? -6.301 -5.205 2.359 1.00 0.00 284 LEU A O 12
ATOM 9893 N N . LYS A 1 20 ? -5.935 -6.793 3.885 1.00 0.00 285 LYS A N 12
ATOM 9894 C CA . LYS A 1 20 ? -5.619 -5.848 4.936 1.00 0.00 285 LYS A CA 12
ATOM 9895 C C . LYS A 1 20 ? -4.275 -6.177 5.555 1.00 0.00 285 LYS A C 12
ATOM 9896 O O . LYS A 1 20 ? -3.991 -7.332 5.861 1.00 0.00 285 LYS A O 12
ATOM 9904 N N . VAL A 1 21 ? -3.458 -5.163 5.734 1.00 0.00 286 VAL A N 12
ATOM 9905 C CA . VAL A 1 21 ? -2.145 -5.327 6.327 1.00 0.00 286 VAL A CA 12
ATOM 9906 C C . VAL A 1 21 ? -1.915 -4.263 7.385 1.00 0.00 286 VAL A C 12
ATOM 9907 O O . VAL A 1 21 ? -2.271 -3.109 7.197 1.00 0.00 286 VAL A O 12
ATOM 9920 N N . ARG A 1 22 ? -1.334 -4.647 8.492 1.00 0.00 287 ARG A N 12
ATOM 9921 C CA . ARG A 1 22 ? -1.080 -3.718 9.568 1.00 0.00 287 ARG A CA 12
ATOM 9922 C C . ARG A 1 22 ? 0.406 -3.385 9.620 1.00 0.00 287 ARG A C 12
ATOM 9923 O O . ARG A 1 22 ? 1.252 -4.275 9.510 1.00 0.00 287 ARG A O 12
ATOM 9933 N N . ALA A 1 23 ? 0.717 -2.107 9.761 1.00 0.00 288 ALA A N 12
ATOM 9934 C CA . ALA A 1 23 ? 2.102 -1.649 9.761 1.00 0.00 288 ALA A CA 12
ATOM 9935 C C . ALA A 1 23 ? 2.792 -1.905 11.090 1.00 0.00 288 ALA A C 12
ATOM 9936 O O . ALA A 1 23 ? 2.260 -1.581 12.154 1.00 0.00 288 ALA A O 12
ATOM 9943 N N . LEU A 1 24 ? 3.979 -2.485 11.021 1.00 0.00 289 LEU A N 12
ATOM 9944 C CA . LEU A 1 24 ? 4.773 -2.762 12.210 1.00 0.00 289 LEU A CA 12
ATOM 9945 C C . LEU A 1 24 ? 5.722 -1.611 12.473 1.00 0.00 289 LEU A C 12
ATOM 9946 O O . LEU A 1 24 ? 6.071 -1.322 13.615 1.00 0.00 289 LEU A O 12
ATOM 9962 N N . LYS A 1 25 ? 6.123 -0.952 11.412 1.00 0.00 290 LYS A N 12
ATOM 9963 C CA . LYS A 1 25 ? 7.031 0.166 11.507 1.00 0.00 290 LYS A CA 12
ATOM 9964 C C . LYS A 1 25 ? 6.426 1.350 10.770 1.00 0.00 290 LYS A C 12
ATOM 9965 O O . LYS A 1 25 ? 5.700 1.163 9.790 1.00 0.00 290 LYS A O 12
ATOM 9973 N N . ASP A 1 26 ? 6.698 2.557 11.246 1.00 0.00 291 ASP A N 12
ATOM 9974 C CA . ASP A 1 26 ? 6.160 3.755 10.613 1.00 0.00 291 ASP A CA 12
ATOM 9975 C C . ASP A 1 26 ? 6.754 3.934 9.231 1.00 0.00 291 ASP A C 12
ATOM 9976 O O . ASP A 1 26 ? 7.913 3.578 8.990 1.00 0.00 291 ASP A O 12
ATOM 9983 N N . PHE A 1 27 ? 5.965 4.479 8.333 1.00 0.00 292 PHE A N 12
ATOM 9984 C CA . PHE A 1 27 ? 6.383 4.694 6.958 1.00 0.00 292 PHE A CA 12
ATOM 9985 C C . PHE A 1 27 ? 7.533 5.693 6.884 1.00 0.00 292 PHE A C 12
ATOM 9986 O O . PHE A 1 27 ? 7.495 6.741 7.530 1.00 0.00 292 PHE A O 12
ATOM 9999 N N . TRP A 1 28 ? 8.557 5.358 6.115 1.00 0.00 293 TRP A N 12
ATOM 10000 C CA . TRP A 1 28 ? 9.680 6.257 5.912 1.00 0.00 293 TRP A CA 12
ATOM 10001 C C . TRP A 1 28 ? 9.284 7.339 4.922 1.00 0.00 293 TRP A C 12
ATOM 10002 O O . TRP A 1 28 ? 9.224 7.094 3.712 1.00 0.00 293 TRP A O 12
ATOM 10018 N N . ASN A 1 29 ? 8.991 8.521 5.438 1.00 0.00 294 ASN A N 12
ATOM 10019 C CA . ASN A 1 29 ? 8.540 9.628 4.611 1.00 0.00 294 ASN A CA 12
ATOM 10020 C C . ASN A 1 29 ? 9.631 10.096 3.666 1.00 0.00 294 ASN A C 12
ATOM 10021 O O . ASN A 1 29 ? 10.574 10.777 4.071 1.00 0.00 294 ASN A O 12
ATOM 10032 N N . LEU A 1 30 ? 9.505 9.721 2.411 1.00 0.00 295 LEU A N 12
ATOM 10033 C CA . LEU A 1 30 ? 10.457 10.125 1.395 1.00 0.00 295 LEU A CA 12
ATOM 10034 C C . LEU A 1 30 ? 10.015 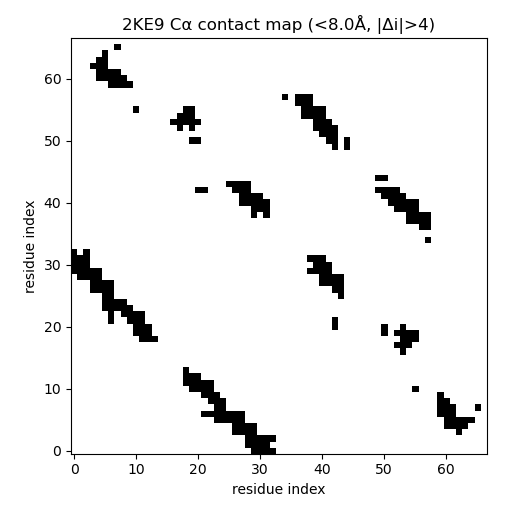11.423 0.728 1.00 0.00 295 LEU A C 12
ATOM 10035 O O . LEU A 1 30 ? 10.638 11.895 -0.225 1.00 0.00 295 LEU A O 12
ATOM 10051 N N . HIS A 1 31 ? 8.924 11.982 1.252 1.00 0.00 296 HIS A N 12
ATOM 10052 C CA . HIS A 1 31 ? 8.374 13.267 0.802 1.00 0.00 296 HIS A CA 12
ATOM 10053 C C . HIS A 1 31 ? 7.851 13.182 -0.626 1.00 0.00 296 HIS A C 12
ATOM 10054 O O . HIS A 1 31 ? 8.523 13.590 -1.575 1.00 0.00 296 HIS A O 12
ATOM 10065 N N . ASP A 1 32 ? 6.658 12.633 -0.769 1.00 0.00 297 ASP A N 12
ATOM 10066 C CA . ASP A 1 32 ? 6.019 12.486 -2.072 1.00 0.00 297 ASP A CA 12
ATOM 10067 C C . ASP A 1 32 ? 4.504 12.444 -1.905 1.00 0.00 297 ASP A C 12
ATOM 10068 O O . ASP A 1 32 ? 3.998 11.766 -1.014 1.00 0.00 297 ASP A O 12
ATOM 10075 N N . PRO A 1 33 ? 3.765 13.175 -2.756 1.00 0.00 298 PRO A N 12
ATOM 10076 C CA . PRO A 1 33 ? 2.294 13.252 -2.682 1.00 0.00 298 PRO A CA 12
ATOM 10077 C C . PRO A 1 33 ? 1.597 11.911 -2.944 1.00 0.00 298 PRO A C 12
ATOM 10078 O O . PRO A 1 33 ? 0.466 11.699 -2.510 1.00 0.00 298 PRO A O 12
ATOM 10089 N N . THR A 1 34 ? 2.264 11.012 -3.646 1.00 0.00 299 THR A N 12
ATOM 10090 C CA . THR A 1 34 ? 1.670 9.729 -3.972 1.00 0.00 299 THR A CA 12
ATOM 10091 C C . THR A 1 34 ? 2.139 8.639 -2.989 1.00 0.00 299 THR A C 12
ATOM 10092 O O . THR A 1 34 ? 1.713 7.479 -3.062 1.00 0.00 299 THR A O 12
ATOM 10102 N N . ALA A 1 35 ? 3.005 9.020 -2.064 1.00 0.00 300 ALA A N 12
ATOM 10103 C CA . ALA A 1 35 ? 3.495 8.092 -1.065 1.00 0.00 300 ALA A CA 12
ATOM 10104 C C . ALA A 1 35 ? 2.453 7.903 0.019 1.00 0.00 300 ALA A C 12
ATOM 10105 O O . ALA A 1 35 ? 1.794 8.860 0.432 1.00 0.00 300 ALA A O 12
ATOM 10112 N N . LEU A 1 36 ? 2.298 6.683 0.476 1.00 0.00 301 LEU A N 12
ATOM 10113 C CA . LEU A 1 36 ? 1.305 6.376 1.482 1.00 0.00 301 LEU A CA 12
ATOM 10114 C C . LEU A 1 36 ? 1.870 6.556 2.885 1.00 0.00 301 LEU A C 12
ATOM 10115 O O . LEU A 1 36 ? 2.635 5.728 3.364 1.00 0.00 301 LEU A O 12
ATOM 10131 N N . ASN A 1 37 ? 1.501 7.644 3.531 1.00 0.00 302 ASN A N 12
ATOM 10132 C CA . ASN A 1 37 ? 1.955 7.907 4.890 1.00 0.00 302 ASN A CA 12
ATOM 10133 C C . ASN A 1 37 ? 1.139 7.084 5.877 1.00 0.00 302 ASN A C 12
ATOM 10134 O O . ASN A 1 37 ? -0.088 7.177 5.902 1.00 0.00 302 ASN A O 12
ATOM 10145 N N . VAL A 1 38 ? 1.812 6.278 6.680 1.00 0.00 303 VAL A N 12
ATOM 10146 C CA . VAL A 1 38 ? 1.130 5.436 7.643 1.00 0.00 303 VAL A CA 12
ATOM 10147 C C . VAL A 1 38 ? 1.905 5.363 8.952 1.00 0.00 303 VAL A C 12
ATOM 10148 O O . VAL A 1 38 ? 3.144 5.413 8.965 1.00 0.00 303 VAL A O 12
ATOM 10161 N N . ARG A 1 39 ? 1.171 5.262 10.042 1.00 0.00 304 ARG A N 12
ATOM 10162 C CA . ARG A 1 39 ? 1.746 5.179 11.358 1.00 0.00 304 ARG A CA 12
ATOM 10163 C C . ARG A 1 39 ? 1.792 3.724 11.802 1.00 0.00 304 ARG A C 12
ATOM 10164 O O . ARG A 1 39 ? 0.931 2.919 11.417 1.00 0.00 304 ARG A O 12
ATOM 10174 N N . ALA A 1 40 ? 2.787 3.383 12.597 1.00 0.00 305 ALA A N 12
ATOM 10175 C CA . ALA A 1 40 ? 2.913 2.032 13.108 1.00 0.00 305 ALA A CA 12
ATOM 10176 C C . ALA A 1 40 ? 1.685 1.666 13.929 1.00 0.00 305 ALA A C 12
ATOM 10177 O O . ALA A 1 40 ? 1.281 2.407 14.834 1.00 0.00 305 ALA A O 12
ATOM 10184 N N . GLY A 1 41 ? 1.080 0.551 13.598 1.00 0.00 306 GLY A N 12
ATOM 10185 C CA . GLY A 1 41 ? -0.093 0.120 14.307 1.00 0.00 306 GLY A CA 12
ATOM 10186 C C . GLY A 1 41 ? -1.364 0.328 13.513 1.00 0.00 306 GLY A C 12
ATOM 10187 O O . GLY A 1 41 ? -2.410 -0.200 13.871 1.00 0.00 306 GLY A O 12
ATOM 10191 N N . ASP A 1 42 ? -1.285 1.096 12.435 1.00 0.00 307 ASP A N 12
ATOM 10192 C CA . ASP A 1 42 ? -2.462 1.337 11.602 1.00 0.00 307 ASP A CA 12
ATOM 10193 C C . ASP A 1 42 ? -2.603 0.246 10.556 1.00 0.00 307 ASP A C 12
ATOM 10194 O O . ASP A 1 42 ? -1.614 -0.391 10.172 1.00 0.00 307 ASP A O 12
ATOM 10201 N N . VAL A 1 43 ? -3.826 0.016 10.105 1.00 0.00 308 VAL A N 12
ATOM 10202 C CA . VAL A 1 43 ? -4.091 -1.028 9.129 1.00 0.00 308 VAL A CA 12
ATOM 10203 C C . VAL A 1 43 ? -4.394 -0.431 7.752 1.00 0.00 308 VAL A C 12
ATOM 10204 O O . VAL A 1 43 ? -5.244 0.453 7.613 1.00 0.00 308 VAL A O 12
ATOM 10217 N N . ILE A 1 44 ? -3.691 -0.921 6.748 1.00 0.00 309 ILE A N 12
ATOM 10218 C CA . ILE A 1 44 ? -3.867 -0.480 5.380 1.00 0.00 309 ILE A CA 12
ATOM 10219 C C . ILE A 1 44 ? -4.688 -1.515 4.618 1.00 0.00 309 ILE A C 12
ATOM 10220 O O . ILE A 1 44 ? -4.540 -2.717 4.840 1.00 0.00 309 ILE A O 12
ATOM 10235 N N . THR A 1 45 ? -5.553 -1.055 3.742 1.00 0.00 310 THR A N 12
ATOM 10236 C CA . THR A 1 45 ? -6.359 -1.946 2.938 1.00 0.00 310 THR A CA 12
ATOM 10237 C C . THR A 1 45 ? -5.876 -1.920 1.486 1.00 0.00 310 THR A C 12
ATOM 10238 O O . THR A 1 45 ? -6.056 -0.929 0.782 1.00 0.00 310 THR A O 12
ATOM 10248 N N . VAL A 1 46 ? -5.253 -3.000 1.053 1.00 0.00 311 VAL A N 12
ATOM 10249 C CA . VAL A 1 46 ? -4.705 -3.081 -0.293 1.00 0.00 311 VAL A CA 12
ATOM 10250 C C . VAL A 1 46 ? -5.663 -3.795 -1.234 1.00 0.00 311 VAL A C 12
ATOM 10251 O O . VAL A 1 46 ? -6.424 -4.671 -0.818 1.00 0.00 311 VAL A O 12
ATOM 10264 N N . LEU A 1 47 ? -5.634 -3.406 -2.491 1.00 0.00 312 LEU A N 12
ATOM 10265 C CA . LEU A 1 47 ? -6.491 -4.012 -3.495 1.00 0.00 312 LEU A CA 12
ATOM 10266 C C . LEU A 1 47 ? -5.910 -5.343 -3.961 1.00 0.00 312 LEU A C 12
ATOM 10267 O O . LEU A 1 47 ? -6.499 -6.401 -3.746 1.00 0.00 312 LEU A O 12
ATOM 10283 N N . GLU A 1 48 ? -4.753 -5.291 -4.588 1.00 0.00 313 GLU A N 12
ATOM 10284 C CA . GLU A 1 48 ? -4.098 -6.495 -5.056 1.00 0.00 313 GLU A CA 12
ATOM 10285 C C . GLU A 1 48 ? -2.862 -6.763 -4.233 1.00 0.00 313 GLU A C 12
ATOM 10286 O O . GLU A 1 48 ? -2.065 -5.853 -3.983 1.00 0.00 313 GLU A O 12
ATOM 10294 N N . GLN A 1 49 ? -2.684 -7.998 -3.823 1.00 0.00 314 GLN A N 12
ATOM 10295 C CA . GLN A 1 49 ? -1.515 -8.362 -3.062 1.00 0.00 314 GLN A CA 12
ATOM 10296 C C . GLN A 1 49 ? -0.315 -8.570 -3.988 1.00 0.00 314 GLN A C 12
ATOM 10297 O O . GLN A 1 49 ? -0.014 -9.687 -4.410 1.00 0.00 314 GLN A O 12
ATOM 10311 N N . HIS A 1 50 ? 0.335 -7.474 -4.339 1.00 0.00 315 HIS A N 12
ATOM 10312 C CA . HIS A 1 50 ? 1.496 -7.525 -5.217 1.00 0.00 315 HIS A CA 12
ATOM 10313 C C . HIS A 1 50 ? 2.675 -8.151 -4.487 1.00 0.00 315 HIS A C 12
ATOM 10314 O O . HIS A 1 50 ? 2.973 -7.781 -3.355 1.00 0.00 315 HIS A O 12
ATOM 10325 N N . PRO A 1 51 ? 3.349 -9.118 -5.127 1.00 0.00 316 PRO A N 12
ATOM 10326 C CA . PRO A 1 51 ? 4.461 -9.852 -4.514 1.00 0.00 316 PRO A CA 12
ATOM 10327 C C . PRO A 1 51 ? 5.643 -8.963 -4.139 1.00 0.00 316 PRO A C 12
ATOM 10328 O O . PRO A 1 51 ? 6.233 -9.125 -3.068 1.00 0.00 316 PRO A O 12
ATOM 10339 N N . ASP A 1 52 ? 5.978 -8.023 -5.001 1.00 0.00 317 ASP A N 12
ATOM 10340 C CA . ASP A 1 52 ? 7.125 -7.167 -4.770 1.00 0.00 317 ASP A CA 12
ATOM 10341 C C . ASP A 1 52 ? 6.827 -5.737 -5.167 1.00 0.00 317 ASP A C 12
ATOM 10342 O O . ASP A 1 52 ? 5.759 -5.436 -5.710 1.00 0.00 317 ASP A O 12
ATOM 10349 N N . GLY A 1 53 ? 7.773 -4.867 -4.896 1.00 0.00 318 GLY A N 12
ATOM 10350 C CA . GLY A 1 53 ? 7.644 -3.486 -5.258 1.00 0.00 318 GLY A CA 12
ATOM 10351 C C . GLY A 1 53 ? 6.876 -2.697 -4.244 1.00 0.00 318 GLY A C 12
ATOM 10352 O O . GLY A 1 53 ? 6.823 -3.057 -3.069 1.00 0.00 318 GLY A O 12
ATOM 10356 N N . ARG A 1 54 ? 6.295 -1.611 -4.689 1.00 0.00 319 ARG A N 12
ATOM 10357 C CA . ARG A 1 54 ? 5.494 -0.766 -3.834 1.00 0.00 319 ARG A CA 12
ATOM 10358 C C . ARG A 1 54 ? 4.042 -0.882 -4.248 1.00 0.00 319 ARG A C 12
ATOM 10359 O O . ARG A 1 54 ? 3.663 -0.427 -5.329 1.00 0.00 319 ARG A O 12
ATOM 10369 N N . TRP A 1 55 ? 3.237 -1.498 -3.414 1.00 0.00 320 TRP A N 12
ATOM 10370 C CA . TRP A 1 55 ? 1.835 -1.699 -3.748 1.00 0.00 320 TRP A CA 12
ATOM 10371 C C . TRP A 1 55 ? 0.970 -0.540 -3.280 1.00 0.00 320 TRP A C 12
ATOM 10372 O O . TRP A 1 55 ? 1.357 0.219 -2.388 1.00 0.00 320 TRP A O 12
ATOM 10388 N N . LYS A 1 56 ? -0.186 -0.396 -3.908 1.00 0.00 321 LYS A N 12
ATOM 10389 C CA . LYS A 1 56 ? -1.107 0.676 -3.590 1.00 0.00 321 LYS A CA 12
ATOM 10390 C C . LYS A 1 56 ? -2.027 0.275 -2.455 1.00 0.00 321 LYS A C 12
ATOM 10391 O O . LYS A 1 56 ? -2.750 -0.723 -2.544 1.00 0.00 321 LYS A O 12
ATOM 10399 N N . GLY A 1 57 ? -1.998 1.048 -1.395 1.00 0.00 322 GLY A N 12
ATOM 10400 C CA . GLY A 1 57 ? -2.829 0.772 -0.262 1.00 0.00 322 GLY A CA 12
ATOM 10401 C C . GLY A 1 57 ? -3.788 1.896 0.025 1.00 0.00 322 GLY A C 12
ATOM 10402 O O . GLY A 1 57 ? -3.512 3.060 -0.287 1.00 0.00 322 GLY A O 12
ATOM 10406 N N . HIS A 1 58 ? -4.914 1.552 0.602 1.00 0.00 323 HIS A N 12
ATOM 10407 C CA . HIS A 1 58 ? -5.926 2.516 0.956 1.00 0.00 323 HIS A CA 12
ATOM 10408 C C . HIS A 1 58 ? -6.013 2.591 2.476 1.00 0.00 323 HIS A C 12
ATOM 10409 O O . HIS A 1 58 ? -6.267 1.583 3.139 1.00 0.00 323 HIS A O 12
ATOM 10420 N N . ILE A 1 59 ? -5.796 3.766 3.026 1.00 0.00 324 ILE A N 12
ATOM 10421 C CA . ILE A 1 59 ? -5.808 3.937 4.472 1.00 0.00 324 ILE A CA 12
ATOM 10422 C C . ILE A 1 59 ? -7.018 4.715 4.940 1.00 0.00 324 ILE A C 12
ATOM 10423 O O . ILE A 1 59 ? -7.411 5.701 4.328 1.00 0.0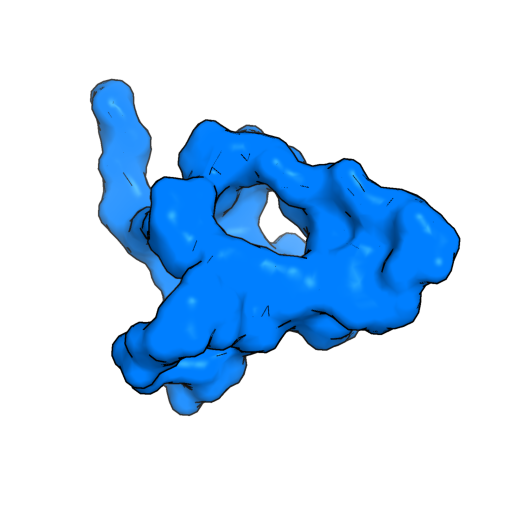0 324 ILE A O 12
ATOM 10438 N N . HIS A 1 60 ? -7.602 4.238 6.019 1.00 0.00 325 HIS A N 12
ATOM 10439 C CA . HIS A 1 60 ? -8.726 4.880 6.667 1.00 0.00 325 HIS A CA 12
ATOM 10440 C C . HIS A 1 60 ? -8.732 4.476 8.132 1.00 0.00 325 HIS A C 12
ATOM 10441 O O . HIS A 1 60 ? -8.925 3.304 8.460 1.00 0.00 325 HIS A O 12
ATOM 10452 N N . GLU A 1 61 ? -8.473 5.425 9.007 1.00 0.00 326 GLU A N 12
ATOM 10453 C CA . GLU A 1 61 ? -8.407 5.130 10.426 1.00 0.00 326 GLU A CA 12
ATOM 10454 C C . GLU A 1 61 ? -9.759 5.315 11.113 1.00 0.00 326 GLU A C 12
ATOM 10455 O O . GLU A 1 61 ? -10.752 5.683 10.472 1.00 0.00 326 GLU A O 12
ATOM 10463 N N . SER A 1 62 ? -9.786 5.051 12.408 1.00 0.00 327 SER A N 12
ATOM 10464 C CA . SER A 1 62 ? -11.012 5.065 13.189 1.00 0.00 327 SER A CA 12
ATOM 10465 C C . SER A 1 62 ? -11.615 6.468 13.335 1.00 0.00 327 SER A C 12
ATOM 10466 O O . SER A 1 62 ? -12.753 6.702 12.921 1.00 0.00 327 SER A O 12
ATOM 10474 N N . GLN A 1 63 ? -10.858 7.386 13.923 1.00 0.00 328 GLN A N 12
ATOM 10475 C CA . GLN A 1 63 ? -11.352 8.735 14.182 1.00 0.00 328 GLN A CA 12
ATOM 10476 C C . GLN A 1 63 ? -11.695 9.460 12.890 1.00 0.00 328 GLN A C 12
ATOM 10477 O O . GLN A 1 63 ? -12.868 9.633 12.557 1.00 0.00 328 GLN A O 12
ATOM 10491 N N . ARG A 1 64 ? -10.682 9.878 12.175 1.00 0.00 329 ARG A N 12
ATOM 10492 C CA . ARG A 1 64 ? -10.864 10.546 10.905 1.00 0.00 329 ARG A CA 12
ATOM 10493 C C . ARG A 1 64 ? -9.951 9.908 9.878 1.00 0.00 329 ARG A C 12
ATOM 10494 O O . ARG A 1 64 ? -9.863 8.683 9.819 1.00 0.00 329 ARG A O 12
ATOM 10504 N N . GLY A 1 65 ? -9.271 10.714 9.078 1.00 0.00 330 GLY A N 12
ATOM 10505 C CA . GLY A 1 65 ? -8.379 10.154 8.091 1.00 0.00 330 GLY A CA 12
ATOM 10506 C C . GLY A 1 65 ? -9.124 9.378 7.034 1.00 0.00 330 GLY A C 12
ATOM 10507 O O . GLY A 1 65 ? -9.009 8.147 6.963 1.00 0.00 330 GLY A O 12
ATOM 10511 N N . THR A 1 66 ? -9.921 10.085 6.244 1.00 0.00 331 THR A N 12
ATOM 10512 C CA . THR A 1 66 ? -10.703 9.469 5.188 1.00 0.00 331 THR A CA 12
ATOM 10513 C C . THR A 1 66 ? -9.809 8.688 4.221 1.00 0.00 331 THR A C 12
ATOM 10514 O O . THR A 1 66 ? -8.615 8.990 4.087 1.00 0.00 331 THR A O 12
ATOM 10524 N N . ASP A 1 67 ? -10.403 7.693 3.561 1.00 0.00 332 ASP A N 12
ATOM 10525 C CA . ASP A 1 67 ? -9.693 6.790 2.644 1.00 0.00 332 ASP A CA 12
ATOM 10526 C C . ASP A 1 67 ? -8.694 7.512 1.750 1.00 0.00 332 ASP A C 12
ATOM 10527 O O . ASP A 1 67 ? -9.071 8.274 0.858 1.00 0.00 332 ASP A O 12
ATOM 10534 N N . ARG A 1 68 ? -7.423 7.272 2.009 1.00 0.00 333 ARG A N 12
ATOM 10535 C CA . ARG A 1 68 ? -6.341 7.847 1.228 1.00 0.00 333 ARG A CA 12
ATOM 10536 C C . ARG A 1 68 ? -5.574 6.725 0.539 1.00 0.00 333 ARG A C 12
ATOM 10537 O O . ARG A 1 68 ? -5.347 5.675 1.140 1.00 0.00 333 ARG A O 12
ATOM 10547 N N . ILE A 1 69 ? -5.195 6.928 -0.714 1.00 0.00 334 ILE A N 12
ATOM 10548 C CA . ILE A 1 69 ? -4.481 5.898 -1.456 1.00 0.00 334 ILE A CA 12
ATOM 10549 C C . ILE A 1 69 ? -3.045 6.324 -1.776 1.00 0.00 334 ILE A C 12
ATOM 10550 O O . ILE A 1 69 ? -2.788 7.479 -2.117 1.00 0.00 334 ILE A O 12
ATOM 10565 N N . GLY A 1 70 ? -2.123 5.391 -1.637 1.00 0.00 335 GLY A N 12
ATOM 10566 C CA . GLY A 1 70 ? -0.733 5.651 -1.944 1.00 0.00 335 GLY A CA 12
ATOM 10567 C C . GLY A 1 70 ? 0.049 4.364 -2.027 1.00 0.00 335 GLY A C 12
ATOM 10568 O O . GLY A 1 70 ? -0.495 3.298 -1.753 1.00 0.00 335 GLY A O 12
ATOM 10572 N N . TYR A 1 71 ? 1.309 4.444 -2.406 1.00 0.00 336 TYR A N 12
ATOM 10573 C CA . TYR A 1 71 ? 2.139 3.246 -2.497 1.00 0.00 336 TYR A CA 12
ATOM 10574 C C . TYR A 1 71 ? 3.032 3.103 -1.271 1.00 0.00 336 TYR A C 12
ATOM 10575 O O . TYR A 1 71 ? 3.432 4.105 -0.663 1.00 0.00 336 TYR A O 12
ATOM 10589 N N . PHE A 1 72 ? 3.330 1.863 -0.904 1.00 0.00 337 PHE A N 12
ATOM 10590 C CA . PHE A 1 72 ? 4.184 1.583 0.243 1.00 0.00 337 PHE A CA 12
ATOM 10591 C C . PHE A 1 72 ? 4.870 0.218 0.091 1.00 0.00 337 PHE A C 12
ATOM 10592 O O . PHE A 1 72 ? 4.459 -0.600 -0.744 1.00 0.00 337 PHE A O 12
ATOM 10605 N N . PRO A 1 73 ? 5.950 -0.035 0.868 1.00 0.00 338 PRO A N 12
ATOM 10606 C CA . PRO A 1 73 ? 6.677 -1.293 0.832 1.00 0.00 338 PRO A CA 12
ATOM 10607 C C . PRO A 1 73 ? 6.079 -2.345 1.783 1.00 0.00 338 PRO A C 12
ATOM 10608 O O . PRO A 1 73 ? 5.972 -2.116 2.996 1.00 0.00 338 PRO A O 12
ATOM 10619 N N . PRO A 1 74 ? 5.690 -3.517 1.236 1.00 0.00 339 PRO A N 12
ATOM 10620 C CA . PRO A 1 74 ? 5.118 -4.632 2.021 1.00 0.00 339 PRO A CA 12
ATOM 10621 C C . PRO A 1 74 ? 6.037 -5.090 3.161 1.00 0.00 339 PRO A C 12
ATOM 10622 O O . PRO A 1 74 ? 5.594 -5.743 4.106 1.00 0.00 339 PRO A O 12
ATOM 10633 N N . GLY A 1 75 ? 7.308 -4.733 3.064 1.00 0.00 340 GLY A N 12
ATOM 10634 C CA . GLY A 1 75 ? 8.282 -5.129 4.058 1.00 0.00 340 GLY A CA 12
ATOM 10635 C C . GLY A 1 75 ? 8.003 -4.575 5.450 1.00 0.00 340 GLY A C 12
ATOM 10636 O O . GLY A 1 75 ? 8.442 -5.152 6.444 1.00 0.00 340 GLY A O 12
ATOM 10640 N N . ILE A 1 76 ? 7.271 -3.466 5.536 1.00 0.00 341 ILE A N 12
ATOM 10641 C CA . ILE A 1 76 ? 6.992 -2.857 6.842 1.00 0.00 341 ILE A CA 12
ATOM 10642 C C . ILE A 1 76 ? 5.608 -3.229 7.369 1.00 0.00 341 ILE A C 12
ATOM 10643 O O . ILE A 1 76 ? 5.185 -2.743 8.425 1.00 0.00 341 ILE A O 12
ATOM 10658 N N . VAL A 1 77 ? 4.908 -4.098 6.651 1.00 0.00 342 VAL A N 12
ATOM 10659 C CA . VAL A 1 77 ? 3.560 -4.486 7.052 1.00 0.00 342 VAL A CA 12
ATOM 10660 C C . VAL A 1 77 ? 3.389 -6.004 7.092 1.00 0.00 342 VAL A C 12
ATOM 10661 O O . VAL A 1 77 ? 4.223 -6.755 6.574 1.00 0.00 342 VAL A O 12
ATOM 10674 N N . GLU A 1 78 ? 2.308 -6.435 7.720 1.00 0.00 343 GLU A N 12
ATOM 10675 C CA . GLU A 1 78 ? 1.961 -7.844 7.828 1.00 0.00 343 GLU A CA 12
ATOM 10676 C C . GLU A 1 78 ? 0.443 -7.980 7.893 1.00 0.00 343 GLU A C 12
ATOM 10677 O O . GLU A 1 78 ? -0.236 -7.100 8.418 1.00 0.00 343 GLU A O 12
ATOM 10685 N N . VAL A 1 79 ? -0.083 -9.068 7.363 1.00 0.00 344 VAL A N 12
ATOM 10686 C CA . VAL A 1 79 ? -1.524 -9.283 7.342 1.00 0.00 344 VAL A CA 12
ATOM 10687 C C . VAL A 1 79 ? -2.062 -9.577 8.752 1.00 0.00 344 VAL A C 12
ATOM 10688 O O . VAL A 1 79 ? -3.162 -9.141 9.115 1.00 0.00 344 VAL A O 12
ATOM 10701 N N . VAL A 1 80 ? -1.274 -10.288 9.546 1.00 0.00 345 VAL A N 12
ATOM 10702 C CA . VAL A 1 80 ? -1.660 -10.624 10.909 1.00 0.00 345 VAL A CA 12
ATOM 10703 C C . VAL A 1 80 ? -1.194 -9.525 11.864 1.00 0.00 345 VAL A C 12
ATOM 10704 O O . VAL A 1 80 ? -0.151 -8.904 11.641 1.00 0.00 345 VAL A O 12
ATOM 10717 N N . SER A 1 81 ? -1.962 -9.288 12.917 1.00 0.00 346 SER A N 12
ATOM 10718 C CA . SER A 1 81 ? -1.647 -8.241 13.873 1.00 0.00 346 SER A CA 12
ATOM 10719 C C . SER A 1 81 ? -0.408 -8.591 14.708 1.00 0.00 346 SER A C 12
ATOM 10720 O O . SER A 1 81 ? -0.492 -9.326 15.704 1.00 0.00 346 SER A O 12
ATOM 10728 N N . LYS A 1 82 ? 0.745 -8.082 14.263 1.00 0.00 347 LYS A N 12
ATOM 10729 C CA . LYS A 1 82 ? 2.019 -8.254 14.963 1.00 0.00 347 LYS A CA 12
ATOM 10730 C C . LYS A 1 82 ? 2.471 -9.711 15.030 1.00 0.00 347 LYS A C 12
ATOM 10731 O O . LYS A 1 82 ? 3.154 -10.117 15.970 1.00 0.00 347 LYS A O 12
ATOM 10739 N N . ARG A 1 83 ? 2.104 -10.486 14.031 1.00 0.00 348 ARG A N 12
ATOM 10740 C CA . ARG A 1 83 ? 2.554 -11.860 13.935 1.00 0.00 348 ARG A CA 12
ATOM 10741 C C . ARG A 1 83 ? 3.085 -12.100 12.532 1.00 0.00 348 ARG A C 12
ATOM 10742 O O . ARG A 1 83 ? 2.287 -12.410 11.638 1.00 0.00 348 ARG A O 12
ATOM 10753 N N . GLY A 1 17 ? -10.443 -9.781 -5.002 1.00 0.00 282 GLY A N 13
ATOM 10754 C CA . GLY A 1 17 ? -10.826 -9.598 -3.585 1.00 0.00 282 GLY A CA 13
ATOM 10755 C C . GLY A 1 17 ? -10.147 -8.398 -2.962 1.00 0.00 282 GLY A C 13
ATOM 10756 O O . GLY A 1 17 ? -9.763 -7.463 -3.663 1.00 0.00 282 GLY A O 13
ATOM 10759 N N . SER A 1 18 ? -10.027 -8.410 -1.646 1.00 0.00 283 SER A N 13
ATOM 10760 C CA . SER A 1 18 ? -9.365 -7.340 -0.914 1.00 0.00 283 SER A CA 13
ATOM 10761 C C . SER A 1 18 ? -8.703 -7.908 0.338 1.00 0.00 283 SER A C 13
ATOM 10762 O O . SER A 1 18 ? -9.078 -8.988 0.806 1.00 0.00 283 SER A O 13
ATOM 10770 N N . LEU A 1 19 ? -7.728 -7.194 0.874 1.00 0.00 284 LEU A N 13
ATOM 10771 C CA . LEU A 1 19 ? -7.006 -7.660 2.043 1.00 0.00 284 LEU A CA 13
ATOM 10772 C C . LEU A 1 19 ? -6.595 -6.482 2.928 1.00 0.00 284 LEU A C 13
ATOM 10773 O O . LEU A 1 19 ? -6.673 -5.324 2.513 1.00 0.00 284 LEU A O 13
ATOM 10789 N N . LYS A 1 20 ? -6.179 -6.780 4.142 1.00 0.00 285 LYS A N 13
ATOM 10790 C CA . LYS A 1 20 ? -5.727 -5.764 5.070 1.00 0.00 285 LYS A CA 13
ATOM 10791 C C . LYS A 1 20 ? -4.307 -6.074 5.525 1.00 0.00 285 LYS A C 13
ATOM 10792 O O . LYS A 1 20 ? -3.977 -7.232 5.821 1.00 0.00 285 LYS A O 13
ATOM 10800 N N . VAL A 1 21 ? -3.467 -5.068 5.561 1.00 0.00 286 VAL A N 13
ATOM 10801 C CA . VAL A 1 21 ? -2.111 -5.243 6.043 1.00 0.00 286 VAL A CA 13
ATOM 10802 C C . VAL A 1 21 ? -1.844 -4.295 7.201 1.00 0.00 286 VAL A C 13
ATOM 10803 O O . VAL A 1 21 ? -2.245 -3.137 7.166 1.00 0.00 286 VAL A O 13
ATOM 10816 N N . ARG A 1 22 ? -1.184 -4.784 8.221 1.00 0.00 287 ARG A N 13
ATOM 10817 C CA . ARG A 1 22 ? -0.912 -3.981 9.397 1.00 0.00 287 ARG A CA 13
ATOM 10818 C C . ARG A 1 22 ? 0.522 -3.502 9.398 1.00 0.00 287 ARG A C 13
ATOM 10819 O O . ARG A 1 22 ? 1.443 -4.288 9.198 1.00 0.00 287 ARG A O 13
ATOM 10829 N N . ALA A 1 23 ? 0.707 -2.216 9.617 1.00 0.00 288 ALA A N 13
ATOM 10830 C CA . ALA A 1 23 ? 2.034 -1.641 9.680 1.00 0.00 288 ALA A CA 13
ATOM 10831 C C . ALA A 1 23 ? 2.584 -1.769 11.084 1.00 0.00 288 ALA A C 13
ATOM 10832 O O . ALA A 1 23 ? 1.997 -1.252 12.034 1.00 0.00 288 ALA A O 13
ATOM 10839 N N . LEU A 1 24 ? 3.692 -2.463 11.223 1.00 0.00 289 LEU A N 13
ATOM 10840 C CA . LEU A 1 24 ? 4.285 -2.673 12.534 1.00 0.00 289 LEU A CA 13
ATOM 10841 C C . LEU A 1 24 ? 5.241 -1.550 12.890 1.00 0.00 289 LEU A C 13
ATOM 10842 O O . LEU A 1 24 ? 5.538 -1.322 14.062 1.00 0.00 289 LEU A O 13
ATOM 10858 N N . LYS A 1 25 ? 5.717 -0.846 11.885 1.00 0.00 290 LYS A N 13
ATOM 10859 C CA . LYS A 1 25 ? 6.624 0.256 12.109 1.00 0.00 290 LYS A CA 13
ATOM 10860 C C . LYS A 1 25 ? 6.046 1.519 11.485 1.00 0.00 290 LYS A C 13
ATOM 10861 O O . LYS A 1 25 ? 5.380 1.454 10.453 1.00 0.00 290 LYS A O 13
ATOM 10869 N N . ASP A 1 26 ? 6.297 2.655 12.112 1.00 0.00 291 ASP A N 13
ATOM 10870 C CA . ASP A 1 26 ? 5.768 3.931 11.639 1.00 0.00 291 ASP A CA 13
ATOM 10871 C C . ASP A 1 26 ? 6.482 4.384 10.393 1.00 0.00 291 ASP A C 13
ATOM 10872 O O . ASP A 1 26 ? 7.704 4.554 10.396 1.00 0.00 291 ASP A O 13
ATOM 10879 N N . PHE A 1 27 ? 5.737 4.591 9.334 1.00 0.00 292 PHE A N 13
ATOM 10880 C CA . PHE A 1 27 ? 6.318 5.078 8.110 1.00 0.00 292 PHE A CA 13
ATOM 10881 C C . PHE A 1 27 ? 6.496 6.581 8.222 1.00 0.00 292 PHE A C 13
ATOM 10882 O O . PHE A 1 27 ? 5.516 7.326 8.248 1.00 0.00 292 PHE A O 13
ATOM 10895 N N . TRP A 1 28 ? 7.741 7.016 8.289 1.00 0.00 293 TRP A N 13
ATOM 10896 C CA . TRP A 1 28 ? 8.053 8.435 8.405 1.00 0.00 293 TRP A CA 13
ATOM 10897 C C . TRP A 1 28 ? 9.549 8.653 8.222 1.00 0.00 293 TRP A C 13
ATOM 10898 O O . TRP A 1 28 ? 10.087 9.701 8.577 1.00 0.00 293 TRP A O 13
ATOM 10914 N N . ASN A 1 29 ? 10.215 7.663 7.642 1.00 0.00 294 ASN A N 13
ATOM 10915 C CA . ASN A 1 29 ? 11.663 7.723 7.454 1.00 0.00 294 ASN A CA 13
ATOM 10916 C C . ASN A 1 29 ? 12.025 8.581 6.259 1.00 0.00 294 ASN A C 13
ATOM 10917 O O . ASN A 1 29 ? 13.196 8.881 6.033 1.00 0.00 294 ASN A O 13
ATOM 10928 N N . LEU A 1 30 ? 11.024 8.969 5.496 1.00 0.00 295 LEU A N 13
ATOM 10929 C CA . LEU A 1 30 ? 11.236 9.796 4.326 1.00 0.00 295 LEU A CA 13
ATOM 10930 C C . LEU A 1 30 ? 10.988 11.259 4.657 1.00 0.00 295 LEU A C 13
ATOM 10931 O O . LEU A 1 30 ? 10.454 11.583 5.723 1.00 0.00 295 LEU A O 13
ATOM 10947 N N . HIS A 1 31 ? 11.378 12.135 3.756 1.00 0.00 296 HIS A N 13
ATOM 10948 C CA . HIS A 1 31 ? 11.231 13.570 3.975 1.00 0.00 296 HIS A CA 13
ATOM 10949 C C . HIS A 1 31 ? 10.088 14.149 3.145 1.00 0.00 296 HIS A C 13
ATOM 10950 O O . HIS A 1 31 ? 9.511 15.180 3.498 1.00 0.00 296 HIS A O 13
ATOM 10961 N N . ASP A 1 32 ? 9.761 13.488 2.055 1.00 0.00 297 ASP A N 13
ATOM 10962 C CA . ASP A 1 32 ? 8.706 13.954 1.172 1.00 0.00 297 ASP A CA 13
ATOM 10963 C C . ASP A 1 32 ? 7.394 13.194 1.404 1.00 0.00 297 ASP A C 13
ATOM 10964 O O . ASP A 1 32 ? 7.371 11.965 1.463 1.00 0.00 297 ASP A O 13
ATOM 10971 N N . PRO A 1 33 ? 6.279 13.948 1.532 1.00 0.00 298 PRO A N 13
ATOM 10972 C CA . PRO A 1 33 ? 4.941 13.401 1.848 1.00 0.00 298 PRO A CA 13
ATOM 10973 C C . PRO A 1 33 ? 4.253 12.692 0.674 1.00 0.00 298 PRO A C 13
ATOM 10974 O O . PRO A 1 33 ? 3.106 12.255 0.795 1.00 0.00 298 PRO A O 13
ATOM 10985 N N . THR A 1 34 ? 4.938 12.583 -0.454 1.00 0.00 299 THR A N 13
ATOM 10986 C CA . THR A 1 34 ? 4.360 11.929 -1.623 1.00 0.00 299 THR A CA 13
ATOM 10987 C C . THR A 1 34 ? 4.309 10.407 -1.417 1.00 0.00 299 THR A C 13
ATOM 10988 O O . THR A 1 34 ? 3.645 9.684 -2.160 1.00 0.00 299 THR A O 13
ATOM 10998 N N . ALA A 1 35 ? 5.009 9.946 -0.395 1.00 0.00 300 ALA A N 13
ATOM 10999 C CA . ALA A 1 35 ? 5.025 8.548 -0.031 1.00 0.00 300 ALA A CA 13
ATOM 11000 C C . ALA A 1 35 ? 3.895 8.257 0.948 1.00 0.00 300 ALA A C 13
ATOM 11001 O O . ALA A 1 35 ? 3.454 9.152 1.672 1.00 0.00 300 ALA A O 13
ATOM 11008 N N . LEU A 1 36 ? 3.422 7.024 0.969 1.00 0.00 301 LEU A N 13
ATOM 11009 C CA . LEU A 1 36 ? 2.328 6.661 1.851 1.00 0.00 301 LEU A CA 13
ATOM 11010 C C . LEU A 1 36 ? 2.845 6.432 3.256 1.00 0.00 301 LEU A C 13
ATOM 11011 O O . LEU A 1 36 ? 3.621 5.513 3.502 1.00 0.00 301 LEU A O 13
ATOM 11027 N N . ASN A 1 37 ? 2.420 7.281 4.164 1.00 0.00 302 ASN A N 13
ATOM 11028 C CA . ASN A 1 37 ? 2.818 7.181 5.551 1.00 0.00 302 ASN A CA 13
ATOM 11029 C C . ASN A 1 37 ? 1.725 6.493 6.351 1.00 0.00 302 ASN A C 13
ATOM 11030 O O . ASN A 1 37 ? 0.554 6.522 5.966 1.00 0.00 302 ASN A O 13
ATOM 11041 N N . VAL A 1 38 ? 2.104 5.871 7.448 1.00 0.00 303 VAL A N 13
ATOM 11042 C CA . VAL A 1 38 ? 1.161 5.134 8.261 1.00 0.00 303 VAL A CA 13
ATOM 11043 C C . VAL A 1 38 ? 1.667 5.025 9.698 1.00 0.00 303 VAL A C 13
ATOM 11044 O O . VAL A 1 38 ? 2.880 4.968 9.937 1.00 0.00 303 VAL A O 13
ATOM 11057 N N . ARG A 1 39 ? 0.744 5.028 10.646 1.00 0.00 304 ARG A N 13
ATOM 11058 C CA . ARG A 1 39 ? 1.086 4.922 12.050 1.00 0.00 304 ARG A CA 13
ATOM 11059 C C . ARG A 1 39 ? 1.184 3.451 12.441 1.00 0.00 304 ARG A C 13
ATOM 11060 O O . ARG A 1 39 ? 0.398 2.623 11.967 1.00 0.00 304 ARG A O 13
ATOM 11070 N N . ALA A 1 40 ? 2.147 3.127 13.286 1.00 0.00 305 ALA A N 13
ATOM 11071 C CA . ALA A 1 40 ? 2.344 1.754 13.727 1.00 0.00 305 ALA A CA 13
ATOM 11072 C C . ALA A 1 40 ? 1.101 1.229 14.425 1.00 0.00 305 ALA A C 13
ATOM 11073 O O . ALA A 1 40 ? 0.581 1.859 15.348 1.00 0.00 305 ALA A O 13
ATOM 11080 N N . GLY A 1 41 ? 0.620 0.091 13.970 1.00 0.00 306 GLY A N 13
ATOM 11081 C CA . GLY A 1 41 ? -0.556 -0.501 14.554 1.00 0.00 306 GLY A CA 13
ATOM 11082 C C . GLY A 1 41 ? -1.797 -0.257 13.723 1.00 0.00 306 GLY A C 13
ATOM 11083 O O . GLY A 1 41 ? -2.862 -0.806 14.015 1.00 0.00 306 GLY A O 13
ATOM 11087 N N . ASP A 1 42 ? -1.671 0.572 12.698 1.00 0.00 307 ASP A N 13
ATOM 11088 C CA . ASP A 1 42 ? -2.797 0.86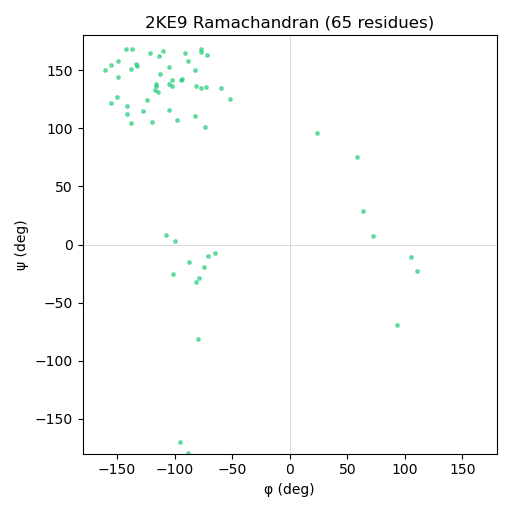2 11.815 1.00 0.00 307 ASP A CA 13
ATOM 11089 C C . ASP A 1 42 ? -2.817 -0.154 10.675 1.00 0.00 307 ASP A C 13
ATOM 11090 O O . ASP A 1 42 ? -1.824 -0.857 10.441 1.00 0.00 307 ASP A O 13
ATOM 11097 N N . VAL A 1 43 ? -3.924 -0.233 9.969 1.00 0.00 308 VAL A N 13
ATOM 11098 C CA . VAL A 1 43 ? -4.062 -1.189 8.887 1.00 0.00 308 VAL A CA 13
ATOM 11099 C C . VAL A 1 43 ? -4.333 -0.496 7.558 1.00 0.00 308 VAL A C 13
ATOM 11100 O O . VAL A 1 43 ? -5.185 0.397 7.458 1.00 0.00 308 VAL A O 13
ATOM 11113 N N . ILE A 1 44 ? -3.597 -0.904 6.552 1.00 0.00 309 ILE A N 13
ATOM 11114 C CA . ILE A 1 44 ? -3.734 -0.367 5.221 1.00 0.00 309 ILE A CA 13
ATOM 11115 C C . ILE A 1 44 ? -4.593 -1.304 4.386 1.00 0.00 309 ILE A C 13
ATOM 11116 O O . ILE A 1 44 ? -4.350 -2.516 4.345 1.00 0.00 309 ILE A O 13
ATOM 11131 N N . THR A 1 45 ? -5.598 -0.758 3.746 1.00 0.00 310 THR A N 13
ATOM 11132 C CA . THR A 1 45 ? -6.487 -1.546 2.933 1.00 0.00 310 THR A CA 13
ATOM 11133 C C . THR A 1 45 ? -5.926 -1.716 1.526 1.00 0.00 310 THR A C 13
ATOM 11134 O O . THR A 1 45 ? -5.845 -0.753 0.753 1.00 0.00 310 THR A O 13
ATOM 11144 N N . VAL A 1 46 ? -5.516 -2.926 1.209 1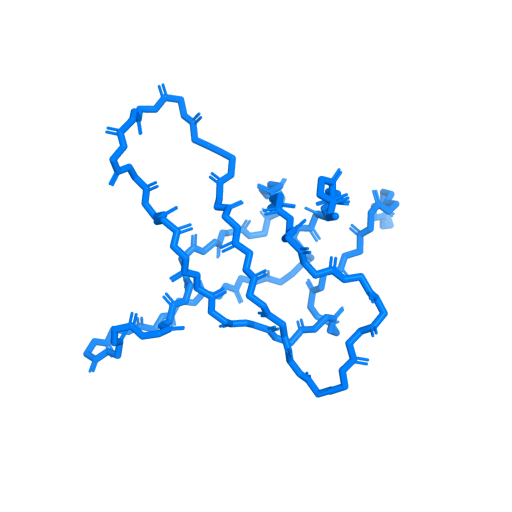.00 0.00 311 VAL A N 13
ATOM 11145 C CA . VAL A 1 46 ? -5.003 -3.233 -0.108 1.00 0.00 311 VAL A CA 13
ATOM 11146 C C . VAL A 1 46 ? -6.043 -4.023 -0.885 1.00 0.00 311 VAL A C 13
ATOM 11147 O O . VAL A 1 46 ? -6.831 -4.768 -0.298 1.00 0.00 311 VAL A O 13
ATOM 11160 N N . LEU A 1 47 ? -6.072 -3.849 -2.186 1.00 0.00 312 LEU A N 13
ATOM 11161 C CA . LEU A 1 47 ? -7.069 -4.524 -2.990 1.00 0.00 312 LEU A CA 13
ATOM 11162 C C . LEU A 1 47 ? -6.600 -5.904 -3.410 1.00 0.00 312 LEU A C 13
ATOM 11163 O O . LEU A 1 47 ? -6.967 -6.897 -2.790 1.00 0.00 312 LEU A O 13
ATOM 11179 N N . GLU A 1 48 ? -5.753 -5.965 -4.429 1.00 0.00 313 GLU A N 13
ATOM 11180 C CA . GLU A 1 48 ? -5.277 -7.241 -4.932 1.00 0.00 313 GLU A CA 13
ATOM 11181 C C . GLU A 1 48 ? -4.213 -7.052 -6.000 1.00 0.00 313 GLU A C 13
ATOM 11182 O O . GLU A 1 48 ? -4.473 -6.445 -7.045 1.00 0.00 313 GLU A O 13
ATOM 11190 N N . GLN A 1 49 ? -3.017 -7.559 -5.722 1.00 0.00 314 GLN A N 13
ATOM 11191 C CA . GLN A 1 49 ? -1.903 -7.523 -6.658 1.00 0.00 314 GLN A CA 13
ATOM 11192 C C . GLN A 1 49 ? -0.679 -8.150 -6.020 1.00 0.00 314 GLN A C 13
ATOM 11193 O O . GLN A 1 49 ? -0.721 -8.560 -4.859 1.00 0.00 314 GLN A O 13
ATOM 11207 N N . HIS A 1 50 ? 0.402 -8.220 -6.769 1.00 0.00 315 HIS A N 13
ATOM 11208 C CA . HIS A 1 50 ? 1.640 -8.801 -6.272 1.00 0.00 315 HIS A CA 13
ATOM 11209 C C . HIS A 1 50 ? 2.427 -7.767 -5.484 1.00 0.00 315 HIS A C 13
ATOM 11210 O O . HIS A 1 50 ? 2.782 -6.714 -6.015 1.00 0.00 315 HIS A O 13
ATOM 11221 N N . PRO A 1 51 ? 2.689 -8.036 -4.200 1.00 0.00 316 PRO A N 13
ATOM 11222 C CA . PRO A 1 51 ? 3.460 -7.135 -3.361 1.00 0.00 316 PRO A CA 13
ATOM 11223 C C . PRO A 1 51 ? 4.953 -7.215 -3.671 1.00 0.00 316 PRO A C 13
ATOM 11224 O O . PRO A 1 51 ? 5.645 -8.140 -3.231 1.00 0.00 316 PRO A O 13
ATOM 11235 N N . ASP A 1 52 ? 5.434 -6.277 -4.461 1.00 0.00 317 ASP A N 13
ATOM 11236 C CA . ASP A 1 52 ? 6.842 -6.238 -4.824 1.00 0.00 317 ASP A CA 13
ATOM 11237 C C . ASP A 1 52 ? 7.349 -4.809 -4.834 1.00 0.00 317 ASP A C 13
ATOM 11238 O O . ASP A 1 52 ? 6.845 -3.967 -5.582 1.00 0.00 317 ASP A O 13
ATOM 11245 N N . GLY A 1 53 ? 8.329 -4.538 -3.991 1.00 0.00 318 GLY A N 13
ATOM 11246 C CA . GLY A 1 53 ? 8.900 -3.210 -3.910 1.00 0.00 318 GLY A CA 13
ATOM 11247 C C . GLY A 1 53 ? 8.003 -2.257 -3.164 1.00 0.00 318 GLY A C 13
ATOM 11248 O O . GLY A 1 53 ? 8.028 -2.198 -1.940 1.00 0.00 318 GLY A O 13
ATOM 11252 N N . ARG A 1 54 ? 7.208 -1.518 -3.904 1.00 0.00 319 ARG A N 13
ATOM 11253 C CA . ARG A 1 54 ? 6.260 -0.589 -3.326 1.00 0.00 319 ARG A CA 13
ATOM 11254 C C . ARG A 1 54 ? 4.916 -0.772 -3.989 1.00 0.00 319 ARG A C 13
ATOM 11255 O O . ARG A 1 54 ? 4.800 -0.666 -5.210 1.00 0.00 319 ARG A O 13
ATOM 11265 N N . TRP A 1 55 ? 3.909 -1.053 -3.199 1.00 0.00 320 TRP A N 13
ATOM 11266 C CA . TRP A 1 55 ? 2.587 -1.286 -3.734 1.00 0.00 320 TRP A CA 13
ATOM 11267 C C . TRP A 1 55 ? 1.591 -0.242 -3.260 1.00 0.00 320 TRP A C 13
ATOM 11268 O O . TRP A 1 55 ? 1.789 0.406 -2.230 1.00 0.00 320 TRP A O 13
ATOM 11284 N N . LYS A 1 56 ? 0.534 -0.074 -4.037 1.00 0.00 321 LYS A N 13
ATOM 11285 C CA . LYS A 1 56 ? -0.488 0.921 -3.768 1.00 0.00 321 LYS A CA 13
ATOM 11286 C C . LYS A 1 56 ? -1.530 0.411 -2.774 1.00 0.00 321 LYS A C 13
ATOM 11287 O O . LYS A 1 56 ? -2.118 -0.656 -2.964 1.00 0.00 321 LYS A O 13
ATOM 11295 N N . GLY A 1 57 ? -1.754 1.185 -1.724 1.00 0.00 322 GLY A N 13
ATOM 11296 C CA . GLY A 1 57 ? -2.746 0.832 -0.739 1.00 0.00 322 GLY A CA 13
ATOM 11297 C C . GLY A 1 57 ? -3.559 2.034 -0.307 1.00 0.00 322 GLY A C 13
ATOM 11298 O O . GLY A 1 57 ? -3.255 3.174 -0.696 1.00 0.00 322 GLY A O 13
ATOM 11302 N N . HIS A 1 58 ? -4.597 1.787 0.481 1.00 0.00 323 HIS A N 13
ATOM 11303 C CA . HIS A 1 58 ? -5.457 2.852 0.989 1.00 0.00 323 HIS A CA 13
ATOM 11304 C C . HIS A 1 58 ? -5.277 2.984 2.498 1.00 0.00 323 HIS A C 13
ATOM 11305 O O . HIS A 1 58 ? -5.444 2.008 3.235 1.00 0.00 323 HIS A O 13
ATOM 11316 N N . ILE A 1 59 ? -4.936 4.175 2.954 1.00 0.00 324 ILE A N 13
ATOM 11317 C CA . ILE A 1 59 ? -4.718 4.413 4.376 1.00 0.00 324 ILE A CA 13
ATOM 11318 C C . ILE A 1 59 ? -5.293 5.767 4.795 1.00 0.00 324 ILE A C 13
ATOM 11319 O O . ILE A 1 59 ? -5.393 6.689 3.986 1.00 0.00 324 ILE A O 13
ATOM 11334 N N . HIS A 1 60 ? -5.690 5.869 6.050 1.00 0.00 325 HIS A N 13
ATOM 11335 C CA . HIS A 1 60 ? -6.195 7.112 6.589 1.00 0.00 325 HIS A CA 13
ATOM 11336 C C . HIS A 1 60 ? -5.055 7.901 7.220 1.00 0.00 325 HIS A C 13
ATOM 11337 O O . HIS A 1 60 ? -4.457 7.460 8.209 1.00 0.00 325 HIS A O 13
ATOM 11348 N N . GLU A 1 61 ? -4.745 9.048 6.638 1.00 0.00 326 GLU A N 13
ATOM 11349 C CA . GLU A 1 61 ? -3.689 9.902 7.157 1.00 0.00 326 GLU A CA 13
ATOM 11350 C C . GLU A 1 61 ? -4.124 10.506 8.502 1.00 0.00 326 GLU A C 13
ATOM 11351 O O . GLU A 1 61 ? -5.321 10.686 8.761 1.00 0.00 326 GLU A O 13
ATOM 11359 N N . SER A 1 62 ? -3.159 10.810 9.338 1.00 0.00 327 SER A N 13
ATOM 11360 C CA . SER A 1 62 ? -3.413 11.330 10.663 1.00 0.00 327 SER A CA 13
ATOM 11361 C C . SER A 1 62 ? -3.767 12.819 10.641 1.00 0.00 327 SER A C 13
ATOM 11362 O O . SER A 1 62 ? -4.629 13.270 11.401 1.00 0.00 327 SER A O 13
ATOM 11370 N N . GLN A 1 63 ? -3.116 13.577 9.775 1.00 0.00 328 GLN A N 13
ATOM 11371 C CA . GLN A 1 63 ? -3.359 15.007 9.702 1.00 0.00 328 GLN A CA 13
ATOM 11372 C C . GLN A 1 63 ? -4.442 15.306 8.673 1.00 0.00 328 GLN A C 13
ATOM 11373 O O . GLN A 1 63 ? -4.653 14.523 7.741 1.00 0.00 328 GLN A O 13
ATOM 11387 N N . ARG A 1 64 ? -5.131 16.431 8.850 1.00 0.00 329 ARG A N 13
ATOM 11388 C CA . ARG A 1 64 ? -6.197 16.840 7.939 1.00 0.00 329 ARG A CA 13
ATOM 11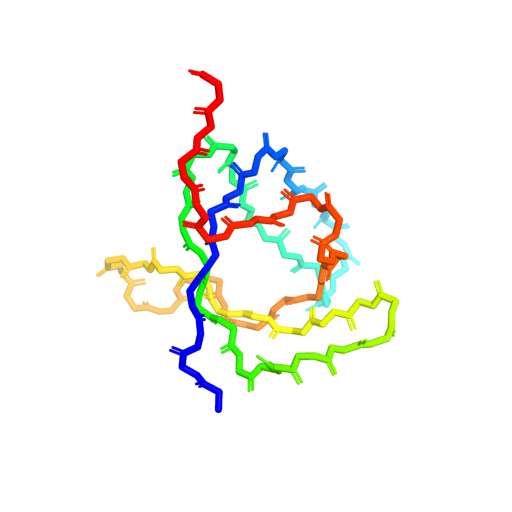389 C C . ARG A 1 64 ? -5.671 17.007 6.520 1.00 0.00 329 ARG A C 13
ATOM 11390 O O . ARG A 1 64 ? -4.505 17.363 6.313 1.00 0.00 329 ARG A O 13
ATOM 11400 N N . GLY A 1 65 ? -6.534 16.766 5.553 1.00 0.00 330 GLY A N 13
ATOM 11401 C CA . GLY A 1 65 ? -6.122 16.779 4.170 1.00 0.00 330 GLY A CA 13
ATOM 11402 C C . GLY A 1 65 ? -5.687 15.397 3.757 1.00 0.00 330 GLY A C 13
ATOM 11403 O O . GLY A 1 65 ? -4.704 15.224 3.044 1.00 0.00 330 GLY A O 13
ATOM 11407 N N . THR A 1 66 ? -6.430 14.410 4.229 1.00 0.00 331 THR A N 13
ATOM 11408 C CA . THR A 1 66 ? -6.111 13.019 4.001 1.00 0.00 331 THR A CA 13
ATOM 11409 C C . THR A 1 66 ? -6.307 12.621 2.548 1.00 0.00 331 THR A C 13
ATOM 11410 O O . THR A 1 66 ? -7.161 13.176 1.848 1.00 0.00 331 THR A O 13
ATOM 11420 N N . ASP A 1 67 ? -5.512 11.676 2.103 1.00 0.00 332 ASP A N 13
ATOM 11421 C CA . ASP A 1 67 ? -5.664 11.116 0.782 1.00 0.00 332 ASP A CA 13
ATOM 11422 C C . ASP A 1 67 ? -6.069 9.661 0.942 1.00 0.00 332 ASP A C 13
ATOM 11423 O O . ASP A 1 67 ? -6.099 9.156 2.064 1.00 0.00 332 ASP A O 13
ATOM 11430 N N . ARG A 1 68 ? -6.384 8.991 -0.141 1.00 0.00 333 ARG A N 13
ATOM 11431 C CA . ARG A 1 68 ? -6.825 7.612 -0.052 1.00 0.00 333 ARG A CA 13
ATOM 11432 C C . ARG A 1 68 ? -5.900 6.667 -0.814 1.00 0.00 333 ARG A C 13
ATOM 11433 O O . ARG A 1 68 ? -5.982 5.458 -0.646 1.00 0.00 333 ARG A O 13
ATOM 11443 N N . ILE A 1 69 ? -5.016 7.213 -1.633 1.00 0.00 334 ILE A N 13
ATOM 11444 C CA . ILE A 1 69 ? -4.153 6.385 -2.465 1.00 0.00 334 ILE A CA 13
ATOM 11445 C C . ILE A 1 69 ? -2.674 6.725 -2.286 1.00 0.00 334 ILE A C 13
ATOM 11446 O O . ILE A 1 69 ? -2.260 7.872 -2.462 1.00 0.00 334 ILE A O 13
ATOM 11461 N N . GLY A 1 70 ? -1.886 5.720 -1.931 1.00 0.00 335 GLY A N 13
ATOM 11462 C CA . GLY A 1 70 ? -0.460 5.915 -1.786 1.00 0.00 335 GLY A CA 13
ATOM 11463 C C . GLY A 1 70 ? 0.312 4.634 -2.030 1.00 0.00 335 GLY A C 13
ATOM 11464 O O . GLY A 1 70 ? -0.284 3.566 -2.161 1.00 0.00 335 GLY A O 13
ATOM 11468 N N . TYR A 1 71 ? 1.627 4.738 -2.091 1.00 0.00 336 TYR A N 13
ATOM 11469 C CA . TYR A 1 71 ? 2.488 3.581 -2.319 1.00 0.00 336 TYR A CA 13
ATOM 11470 C C . TYR A 1 71 ? 3.452 3.388 -1.151 1.00 0.00 336 TYR A C 13
ATOM 11471 O O . TYR A 1 71 ? 4.023 4.360 -0.641 1.00 0.00 336 TYR A O 13
ATOM 11485 N N . PHE A 1 72 ? 3.627 2.140 -0.727 1.00 0.00 337 PHE A N 13
ATOM 11486 C CA . PHE A 1 72 ? 4.484 1.826 0.416 1.00 0.00 337 PHE A CA 13
ATOM 11487 C C . PHE A 1 72 ? 5.151 0.452 0.242 1.00 0.00 337 PHE A C 13
ATOM 11488 O O . PHE A 1 72 ? 4.680 -0.375 -0.542 1.00 0.00 337 PHE A O 13
ATOM 11501 N N . PRO A 1 73 ? 6.268 0.203 0.957 1.00 0.00 338 PRO A N 13
ATOM 11502 C CA . PRO A 1 73 ? 6.961 -1.083 0.917 1.00 0.00 338 PRO A CA 13
ATOM 11503 C C . PRO A 1 73 ? 6.302 -2.127 1.844 1.00 0.00 338 PRO A C 13
ATOM 11504 O O . PRO A 1 73 ? 6.134 -1.895 3.052 1.00 0.00 338 PRO A O 13
ATOM 11515 N N . PRO A 1 74 ? 5.944 -3.306 1.295 1.00 0.00 339 PRO A N 13
ATOM 11516 C CA . PRO A 1 74 ? 5.268 -4.373 2.050 1.00 0.00 339 PRO A CA 13
ATOM 11517 C C . PRO A 1 74 ? 6.116 -4.928 3.197 1.00 0.00 339 PRO A C 13
ATOM 11518 O O . PRO A 1 74 ? 5.614 -5.640 4.059 1.00 0.00 339 PRO A O 13
ATOM 11529 N N . GLY A 1 75 ? 7.394 -4.580 3.204 1.00 0.00 340 GLY A N 13
ATOM 11530 C CA . GLY A 1 75 ? 8.294 -5.056 4.234 1.00 0.00 340 GLY A CA 13
ATOM 11531 C C . GLY A 1 75 ? 7.966 -4.523 5.622 1.00 0.00 340 GLY A C 13
ATOM 11532 O O . GLY A 1 75 ? 8.391 -5.097 6.625 1.00 0.00 340 GLY A O 13
ATOM 11536 N N . ILE A 1 76 ? 7.214 -3.427 5.694 1.00 0.00 341 ILE A N 13
ATOM 11537 C CA . ILE A 1 76 ? 6.869 -2.846 6.993 1.00 0.00 341 ILE A CA 13
ATOM 11538 C C . ILE A 1 76 ? 5.489 -3.298 7.467 1.00 0.00 341 ILE A C 13
ATOM 11539 O O . ILE A 1 76 ? 5.048 -2.935 8.566 1.00 0.00 341 ILE A O 13
ATOM 11554 N N . VAL A 1 77 ? 4.813 -4.096 6.651 1.00 0.00 342 VAL A N 13
ATOM 11555 C CA . VAL A 1 77 ? 3.474 -4.553 6.989 1.00 0.00 342 VAL A CA 13
ATOM 11556 C C . VAL A 1 77 ? 3.376 -6.071 6.982 1.00 0.00 342 VAL A C 13
ATOM 11557 O O . VAL A 1 77 ? 4.176 -6.758 6.341 1.00 0.00 342 VAL A O 13
ATOM 11570 N N . GLU A 1 78 ? 2.403 -6.581 7.713 1.00 0.00 343 GLU A N 13
ATOM 11571 C CA . GLU A 1 78 ? 2.121 -8.004 7.768 1.00 0.00 343 GLU A CA 13
ATOM 11572 C C . GLU A 1 78 ? 0.621 -8.216 7.762 1.00 0.00 343 GLU A C 13
ATOM 11573 O O . GLU A 1 78 ? -0.138 -7.335 8.177 1.00 0.00 343 GLU A O 13
ATOM 11581 N N . VAL A 1 79 ? 0.182 -9.363 7.283 1.00 0.00 344 VAL A N 13
ATOM 11582 C CA . VAL A 1 79 ? -1.237 -9.668 7.267 1.00 0.00 344 VAL A CA 13
ATOM 11583 C C . VAL A 1 79 ? -1.688 -10.187 8.631 1.00 0.00 344 VAL A C 13
ATOM 11584 O O . VAL A 1 79 ? -2.870 -10.152 8.964 1.00 0.00 344 VAL A O 13
ATOM 11597 N N . VAL A 1 80 ? -0.731 -10.657 9.411 1.00 0.00 345 VAL A N 13
ATOM 11598 C CA . VAL A 1 80 ? -0.988 -11.158 10.753 1.00 0.00 345 VAL A CA 13
ATOM 11599 C C . VAL A 1 80 ? -0.383 -10.174 11.761 1.00 0.00 345 VAL A C 13
ATOM 11600 O O . VAL A 1 80 ? 0.342 -9.258 11.366 1.00 0.00 345 VAL A O 13
ATOM 11613 N N . SER A 1 81 ? -0.699 -10.333 13.036 1.00 0.00 346 SER A N 13
ATOM 11614 C CA . SER A 1 81 ? -0.123 -9.482 14.065 1.00 0.00 346 SER A CA 13
ATOM 11615 C C . SER A 1 81 ? 1.369 -9.798 14.224 1.00 0.00 346 SER A C 13
ATOM 11616 O O . SER A 1 81 ? 1.813 -10.902 13.886 1.00 0.00 346 SER A O 13
ATOM 11624 N N . LYS A 1 82 ? 2.134 -8.840 14.739 1.00 0.00 347 LYS A N 13
ATOM 11625 C CA . LYS A 1 82 ? 3.574 -9.017 14.893 1.00 0.00 347 LYS A CA 13
ATOM 11626 C C . LYS A 1 82 ? 3.895 -10.163 15.842 1.00 0.00 347 LYS A C 13
ATOM 11627 O O . LYS A 1 82 ? 3.225 -10.352 16.864 1.00 0.00 347 LYS A O 13
ATOM 11635 N N . ARG A 1 83 ? 4.909 -10.920 15.501 1.00 0.00 348 ARG A N 13
ATOM 11636 C CA . ARG A 1 83 ? 5.364 -12.009 16.331 1.00 0.00 348 ARG A CA 13
ATOM 11637 C C . ARG A 1 83 ? 6.799 -11.761 16.775 1.00 0.00 348 ARG A C 13
ATOM 11638 O O . ARG A 1 83 ? 6.982 -11.146 17.843 1.00 0.00 348 ARG A O 13
ATOM 11649 N N . GLY A 1 17 ? -14.022 -6.835 -2.576 1.00 0.00 282 GLY A N 14
ATOM 11650 C CA . GLY A 1 17 ? -12.656 -7.292 -2.888 1.00 0.00 282 GLY A CA 14
ATOM 11651 C C . GLY A 1 17 ? -11.605 -6.382 -2.294 1.00 0.00 282 GLY A C 14
ATOM 11652 O O . GLY A 1 17 ? -11.027 -5.551 -2.995 1.00 0.00 282 GLY A O 14
ATOM 11655 N N . SER A 1 18 ? -11.367 -6.525 -1.003 1.00 0.00 283 SER A N 14
ATOM 11656 C CA . SER A 1 18 ? -10.387 -5.712 -0.319 1.00 0.00 283 SER A CA 14
ATOM 11657 C C . SER A 1 18 ? -9.868 -6.421 0.926 1.00 0.00 283 SER A C 14
ATOM 11658 O O . SER A 1 18 ? -10.645 -6.842 1.783 1.00 0.00 283 SER A O 14
ATOM 11666 N N . LEU A 1 19 ? -8.560 -6.562 1.003 1.00 0.00 284 LEU A N 14
ATOM 11667 C CA . LEU A 1 19 ? -7.913 -7.191 2.141 1.00 0.00 284 LEU A CA 14
ATOM 11668 C C . LEU A 1 19 ? -7.255 -6.127 2.997 1.00 0.00 284 LEU A C 14
ATOM 11669 O O . LEU A 1 19 ? -7.425 -4.925 2.747 1.00 0.00 284 LEU A O 14
ATOM 11685 N N . LYS A 1 20 ? -6.506 -6.543 3.993 1.00 0.00 285 LYS A N 14
ATOM 11686 C CA . LYS A 1 20 ? -5.863 -5.602 4.878 1.00 0.00 285 LYS A CA 14
ATOM 11687 C C . LYS A 1 20 ? -4.475 -6.075 5.272 1.00 0.00 285 LYS A C 14
ATOM 11688 O O . LYS A 1 20 ? -4.241 -7.268 5.467 1.00 0.00 285 LYS A O 14
ATOM 11696 N N . VAL A 1 21 ? -3.560 -5.137 5.354 1.00 0.00 286 VAL A N 14
ATOM 11697 C CA . VAL A 1 21 ? -2.209 -5.412 5.796 1.00 0.00 286 VAL A CA 14
ATOM 11698 C C . VAL A 1 21 ? -1.887 -4.528 6.988 1.00 0.00 286 VAL A C 14
ATOM 11699 O O . VAL A 1 21 ? -2.311 -3.374 7.042 1.00 0.00 286 VAL A O 14
ATOM 11712 N N . ARG A 1 22 ? -1.165 -5.060 7.942 1.00 0.00 287 ARG A N 14
ATOM 11713 C CA . ARG A 1 22 ? -0.846 -4.322 9.145 1.00 0.00 287 ARG A CA 14
ATOM 11714 C C . ARG A 1 22 ? 0.579 -3.802 9.111 1.00 0.00 287 ARG A C 14
ATOM 11715 O O . ARG A 1 22 ? 1.523 -4.556 8.859 1.00 0.00 287 ARG A O 14
ATOM 11725 N N . ALA A 1 23 ? 0.727 -2.515 9.354 1.00 0.00 288 ALA A N 14
ATOM 11726 C CA . ALA A 1 23 ? 2.031 -1.895 9.398 1.00 0.00 288 ALA A CA 14
ATOM 11727 C C . ALA A 1 23 ? 2.640 -2.093 10.770 1.00 0.00 288 ALA A C 14
ATOM 11728 O O . ALA A 1 23 ? 1.994 -1.838 11.782 1.00 0.00 288 ALA A O 14
ATOM 11735 N N . LEU A 1 24 ? 3.867 -2.556 10.807 1.00 0.00 289 LEU A N 14
ATOM 11736 C CA . LEU A 1 24 ? 4.540 -2.812 12.069 1.00 0.00 289 LEU A CA 14
ATOM 11737 C C . LEU A 1 24 ? 5.331 -1.598 12.511 1.00 0.00 289 LEU A C 14
ATOM 11738 O O . LEU A 1 24 ? 5.789 -1.524 13.648 1.00 0.00 289 LEU A O 14
ATOM 11754 N N . LYS A 1 25 ? 5.486 -0.648 11.614 1.00 0.00 290 LYS A N 14
ATOM 11755 C CA . LYS A 1 25 ? 6.243 0.548 11.902 1.00 0.00 290 LYS A CA 14
ATOM 11756 C C . LYS A 1 25 ? 5.608 1.729 11.169 1.00 0.00 290 LYS A C 14
ATOM 11757 O O . LYS A 1 25 ? 5.053 1.557 10.082 1.00 0.00 290 LYS A O 14
ATOM 11765 N N . ASP A 1 26 ? 5.670 2.914 11.775 1.00 0.00 291 ASP A N 14
ATOM 11766 C CA . ASP A 1 26 ? 5.116 4.124 11.161 1.00 0.00 291 ASP A CA 14
ATOM 11767 C C . ASP A 1 26 ? 5.832 4.427 9.867 1.00 0.00 291 ASP A C 14
ATOM 11768 O O . ASP A 1 26 ? 7.052 4.591 9.846 1.00 0.00 291 ASP A O 14
ATOM 11775 N N . PHE A 1 27 ? 5.087 4.506 8.795 1.00 0.00 292 PHE A N 14
ATOM 11776 C CA . PHE A 1 27 ? 5.675 4.773 7.508 1.00 0.00 292 PHE A CA 14
ATOM 11777 C C . PHE A 1 27 ? 6.036 6.234 7.371 1.00 0.00 292 PHE A C 14
ATOM 11778 O O . PHE A 1 27 ? 5.166 7.109 7.399 1.00 0.00 292 PHE A O 14
ATOM 11791 N N . TRP A 1 28 ? 7.322 6.499 7.260 1.00 0.00 293 TRP A N 14
ATOM 11792 C CA . TRP A 1 28 ? 7.795 7.836 7.008 1.00 0.00 293 TRP A CA 14
ATOM 11793 C C . TRP A 1 28 ? 7.534 8.174 5.554 1.00 0.00 293 TRP A C 14
ATOM 11794 O O . TRP A 1 28 ? 8.331 7.846 4.671 1.00 0.00 293 TRP A O 14
ATOM 11810 N N . ASN A 1 29 ? 6.387 8.776 5.313 1.00 0.00 294 ASN A N 14
ATOM 11811 C CA . ASN A 1 29 ? 5.949 9.105 3.971 1.00 0.00 294 ASN A CA 14
ATOM 11812 C C . ASN A 1 29 ? 6.917 10.040 3.274 1.00 0.00 294 ASN A C 14
ATOM 11813 O O . ASN A 1 29 ? 7.593 10.860 3.911 1.00 0.00 294 ASN A O 14
ATOM 11824 N N . LEU A 1 30 ? 6.987 9.907 1.974 1.00 0.00 295 LEU A N 14
ATOM 11825 C CA . LEU A 1 30 ? 7.801 10.769 1.161 1.00 0.00 295 LEU A CA 14
ATOM 11826 C C . LEU A 1 30 ? 6.948 11.914 0.656 1.00 0.00 295 LEU A C 14
ATOM 11827 O O . LEU A 1 30 ? 5.857 12.170 1.185 1.00 0.00 295 LEU A O 14
ATOM 11843 N N . HIS A 1 31 ? 7.427 12.595 -0.349 1.00 0.00 296 HIS A N 14
ATOM 11844 C CA . HIS A 1 31 ? 6.679 13.688 -0.932 1.00 0.00 296 HIS A CA 14
ATOM 11845 C C . HIS A 1 31 ? 5.663 13.154 -1.928 1.00 0.00 296 HIS A C 14
ATOM 11846 O O . HIS A 1 31 ? 5.484 11.935 -2.033 1.00 0.00 296 HIS A O 14
ATOM 11857 N N . ASP A 1 32 ? 4.994 14.064 -2.637 1.00 0.00 297 ASP A N 14
ATOM 11858 C CA . ASP A 1 32 ? 3.942 13.714 -3.605 1.00 0.00 297 ASP A CA 14
ATOM 11859 C C . ASP A 1 32 ? 2.636 13.364 -2.887 1.00 0.00 297 ASP A C 14
ATOM 11860 O O . ASP A 1 32 ? 2.646 12.784 -1.796 1.00 0.00 297 ASP A O 14
ATOM 11867 N N . PRO A 1 33 ? 1.491 13.720 -3.488 1.00 0.00 298 PRO A N 14
ATOM 11868 C CA . PRO A 1 33 ? 0.167 13.445 -2.911 1.00 0.00 298 PRO A CA 14
ATOM 11869 C C . PRO A 1 33 ? -0.221 11.968 -3.009 1.00 0.00 298 PRO A C 14
ATOM 11870 O O . PRO A 1 33 ? -1.319 11.585 -2.636 1.00 0.00 298 PRO A O 14
ATOM 11881 N N . THR A 1 34 ? 0.677 11.159 -3.533 1.00 0.00 299 THR A N 14
ATOM 11882 C CA . THR A 1 34 ? 0.433 9.740 -3.681 1.00 0.00 299 THR A CA 14
ATOM 11883 C C . THR A 1 34 ? 1.134 8.936 -2.586 1.00 0.00 299 THR A C 14
ATOM 11884 O O . THR A 1 34 ? 1.097 7.703 -2.584 1.00 0.00 299 THR A O 14
ATOM 11894 N N . ALA A 1 35 ? 1.774 9.636 -1.661 1.00 0.00 300 ALA A N 14
ATOM 11895 C CA . ALA A 1 35 ? 2.471 8.982 -0.567 1.00 0.00 300 ALA A CA 14
ATOM 11896 C C . ALA A 1 35 ? 1.482 8.499 0.484 1.00 0.00 300 ALA A C 14
ATOM 11897 O O . ALA A 1 35 ? 0.593 9.242 0.900 1.00 0.00 300 ALA A O 14
ATOM 11904 N N . LEU A 1 36 ? 1.640 7.258 0.909 1.00 0.00 301 LEU A N 14
ATOM 11905 C CA . LEU A 1 36 ? 0.748 6.680 1.895 1.00 0.00 301 LEU A CA 14
ATOM 11906 C C . LEU A 1 36 ? 1.172 7.094 3.300 1.00 0.00 301 LEU A C 14
ATOM 11907 O O . LEU A 1 36 ? 2.344 7.360 3.548 1.00 0.00 301 LEU A O 14
ATOM 11923 N N . ASN A 1 37 ? 0.216 7.158 4.206 1.00 0.00 302 ASN A N 14
ATOM 11924 C CA . ASN A 1 37 ? 0.494 7.510 5.589 1.00 0.00 302 ASN A CA 14
ATOM 11925 C C . ASN A 1 37 ? -0.118 6.470 6.507 1.00 0.00 302 ASN A C 14
ATOM 11926 O O . ASN A 1 37 ? -1.316 6.214 6.438 1.00 0.00 302 ASN A O 14
ATOM 11937 N N . VAL A 1 38 ? 0.694 5.861 7.355 1.00 0.00 303 VAL A N 14
ATOM 11938 C CA . VAL A 1 38 ? 0.204 4.834 8.258 1.00 0.00 303 VAL A CA 14
ATOM 11939 C C . VAL A 1 38 ? 1.108 4.722 9.484 1.00 0.00 303 VAL A C 14
ATOM 11940 O O . VAL A 1 38 ? 2.312 4.992 9.405 1.00 0.00 303 VAL A O 14
ATOM 11953 N N . ARG A 1 39 ? 0.523 4.351 10.614 1.00 0.00 304 ARG A N 14
ATOM 11954 C CA . ARG A 1 39 ? 1.270 4.213 11.851 1.00 0.00 304 ARG A CA 14
ATOM 11955 C C . ARG A 1 39 ? 1.406 2.750 12.248 1.00 0.00 304 ARG A C 14
ATOM 11956 O O . ARG A 1 39 ? 0.698 1.885 11.718 1.00 0.00 304 ARG A O 14
ATOM 11966 N N . ALA A 1 40 ? 2.312 2.480 13.178 1.00 0.00 305 ALA A N 14
ATOM 11967 C CA . ALA A 1 40 ? 2.546 1.130 13.661 1.00 0.00 305 ALA A CA 14
ATOM 11968 C C . ALA A 1 40 ? 1.305 0.570 14.340 1.00 0.00 305 ALA A C 14
ATOM 11969 O O . ALA A 1 40 ? 0.844 1.101 15.351 1.00 0.00 305 ALA A O 14
ATOM 11976 N N . GLY A 1 41 ? 0.768 -0.489 13.775 1.00 0.00 306 GLY A N 14
ATOM 11977 C CA . GLY A 1 41 ? -0.401 -1.112 14.334 1.00 0.00 306 GLY A CA 14
ATOM 11978 C C . GLY A 1 41 ? -1.644 -0.861 13.512 1.00 0.00 306 GLY A C 14
ATOM 11979 O O . GLY A 1 41 ? -2.677 -1.500 13.729 1.00 0.00 306 GLY A O 14
ATOM 11983 N N . ASP A 1 42 ? -1.554 0.059 12.563 1.00 0.00 307 ASP A N 14
ATOM 11984 C CA . ASP A 1 42 ? -2.700 0.393 11.729 1.00 0.00 307 ASP A CA 14
ATOM 11985 C C . ASP A 1 42 ? -2.749 -0.519 10.503 1.00 0.00 307 ASP A C 14
ATOM 11986 O O . ASP A 1 42 ? -1.734 -1.119 10.124 1.00 0.00 307 ASP A O 14
ATOM 11993 N N . VAL A 1 43 ? -3.920 -0.630 9.891 1.00 0.00 308 VAL A N 14
ATOM 11994 C CA . VAL A 1 43 ? -4.104 -1.532 8.761 1.00 0.00 308 VAL A CA 14
ATOM 11995 C C . VAL A 1 43 ? -4.471 -0.793 7.469 1.00 0.00 308 VAL A C 14
ATOM 11996 O O . VAL A 1 43 ? -5.373 0.057 7.444 1.00 0.00 308 VAL A O 14
ATOM 12009 N N . ILE A 1 44 ? -3.779 -1.143 6.397 1.00 0.00 309 ILE A N 14
ATOM 12010 C CA . ILE A 1 44 ? -4.013 -0.547 5.091 1.00 0.00 309 ILE A CA 14
ATOM 12011 C C . ILE A 1 44 ? -4.917 -1.464 4.265 1.00 0.00 309 ILE A C 14
ATOM 12012 O O . ILE A 1 44 ? -4.756 -2.688 4.289 1.00 0.00 309 ILE A O 14
ATOM 12027 N N . THR A 1 45 ? -5.861 -0.879 3.550 1.00 0.00 310 THR A N 14
ATOM 12028 C CA . THR A 1 45 ? -6.780 -1.642 2.727 1.00 0.00 310 THR A CA 14
ATOM 12029 C C . THR A 1 45 ? -6.187 -1.876 1.336 1.00 0.00 310 THR A C 14
ATOM 12030 O O . THR A 1 45 ? -6.039 -0.941 0.545 1.00 0.00 310 THR A O 14
ATOM 12040 N N . VAL A 1 46 ? -5.833 -3.117 1.052 1.00 0.00 311 VAL A N 14
ATOM 12041 C CA . VAL A 1 46 ? -5.243 -3.466 -0.231 1.00 0.00 311 VAL A CA 14
ATOM 12042 C C . VAL A 1 46 ? -6.241 -4.208 -1.117 1.00 0.00 311 VAL A C 14
ATOM 12043 O O . VAL A 1 46 ? -7.030 -5.019 -0.635 1.00 0.00 311 VAL A O 14
ATOM 12056 N N . LEU A 1 47 ? -6.211 -3.917 -2.411 1.00 0.00 312 LEU A N 14
ATOM 12057 C CA . LEU A 1 47 ? -7.115 -4.563 -3.358 1.00 0.00 312 LEU A CA 14
ATOM 12058 C C . LEU A 1 47 ? -6.519 -5.870 -3.878 1.00 0.00 312 LEU A C 14
ATOM 12059 O O . LEU A 1 47 ? -6.919 -6.957 -3.455 1.00 0.00 312 LEU A O 14
ATOM 12075 N N . GLU A 1 48 ? -5.556 -5.757 -4.783 1.00 0.00 313 GLU A N 14
ATOM 12076 C CA . GLU A 1 48 ? -4.903 -6.919 -5.371 1.00 0.00 313 GLU A CA 14
ATOM 12077 C C . GLU A 1 48 ? -3.468 -6.589 -5.750 1.00 0.00 313 GLU A C 14
ATOM 12078 O O . GLU A 1 48 ? -3.213 -6.034 -6.819 1.00 0.00 313 GLU A O 14
ATOM 12086 N N . GLN A 1 49 ? -2.540 -6.927 -4.868 1.00 0.00 314 GLN A N 14
ATOM 12087 C CA . GLN A 1 49 ? -1.110 -6.681 -5.090 1.00 0.00 314 GLN A CA 14
ATOM 12088 C C . GLN A 1 49 ? -0.297 -7.741 -4.362 1.00 0.00 314 GLN A C 14
ATOM 12089 O O . GLN A 1 49 ? -0.858 -8.580 -3.656 1.00 0.00 314 GLN A O 14
ATOM 12103 N N . HIS A 1 50 ? 1.012 -7.698 -4.526 1.00 0.00 315 HIS A N 14
ATOM 12104 C CA . HIS A 1 50 ? 1.904 -8.639 -3.860 1.00 0.00 315 HIS A CA 14
ATOM 12105 C C . HIS A 1 50 ? 3.066 -7.894 -3.194 1.00 0.00 315 HIS A C 14
ATOM 12106 O O . HIS A 1 50 ? 3.376 -6.766 -3.575 1.00 0.00 315 HIS A O 14
ATOM 12117 N N . PRO A 1 51 ? 3.717 -8.514 -2.182 1.00 0.00 316 PRO A N 14
ATOM 12118 C CA . PRO A 1 51 ? 4.841 -7.892 -1.453 1.00 0.00 316 PRO A CA 14
ATOM 12119 C C . PRO A 1 51 ? 6.067 -7.641 -2.338 1.00 0.00 316 PRO A C 14
ATOM 12120 O O . PRO A 1 51 ? 6.922 -6.824 -2.006 1.00 0.00 316 PRO A O 14
ATOM 12131 N N . ASP A 1 52 ? 6.153 -8.348 -3.449 1.00 0.00 317 ASP A N 14
ATOM 12132 C CA . ASP A 1 52 ? 7.266 -8.175 -4.371 1.00 0.00 317 ASP A CA 14
ATOM 12133 C C . ASP A 1 52 ? 7.230 -6.801 -5.025 1.00 0.00 317 ASP A C 14
ATOM 12134 O O . ASP A 1 52 ? 6.362 -6.499 -5.837 1.00 0.00 317 ASP A O 14
ATOM 12141 N N . GLY A 1 53 ? 8.161 -5.965 -4.636 1.00 0.00 318 GLY A N 14
ATOM 12142 C CA . GLY A 1 53 ? 8.230 -4.636 -5.173 1.00 0.00 318 GLY A CA 14
ATOM 12143 C C . GLY A 1 53 ? 7.771 -3.625 -4.165 1.00 0.00 318 GLY A C 14
ATOM 12144 O O . GLY A 1 53 ? 8.520 -3.253 -3.263 1.00 0.00 318 GLY A O 14
ATOM 12148 N N . ARG A 1 54 ? 6.540 -3.192 -4.296 1.00 0.00 319 ARG A N 14
ATOM 12149 C CA . ARG A 1 54 ? 5.969 -2.246 -3.368 1.00 0.00 319 ARG A CA 14
ATOM 12150 C C . ARG A 1 54 ? 4.462 -2.353 -3.371 1.00 0.00 319 ARG A C 14
ATOM 12151 O O . ARG A 1 54 ? 3.855 -2.677 -4.398 1.00 0.00 319 ARG A O 14
ATOM 12161 N N . TRP A 1 55 ? 3.866 -2.100 -2.234 1.00 0.00 320 TRP A N 14
ATOM 12162 C CA . TRP A 1 55 ? 2.434 -2.175 -2.095 1.00 0.00 320 TRP A CA 14
ATOM 12163 C C . TRP A 1 55 ? 1.791 -0.867 -2.490 1.00 0.00 320 TRP A C 14
ATOM 12164 O O . TRP A 1 55 ? 2.408 0.196 -2.395 1.00 0.00 320 TRP A O 14
ATOM 12180 N N . LYS A 1 56 ? 0.564 -0.953 -2.929 1.00 0.00 321 LYS A N 14
ATOM 12181 C CA . LYS A 1 56 ? -0.220 0.207 -3.260 1.00 0.00 321 LYS A CA 14
ATOM 12182 C C . LYS A 1 56 ? -1.639 -0.022 -2.757 1.00 0.00 321 LYS A C 14
ATOM 12183 O O . LYS A 1 56 ? -2.376 -0.840 -3.305 1.00 0.00 321 LYS A O 14
ATOM 12191 N N . GLY A 1 57 ? -2.002 0.677 -1.701 1.00 0.00 322 GLY A N 14
ATOM 12192 C CA . GLY A 1 57 ? -3.284 0.449 -1.066 1.00 0.00 322 GLY A CA 14
ATOM 12193 C C . GLY A 1 57 ? -3.959 1.725 -0.623 1.00 0.00 322 GLY A C 14
ATOM 12194 O O . GLY A 1 57 ? -3.400 2.809 -0.757 1.00 0.00 322 GLY A O 14
ATOM 12198 N N . HIS A 1 58 ? -5.159 1.590 -0.095 1.00 0.00 323 HIS A N 14
ATOM 12199 C CA . HIS A 1 58 ? -5.939 2.724 0.366 1.00 0.00 323 HIS A CA 14
ATOM 12200 C C . HIS A 1 58 ? -5.951 2.752 1.887 1.00 0.00 323 HIS A C 14
ATOM 12201 O O . HIS A 1 58 ? -6.357 1.790 2.536 1.00 0.00 323 HIS A O 14
ATOM 12212 N N . ILE A 1 59 ? -5.491 3.847 2.439 1.00 0.00 324 ILE A N 14
ATOM 12213 C CA . ILE A 1 59 ? -5.441 4.018 3.872 1.00 0.00 324 ILE A CA 14
ATOM 12214 C C . ILE A 1 59 ? -6.464 5.062 4.300 1.00 0.00 324 ILE A C 14
ATOM 12215 O O . ILE A 1 59 ? -6.833 5.937 3.511 1.00 0.00 324 ILE A O 14
ATOM 12230 N N . HIS A 1 60 ? -6.943 4.955 5.522 1.00 0.00 325 HIS A N 14
ATOM 12231 C CA . HIS A 1 60 ? -7.884 5.916 6.050 1.00 0.00 325 HIS A CA 14
ATOM 12232 C C . HIS A 1 60 ? -7.160 7.189 6.452 1.00 0.00 325 HIS A C 14
ATOM 12233 O O . HIS A 1 60 ? -6.503 7.236 7.488 1.00 0.00 325 HIS A O 14
ATOM 12244 N N . GLU A 1 61 ? -7.272 8.205 5.631 1.00 0.00 326 GLU A N 14
ATOM 12245 C CA . GLU A 1 61 ? -6.636 9.471 5.913 1.00 0.00 326 GLU A CA 14
ATOM 12246 C C . GLU A 1 61 ? -7.625 10.496 6.419 1.00 0.00 326 GLU A C 14
ATOM 12247 O O . GLU A 1 61 ? -8.800 10.477 6.051 1.00 0.00 326 GLU A O 14
ATOM 12255 N N . SER A 1 62 ? -7.142 11.383 7.268 1.00 0.00 327 SER A N 14
ATOM 12256 C CA . SER A 1 62 ? -7.966 12.421 7.852 1.00 0.00 327 SER A CA 14
ATOM 12257 C C . SER A 1 62 ? -7.984 13.671 6.976 1.00 0.00 327 SER A C 14
ATOM 12258 O O . SER A 1 62 ? -8.691 14.639 7.268 1.00 0.00 327 SER A O 14
ATOM 12266 N N . GLN A 1 63 ? -7.225 13.646 5.901 1.00 0.00 328 GLN A N 14
ATOM 12267 C CA . GLN A 1 63 ? -7.130 14.792 5.025 1.00 0.00 328 GLN A CA 14
ATOM 12268 C C . GLN A 1 63 ? -7.393 14.425 3.577 1.00 0.00 328 GLN A C 14
ATOM 12269 O O . GLN A 1 63 ? -7.172 13.287 3.160 1.00 0.00 328 GLN A O 14
ATOM 12283 N N . ARG A 1 64 ? -7.896 15.388 2.830 1.00 0.00 329 ARG A N 14
ATOM 12284 C CA . ARG A 1 64 ? -8.166 15.221 1.413 1.00 0.00 329 ARG A CA 14
ATOM 12285 C C . ARG A 1 64 ? -7.043 15.861 0.605 1.00 0.00 329 ARG A C 14
ATOM 12286 O O . ARG A 1 64 ? -6.218 16.593 1.154 1.00 0.00 329 ARG A O 14
ATOM 12296 N N . GLY A 1 65 ? -7.015 15.596 -0.684 1.00 0.00 330 GLY A N 14
ATOM 12297 C CA . GLY A 1 65 ? -5.949 16.111 -1.517 1.00 0.00 330 GLY A CA 14
ATOM 12298 C C . GLY A 1 65 ? -4.977 15.017 -1.858 1.00 0.00 330 GLY A C 14
ATOM 12299 O O . GLY A 1 65 ? -4.481 14.933 -2.984 1.00 0.00 330 GLY A O 14
ATOM 12303 N N . THR A 1 66 ? -4.691 14.192 -0.874 1.00 0.00 331 THR A N 14
ATOM 12304 C CA . THR A 1 66 ? -3.875 13.022 -1.063 1.00 0.00 331 THR A CA 14
ATOM 12305 C C . THR A 1 66 ? -4.696 11.999 -1.843 1.00 0.00 331 THR A C 14
ATOM 12306 O O . THR A 1 66 ? -5.916 11.902 -1.642 1.00 0.00 331 THR A O 14
ATOM 12316 N N . ASP A 1 67 ? -4.061 11.267 -2.743 1.00 0.00 332 ASP A N 14
ATOM 12317 C CA . ASP A 1 67 ? -4.781 10.310 -3.557 1.00 0.00 332 ASP A CA 14
ATOM 12318 C C . ASP A 1 67 ? -5.346 9.186 -2.706 1.00 0.00 332 ASP A C 14
ATOM 12319 O O . ASP A 1 67 ? -4.820 8.876 -1.635 1.00 0.00 332 ASP A O 14
ATOM 12326 N N . ARG A 1 68 ? -6.424 8.597 -3.181 1.00 0.00 333 ARG A N 14
ATOM 12327 C CA . ARG A 1 68 ? -7.097 7.529 -2.481 1.00 0.00 333 ARG A CA 14
ATOM 12328 C C . ARG A 1 68 ? -6.206 6.293 -2.358 1.00 0.00 333 ARG A C 14
ATOM 12329 O O . ARG A 1 68 ? -6.371 5.496 -1.445 1.00 0.00 333 ARG A O 14
ATOM 12339 N N . ILE A 1 69 ? -5.264 6.136 -3.269 1.00 0.00 334 ILE A N 14
ATOM 12340 C CA . ILE A 1 69 ? -4.360 5.007 -3.209 1.00 0.00 334 ILE A CA 14
ATOM 12341 C C . ILE A 1 69 ? -2.927 5.509 -3.012 1.00 0.00 334 ILE A C 14
ATOM 12342 O O . ILE A 1 69 ? -2.528 6.513 -3.602 1.00 0.00 334 ILE A O 14
ATOM 12357 N N . GLY A 1 70 ? -2.158 4.816 -2.195 1.00 0.00 335 GLY A N 14
ATOM 12358 C CA . GLY A 1 70 ? -0.799 5.236 -1.940 1.00 0.00 335 GLY A CA 14
ATOM 12359 C C . GLY A 1 70 ? 0.169 4.077 -1.929 1.00 0.00 335 GLY A C 14
ATOM 12360 O O . GLY A 1 70 ? -0.222 2.935 -1.673 1.00 0.00 335 GLY A O 14
ATOM 12364 N N . TYR A 1 71 ? 1.429 4.367 -2.205 1.00 0.00 336 TYR A N 14
ATOM 12365 C CA . TYR A 1 71 ? 2.462 3.342 -2.258 1.00 0.00 336 TYR A CA 14
ATOM 12366 C C . TYR A 1 71 ? 3.230 3.255 -0.941 1.00 0.00 336 TYR A C 14
ATOM 12367 O O . TYR A 1 71 ? 3.452 4.270 -0.272 1.00 0.00 336 TYR A O 14
ATOM 12381 N N . PHE A 1 72 ? 3.619 2.037 -0.572 1.00 0.00 337 PHE A N 14
ATOM 12382 C CA . PHE A 1 72 ? 4.379 1.802 0.650 1.00 0.00 337 PHE A CA 14
ATOM 12383 C C . PHE A 1 72 ? 5.204 0.505 0.544 1.00 0.00 337 PHE A C 14
ATOM 12384 O O . PHE A 1 72 ? 4.798 -0.440 -0.139 1.00 0.00 337 PHE A O 14
ATOM 12397 N N . PRO A 1 73 ? 6.384 0.453 1.206 1.00 0.00 338 PRO A N 14
ATOM 12398 C CA . PRO A 1 73 ? 7.278 -0.710 1.157 1.00 0.00 338 PRO A CA 14
ATOM 12399 C C . PRO A 1 73 ? 6.788 -1.883 2.018 1.00 0.00 338 PRO A C 14
ATOM 12400 O O . PRO A 1 73 ? 6.423 -1.705 3.188 1.00 0.00 338 PRO A O 14
ATOM 12411 N N . PRO A 1 74 ? 6.812 -3.110 1.455 1.00 0.00 339 PRO A N 14
ATOM 12412 C CA . PRO A 1 74 ? 6.367 -4.328 2.156 1.00 0.00 339 PRO A CA 14
ATOM 12413 C C . PRO A 1 74 ? 7.194 -4.623 3.403 1.00 0.00 339 PRO A C 14
ATOM 12414 O O . PRO A 1 74 ? 6.757 -5.348 4.292 1.00 0.00 339 PRO A O 14
ATOM 12425 N N . GLY A 1 75 ? 8.386 -4.041 3.462 1.00 0.00 340 GLY A N 14
ATOM 12426 C CA . GLY A 1 75 ? 9.281 -4.263 4.582 1.00 0.00 340 GLY A CA 14
ATOM 12427 C C . GLY A 1 75 ? 8.709 -3.811 5.917 1.00 0.00 340 GLY A C 14
ATOM 12428 O O . GLY A 1 75 ? 9.174 -4.243 6.970 1.00 0.00 340 GLY A O 14
ATOM 12432 N N . ILE A 1 76 ? 7.707 -2.943 5.888 1.00 0.00 341 ILE A N 14
ATOM 12433 C CA . ILE A 1 76 ? 7.126 -2.445 7.134 1.00 0.00 341 ILE A CA 14
ATOM 12434 C C . ILE A 1 76 ? 5.700 -2.948 7.352 1.00 0.00 341 ILE A C 14
ATOM 12435 O O . ILE A 1 76 ? 5.047 -2.562 8.321 1.00 0.00 341 ILE A O 14
ATOM 12450 N N . VAL A 1 77 ? 5.221 -3.815 6.467 1.00 0.00 342 VAL A N 14
ATOM 12451 C CA . VAL A 1 77 ? 3.856 -4.329 6.583 1.00 0.00 342 VAL A CA 14
ATOM 12452 C C . VAL A 1 77 ? 3.810 -5.849 6.503 1.00 0.00 342 VAL A C 14
ATOM 12453 O O . VAL A 1 77 ? 4.684 -6.484 5.909 1.00 0.00 342 VAL A O 14
ATOM 12466 N N . GLU A 1 78 ? 2.793 -6.415 7.113 1.00 0.00 343 GLU A N 14
ATOM 12467 C CA . GLU A 1 78 ? 2.569 -7.846 7.098 1.00 0.00 343 GLU A CA 14
ATOM 12468 C C . GLU A 1 78 ? 1.072 -8.118 7.150 1.00 0.00 343 GLU A C 14
ATOM 12469 O O . GLU A 1 78 ? 0.313 -7.321 7.698 1.00 0.00 343 GLU A O 14
ATOM 12477 N N . VAL A 1 79 ? 0.651 -9.226 6.576 1.00 0.00 344 VAL A N 14
ATOM 12478 C CA . VAL A 1 79 ? -0.757 -9.580 6.550 1.00 0.00 344 VAL A CA 14
ATOM 12479 C C . VAL A 1 79 ? -1.233 -9.996 7.941 1.00 0.00 344 VAL A C 14
ATOM 12480 O O . VAL A 1 79 ? -2.322 -9.626 8.373 1.00 0.00 344 VAL A O 14
ATOM 12493 N N . VAL A 1 80 ? -0.401 -10.749 8.641 1.00 0.00 345 VAL A N 14
ATOM 12494 C CA . VAL A 1 80 ? -0.755 -11.231 9.964 1.00 0.00 345 VAL A CA 14
ATOM 12495 C C . VAL A 1 80 ? -0.191 -10.324 11.063 1.00 0.00 345 VAL A C 14
ATOM 12496 O O . VAL A 1 80 ? -0.877 -9.426 11.558 1.00 0.00 345 VAL A O 14
ATOM 12509 N N . SER A 1 81 ? 1.056 -10.557 11.446 1.00 0.00 346 SER A N 14
ATOM 12510 C CA . SER A 1 81 ? 1.691 -9.787 12.503 1.00 0.00 346 SER A CA 14
ATOM 12511 C C . SER A 1 81 ? 3.211 -9.791 12.323 1.00 0.00 346 SER A C 14
ATOM 12512 O O . SER A 1 81 ? 3.727 -10.405 11.387 1.00 0.00 346 SER A O 14
ATOM 12520 N N . LYS A 1 82 ? 3.919 -9.121 13.228 1.00 0.00 347 LYS A N 14
ATOM 12521 C CA . LYS A 1 82 ? 5.376 -9.029 13.154 1.00 0.00 347 LYS A CA 14
ATOM 12522 C C . LYS A 1 82 ? 6.019 -10.362 13.539 1.00 0.00 347 LYS A C 14
ATOM 12523 O O . LYS A 1 82 ? 7.133 -10.685 13.103 1.00 0.00 347 LYS A O 14
ATOM 12531 N N . ARG A 1 83 ? 5.316 -11.128 14.353 1.00 0.00 348 ARG A N 14
ATOM 12532 C CA . ARG A 1 83 ? 5.781 -12.434 14.763 1.00 0.00 348 ARG A CA 14
ATOM 12533 C C . ARG A 1 83 ? 4.761 -13.499 14.391 1.00 0.00 348 ARG A C 14
ATOM 12534 O O . ARG A 1 83 ? 3.550 -13.264 14.597 1.00 0.00 348 ARG A O 14
ATOM 12545 N N . GLY A 1 17 ? -12.284 -9.804 -2.095 1.00 0.00 282 GLY A N 15
ATOM 12546 C CA . GLY A 1 17 ? -12.601 -8.488 -1.505 1.00 0.00 282 GLY A CA 15
ATOM 12547 C C . GLY A 1 17 ? -11.358 -7.662 -1.290 1.00 0.00 282 GLY A C 15
ATOM 12548 O O . GLY A 1 17 ? -10.352 -7.861 -1.973 1.00 0.00 282 GLY A O 15
ATOM 12551 N N . SER A 1 18 ? -11.413 -6.743 -0.349 1.00 0.00 283 SER A N 15
ATOM 12552 C CA . SER A 1 18 ? -10.277 -5.903 -0.052 1.00 0.00 283 SER A CA 15
ATOM 12553 C C . SER A 1 18 ? -9.577 -6.388 1.212 1.00 0.00 283 SER A C 15
ATOM 12554 O O . SER A 1 18 ? -10.149 -6.358 2.310 1.00 0.00 283 SER A O 15
ATOM 12562 N N . LEU A 1 19 ? -8.348 -6.831 1.053 1.00 0.00 284 LEU A N 15
ATOM 12563 C CA . LEU A 1 19 ? -7.572 -7.358 2.155 1.00 0.00 284 LEU A CA 15
ATOM 12564 C C . LEU A 1 19 ? -7.027 -6.233 3.013 1.00 0.00 284 LEU A C 15
ATOM 12565 O O . LEU A 1 19 ? -6.968 -5.079 2.589 1.00 0.00 284 LEU A O 15
ATOM 12581 N N . LYS A 1 20 ? -6.637 -6.567 4.214 1.00 0.00 285 LYS A N 15
ATOM 12582 C CA . LYS A 1 20 ? -6.094 -5.594 5.127 1.00 0.00 285 LYS A CA 15
ATOM 12583 C C . LYS A 1 20 ? -4.706 -6.027 5.559 1.00 0.00 285 LYS A C 15
ATOM 12584 O O . LYS A 1 20 ? -4.483 -7.203 5.859 1.00 0.00 285 LYS A O 15
ATOM 12592 N N . VAL A 1 21 ? -3.781 -5.096 5.587 1.00 0.00 286 VAL A N 15
ATOM 12593 C CA . VAL A 1 21 ? -2.428 -5.394 6.020 1.00 0.00 286 VAL A CA 15
ATOM 12594 C C . VAL A 1 21 ? -2.112 -4.640 7.290 1.00 0.00 286 VAL A C 15
ATOM 12595 O O . VAL A 1 21 ? -2.628 -3.546 7.517 1.00 0.00 286 VAL A O 15
ATOM 12608 N N . ARG A 1 22 ? -1.278 -5.225 8.113 1.00 0.00 287 ARG A N 15
ATOM 12609 C CA . ARG A 1 22 ? -0.937 -4.656 9.395 1.00 0.00 287 ARG A CA 15
ATOM 12610 C C . ARG A 1 22 ? 0.426 -4.003 9.334 1.00 0.00 287 ARG A C 15
ATOM 12611 O O . ARG A 1 22 ? 1.395 -4.611 8.875 1.00 0.00 287 ARG A O 15
ATOM 12621 N N . ALA A 1 23 ? 0.495 -2.765 9.767 1.00 0.00 288 ALA A N 15
ATOM 12622 C CA . ALA A 1 23 ? 1.743 -2.040 9.782 1.00 0.00 288 ALA A CA 15
ATOM 12623 C C . ALA A 1 23 ? 2.457 -2.257 11.092 1.00 0.00 288 ALA A C 15
ATOM 12624 O O . ALA A 1 23 ? 1.918 -1.960 12.152 1.00 0.00 288 ALA A O 15
ATOM 12631 N N . LEU A 1 24 ? 3.656 -2.791 11.029 1.00 0.00 289 LEU A N 15
ATOM 12632 C CA . LEU A 1 24 ? 4.436 -3.021 12.230 1.00 0.00 289 LEU A CA 15
ATOM 12633 C C . LEU A 1 24 ? 5.336 -1.833 12.502 1.00 0.00 289 LEU A C 15
ATOM 12634 O O . LEU A 1 24 ? 5.877 -1.686 13.597 1.00 0.00 289 LEU A O 15
ATOM 12650 N N . LYS A 1 25 ? 5.487 -0.988 11.504 1.00 0.00 290 LYS A N 15
ATOM 12651 C CA . LYS A 1 25 ? 6.281 0.217 11.626 1.00 0.00 290 LYS A CA 15
ATOM 12652 C C . LYS A 1 25 ? 5.502 1.379 11.029 1.00 0.00 290 LYS A C 15
ATOM 12653 O O . LYS A 1 25 ? 4.607 1.170 10.209 1.00 0.00 290 LYS A O 15
ATOM 12661 N N . ASP A 1 26 ? 5.831 2.589 11.438 1.00 0.00 291 ASP A N 15
ATOM 12662 C CA . ASP A 1 26 ? 5.142 3.774 10.939 1.00 0.00 291 ASP A CA 15
ATOM 12663 C C . ASP A 1 26 ? 5.672 4.190 9.594 1.00 0.00 291 ASP A C 15
ATOM 12664 O O . ASP A 1 26 ? 6.877 4.094 9.326 1.00 0.00 291 ASP A O 15
ATOM 12671 N N . PHE A 1 27 ? 4.786 4.653 8.749 1.00 0.00 292 PHE A N 15
ATOM 12672 C CA . PHE A 1 27 ? 5.165 5.162 7.462 1.00 0.00 292 PHE A CA 15
ATOM 12673 C C . PHE A 1 27 ? 4.700 6.596 7.342 1.00 0.00 292 PHE A C 15
ATOM 12674 O O . PHE A 1 27 ? 3.499 6.875 7.343 1.00 0.00 292 PHE A O 15
ATOM 12687 N N . TRP A 1 28 ? 5.649 7.496 7.280 1.00 0.00 293 TRP A N 15
ATOM 12688 C CA . TRP A 1 28 ? 5.373 8.905 7.148 1.00 0.00 293 TRP A CA 15
ATOM 12689 C C . TRP A 1 28 ? 6.616 9.597 6.651 1.00 0.00 293 TRP A C 15
ATOM 12690 O O . TRP A 1 28 ? 7.721 9.305 7.112 1.00 0.00 293 TRP A O 15
ATOM 12706 N N . ASN A 1 29 ? 6.454 10.489 5.708 1.00 0.00 294 ASN A N 15
ATOM 12707 C CA . ASN A 1 29 ? 7.583 11.201 5.166 1.00 0.00 294 ASN A CA 15
ATOM 12708 C C . ASN A 1 29 ? 7.473 12.675 5.490 1.00 0.00 294 ASN A C 15
ATOM 12709 O O . ASN A 1 29 ? 6.420 13.287 5.299 1.00 0.00 294 ASN A O 15
ATOM 12720 N N . LEU A 1 30 ? 8.557 13.240 5.988 1.00 0.00 295 LEU A N 15
ATOM 12721 C CA . LEU A 1 30 ? 8.595 14.648 6.375 1.00 0.00 295 LEU A CA 15
ATOM 12722 C C . LEU A 1 30 ? 8.741 15.577 5.169 1.00 0.00 295 LEU A C 15
ATOM 12723 O O . LEU A 1 30 ? 8.951 16.781 5.319 1.00 0.00 295 LEU A O 15
ATOM 12739 N N . HIS A 1 31 ? 8.635 15.006 3.987 1.00 0.00 296 HIS A N 15
ATOM 12740 C CA . HIS A 1 31 ? 8.689 15.765 2.750 1.00 0.00 296 HIS A CA 15
ATOM 12741 C C . HIS A 1 31 ? 7.575 15.328 1.821 1.00 0.00 296 HIS A C 15
ATOM 12742 O O . HIS A 1 31 ? 7.353 14.134 1.637 1.00 0.00 296 HIS A O 15
ATOM 12753 N N . ASP A 1 32 ? 6.875 16.305 1.255 1.00 0.00 297 ASP A N 15
ATOM 12754 C CA . ASP A 1 32 ? 5.772 16.073 0.311 1.00 0.00 297 ASP A CA 15
ATOM 12755 C C . ASP A 1 32 ? 4.550 15.460 1.014 1.00 0.00 297 ASP A C 15
ATOM 12756 O O . ASP A 1 32 ? 4.626 14.378 1.604 1.00 0.00 297 ASP A O 15
ATOM 12763 N N . PRO A 1 33 ? 3.405 16.149 0.951 1.00 0.00 298 PRO A N 15
ATOM 12764 C CA . PRO A 1 33 ? 2.178 15.730 1.639 1.00 0.00 298 PRO A CA 15
ATOM 12765 C C . PRO A 1 33 ? 1.434 14.575 0.951 1.00 0.00 298 PRO A C 15
ATOM 12766 O O . PRO A 1 33 ? 0.373 14.159 1.415 1.00 0.00 298 PRO A O 15
ATOM 12777 N N . THR A 1 34 ? 1.981 14.062 -0.140 1.00 0.00 299 THR A N 15
ATOM 12778 C CA . THR A 1 34 ? 1.346 12.959 -0.862 1.00 0.00 299 THR A CA 15
ATOM 12779 C C . THR A 1 34 ? 1.808 11.606 -0.286 1.00 0.00 299 THR A C 15
ATOM 12780 O O . THR A 1 34 ? 1.746 10.572 -0.950 1.00 0.00 299 THR A O 15
ATOM 12790 N N . ALA A 1 35 ? 2.255 11.630 0.962 1.00 0.00 300 ALA A N 15
ATOM 12791 C CA . ALA A 1 35 ? 2.733 10.434 1.633 1.00 0.00 300 ALA A CA 15
ATOM 12792 C C . ALA A 1 35 ? 1.576 9.619 2.198 1.00 0.00 300 ALA A C 15
ATOM 12793 O O . ALA A 1 35 ? 0.533 10.168 2.550 1.00 0.00 300 ALA A O 15
ATOM 12800 N N . LEU A 1 36 ? 1.768 8.313 2.270 1.00 0.00 301 LEU A N 15
ATOM 12801 C CA . LEU A 1 36 ? 0.770 7.422 2.835 1.00 0.00 301 LEU A CA 15
ATOM 12802 C C . LEU A 1 36 ? 0.913 7.410 4.353 1.00 0.00 301 LEU A C 15
ATOM 12803 O O . LEU A 1 36 ? 1.929 6.961 4.876 1.00 0.00 301 LEU A O 15
ATOM 12819 N N . ASN A 1 37 ? -0.087 7.908 5.051 1.00 0.00 302 ASN A N 15
ATOM 12820 C CA . ASN A 1 37 ? -0.022 7.988 6.501 1.00 0.00 302 ASN A CA 15
ATOM 12821 C C . ASN A 1 37 ? -0.531 6.719 7.145 1.00 0.00 302 ASN A C 15
ATOM 12822 O O . ASN A 1 37 ? -1.729 6.426 7.104 1.00 0.00 302 ASN A O 15
ATOM 12833 N N . VAL A 1 38 ? 0.374 5.959 7.734 1.00 0.00 303 VAL A N 15
ATOM 12834 C CA . VAL A 1 38 ? 0.000 4.757 8.446 1.00 0.00 303 VAL A CA 15
ATOM 12835 C C . VAL A 1 38 ? 0.867 4.588 9.690 1.00 0.00 303 VAL A C 15
ATOM 12836 O O . VAL A 1 38 ? 2.087 4.783 9.649 1.00 0.00 303 VAL A O 15
ATOM 12849 N N . ARG A 1 39 ? 0.227 4.268 10.789 1.00 0.00 304 ARG A N 15
ATOM 12850 C CA . ARG A 1 39 ? 0.895 4.110 12.063 1.00 0.00 304 ARG A CA 15
ATOM 12851 C C . ARG A 1 39 ? 1.056 2.636 12.409 1.00 0.00 304 ARG A C 15
ATOM 12852 O O . ARG A 1 39 ? 0.254 1.799 11.980 1.00 0.00 304 ARG A O 15
ATOM 12862 N N . ALA A 1 40 ? 2.092 2.323 13.174 1.00 0.00 305 ALA A N 15
ATOM 12863 C CA . ALA A 1 40 ? 2.333 0.964 13.618 1.00 0.00 305 ALA A CA 15
ATOM 12864 C C . ALA A 1 40 ? 1.159 0.461 14.450 1.00 0.00 305 ALA A C 15
ATOM 12865 O O . ALA A 1 40 ? 0.828 1.038 15.488 1.00 0.00 305 ALA A O 15
ATOM 12872 N N . GLY A 1 41 ? 0.536 -0.600 13.987 1.00 0.00 306 GLY A N 15
ATOM 12873 C CA . GLY A 1 41 ? -0.606 -1.148 14.671 1.00 0.00 306 GLY A CA 15
ATOM 12874 C C . GLY A 1 41 ? -1.886 -0.932 13.897 1.00 0.00 306 GLY A C 15
ATOM 12875 O O . GLY A 1 41 ? -2.918 -1.517 14.217 1.00 0.00 306 GLY A O 15
ATOM 12879 N N . ASP A 1 42 ? -1.821 -0.095 12.867 1.00 0.00 307 ASP A N 15
ATOM 12880 C CA . ASP A 1 42 ? -2.994 0.203 12.053 1.00 0.00 307 ASP A CA 15
ATOM 12881 C C . ASP A 1 42 ? -3.035 -0.698 10.816 1.00 0.00 307 ASP A C 15
ATOM 12882 O O . ASP A 1 42 ? -2.073 -1.429 10.534 1.00 0.00 307 ASP A O 15
ATOM 12889 N N . VAL A 1 43 ? -4.141 -0.652 10.087 1.00 0.00 308 VAL A N 15
ATOM 12890 C CA . VAL A 1 43 ? -4.331 -1.502 8.922 1.00 0.00 308 VAL A CA 15
ATOM 12891 C C . VAL A 1 43 ? -4.591 -0.704 7.643 1.00 0.00 308 VAL A C 15
ATOM 12892 O O . VAL A 1 43 ? -5.373 0.250 7.631 1.00 0.00 308 VAL A O 15
ATOM 12905 N N . ILE A 1 44 ? -3.929 -1.112 6.571 1.00 0.00 309 ILE A N 15
ATOM 12906 C CA . ILE A 1 44 ? -4.113 -0.506 5.256 1.00 0.00 309 ILE A CA 15
ATOM 12907 C C . ILE A 1 44 ? -5.009 -1.412 4.416 1.00 0.00 309 ILE A C 15
ATOM 12908 O O . ILE A 1 44 ? -4.923 -2.640 4.522 1.00 0.00 309 ILE A O 15
ATOM 12923 N N . THR A 1 45 ? -5.869 -0.826 3.604 1.00 0.00 310 THR A N 15
ATOM 12924 C CA . THR A 1 45 ? -6.752 -1.605 2.768 1.00 0.00 310 THR A CA 15
ATOM 12925 C C . THR A 1 45 ? -6.107 -1.854 1.401 1.00 0.00 310 THR A C 15
ATOM 12926 O O . THR A 1 45 ? -5.976 -0.939 0.581 1.00 0.00 310 THR A O 15
ATOM 12936 N N . VAL A 1 46 ? -5.680 -3.082 1.182 1.00 0.00 311 VAL A N 15
ATOM 12937 C CA . VAL A 1 46 ? -5.039 -3.473 -0.057 1.00 0.00 311 VAL A CA 15
ATOM 12938 C C . VAL A 1 46 ? -5.940 -4.366 -0.895 1.00 0.00 311 VAL A C 15
ATOM 12939 O O . VAL A 1 46 ? -6.767 -5.100 -0.364 1.00 0.00 311 VAL A O 15
ATOM 12952 N N . LEU A 1 47 ? -5.793 -4.289 -2.191 1.00 0.00 312 LEU A N 15
ATOM 12953 C CA . LEU A 1 47 ? -6.542 -5.149 -3.077 1.00 0.00 312 LEU A CA 15
ATOM 12954 C C . LEU A 1 47 ? -5.768 -6.446 -3.326 1.00 0.00 312 LEU A C 15
ATOM 12955 O O . LEU A 1 47 ? -6.130 -7.500 -2.795 1.00 0.00 312 LEU A O 15
ATOM 12971 N N . GLU A 1 48 ? -4.696 -6.344 -4.114 1.00 0.00 313 GLU A N 15
ATOM 12972 C CA . GLU A 1 48 ? -3.800 -7.460 -4.431 1.00 0.00 313 GLU A CA 15
ATOM 12973 C C . GLU A 1 48 ? -2.842 -7.028 -5.522 1.00 0.00 313 GLU A C 15
ATOM 12974 O O . GLU A 1 48 ? -3.144 -6.098 -6.273 1.00 0.00 313 GLU A O 15
ATOM 12982 N N . GLN A 1 49 ? -1.695 -7.684 -5.603 1.00 0.00 314 GLN A N 15
ATOM 12983 C CA . GLN A 1 49 ? -0.717 -7.381 -6.641 1.00 0.00 314 GLN A CA 15
ATOM 12984 C C . GLN A 1 49 ? 0.433 -8.362 -6.614 1.00 0.00 314 GLN A C 15
ATOM 12985 O O . GLN A 1 49 ? 0.919 -8.779 -7.660 1.00 0.00 314 GLN A O 15
ATOM 12999 N N . HIS A 1 50 ? 0.848 -8.746 -5.404 1.00 0.00 315 HIS A N 15
ATOM 13000 C CA . HIS A 1 50 ? 2.029 -9.600 -5.218 1.00 0.00 315 HIS A CA 15
ATOM 13001 C C . HIS A 1 50 ? 3.240 -8.897 -5.827 1.00 0.00 315 HIS A C 15
ATOM 13002 O O . HIS A 1 50 ? 3.812 -9.355 -6.816 1.00 0.00 315 HIS A O 15
ATOM 13013 N N . PRO A 1 51 ? 3.633 -7.758 -5.237 1.00 0.00 316 PRO A N 15
ATOM 13014 C CA . PRO A 1 51 ? 4.666 -6.896 -5.790 1.00 0.00 316 PRO A CA 15
ATOM 13015 C C . PRO A 1 51 ? 6.081 -7.334 -5.459 1.00 0.00 316 PRO A C 15
ATOM 13016 O O . PRO A 1 51 ? 6.306 -8.214 -4.626 1.00 0.00 316 PRO A O 15
ATOM 13027 N N . ASP A 1 52 ? 7.026 -6.711 -6.137 1.00 0.00 317 ASP A N 15
ATOM 13028 C CA . ASP A 1 52 ? 8.441 -6.945 -5.905 1.00 0.00 317 ASP A CA 15
ATOM 13029 C C . ASP A 1 52 ? 8.974 -5.865 -4.983 1.00 0.00 317 ASP A C 15
ATOM 13030 O O . ASP A 1 52 ? 10.111 -5.923 -4.517 1.00 0.00 317 ASP A O 15
ATOM 13037 N N . GLY A 1 53 ? 8.130 -4.881 -4.725 1.00 0.00 318 GLY A N 15
ATOM 13038 C CA . GLY A 1 53 ? 8.499 -3.776 -3.887 1.00 0.00 318 GLY A CA 15
ATOM 13039 C C . GLY A 1 53 ? 7.290 -2.989 -3.441 1.00 0.00 318 GLY A C 15
ATOM 13040 O O . GLY A 1 53 ? 6.257 -3.569 -3.113 1.00 0.00 318 GLY A O 15
ATOM 13044 N N . ARG A 1 54 ? 7.411 -1.673 -3.448 1.00 0.00 319 ARG A N 15
ATOM 13045 C CA . ARG A 1 54 ? 6.329 -0.788 -3.018 1.00 0.00 319 ARG A CA 15
ATOM 13046 C C . ARG A 1 54 ? 5.111 -0.932 -3.924 1.00 0.00 319 ARG A C 15
ATOM 13047 O O . ARG A 1 54 ? 5.240 -0.966 -5.151 1.00 0.00 319 ARG A O 15
ATOM 13057 N N . TRP A 1 55 ? 3.945 -1.017 -3.319 1.00 0.00 320 TRP A N 15
ATOM 13058 C CA . TRP A 1 55 ? 2.704 -1.152 -4.066 1.00 0.00 320 TRP A CA 15
ATOM 13059 C C . TRP A 1 55 ? 1.649 -0.185 -3.557 1.00 0.00 320 TRP A C 15
ATOM 13060 O O . TRP A 1 55 ? 1.900 0.576 -2.620 1.00 0.00 320 TRP A O 15
ATOM 13076 N N . LYS A 1 56 ? 0.476 -0.207 -4.181 1.00 0.00 321 LYS A N 15
ATOM 13077 C CA . LYS A 1 56 ? -0.598 0.713 -3.830 1.00 0.00 321 LYS A CA 15
ATOM 13078 C C . LYS A 1 56 ? -1.454 0.197 -2.693 1.00 0.00 321 LYS A C 15
ATOM 13079 O O . LYS A 1 56 ? -1.570 -1.011 -2.470 1.00 0.00 321 LYS A O 15
ATOM 13087 N N . GLY A 1 57 ? -2.056 1.129 -1.991 1.00 0.00 322 GLY A N 15
ATOM 13088 C CA . GLY A 1 57 ? -2.936 0.804 -0.897 1.00 0.00 322 GLY A CA 15
ATOM 13089 C C . GLY A 1 57 ? -3.838 1.960 -0.555 1.00 0.00 322 GLY A C 15
ATOM 13090 O O . GLY A 1 57 ? -3.472 3.123 -0.756 1.00 0.00 322 GLY A O 15
ATOM 13094 N N . HIS A 1 58 ? -5.005 1.651 -0.037 1.00 0.00 323 HIS A N 15
ATOM 13095 C CA . HIS A 1 58 ? -5.982 2.659 0.325 1.00 0.00 323 HIS A CA 15
ATOM 13096 C C . HIS A 1 58 ? -6.066 2.738 1.844 1.00 0.00 323 HIS A C 15
ATOM 13097 O O . HIS A 1 58 ? -6.336 1.737 2.509 1.00 0.00 323 HIS A O 15
ATOM 13108 N N . ILE A 1 59 ? -5.828 3.910 2.389 1.00 0.00 324 ILE A N 15
ATOM 13109 C CA . ILE A 1 59 ? -5.811 4.071 3.831 1.00 0.00 324 ILE A CA 15
ATOM 13110 C C . ILE A 1 59 ? -6.880 5.055 4.295 1.00 0.00 324 ILE A C 15
ATOM 13111 O O . ILE A 1 59 ? -7.170 6.049 3.622 1.00 0.00 324 ILE A O 15
ATOM 13126 N N . HIS A 1 60 ? -7.476 4.761 5.430 1.00 0.00 325 HIS A N 15
ATOM 13127 C CA . HIS A 1 60 ? -8.449 5.643 6.023 1.00 0.00 325 HIS A CA 15
ATOM 13128 C C . HIS A 1 60 ? -7.786 6.425 7.145 1.00 0.00 325 HIS A C 15
ATOM 13129 O O . HIS A 1 60 ? -7.959 6.122 8.324 1.00 0.00 325 HIS A O 15
ATOM 13140 N N . GLU A 1 61 ? -6.997 7.405 6.760 1.00 0.00 326 GLU A N 15
ATOM 13141 C CA . GLU A 1 61 ? -6.256 8.215 7.707 1.00 0.00 326 GLU A CA 15
ATOM 13142 C C . GLU A 1 61 ? -7.091 9.377 8.226 1.00 0.00 326 GLU A C 15
ATOM 13143 O O . GLU A 1 61 ? -8.193 9.643 7.729 1.00 0.00 326 GLU A O 15
ATOM 13151 N N . SER A 1 62 ? -6.565 10.061 9.219 1.00 0.00 327 SER A N 15
ATOM 13152 C CA . SER A 1 62 ? -7.249 11.179 9.823 1.00 0.00 327 SER A CA 15
ATOM 13153 C C . SER A 1 62 ? -7.015 12.454 9.016 1.00 0.00 327 SER A C 15
ATOM 13154 O O . SER A 1 62 ? -6.148 13.269 9.347 1.00 0.00 327 SER A O 15
ATOM 13162 N N . GLN A 1 63 ? -7.765 12.606 7.945 1.00 0.00 328 GLN A N 15
ATOM 13163 C CA . GLN A 1 63 ? -7.651 13.770 7.098 1.00 0.00 328 GLN A CA 15
ATOM 13164 C C . GLN A 1 63 ? -9.049 14.259 6.719 1.00 0.00 328 GLN A C 15
ATOM 13165 O O . GLN A 1 63 ? -10.039 13.766 7.257 1.00 0.00 328 GLN A O 15
ATOM 13179 N N . ARG A 1 64 ? -9.131 15.194 5.791 1.00 0.00 329 ARG A N 15
ATOM 13180 C CA . ARG A 1 64 ? -10.404 15.804 5.418 1.00 0.00 329 ARG A CA 15
ATOM 13181 C C . ARG A 1 64 ? -11.190 14.939 4.415 1.00 0.00 329 ARG A C 15
ATOM 13182 O O . ARG A 1 64 ? -11.515 15.385 3.310 1.00 0.00 329 ARG A O 15
ATOM 13192 N N . GLY A 1 65 ? -11.487 13.707 4.810 1.00 0.00 330 GLY A N 15
ATOM 13193 C CA . GLY A 1 65 ? -12.255 12.803 3.961 1.00 0.00 330 GLY A CA 15
ATOM 13194 C C . GLY A 1 65 ? -11.573 12.517 2.636 1.00 0.00 330 GLY A C 15
ATOM 13195 O O . GLY A 1 65 ? -12.239 12.283 1.624 1.00 0.00 330 GLY A O 15
ATOM 13199 N N . THR A 1 66 ? -10.256 12.547 2.637 1.00 0.00 331 THR A N 15
ATOM 13200 C CA . THR A 1 66 ? -9.487 12.311 1.440 1.00 0.00 331 THR A CA 15
ATOM 13201 C C . THR A 1 66 ? -9.491 10.832 1.064 1.00 0.00 331 THR A C 15
ATOM 13202 O O . THR A 1 66 ? -9.602 9.958 1.935 1.00 0.00 331 THR A O 15
ATOM 13212 N N . ASP A 1 67 ? -9.392 10.561 -0.232 1.00 0.00 332 ASP A N 15
ATOM 13213 C CA . ASP A 1 67 ? -9.376 9.189 -0.739 1.00 0.00 332 ASP A CA 15
ATOM 13214 C C . ASP A 1 67 ? -8.181 8.439 -0.174 1.00 0.00 332 ASP A C 15
ATOM 13215 O O . ASP A 1 67 ? -8.333 7.403 0.466 1.00 0.00 332 ASP A O 15
ATOM 13222 N N . ARG A 1 68 ? -7.002 8.992 -0.416 1.00 0.00 333 ARG A N 15
ATOM 13223 C CA . ARG A 1 68 ? -5.748 8.460 0.102 1.00 0.00 333 ARG A CA 15
ATOM 13224 C C . ARG A 1 68 ? -5.399 7.066 -0.400 1.00 0.00 333 ARG A C 15
ATOM 13225 O O . ARG A 1 68 ? -5.760 6.046 0.202 1.00 0.00 333 ARG A O 15
ATOM 13235 N N . ILE A 1 69 ? -4.695 7.043 -1.502 1.00 0.00 334 ILE A N 15
ATOM 13236 C CA . ILE A 1 69 ? -4.149 5.833 -2.057 1.00 0.00 334 ILE A CA 15
ATOM 13237 C C . ILE A 1 69 ? -2.699 6.100 -2.439 1.00 0.00 334 ILE A C 15
ATOM 13238 O O . ILE A 1 69 ? -2.414 6.963 -3.272 1.00 0.00 334 ILE A O 15
ATOM 13253 N N . GLY A 1 70 ? -1.786 5.398 -1.814 1.00 0.00 335 GLY A N 15
ATOM 13254 C CA . GLY A 1 70 ? -0.392 5.661 -2.069 1.00 0.00 335 GLY A CA 15
ATOM 13255 C C . GLY A 1 70 ? 0.429 4.413 -2.177 1.00 0.00 335 GLY A C 15
ATOM 13256 O O . GLY A 1 70 ? -0.113 3.311 -2.245 1.00 0.00 335 GLY A O 15
ATOM 13260 N N . TYR A 1 71 ? 1.734 4.588 -2.191 1.00 0.00 336 TYR A N 15
ATOM 13261 C CA . TYR A 1 71 ? 2.658 3.484 -2.306 1.00 0.00 336 TYR A CA 15
ATOM 13262 C C . TYR A 1 71 ? 3.371 3.252 -0.991 1.00 0.00 336 TYR A C 15
ATOM 13263 O O . TYR A 1 71 ? 3.693 4.198 -0.272 1.00 0.00 336 TYR A O 15
ATOM 13277 N N . PHE A 1 72 ? 3.605 2.001 -0.680 1.00 0.00 337 PHE A N 15
ATOM 13278 C CA . PHE A 1 72 ? 4.265 1.631 0.553 1.00 0.00 337 PHE A CA 15
ATOM 13279 C C . PHE A 1 72 ? 5.019 0.315 0.369 1.00 0.00 337 PHE A C 15
ATOM 13280 O O . PHE A 1 72 ? 4.596 -0.546 -0.411 1.00 0.00 337 PHE A O 15
ATOM 13293 N N . PRO A 1 73 ? 6.160 0.154 1.053 1.00 0.00 338 PRO A N 15
ATOM 13294 C CA . PRO A 1 73 ? 6.960 -1.057 0.964 1.00 0.00 338 PRO A CA 15
ATOM 13295 C C . PRO A 1 73 ? 6.467 -2.166 1.910 1.00 0.00 338 PRO A C 15
ATOM 13296 O O . PRO A 1 73 ? 6.299 -1.944 3.120 1.00 0.00 338 PRO A O 15
ATOM 13307 N N . PRO A 1 74 ? 6.242 -3.384 1.372 1.00 0.00 339 PRO A N 15
ATOM 13308 C CA . PRO A 1 74 ? 5.794 -4.554 2.161 1.00 0.00 339 PRO A CA 15
ATOM 13309 C C . PRO A 1 74 ? 6.864 -5.054 3.149 1.00 0.00 339 PRO A C 15
ATOM 13310 O O . PRO A 1 74 ? 6.816 -6.195 3.614 1.00 0.00 339 PRO A O 15
ATOM 13321 N N . GLY A 1 75 ? 7.823 -4.201 3.448 1.00 0.00 340 GLY A N 15
ATOM 13322 C CA . GLY A 1 75 ? 8.841 -4.529 4.406 1.00 0.00 340 GLY A CA 15
ATOM 13323 C C . GLY A 1 75 ? 8.473 -4.032 5.786 1.00 0.00 340 GLY A C 15
ATOM 13324 O O . GLY A 1 75 ? 9.020 -4.488 6.784 1.00 0.00 340 GLY A O 15
ATOM 13328 N N . ILE A 1 76 ? 7.547 -3.075 5.839 1.00 0.00 341 ILE A N 15
ATOM 13329 C CA . ILE A 1 76 ? 7.097 -2.521 7.118 1.00 0.00 341 ILE A CA 15
ATOM 13330 C C . ILE A 1 76 ? 5.675 -2.970 7.440 1.00 0.00 341 ILE A C 15
ATOM 13331 O O . ILE A 1 76 ? 5.168 -2.746 8.546 1.00 0.00 341 ILE A O 15
ATOM 13346 N N . VAL A 1 77 ? 5.040 -3.604 6.470 1.00 0.00 342 VAL A N 15
ATOM 13347 C CA . VAL A 1 77 ? 3.675 -4.077 6.617 1.00 0.00 342 VAL A CA 15
ATOM 13348 C C . VAL A 1 77 ? 3.568 -5.518 6.155 1.00 0.00 342 VAL A C 15
ATOM 13349 O O . VAL A 1 77 ? 4.320 -5.953 5.278 1.00 0.00 342 VAL A O 15
ATOM 13362 N N . GLU A 1 78 ? 2.654 -6.252 6.748 1.00 0.00 343 GLU A N 15
ATOM 13363 C CA . GLU A 1 78 ? 2.409 -7.629 6.364 1.00 0.00 343 GLU A CA 15
ATOM 13364 C C . GLU A 1 78 ? 1.047 -8.067 6.871 1.00 0.00 343 GLU A C 15
ATOM 13365 O O . GLU A 1 78 ? 0.425 -7.370 7.678 1.00 0.00 343 GLU A O 15
ATOM 13373 N N . VAL A 1 79 ? 0.570 -9.195 6.400 1.00 0.00 344 VAL A N 15
ATOM 13374 C CA . VAL A 1 79 ? -0.687 -9.712 6.879 1.00 0.00 344 VAL A CA 15
ATOM 13375 C C . VAL A 1 79 ? -0.445 -10.677 8.046 1.00 0.00 344 VAL A C 15
ATOM 13376 O O . VAL A 1 79 ? -0.027 -11.822 7.862 1.00 0.00 344 VAL A O 15
ATOM 13389 N N . VAL A 1 80 ? -0.656 -10.183 9.246 1.00 0.00 345 VAL A N 15
ATOM 13390 C CA . VAL A 1 80 ? -0.451 -10.968 10.446 1.00 0.00 345 VAL A CA 15
ATOM 13391 C C . VAL A 1 80 ? -1.279 -10.385 11.579 1.00 0.00 345 VAL A C 15
ATOM 13392 O O . VAL A 1 80 ? -1.592 -9.199 11.570 1.00 0.00 345 VAL A O 15
ATOM 13405 N N . SER A 1 81 ? -1.654 -11.211 12.529 1.00 0.00 346 SER A N 15
ATOM 13406 C CA . SER A 1 81 ? -2.418 -10.749 13.664 1.00 0.00 346 SER A CA 15
ATOM 13407 C C . SER A 1 81 ? -1.563 -9.814 14.527 1.00 0.00 346 SER A C 15
ATOM 13408 O O . SER A 1 81 ? -1.927 -8.657 14.762 1.00 0.00 346 SER A O 15
ATOM 13416 N N . LYS A 1 82 ? -0.415 -10.306 14.964 1.00 0.00 347 LYS A N 15
ATOM 13417 C CA . LYS A 1 82 ? 0.494 -9.520 15.775 1.00 0.00 347 LYS A CA 15
ATOM 13418 C C . LYS A 1 82 ? 1.908 -10.082 15.663 1.00 0.00 347 LYS A C 15
ATOM 13419 O O . LYS A 1 82 ? 2.089 -11.255 15.345 1.00 0.00 347 LYS A O 15
ATOM 13427 N N . ARG A 1 83 ? 2.897 -9.242 15.894 1.00 0.00 348 ARG A N 15
ATOM 13428 C CA . ARG A 1 83 ? 4.278 -9.673 15.889 1.00 0.00 348 ARG A CA 15
ATOM 13429 C C . ARG A 1 83 ? 4.833 -9.631 17.298 1.00 0.00 348 ARG A C 15
ATOM 13430 O O . ARG A 1 83 ? 5.359 -8.581 17.699 1.00 0.00 348 ARG A O 15
#

GO terms:
  GO:0005886 plasma membrane (C, IDA)